Protein AF-0000000086188347 (afdb_homodimer)

Nearest PDB structures (foldseek):
  2x79-assembly1_A  TM=6.873E-01  e=7.153E-10  Microbacterium maritypicum
  3gi9-assembly1_C  TM=5.610E-01  e=4.979E-06  Methanocaldococcus jannaschii
  3gi8-assembly1_C  TM=6.033E-01  e=1.667E-05  Methanocaldococcus jannaschii
  3l1l-assembly1_A-2  TM=5.489E-01  e=6.635E-05  Escherichia coli O157:H7
  3ob6-assembly1_B  TM=5.189E-01  e=3.051E-05  Escherichia coli

Sequence (960 aa):
MTDVKSTAVPAGVETNGLNVIDESERKGRPSSLFWPWFASNISVLSISYGAFVLGFGLSFWQALAAAIVGTVASFALCGFVSLAGKRGSAPTMTLSRAPFGVHGNRVPSFLSWVLTVGWETVLVVLATLATSTVLTRLGWGGGTISKIIVLILVAGVTVLAGIFGFDLIMRVQTFITIATAVLTVGYMILAASHIQWSAVTAHKSGGAPQFFGALVMVMTALGLGWVNCAADYSRYLPRSASSGGVVGWTTLGGSLGPIVLIVFGLMLSASDQKLADGVGADPIGALTPILPTWFLLPFLLVVLLGLIGGAVMDIYSSGLALMSAGLPVPRPVAALIDGIIMSIGAALVVFVAKDFLGPFQGFLITVGVPIAAWCGIFLGDLLLRKRDYDEPSLFDARGRYGSVQPIPLALIAIGTVVGWGLVTNSLASWLQWQGYLLGPIGGKEGDWAYANLGVLAALLIGFLGTLLTKSVVRREEATAMTDVKSTAVPAGVETNGLNVIDESERKGRPSSLFWPWFASNISVLSISYGAFVLGFGLSFWQALAAAIVGTVASFALCGFVSLAGKRGSAPTMTLSRAPFGVHGNRVPSFLSWVLTVGWETVLVVLATLATSTVLTRLGWGGGTISKIIVLILVAGVTVLAGIFGFDLIMRVQTFITIATAVLTVGYMILAASHIQWSAVTAHKSGGAPQFFGALVMVMTALGLGWVNCAADYSRYLPRSASSGGVVGWTTLGGSLGPIVLIVFGLMLSASDQKLADGVGADPIGALTPILPTWFLLPFLLVVLLGLIGGAVMDIYSSGLALMSAGLPVPRPVAALIDGIIMSIGAALVVFVAKDFLGPFQGFLITVGVPIAAWCGIFLGDLLLRKRDYDEPSLFDARGRYGSVQPIPLALIAIGTVVGWGLVTNSLASWLQWQGYLLGPIGGKEGDWAYANLGVLAALLIGFLGTLLTKSVVRREEATA

Radius of gyration: 31.4 Å; Cα contacts (8 Å, |Δi|>4): 1860; chains: 2; bounding box: 72×86×71 Å

Organism: NCBI:txid1656884

Foldseek 3Di:
DPPPPPPPDPPFFDPDFQAADDLVLQDDALLLLLLLLQLQALFLLLLLLLLVLCVLQAALVLSLVLLQCLLLVLLLLLLLLLLLLQQALGWSLLSLCQQFNLQRSLVVLVLLLLLLLVLLLLLLLQLLLLVLLLCVVLVNHNDPVSSVVSSCVLLVLLLVLLRGDPVVLSVLSNVLSVLLVVLVVVLLVLLVVLFDVVLNRPGDHDDPLSSLLSNVLSSLVFRLSCNSGSSVSNSSHHSPHDSCSSSVSSSCSNRVSSSVSSSSSNRNCSRDVQLSVCCFARVNSSSPVSDDSVCSVSSSVSNSSSSSSNSSSSSNVSQSSVVSSPDPDDSSVSSVVSSVVSSVSSCCCNPPAPGSNQVVVVSSLLSLQLSLLSSLQSSLLVVLADDGDDNVSSNPLPALSHHGDVQSVVLSVVLNVQLQLQEARPRDPVSRVGNVNCVVVQGCPDSNRSSSCSSVSSNCSNNVSNNVCSVSNVVSVVVD/DPPPPPPPDPPFFDPDFQAADDLVLQDDALLLLLLLLQLQALFLLLLLLLLVLCVLQAALVLSLVLLQCLLLVLLLLLLLLLLLLQQALGWSLLSLCQQFNLARSLVVLVLLLLLLLVLLLLLLLQLLLLVLLLCVVLVNHNDPVSSLVSSCVLLVLLLVLLRGDPVVLSVLSNVLSVLLVVLVVVLLVLLVVLFDVVLNRPGDHDDPLSSLLSNLLSSLVFRLSCNSGSSVVNSSHHSPHDSCSSSVSSSCSNRVSSSVSSSSSNRNCSRDVQLSVCCFARVNSSSPVSDDSVCSVSSSVSNSSSSSSNSSSSSNVSQSSVVSSPDPDDSSVSSVVSSVVSSVSSCCCNPPAPGSNQVVVVSSLLSLQLSLLSSLQSSLLVVLADDGDDNVSSNPLPALSHHGDVQSVVLSVVLNVQLQLQEARPSDPVSRVGNVNCVVVQGCPDSNRSSSCSSVSSNCSNNVSNNVCSVSNVVSVVVD

pLDDT: mean 87.99, std 11.36, range [21.83, 98.56]

Secondary structure (DSSP, 8-state):
----------TT----SSSPPPGGG----GGGGHHHHHHHH--THHHHHHHHHHTTT--HHHHHHHHHHHHHHHHHHHHHHHHHHHHH-S-HHHHTHHHH-TTTTHHHHHHHHHHHHHHHHHHHHHHHHHHHHHHHHHTS--SHHHHHHHHHHHHHHHHHHHHS-HHHHHHHHHHHHHHHHHHHHHHHHHHGGG--HHHHHHSPP--HHHHHHHHHHHHHHTGGGTGGGGGGGTTTS-TTS-HHHHHHHHHHHHHHHHHHHHHHHHHHHHH-HHHHHHTTT-TTGGGSTTS-GGGHHHHHHHHHHHHHHHHHHHHHHHHHHHHHHT----HHHHHHHHHHHHHHHHHHHHHT-S-SHHHHHHHHHHHHHHHHHHHHHHHHHHHH--S---TGGGS-TTSTT-S--HHHHHHHHHHHHHHHHT----S-GGGTT--TT-GGGT-TTSGGGGS-HHHHHHHHHHHHHHHTTHHHHHHHHHT-/----------TT----SSSPPPGGG----GGGGHHHHHHHH--THHHHHHHHHHTTT--HHHHHHHHHHHHHHHHHHHHHHHHHHHHH-S-HHHHTHHHH-TTTTHHHHHHHHHHHHHHHHHHHHHHHHHHHHHHHHHTS--SHHHHHHHHHHHHHHHHHHHHS-HHHHHHHHHHHHHHHHHHHHHHHHHHGGG--HHHHTTSPP--HHHHHHHHHHHHHHTGGGTGGGGGGGTTTS-TTS-HHHHHHHHHHHHHHHHHHHHHHHHHHHHH-HHHHHHTTT-TTGGGSTTS-GGGHHHHHHHHHHHHHHHHHHHHHHHHHHHHHHT----HHHHHHHHHHHHHHHHHHHHHT-S-SHHHHHHHHHHHHHHHHHHHHHHHHHHHH--S---GGGGS-TTSTT-S--HHHHHHHHHHHHHHHHT----S-GGGTT--TT-GGGT-TTSGGGGS-HHHHHHHHHHHHHHHTTHHHHHHHHHT-

Solvent-accessible surface area (backbone atoms only — not comparable to full-atom values): 45120 Å² total; per-residue (Å²): 135,81,79,74,72,70,81,65,70,65,90,52,56,56,84,78,71,75,57,64,59,52,75,88,68,35,51,74,55,42,70,62,39,22,54,62,33,26,22,40,35,42,34,69,60,26,26,35,47,12,28,56,36,44,67,49,47,32,12,55,67,58,35,49,49,24,47,47,52,16,30,42,54,19,15,39,52,20,7,57,39,22,49,50,3,24,63,50,17,22,32,33,52,48,58,44,10,54,67,18,1,44,62,40,20,22,56,60,14,42,52,42,22,52,49,33,42,50,50,45,15,50,42,44,33,49,47,22,51,28,49,20,42,50,28,41,74,71,68,71,53,39,49,70,66,49,33,52,46,42,38,48,51,50,44,43,51,42,30,54,45,29,53,44,16,68,67,53,50,57,59,50,34,57,55,36,30,52,53,20,52,54,44,49,49,49,49,48,60,65,45,51,78,60,48,37,68,71,45,29,70,62,42,55,73,47,56,68,38,35,45,45,16,33,17,43,50,37,17,39,73,43,22,56,66,39,41,69,44,29,5,54,76,26,17,40,30,39,70,80,53,56,66,66,42,37,25,46,25,30,17,48,18,36,22,50,42,30,45,56,33,20,52,49,15,34,39,40,26,46,38,30,62,69,41,40,60,33,27,42,55,31,47,58,37,36,61,48,79,75,48,58,77,86,49,47,62,61,48,48,51,28,48,44,40,13,41,46,38,29,31,37,59,35,40,47,46,26,41,52,17,41,44,50,36,64,49,91,57,58,62,57,56,43,26,45,54,48,36,43,54,23,46,46,52,21,49,46,46,70,75,65,43,91,41,45,46,41,61,48,51,43,50,39,52,66,51,35,11,42,49,27,3,44,50,16,30,55,52,25,46,56,69,68,51,87,68,75,68,59,72,69,30,47,76,28,46,87,35,70,36,24,33,66,31,64,64,53,54,48,32,30,51,50,11,25,56,55,8,42,14,32,21,60,32,86,63,38,80,88,40,55,75,36,22,74,60,21,59,89,60,56,22,74,83,22,74,42,22,68,16,39,51,7,34,58,50,2,21,47,41,8,22,56,56,38,57,71,43,50,67,60,57,49,52,44,62,59,79,102,135,80,78,72,73,68,78,66,69,65,89,56,56,56,83,77,72,75,56,63,59,52,75,89,67,34,51,74,56,43,69,63,39,22,53,61,34,25,22,41,37,40,35,66,61,27,25,34,48,13,30,56,36,43,67,50,46,33,12,53,68,56,36,48,49,24,45,46,52,17,29,42,54,20,14,39,51,21,7,56,41,20,48,50,3,24,61,52,17,21,32,33,50,47,58,43,10,52,66,18,0,45,62,40,21,23,57,60,14,43,51,41,21,51,49,32,42,49,50,44,15,52,42,42,34,51,48,22,50,28,48,20,42,49,27,40,75,70,68,72,52,39,50,72,66,50,32,50,46,42,38,47,50,50,44,42,52,42,31,55,44,30,52,42,16,67,65,53,50,57,59,50,33,57,56,35,31,53,53,21,51,53,45,49,52,50,49,49,61,65,45,51,78,60,47,37,68,70,44,30,70,62,42,55,75,49,56,68,37,34,46,44,16,34,18,43,50,36,16,38,72,44,22,57,66,39,41,68,43,30,5,53,75,28,17,40,29,38,70,81,53,57,65,66,42,38,24,47,24,30,17,48,17,37,22,52,41,32,43,56,32,21,53,50,16,35,39,39,26,46,38,30,62,69,42,38,61,34,26,41,56,31,45,58,37,38,60,48,80,75,48,57,78,84,48,46,61,61,49,49,51,28,48,44,39,12,42,47,38,30,32,37,59,36,41,47,47,26,40,51,18,40,44,51,35,64,49,91,60,57,62,56,56,43,26,46,54,46,38,43,53,23,46,47,52,21,50,44,47,70,75,65,44,90,39,46,46,41,62,49,53,44,49,41,53,66,51,35,12,41,50,26,3,43,50,15,30,54,52,23,46,55,70,67,49,87,66,74,69,59,70,69,28,48,76,28,47,86,34,70,35,25,34,67,31,63,64,54,53,48,31,31,50,50,11,24,55,54,8,42,15,31,21,60,33,86,64,39,82,89,40,54,76,36,21,74,60,21,60,89,60,56,22,74,83,21,73,43,24,68,16,38,51,7,35,58,50,2,22,47,42,8,23,58,56,37,56,72,42,50,67,60,55,50,53,46,61,60,77,104

Structure (mmCIF, N/CA/C/O backbone):
data_AF-0000000086188347-model_v1
#
loop_
_entity.id
_entity.type
_entity.pdbx_description
1 polymer 'Allantoin permease'
#
loop_
_atom_site.group_PDB
_atom_site.id
_atom_site.type_symbol
_atom_site.label_atom_id
_atom_site.label_alt_id
_atom_site.label_comp_id
_atom_site.label_asym_id
_atom_site.label_entity_id
_atom_site.label_seq_id
_atom_site.pdbx_PDB_ins_code
_atom_site.Cartn_x
_atom_site.Cartn_y
_atom_site.Cartn_z
_atom_site.occupancy
_atom_site.B_iso_or_equiv
_atom_site.auth_seq_id
_atom_site.auth_comp_id
_atom_site.auth_asym_id
_atom_site.auth_atom_id
_atom_site.pdbx_PDB_model_num
ATOM 1 N N . MET A 1 1 ? 43.438 11.883 4.02 1 21.86 1 MET A N 1
ATOM 2 C CA . MET A 1 1 ? 42.844 10.719 3.365 1 21.86 1 MET A CA 1
ATOM 3 C C . MET A 1 1 ? 41.406 10.492 3.855 1 21.86 1 MET A C 1
ATOM 5 O O . MET A 1 1 ? 41.188 9.969 4.953 1 21.86 1 MET A O 1
ATOM 9 N N . THR A 1 2 ? 40.531 11.414 3.646 1 26.28 2 THR A N 1
ATOM 10 C CA . THR A 1 2 ? 39.188 11.695 4.168 1 26.28 2 THR A CA 1
ATOM 11 C C . THR A 1 2 ? 38.219 10.57 3.812 1 26.28 2 THR A C 1
ATOM 13 O O . THR A 1 2 ? 38.094 10.227 2.639 1 26.28 2 THR A O 1
ATOM 16 N N . ASP A 1 3 ? 38.156 9.539 4.738 1 27.06 3 ASP A N 1
ATOM 17 C CA . ASP A 1 3 ? 37.281 8.375 4.762 1 27.06 3 ASP A CA 1
ATOM 18 C C . ASP A 1 3 ? 35.875 8.75 4.324 1 27.06 3 ASP A C 1
ATOM 20 O O . ASP A 1 3 ? 35.156 9.445 5.047 1 27.06 3 ASP A O 1
ATOM 24 N N . VAL A 1 4 ? 35.719 9.055 3.053 1 26.95 4 VAL A N 1
ATOM 25 C CA . VAL A 1 4 ? 34.406 9.164 2.424 1 26.95 4 VAL A CA 1
ATOM 26 C C . VAL A 1 4 ? 33.531 7.973 2.82 1 26.95 4 VAL A C 1
ATOM 28 O O . VAL A 1 4 ? 33.844 6.832 2.465 1 26.95 4 VAL A O 1
ATOM 31 N N . LYS A 1 5 ? 32.969 8.062 3.992 1 33.47 5 LYS A N 1
ATOM 32 C CA . LYS A 1 5 ? 31.984 7.164 4.566 1 33.47 5 LYS A CA 1
ATOM 33 C C . LYS A 1 5 ? 31 6.684 3.5 1 33.47 5 LYS A C 1
ATOM 35 O O . LYS A 1 5 ? 30.359 7.492 2.826 1 33.47 5 LYS A O 1
ATOM 40 N N . SER A 1 6 ? 31.359 5.5 2.904 1 33.06 6 SER A N 1
ATOM 41 C CA . SER A 1 6 ? 30.5 4.652 2.078 1 33.06 6 SER A CA 1
ATOM 42 C C . SER A 1 6 ? 29.031 4.812 2.447 1 33.06 6 SER A C 1
ATOM 44 O O . SER A 1 6 ? 28.672 4.699 3.619 1 33.06 6 SER A O 1
ATOM 46 N N . THR A 1 7 ? 28.438 5.68 1.949 1 33.91 7 THR A N 1
ATOM 47 C CA . THR A 1 7 ? 26.969 5.727 2.037 1 33.91 7 THR A CA 1
ATOM 48 C C . THR A 1 7 ? 26.391 4.316 2.045 1 33.91 7 THR A C 1
ATOM 50 O O . THR A 1 7 ? 26.281 3.678 0.996 1 33.91 7 THR A O 1
ATOM 53 N N . ALA A 1 8 ? 26.734 3.494 2.984 1 36.03 8 ALA A N 1
ATOM 54 C CA . ALA A 1 8 ? 26.266 2.125 3.209 1 36.03 8 ALA A CA 1
ATOM 55 C C . ALA A 1 8 ? 24.766 2.002 2.979 1 36.03 8 ALA A C 1
ATOM 57 O O . ALA A 1 8 ? 23.984 2.771 3.535 1 36.03 8 ALA A O 1
ATOM 58 N N . VAL A 1 9 ? 24.531 1.387 1.911 1 45.34 9 VAL A N 1
ATOM 59 C CA . VAL A 1 9 ? 23.172 0.91 1.664 1 45.34 9 VAL A CA 1
ATOM 60 C C . VAL A 1 9 ? 22.594 0.303 2.941 1 45.34 9 VAL A C 1
ATOM 62 O O . VAL A 1 9 ? 23.266 -0.469 3.627 1 45.34 9 VAL A O 1
ATOM 65 N N . PRO A 1 10 ? 21.609 0.928 3.455 1 50.31 10 PRO A N 1
ATOM 66 C CA . PRO A 1 10 ? 21.062 0.354 4.688 1 50.31 10 PRO A CA 1
ATOM 67 C C . PRO A 1 10 ? 21.062 -1.173 4.68 1 50.31 10 PRO A C 1
ATOM 69 O O . PRO A 1 10 ? 20.922 -1.79 3.623 1 50.31 10 PRO A O 1
ATOM 72 N N . ALA A 1 11 ? 21.453 -1.923 5.691 1 47.88 11 ALA A N 1
ATOM 73 C CA . ALA A 1 11 ? 21.516 -3.361 5.941 1 47.88 11 ALA A CA 1
ATOM 74 C C . ALA A 1 11 ? 20.219 -4.047 5.527 1 47.88 11 ALA A C 1
ATOM 76 O O . ALA A 1 11 ? 19.125 -3.615 5.91 1 47.88 11 ALA A O 1
ATOM 77 N N . GLY A 1 12 ? 20.203 -5.008 4.395 1 55.69 12 GLY A N 1
ATOM 78 C CA . GLY A 1 12 ? 19.094 -5.867 4.051 1 55.69 12 GLY A CA 1
ATOM 79 C C . GLY A 1 12 ? 18.469 -5.531 2.709 1 55.69 12 GLY A C 1
ATOM 80 O O . GLY A 1 12 ? 17.609 -6.27 2.213 1 55.69 12 GLY A O 1
ATOM 81 N N . VAL A 1 13 ? 18.828 -4.422 2.264 1 56.28 13 VAL A N 1
ATOM 82 C CA . VAL A 1 13 ? 18.312 -4.082 0.946 1 56.28 13 VAL A CA 1
ATOM 83 C C . VAL A 1 13 ? 19.234 -4.621 -0.138 1 56.28 13 VAL A C 1
ATOM 85 O O . VAL A 1 13 ? 20.453 -4.383 -0.097 1 56.28 13 VAL A O 1
ATOM 88 N N . GLU A 1 14 ? 18.609 -5.516 -0.955 1 60.03 14 GLU A N 1
ATOM 89 C CA . GLU A 1 14 ? 19.375 -6.121 -2.039 1 60.03 14 GLU A CA 1
ATOM 90 C C . GLU A 1 14 ? 19.672 -5.105 -3.139 1 60.03 14 GLU A C 1
ATOM 92 O O . GLU A 1 14 ? 18.781 -4.379 -3.578 1 60.03 14 GLU A O 1
ATOM 97 N N . THR A 1 15 ? 20.859 -5.102 -3.502 1 59.62 15 THR A N 1
ATOM 98 C CA . THR A 1 15 ? 21.266 -4.211 -4.582 1 59.62 15 THR A CA 1
ATOM 99 C C . THR A 1 15 ? 21.219 -4.93 -5.926 1 59.62 15 THR A C 1
ATOM 101 O O . THR A 1 15 ? 21.125 -4.289 -6.973 1 59.62 15 THR A O 1
ATOM 104 N N . ASN A 1 16 ? 21.203 -6.359 -5.781 1 67 16 ASN A N 1
ATOM 105 C CA . ASN A 1 16 ? 21.156 -7.105 -7.035 1 67 16 ASN A CA 1
ATOM 106 C C . ASN A 1 16 ? 19.734 -7.16 -7.598 1 67 16 ASN A C 1
ATOM 108 O O . ASN A 1 16 ? 18.781 -7.305 -6.844 1 67 16 ASN A O 1
ATOM 112 N N . GLY A 1 17 ? 19.672 -6.91 -8.898 1 66.25 17 GLY A N 1
ATOM 113 C CA . GLY A 1 17 ? 18.422 -7.004 -9.617 1 66.25 17 GLY A CA 1
ATOM 114 C C . GLY A 1 17 ? 18.453 -8.031 -10.734 1 66.25 17 GLY A C 1
ATOM 115 O O . GLY A 1 17 ? 18.422 -9.234 -10.484 1 66.25 17 GLY A O 1
ATOM 116 N N . LEU A 1 18 ? 18.688 -7.598 -11.922 1 74.56 18 LEU A N 1
ATOM 117 C CA . LEU A 1 18 ? 18.688 -8.445 -13.109 1 74.56 18 LEU A CA 1
ATOM 118 C C . LEU A 1 18 ? 20.094 -8.938 -13.422 1 74.56 18 LEU A C 1
ATOM 120 O O . LEU A 1 18 ? 20.281 -9.859 -14.219 1 74.56 18 LEU A O 1
ATOM 124 N N . ASN A 1 19 ? 21.047 -8.547 -12.648 1 75.94 19 ASN A N 1
ATOM 125 C CA . ASN A 1 19 ? 22.438 -8.797 -12.984 1 75.94 19 ASN A CA 1
ATOM 126 C C . ASN A 1 19 ? 22.859 -10.219 -12.641 1 75.94 19 ASN A C 1
ATOM 128 O O . ASN A 1 19 ? 22.203 -10.883 -11.82 1 75.94 19 ASN A O 1
ATOM 132 N N . VAL A 1 20 ? 23.828 -10.656 -13.266 1 79.12 20 VAL A N 1
ATOM 133 C CA . VAL A 1 20 ? 24.453 -11.945 -12.961 1 79.12 20 VAL A CA 1
ATOM 134 C C . VAL A 1 20 ? 25.203 -11.859 -11.633 1 79.12 20 VAL A C 1
ATOM 136 O O . VAL A 1 20 ? 25.938 -10.906 -11.391 1 79.12 20 VAL A O 1
ATOM 139 N N . ILE A 1 21 ? 24.984 -12.844 -10.875 1 80.06 21 ILE A N 1
ATOM 140 C CA . ILE A 1 21 ? 25.594 -12.867 -9.555 1 80.06 21 ILE A CA 1
ATOM 141 C C . ILE A 1 21 ? 27.094 -13.102 -9.68 1 80.06 21 ILE A C 1
ATOM 143 O O . ILE A 1 21 ? 27.531 -14 -10.414 1 80.06 21 ILE A O 1
ATOM 147 N N . ASP A 1 22 ? 27.797 -12.336 -8.938 1 80.19 22 ASP A N 1
ATOM 148 C CA . ASP A 1 22 ? 29.25 -12.477 -8.953 1 80.19 22 ASP A CA 1
ATOM 149 C C . ASP A 1 22 ? 29.688 -13.797 -8.32 1 80.19 22 ASP A C 1
ATOM 151 O O . ASP A 1 22 ? 29.047 -14.281 -7.383 1 80.19 22 ASP A O 1
ATOM 155 N N . GLU A 1 23 ? 30.75 -14.352 -8.789 1 80.81 23 GLU A N 1
ATOM 156 C CA . GLU A 1 23 ? 31.25 -15.648 -8.32 1 80.81 23 GLU A CA 1
ATOM 157 C C . GLU A 1 23 ? 31.484 -15.641 -6.809 1 80.81 23 GLU A C 1
ATOM 159 O O . GLU A 1 23 ? 31.266 -16.656 -6.141 1 80.81 23 GLU A O 1
ATOM 164 N N . SER A 1 24 ? 31.828 -14.508 -6.266 1 80.56 24 SER A N 1
ATOM 165 C CA . SER A 1 24 ? 32.125 -14.398 -4.84 1 80.56 24 SER A CA 1
ATOM 166 C C . SER A 1 24 ? 30.859 -14.477 -4 1 80.56 24 SER A C 1
ATOM 168 O O . SER A 1 24 ? 30.906 -14.797 -2.811 1 80.56 24 SER A O 1
ATOM 170 N N . GLU A 1 25 ? 29.797 -14.234 -4.629 1 78.19 25 GLU A N 1
ATOM 171 C CA . GLU A 1 25 ? 28.531 -14.195 -3.91 1 78.19 25 GLU A CA 1
ATOM 172 C C . GLU A 1 25 ? 27.766 -15.5 -4.066 1 78.19 25 GLU A C 1
ATOM 174 O O . GLU A 1 25 ? 26.703 -15.68 -3.455 1 78.19 25 GLU A O 1
ATOM 179 N N . ARG A 1 26 ? 28.375 -16.391 -4.938 1 82.5 26 ARG A N 1
ATOM 180 C CA . ARG A 1 26 ? 27.719 -17.656 -5.176 1 82.5 26 ARG A CA 1
ATOM 181 C C . ARG A 1 26 ? 28.016 -18.656 -4.059 1 82.5 26 ARG A C 1
ATOM 183 O O . ARG A 1 26 ? 29.141 -19.156 -3.955 1 82.5 26 ARG A O 1
ATOM 190 N N . LYS A 1 27 ? 27.031 -18.828 -3.312 1 79.75 27 LYS A N 1
ATOM 191 C CA . LYS A 1 27 ? 27.188 -19.719 -2.158 1 79.75 27 LYS A CA 1
ATOM 192 C C . LYS A 1 27 ? 25.969 -20.609 -1.983 1 79.75 27 LYS A C 1
ATOM 194 O O . LYS A 1 27 ? 24.938 -20.391 -2.619 1 79.75 27 LYS A O 1
ATOM 199 N N . GLY A 1 28 ? 26.188 -21.734 -1.37 1 81.06 28 GLY A N 1
ATOM 200 C CA . GLY A 1 28 ? 25.078 -22.625 -1.019 1 81.06 28 GLY A CA 1
ATOM 201 C C . GLY A 1 28 ? 25.25 -24.031 -1.564 1 81.06 28 GLY A C 1
ATOM 202 O O . GLY A 1 28 ? 26.203 -24.312 -2.287 1 81.06 28 GLY A O 1
ATOM 203 N N . ARG A 1 29 ? 24.5 -24.812 -1.03 1 87.62 29 ARG A N 1
ATOM 204 C CA . ARG A 1 29 ? 24.406 -26.219 -1.439 1 87.62 29 ARG A CA 1
ATOM 205 C C . ARG A 1 29 ? 23.031 -26.531 -2.006 1 87.62 29 ARG A C 1
ATOM 207 O O . ARG A 1 29 ? 22.031 -25.938 -1.587 1 87.62 29 ARG A O 1
ATOM 214 N N . PRO A 1 30 ? 22.875 -27.469 -2.988 1 91.5 30 PRO A N 1
ATOM 215 C CA . PRO A 1 30 ? 21.578 -27.828 -3.553 1 91.5 30 PRO A CA 1
ATOM 216 C C . PRO A 1 30 ? 20.531 -28.125 -2.482 1 91.5 30 PRO A C 1
ATOM 218 O O . PRO A 1 30 ? 19.344 -27.812 -2.656 1 91.5 30 PRO A O 1
ATOM 221 N N . SER A 1 31 ? 20.859 -28.719 -1.42 1 92 31 SER A N 1
ATOM 222 C CA . SER A 1 31 ? 19.938 -29.078 -0.352 1 92 31 SER A CA 1
ATOM 223 C C . SER A 1 31 ? 19.297 -27.828 0.267 1 92 31 SER A C 1
ATOM 225 O O . SER A 1 31 ? 18.234 -27.906 0.878 1 92 31 SER A O 1
ATOM 227 N N . SER A 1 32 ? 19.953 -26.734 0.117 1 87.06 32 SER A N 1
ATOM 228 C CA . SER A 1 32 ? 19.422 -25.484 0.664 1 87.06 32 SER A CA 1
ATOM 229 C C . SER A 1 32 ? 18.172 -25.031 -0.08 1 87.06 32 SER A C 1
ATOM 231 O O . SER A 1 32 ? 17.406 -24.203 0.419 1 87.06 32 SER A O 1
ATOM 233 N N . LEU A 1 33 ? 17.953 -25.656 -1.222 1 89.06 33 LEU A N 1
ATOM 234 C CA . LEU A 1 33 ? 16.781 -25.297 -2.01 1 89.06 33 LEU A CA 1
ATOM 235 C C . LEU A 1 33 ? 15.516 -25.906 -1.4 1 89.06 33 LEU A C 1
ATOM 237 O O . LEU A 1 33 ? 14.398 -25.469 -1.718 1 89.06 33 LEU A O 1
ATOM 241 N N . PHE A 1 34 ? 15.664 -26.797 -0.526 1 89.06 34 PHE A N 1
ATOM 242 C CA . PHE A 1 34 ? 14.523 -27.453 0.082 1 89.06 34 PHE A CA 1
ATOM 243 C C . PHE A 1 34 ? 13.688 -26.469 0.889 1 89.06 34 PHE A C 1
ATOM 245 O O . PHE A 1 34 ? 12.461 -26.453 0.784 1 89.06 34 PHE A O 1
ATOM 252 N N . TRP A 1 35 ? 14.242 -25.625 1.622 1 83.81 35 TRP A N 1
ATOM 253 C CA . TRP A 1 35 ? 13.578 -24.828 2.65 1 83.81 35 TRP A CA 1
ATOM 254 C C . TRP A 1 35 ? 12.688 -23.766 2.025 1 83.81 35 TRP A C 1
ATOM 256 O O . TRP A 1 35 ? 11.508 -23.656 2.371 1 83.81 35 TRP A O 1
ATOM 266 N N . PRO A 1 36 ? 13.266 -23.047 1.068 1 83.44 36 PRO A N 1
ATOM 267 C CA . PRO A 1 36 ? 12.375 -22.047 0.478 1 83.44 36 PRO A CA 1
ATOM 268 C C . PRO A 1 36 ? 11.203 -22.672 -0.272 1 83.44 36 PRO A C 1
ATOM 270 O O . PRO A 1 36 ? 10.078 -22.172 -0.201 1 83.44 36 PRO A O 1
ATOM 273 N N . TRP A 1 37 ? 11.438 -23.75 -0.927 1 90.62 37 TRP A N 1
ATOM 274 C CA . TRP A 1 37 ? 10.383 -24.406 -1.688 1 90.62 37 TRP A CA 1
ATOM 275 C C . TRP A 1 37 ? 9.359 -25.062 -0.757 1 90.62 37 TRP A C 1
ATOM 277 O O . TRP A 1 37 ? 8.156 -25.031 -1.026 1 90.62 37 TRP A O 1
ATOM 287 N N . PHE A 1 38 ? 9.789 -25.594 0.325 1 88.88 38 PHE A N 1
ATOM 288 C CA . PHE A 1 38 ? 8.883 -26.188 1.298 1 88.88 38 PHE A CA 1
ATOM 289 C C . PHE A 1 38 ? 8.078 -25.109 2.014 1 88.88 38 PHE A C 1
ATOM 291 O O . PHE A 1 38 ? 6.855 -25.234 2.162 1 88.88 38 PHE A O 1
ATOM 298 N N . ALA A 1 39 ? 8.703 -24.078 2.434 1 83 39 ALA A N 1
ATOM 299 C CA . ALA A 1 39 ? 8.07 -22.984 3.176 1 83 39 ALA A CA 1
ATOM 300 C C . ALA A 1 39 ? 6.996 -22.297 2.334 1 83 39 ALA A C 1
ATOM 302 O O . ALA A 1 39 ? 5.941 -21.922 2.848 1 83 39 ALA A O 1
ATOM 303 N N . SER A 1 40 ? 7.273 -22.188 1.079 1 86.94 40 SER A N 1
ATOM 304 C CA . SER A 1 40 ? 6.371 -21.438 0.209 1 86.94 40 SER A CA 1
ATOM 305 C C . SER A 1 40 ? 5.164 -22.281 -0.186 1 86.94 40 SER A C 1
ATOM 307 O O . SER A 1 40 ? 4.156 -21.75 -0.653 1 86.94 40 SER A O 1
ATOM 309 N N . ASN A 1 41 ? 5.238 -23.594 0.124 1 90.69 41 ASN A N 1
ATOM 310 C CA . ASN A 1 41 ? 4.168 -24.422 -0.421 1 90.69 41 ASN A CA 1
ATOM 311 C C . ASN A 1 41 ? 3.479 -25.234 0.67 1 90.69 41 ASN A C 1
ATOM 313 O O . ASN A 1 41 ? 2.562 -26.016 0.388 1 90.69 41 ASN A O 1
ATOM 317 N N . ILE A 1 42 ? 3.955 -25.047 1.915 1 86.69 42 ILE A N 1
ATOM 318 C CA . ILE A 1 42 ? 3.268 -25.734 3.006 1 86.69 42 ILE A CA 1
ATOM 319 C C . ILE A 1 42 ? 2.096 -24.875 3.49 1 86.69 42 ILE A C 1
ATOM 321 O O . ILE A 1 42 ? 2.145 -24.312 4.582 1 86.69 42 ILE A O 1
ATOM 325 N N . SER A 1 43 ? 1.182 -24.656 2.732 1 87.25 43 SER A N 1
ATOM 326 C CA . SER A 1 43 ? 0.023 -23.828 3.051 1 87.25 43 SER A CA 1
ATOM 327 C C . SER A 1 43 ? -1.221 -24.688 3.279 1 87.25 43 SER A C 1
ATOM 329 O O . SER A 1 43 ? -1.411 -25.703 2.613 1 87.25 43 SER A O 1
ATOM 331 N N . VAL A 1 44 ? -2.061 -24.188 4.109 1 87.5 44 VAL A N 1
ATOM 332 C CA . VAL A 1 44 ? -3.314 -24.844 4.445 1 87.5 44 VAL A CA 1
ATOM 333 C C . VAL A 1 44 ? -4.227 -24.875 3.221 1 87.5 44 VAL A C 1
ATOM 335 O O . VAL A 1 44 ? -5.145 -25.703 3.139 1 87.5 44 VAL A O 1
ATOM 338 N N . LEU A 1 45 ? -3.902 -24.047 2.281 1 89.06 45 LEU A N 1
ATOM 339 C CA . LEU A 1 45 ? -4.664 -24.047 1.035 1 89.06 45 LEU A CA 1
ATOM 340 C C . LEU A 1 45 ? -4.598 -25.406 0.355 1 89.06 45 LEU A C 1
ATOM 342 O O . LEU A 1 45 ? -5.543 -25.812 -0.325 1 89.06 45 LEU A O 1
ATOM 346 N N . SER A 1 46 ? -3.564 -26.109 0.611 1 93.69 46 SER A N 1
ATOM 347 C CA . SER A 1 46 ? -3.391 -27.438 0.001 1 93.69 46 SER A CA 1
ATOM 348 C C . SER A 1 46 ? -4.438 -28.422 0.507 1 93.69 46 SER A C 1
ATOM 350 O O . SER A 1 46 ? -4.82 -29.344 -0.206 1 93.69 46 SER A O 1
ATOM 352 N N . ILE A 1 47 ? -4.93 -28.188 1.682 1 92.5 47 ILE A N 1
ATOM 353 C CA . ILE A 1 47 ? -6.012 -29.031 2.191 1 92.5 47 ILE A CA 1
ATOM 354 C C . ILE A 1 47 ? -7.27 -28.812 1.353 1 92.5 47 ILE A C 1
ATOM 356 O O . ILE A 1 47 ? -7.969 -29.781 1.016 1 92.5 47 ILE A O 1
ATOM 360 N N . SER A 1 48 ? -7.465 -27.594 1.005 1 93.25 48 SER A N 1
ATOM 361 C CA . SER A 1 48 ? -8.617 -27.266 0.175 1 93.25 48 SER A CA 1
ATOM 362 C C . SER A 1 48 ? -8.461 -27.828 -1.235 1 93.25 48 SER A C 1
ATOM 364 O O . SER A 1 48 ? -9.453 -28.172 -1.884 1 93.25 48 SER A O 1
ATOM 366 N N . TYR A 1 49 ? -7.23 -27.953 -1.708 1 95.12 49 TYR A N 1
ATOM 367 C CA . TYR A 1 49 ? -7.008 -28.594 -3 1 95.12 49 TYR A CA 1
ATOM 368 C C . TYR A 1 49 ? -7.523 -30.031 -2.994 1 95.12 49 TYR A C 1
ATOM 370 O O . TYR A 1 49 ? -7.988 -30.531 -4.02 1 95.12 49 TYR A O 1
ATOM 378 N N . GLY A 1 50 ? -7.426 -30.625 -1.834 1 94.5 50 GLY A N 1
ATOM 379 C CA . GLY A 1 50 ? -7.988 -31.953 -1.729 1 94.5 50 GLY A CA 1
ATOM 380 C C . GLY A 1 50 ? -9.477 -32 -2.035 1 94.5 50 GLY A C 1
ATOM 381 O O . GLY A 1 50 ? -9.938 -32.906 -2.75 1 94.5 50 GLY A O 1
ATOM 382 N N . ALA A 1 51 ? -10.141 -31.047 -1.507 1 92.31 51 ALA A N 1
ATOM 383 C CA . ALA A 1 51 ? -11.57 -30.953 -1.767 1 92.31 51 ALA A CA 1
ATOM 384 C C . ALA A 1 51 ? -11.844 -30.656 -3.238 1 92.31 51 ALA A C 1
ATOM 386 O O . ALA A 1 51 ? -12.781 -31.203 -3.824 1 92.31 51 ALA A O 1
ATOM 387 N N . PHE A 1 52 ? -11.055 -2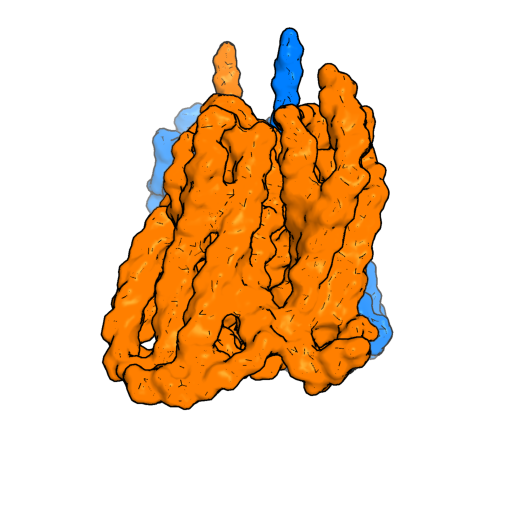9.844 -3.812 1 92.19 52 PHE A N 1
ATOM 388 C CA . PHE A 1 52 ? -11.227 -29.484 -5.219 1 92.19 52 PHE A CA 1
ATOM 389 C C . PHE A 1 52 ? -11 -30.703 -6.109 1 92.19 52 PHE A C 1
ATOM 391 O O . PHE A 1 52 ? -11.75 -30.922 -7.066 1 92.19 52 PHE A O 1
ATOM 398 N N . VAL A 1 53 ? -10 -31.469 -5.781 1 93.88 53 VAL A N 1
ATOM 399 C CA . VAL A 1 53 ? -9.664 -32.656 -6.559 1 93.88 53 VAL A CA 1
ATOM 400 C C . VAL A 1 53 ? -10.805 -33.688 -6.48 1 93.88 53 VAL A C 1
ATOM 402 O O . VAL A 1 53 ? -11.195 -34.25 -7.492 1 93.88 53 VAL A O 1
ATOM 405 N N . LEU A 1 54 ? -11.367 -33.812 -5.309 1 91.5 54 LEU A N 1
ATOM 406 C CA . LEU A 1 54 ? -12.484 -34.75 -5.133 1 91.5 54 LEU A CA 1
ATOM 407 C C . LEU A 1 54 ? -13.719 -34.25 -5.879 1 91.5 54 LEU A C 1
ATOM 409 O O . LEU A 1 54 ? -14.547 -35.062 -6.312 1 91.5 54 LEU A O 1
ATOM 413 N N . GLY A 1 55 ? -13.766 -33.031 -6.035 1 89.31 55 GLY A N 1
ATOM 414 C CA . GLY A 1 55 ? -14.906 -32.406 -6.695 1 89.31 55 GLY A CA 1
ATOM 415 C C . GLY A 1 55 ? -15.008 -32.75 -8.164 1 89.31 55 GLY A C 1
ATOM 416 O O . GLY A 1 55 ? -16.047 -32.562 -8.789 1 89.31 55 GLY A O 1
ATOM 417 N N . PHE A 1 56 ? -13.977 -33.344 -8.719 1 91.31 56 PHE A N 1
ATOM 418 C CA . PHE A 1 56 ? -14 -33.781 -10.109 1 91.31 56 PHE A CA 1
ATOM 419 C C . PHE A 1 56 ? -14.742 -35.094 -10.25 1 91.31 56 PHE A C 1
ATOM 421 O O . PHE A 1 56 ? -14.961 -35.594 -11.367 1 91.31 56 PHE A O 1
ATOM 428 N N . GLY A 1 57 ? -15.172 -35.625 -9.148 1 91.69 57 GLY A N 1
ATOM 429 C CA . GLY A 1 57 ? -15.914 -36.906 -9.188 1 91.69 57 GLY A CA 1
ATOM 430 C C . GLY A 1 57 ? -15.008 -38.094 -9.297 1 91.69 57 GLY A C 1
ATOM 431 O O . GLY A 1 57 ? -15.273 -39 -10.094 1 91.69 57 GLY A O 1
ATOM 432 N N . LEU A 1 58 ? -13.961 -38.125 -8.477 1 94.88 58 LEU A N 1
ATOM 433 C CA . LEU A 1 58 ? -12.992 -39.188 -8.484 1 94.88 58 LEU A CA 1
ATOM 434 C C . LEU A 1 58 ? -13.086 -40.031 -7.203 1 94.88 58 LEU A C 1
ATOM 436 O O . LEU A 1 58 ? -13.57 -39.531 -6.184 1 94.88 58 LEU A O 1
ATOM 440 N N . SER A 1 59 ? -12.664 -41.312 -7.359 1 95.5 59 SER A N 1
ATOM 441 C CA . SER A 1 59 ? -12.453 -42.094 -6.145 1 95.5 59 SER A CA 1
ATOM 442 C C . SER A 1 59 ? -11.242 -41.594 -5.367 1 95.5 59 SER A C 1
ATOM 444 O O . SER A 1 59 ? -10.453 -40.781 -5.883 1 95.5 59 SER A O 1
ATOM 446 N N . PHE A 1 60 ? -11.141 -42.031 -4.133 1 93.88 60 PHE A N 1
ATOM 447 C CA . PHE A 1 60 ? -10.039 -41.594 -3.285 1 93.88 60 PHE A CA 1
ATOM 448 C C . PHE A 1 60 ? -8.703 -41.938 -3.93 1 93.88 60 PHE A C 1
ATOM 450 O O . PHE A 1 60 ? -7.797 -41.094 -3.969 1 93.88 60 PHE A O 1
ATOM 457 N N . TRP A 1 61 ? -8.539 -43.094 -4.504 1 94.69 61 TRP A N 1
ATOM 458 C CA . TRP A 1 61 ? -7.27 -43.562 -5.051 1 94.69 61 TRP A CA 1
ATOM 459 C C . TRP A 1 61 ? -6.918 -42.812 -6.332 1 94.69 61 TRP A C 1
ATOM 461 O O . TRP A 1 61 ? -5.75 -42.5 -6.582 1 94.69 61 TRP A O 1
ATOM 471 N N . GLN A 1 62 ? -7.949 -42.594 -7.133 1 96.56 62 GLN A N 1
ATOM 472 C CA . GLN A 1 62 ? -7.719 -41.812 -8.336 1 96.56 62 GLN A CA 1
ATOM 473 C C . GLN A 1 62 ? -7.293 -40.375 -7.988 1 96.56 62 GLN A C 1
ATOM 475 O O . GLN A 1 62 ? -6.375 -39.844 -8.602 1 96.56 62 GLN A O 1
ATOM 480 N N . ALA A 1 63 ? -8.016 -39.875 -7.023 1 96.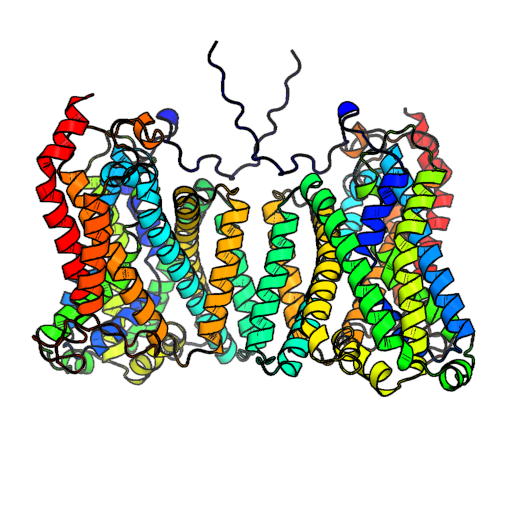56 63 ALA A N 1
ATOM 481 C CA . ALA A 1 63 ? -7.707 -38.531 -6.574 1 96.56 63 ALA A CA 1
ATOM 482 C C . ALA A 1 63 ? -6.301 -38.438 -5.992 1 96.56 63 ALA A C 1
ATOM 484 O O . ALA A 1 63 ? -5.57 -37.5 -6.246 1 96.56 63 ALA A O 1
ATOM 485 N N . LEU A 1 64 ? -5.953 -39.406 -5.234 1 96.19 64 LEU A N 1
ATOM 486 C CA . LEU A 1 64 ? -4.617 -39.5 -4.656 1 96.19 64 LEU A CA 1
ATOM 487 C C . LEU A 1 64 ? -3.555 -39.531 -5.746 1 96.19 64 LEU A C 1
ATOM 489 O O . LEU A 1 64 ? -2.551 -38.844 -5.676 1 96.19 64 LEU A O 1
ATOM 493 N N . ALA A 1 65 ? -3.754 -40.344 -6.695 1 97.25 65 ALA A N 1
ATOM 494 C CA . ALA A 1 65 ? -2.803 -40.5 -7.793 1 97.25 65 ALA A CA 1
ATOM 495 C C . ALA A 1 65 ? -2.664 -39.188 -8.57 1 97.25 65 ALA A C 1
ATOM 497 O O . ALA A 1 65 ? -1.552 -38.781 -8.906 1 97.25 65 ALA A O 1
ATOM 498 N N . ALA A 1 66 ? -3.787 -38.594 -8.891 1 96.88 66 ALA A N 1
ATOM 499 C CA . ALA A 1 66 ? -3.768 -37.344 -9.609 1 96.88 66 ALA A CA 1
ATOM 500 C C . ALA A 1 66 ? -3.02 -36.25 -8.82 1 96.88 66 ALA A C 1
ATOM 502 O O . ALA A 1 66 ? -2.248 -35.5 -9.391 1 96.88 66 ALA A O 1
ATOM 503 N N . ALA A 1 67 ? -3.254 -36.219 -7.535 1 97.06 67 ALA A N 1
ATOM 504 C CA . ALA A 1 67 ? -2.623 -35.25 -6.664 1 97.06 67 ALA A CA 1
ATOM 505 C C . ALA A 1 67 ? -1.112 -35.438 -6.602 1 97.06 67 ALA A C 1
ATOM 507 O O . ALA A 1 67 ? -0.34 -34.5 -6.715 1 97.06 67 ALA A O 1
ATOM 508 N N . ILE A 1 68 ? -0.687 -36.656 -6.438 1 97.5 68 ILE A N 1
ATOM 509 C CA . ILE A 1 68 ? 0.732 -36.969 -6.297 1 97.5 68 ILE A CA 1
ATOM 510 C C . ILE A 1 68 ? 1.445 -36.719 -7.625 1 97.5 68 ILE A C 1
ATOM 512 O O . ILE A 1 68 ? 2.465 -36.031 -7.68 1 97.5 68 ILE A O 1
ATOM 516 N N . VAL A 1 69 ? 0.936 -37.281 -8.688 1 97.62 69 VAL A N 1
ATOM 517 C CA . VAL A 1 69 ? 1.572 -37.156 -9.992 1 97.62 69 VAL A CA 1
ATOM 518 C C . VAL A 1 69 ? 1.585 -35.688 -10.438 1 97.62 69 VAL A C 1
ATOM 520 O O . VAL A 1 69 ? 2.602 -35.219 -10.93 1 97.62 69 VAL A O 1
ATOM 523 N N . GLY A 1 70 ? 0.415 -35.062 -10.281 1 97.56 70 GLY A N 1
ATOM 524 C CA . GLY A 1 70 ? 0.338 -33.656 -10.656 1 97.56 70 GLY A CA 1
ATOM 525 C C . GLY A 1 70 ? 1.308 -32.781 -9.898 1 97.56 70 GLY A C 1
ATOM 526 O O . GLY A 1 70 ? 1.974 -31.922 -10.484 1 97.56 70 GLY A O 1
ATOM 527 N N . THR A 1 71 ? 1.408 -32.969 -8.602 1 98 71 THR A N 1
ATOM 528 C CA . THR A 1 71 ? 2.291 -32.156 -7.754 1 98 71 THR A CA 1
ATOM 529 C C . THR A 1 71 ? 3.754 -32.438 -8.102 1 98 71 THR A C 1
ATOM 531 O O . THR A 1 71 ? 4.516 -31.484 -8.352 1 98 71 THR A O 1
ATOM 534 N N . VAL A 1 72 ? 4.141 -33.656 -8.211 1 98 72 VAL A N 1
ATOM 535 C CA . VAL A 1 72 ? 5.531 -34 -8.438 1 98 72 VAL A CA 1
ATOM 536 C C . VAL A 1 72 ? 5.949 -33.594 -9.852 1 98 72 VAL A C 1
ATOM 538 O O . VAL A 1 72 ? 7.039 -33.062 -10.047 1 98 72 VAL A O 1
ATOM 541 N N . ALA A 1 73 ? 5.129 -33.844 -10.773 1 97.38 73 ALA A N 1
ATOM 542 C CA . ALA A 1 73 ? 5.445 -33.5 -12.156 1 97.38 73 ALA A CA 1
ATOM 543 C C . ALA A 1 73 ? 5.629 -32 -12.312 1 97.38 73 ALA A C 1
ATOM 545 O O . ALA A 1 73 ? 6.543 -31.547 -13.008 1 97.38 73 ALA A O 1
ATOM 546 N N . SER A 1 74 ? 4.754 -31.25 -11.727 1 97.31 74 SER A N 1
ATOM 547 C CA . SER A 1 74 ? 4.824 -29.797 -11.875 1 97.31 74 SER A CA 1
ATOM 548 C C . SER A 1 74 ? 6.051 -29.234 -11.172 1 97.31 74 SER A C 1
ATOM 550 O O . SER A 1 74 ? 6.723 -28.344 -11.711 1 97.31 74 SER A O 1
ATOM 552 N N . PHE A 1 75 ? 6.406 -29.75 -10.016 1 98.19 75 PHE A N 1
ATOM 553 C CA . PHE A 1 75 ? 7.582 -29.234 -9.32 1 98.19 75 PHE A CA 1
ATOM 554 C C . PHE A 1 75 ? 8.859 -29.781 -9.945 1 98.19 75 PHE A C 1
ATOM 556 O O . PHE A 1 75 ? 9.93 -29.172 -9.805 1 98.19 75 PHE A O 1
ATOM 563 N N . ALA A 1 76 ? 8.766 -30.938 -10.594 1 97.88 76 ALA A N 1
ATOM 564 C CA . ALA A 1 76 ? 9.906 -31.391 -11.391 1 97.88 76 ALA A CA 1
ATOM 565 C C . ALA A 1 76 ? 10.25 -30.391 -12.484 1 97.88 76 ALA A C 1
ATOM 567 O O . ALA A 1 76 ? 11.422 -30.156 -12.789 1 97.88 76 ALA A O 1
ATOM 568 N N . LEU A 1 77 ? 9.227 -29.844 -13.086 1 97.69 77 LEU A N 1
ATOM 569 C CA . LEU A 1 77 ? 9.461 -28.797 -14.07 1 97.69 77 LEU A CA 1
ATOM 570 C C . LEU A 1 77 ? 10.203 -27.609 -13.445 1 97.69 77 LEU A C 1
ATOM 572 O O . LEU A 1 77 ? 11.117 -27.062 -14.055 1 97.69 77 LEU A O 1
ATOM 576 N N . CYS A 1 78 ? 9.836 -27.25 -12.219 1 97.44 78 CYS A N 1
ATOM 577 C CA . CYS A 1 78 ? 10.547 -26.203 -11.492 1 97.44 78 CYS A CA 1
ATOM 578 C C . CYS A 1 78 ? 12 -26.594 -11.258 1 97.44 78 CYS A C 1
ATOM 580 O O . CYS A 1 78 ? 12.891 -25.75 -11.328 1 97.44 78 CYS A O 1
ATOM 582 N N . GLY A 1 79 ? 12.148 -27.844 -10.922 1 97.5 79 GLY A N 1
ATOM 583 C CA . GLY A 1 79 ? 13.5 -28.344 -10.742 1 97.5 79 GLY A CA 1
ATOM 584 C C . GLY A 1 79 ? 14.367 -28.203 -11.977 1 97.5 79 GLY A C 1
ATOM 585 O O . GLY A 1 79 ? 15.516 -27.766 -11.891 1 97.5 79 GLY A O 1
ATOM 586 N N . PHE A 1 80 ? 13.844 -28.516 -13.102 1 97.12 80 PHE A N 1
ATOM 587 C CA . PHE A 1 80 ? 14.586 -28.375 -14.352 1 97.12 80 PHE A CA 1
ATOM 588 C C . PHE A 1 80 ? 14.875 -26.922 -14.656 1 97.12 80 PHE A C 1
ATOM 590 O O . PHE A 1 80 ? 15.969 -26.578 -15.125 1 97.12 80 PHE A O 1
ATOM 597 N N . VAL A 1 81 ? 13.953 -26.047 -14.414 1 96.94 81 VAL A N 1
ATOM 598 C CA . VAL A 1 81 ? 14.164 -24.625 -14.625 1 96.94 81 VAL A CA 1
ATOM 599 C C . VAL A 1 81 ? 15.266 -24.125 -13.695 1 96.94 81 VAL A C 1
ATOM 601 O O . VAL A 1 81 ? 16.062 -23.266 -14.07 1 96.94 81 VAL A O 1
ATOM 604 N N . SER A 1 82 ? 15.266 -24.656 -12.492 1 96.12 82 SER A N 1
ATOM 605 C CA . SER A 1 82 ? 16.266 -24.266 -11.5 1 96.12 82 SER A CA 1
ATOM 606 C C . SER A 1 82 ? 17.672 -24.594 -11.969 1 96.12 82 SER A C 1
ATOM 608 O O . SER A 1 82 ? 18.641 -23.984 -11.523 1 96.12 82 SER A O 1
ATOM 610 N N . LEU A 1 83 ? 17.812 -25.547 -12.852 1 94.69 83 LEU A N 1
ATOM 611 C CA . LEU A 1 83 ? 19.109 -25.859 -13.438 1 94.69 83 LEU A CA 1
ATOM 612 C C . LEU A 1 83 ? 19.672 -24.656 -14.203 1 94.69 83 LEU A C 1
ATOM 614 O O . LEU A 1 83 ? 20.875 -24.438 -14.219 1 94.69 83 LEU A O 1
ATOM 618 N N . ALA A 1 84 ? 18.781 -23.984 -14.805 1 93.88 84 ALA A N 1
ATOM 619 C CA . ALA A 1 84 ? 19.188 -22.797 -15.539 1 93.88 84 ALA A CA 1
ATOM 620 C C . ALA A 1 84 ? 19.75 -21.734 -14.602 1 93.88 84 ALA A C 1
ATOM 622 O O . ALA A 1 84 ? 20.688 -21 -14.961 1 93.88 84 ALA A O 1
ATOM 623 N N . GLY A 1 85 ? 19.172 -21.641 -13.422 1 92 85 GLY A N 1
ATOM 624 C CA . GLY A 1 85 ? 19.672 -20.688 -12.445 1 92 85 GLY A CA 1
ATOM 625 C C . GLY A 1 85 ? 21.094 -20.984 -12 1 92 85 GLY A C 1
ATOM 626 O O . GLY A 1 85 ? 21.906 -20.078 -11.891 1 92 85 GLY A O 1
ATOM 627 N N . LYS A 1 86 ? 21.344 -22.172 -11.805 1 90.88 86 LYS A N 1
ATOM 628 C CA . LYS A 1 86 ? 22.688 -22.609 -11.43 1 90.88 86 LYS A CA 1
ATOM 629 C C . LYS A 1 86 ? 23.672 -22.344 -12.562 1 90.88 86 LYS A C 1
ATOM 631 O O . LYS A 1 86 ? 24.781 -21.844 -12.32 1 90.88 86 LYS A O 1
ATOM 636 N N . ARG A 1 87 ? 23.234 -22.578 -13.734 1 90.88 87 ARG A N 1
ATOM 637 C CA . ARG A 1 87 ? 24.109 -22.453 -14.906 1 90.88 87 ARG A CA 1
ATOM 638 C C . ARG A 1 87 ? 24.328 -20.984 -15.266 1 90.88 87 ARG A C 1
ATOM 640 O O . ARG A 1 87 ? 25.453 -20.594 -15.617 1 90.88 87 ARG A O 1
ATOM 647 N N . GLY A 1 88 ? 23.328 -20.25 -15.133 1 91.38 88 GLY A N 1
ATOM 648 C CA . GLY A 1 88 ? 23.375 -18.891 -15.633 1 91.38 88 GLY A CA 1
ATOM 649 C C . GLY A 1 88 ? 23.594 -17.859 -14.531 1 91.38 88 GLY A C 1
ATOM 650 O O . GLY A 1 88 ? 23.969 -16.719 -14.805 1 91.38 88 GLY A O 1
ATOM 651 N N . SER A 1 89 ? 23.266 -18.172 -13.297 1 92.19 89 SER A N 1
ATOM 652 C CA . SER A 1 89 ? 23.422 -17.297 -12.141 1 92.19 89 SER A CA 1
ATOM 653 C C . SER A 1 89 ? 22.672 -15.992 -12.336 1 92.19 89 SER A C 1
ATOM 655 O O . SER A 1 89 ? 23.188 -14.922 -11.984 1 92.19 89 SER A O 1
ATOM 657 N N . ALA A 1 90 ? 21.641 -16.094 -13.008 1 91 90 ALA A N 1
ATOM 658 C CA . ALA A 1 90 ? 20.766 -14.945 -13.266 1 91 90 ALA A CA 1
ATOM 659 C C . ALA A 1 90 ? 19.312 -15.312 -13.039 1 91 90 ALA A C 1
ATOM 661 O O . ALA A 1 90 ? 18.969 -16.5 -12.922 1 91 90 ALA A O 1
ATOM 662 N N . PRO A 1 91 ? 18.516 -14.328 -12.945 1 92.19 91 PRO A N 1
ATOM 663 C CA . PRO A 1 91 ? 17.094 -14.625 -12.75 1 92.19 91 PRO A CA 1
ATOM 664 C C . PRO A 1 91 ? 16.469 -15.336 -13.945 1 92.19 91 PRO A C 1
ATOM 666 O O . PRO A 1 91 ? 16.969 -15.234 -15.062 1 92.19 91 PRO A O 1
ATOM 669 N N . THR A 1 92 ? 15.383 -16.016 -13.656 1 95.44 92 THR A N 1
ATOM 670 C CA . THR A 1 92 ? 14.688 -16.812 -14.656 1 95.44 92 THR A CA 1
ATOM 671 C C . THR A 1 92 ? 14.375 -16 -15.898 1 95.44 92 THR A C 1
ATOM 673 O O . THR A 1 92 ? 14.656 -16.422 -17.016 1 95.44 92 THR A O 1
ATOM 676 N N . MET A 1 93 ? 13.836 -14.797 -15.703 1 94.38 93 MET A N 1
ATOM 677 C CA . MET A 1 93 ? 13.367 -14.008 -16.844 1 94.38 93 MET A CA 1
ATOM 678 C C . MET A 1 93 ? 14.547 -13.375 -17.578 1 94.38 93 MET A C 1
ATOM 680 O O . MET A 1 93 ? 14.422 -13.008 -18.75 1 94.38 93 MET A O 1
ATOM 684 N N . THR A 1 94 ? 15.695 -13.258 -16.922 1 93.38 94 THR A N 1
ATOM 685 C CA . THR A 1 94 ? 16.906 -12.844 -17.625 1 93.38 94 THR A CA 1
ATOM 686 C C . THR A 1 94 ? 17.422 -13.977 -18.5 1 93.38 94 THR A C 1
ATOM 688 O O . THR A 1 94 ? 17.797 -13.742 -19.656 1 93.38 94 THR A O 1
ATOM 691 N N . LEU A 1 95 ? 17.406 -15.133 -17.984 1 94.75 95 LEU A N 1
ATOM 692 C CA . LEU A 1 95 ? 17.875 -16.297 -18.734 1 94.75 95 LEU A CA 1
ATOM 693 C C . LEU A 1 95 ? 16.938 -16.609 -19.891 1 94.75 95 LEU A C 1
ATOM 695 O O . LEU A 1 95 ? 17.344 -17.188 -20.906 1 94.75 95 LEU A O 1
ATOM 699 N N . SER A 1 96 ? 15.688 -16.172 -19.688 1 96.69 96 SER A N 1
ATOM 700 C CA . SER A 1 96 ? 14.672 -16.375 -20.703 1 96.69 96 SER A CA 1
ATOM 701 C C . SER A 1 96 ? 14.969 -15.523 -21.938 1 96.69 96 SER A C 1
ATOM 703 O O . SER A 1 96 ? 14.445 -15.789 -23.031 1 96.69 96 SER A O 1
ATOM 705 N N . ARG A 1 97 ? 15.898 -14.633 -21.844 1 95.75 97 ARG A N 1
ATOM 706 C CA . ARG A 1 97 ? 16.312 -13.82 -22.984 1 95.75 97 ARG A CA 1
ATOM 707 C C . ARG A 1 97 ? 17.078 -14.656 -24 1 95.75 97 ARG A C 1
ATOM 709 O O . ARG A 1 97 ? 17.172 -14.289 -25.172 1 95.75 97 ARG A O 1
ATOM 716 N N . ALA A 1 98 ? 17.641 -15.703 -23.641 1 95.25 98 ALA A N 1
ATOM 717 C CA . ALA A 1 98 ? 18.406 -16.547 -24.547 1 95.25 98 ALA A CA 1
ATOM 718 C C . ALA A 1 98 ? 17.531 -17.078 -25.672 1 95.25 98 ALA A C 1
ATOM 720 O O . ALA A 1 98 ? 17.844 -16.906 -26.844 1 95.25 98 ALA A O 1
ATOM 721 N N . PRO A 1 99 ? 16.422 -17.656 -25.344 1 95.94 99 PRO A N 1
ATOM 722 C CA . PRO A 1 99 ? 15.578 -18.141 -26.438 1 95.94 99 PRO A CA 1
ATOM 723 C C . PRO A 1 99 ? 14.719 -17.047 -27.078 1 95.94 99 PRO A C 1
ATOM 725 O O . PRO A 1 99 ? 14.398 -17.109 -28.266 1 95.94 99 PRO A O 1
ATOM 728 N N . PHE A 1 100 ? 14.398 -15.992 -26.406 1 97.25 100 PHE A N 1
ATOM 729 C CA . PHE A 1 100 ? 13.414 -15.031 -26.891 1 97.25 100 PHE A CA 1
ATOM 730 C C . PHE A 1 100 ? 14.094 -13.781 -27.453 1 97.25 100 PHE A C 1
ATOM 732 O O . PHE A 1 100 ? 13.484 -13.016 -28.188 1 97.25 100 PHE A O 1
ATOM 739 N N . GLY A 1 101 ? 15.32 -13.555 -27.094 1 95.88 101 GLY A N 1
ATOM 740 C CA . GLY A 1 101 ? 15.992 -12.297 -27.391 1 95.88 101 GLY A CA 1
ATOM 741 C C . GLY A 1 101 ? 15.812 -11.258 -26.297 1 95.88 101 GLY A C 1
ATOM 742 O O . GLY A 1 101 ? 14.891 -11.352 -25.484 1 95.88 101 GLY A O 1
ATOM 743 N N . VAL A 1 102 ? 16.625 -10.289 -26.344 1 94.69 102 VAL A N 1
ATOM 744 C CA . VAL A 1 102 ? 16.672 -9.297 -25.281 1 94.69 102 VAL A CA 1
ATOM 745 C C . VAL A 1 102 ? 15.352 -8.531 -25.234 1 94.69 102 VAL A C 1
ATOM 747 O O . VAL A 1 102 ? 14.75 -8.383 -24.172 1 94.69 102 VAL A O 1
ATOM 750 N N . HIS A 1 103 ? 14.828 -8.102 -26.344 1 95.19 103 HIS A N 1
ATOM 751 C CA . HIS A 1 103 ? 13.586 -7.332 -26.375 1 95.19 103 HIS A CA 1
ATOM 752 C C . HIS A 1 103 ? 12.375 -8.25 -26.5 1 95.19 103 HIS A C 1
ATOM 754 O O . HIS A 1 103 ? 11.289 -7.926 -26 1 95.19 103 HIS A O 1
ATOM 760 N N . GLY A 1 104 ? 12.562 -9.352 -27.156 1 96.5 104 GLY A N 1
ATOM 761 C CA . GLY A 1 104 ? 11.477 -10.305 -27.297 1 96.5 104 GLY A CA 1
ATOM 762 C C . GLY A 1 104 ? 11.031 -10.898 -25.984 1 96.5 104 GLY A C 1
ATOM 763 O O . GLY A 1 104 ? 9.859 -11.266 -25.812 1 96.5 104 GLY A O 1
ATOM 764 N N . ASN A 1 105 ? 11.938 -10.906 -25.062 1 97 105 ASN A N 1
ATOM 765 C CA . ASN A 1 105 ? 11.68 -11.508 -23.766 1 97 105 ASN A CA 1
ATOM 766 C C . ASN A 1 105 ? 10.734 -10.656 -22.922 1 97 105 ASN A C 1
ATOM 768 O O . ASN A 1 105 ? 10.297 -11.078 -21.844 1 97 105 ASN A O 1
ATOM 772 N N . ARG A 1 106 ? 10.367 -9.492 -23.391 1 95.94 106 ARG A N 1
ATOM 773 C CA . ARG A 1 106 ? 9.414 -8.648 -22.688 1 95.94 106 ARG A CA 1
ATOM 774 C C . ARG A 1 106 ? 8.047 -9.312 -22.594 1 95.94 106 ARG A C 1
ATOM 776 O O . ARG A 1 106 ? 7.324 -9.133 -21.625 1 95.94 106 ARG A O 1
ATOM 783 N N . VAL A 1 107 ? 7.773 -10.102 -23.578 1 96.31 107 VAL A N 1
ATOM 784 C CA . VAL A 1 107 ? 6.469 -10.758 -23.641 1 96.31 107 VAL A CA 1
ATOM 785 C C . VAL A 1 107 ? 6.363 -11.805 -22.531 1 96.31 107 VAL A C 1
ATOM 787 O O . VAL A 1 107 ? 5.484 -11.719 -21.672 1 96.31 107 VAL A O 1
ATOM 790 N N . PRO A 1 108 ? 7.289 -12.758 -22.484 1 97.12 108 PRO A N 1
ATOM 791 C CA . PRO A 1 108 ? 7.176 -13.727 -21.391 1 97.12 108 PRO A CA 1
ATOM 792 C C . PRO A 1 108 ? 7.41 -13.102 -20.031 1 97.12 108 PRO A C 1
ATOM 794 O O . PRO A 1 108 ? 6.832 -13.555 -19.031 1 97.12 108 PRO A O 1
ATOM 797 N N . SER A 1 109 ? 8.234 -12.094 -19.984 1 96.12 109 SER A N 1
ATOM 798 C CA . SER A 1 109 ? 8.438 -11.406 -18.703 1 96.12 109 SER A CA 1
ATOM 799 C C . SER A 1 109 ? 7.148 -10.766 -18.203 1 96.12 109 SER A C 1
ATOM 801 O O . SER A 1 109 ? 6.859 -10.789 -17.016 1 96.12 109 SER A O 1
ATOM 803 N N . PHE A 1 110 ? 6.453 -10.195 -19.141 1 95.75 110 PHE A N 1
ATOM 804 C CA . PHE A 1 110 ? 5.168 -9.609 -18.781 1 95.75 110 PHE A CA 1
ATOM 805 C C . PHE A 1 110 ? 4.191 -10.688 -18.312 1 95.75 110 PHE A C 1
ATOM 807 O O . PHE A 1 110 ? 3.459 -10.492 -17.344 1 95.75 110 PHE A O 1
ATOM 814 N N . LEU A 1 111 ? 4.176 -11.766 -18.984 1 96.38 111 LEU A N 1
ATOM 815 C CA . LEU A 1 111 ? 3.32 -12.883 -18.594 1 96.38 111 LEU A CA 1
ATOM 816 C C . LEU A 1 111 ? 3.688 -13.398 -17.203 1 96.38 111 LEU A C 1
ATOM 818 O O . LEU A 1 111 ? 2.807 -13.719 -16.406 1 96.38 111 LEU A O 1
ATOM 822 N N . SER A 1 112 ? 4.941 -13.5 -16.984 1 96.25 112 SER A N 1
ATOM 823 C CA . SER A 1 112 ? 5.426 -13.914 -15.664 1 96.25 112 SER A CA 1
ATOM 824 C C . SER A 1 112 ? 4.969 -12.953 -14.578 1 96.25 112 SER A C 1
ATOM 826 O O . SER A 1 112 ? 4.566 -13.383 -13.492 1 96.25 112 SER A O 1
ATOM 828 N N . TRP A 1 113 ? 5.055 -11.711 -14.883 1 94.62 113 TRP A N 1
ATOM 829 C CA . TRP A 1 113 ? 4.629 -10.695 -13.93 1 94.62 113 TRP A CA 1
ATOM 830 C C . TRP A 1 113 ? 3.139 -10.812 -13.641 1 94.62 113 TRP A C 1
ATOM 832 O O . TRP A 1 113 ? 2.719 -10.742 -12.477 1 94.62 113 TRP A O 1
ATOM 842 N N . VAL A 1 114 ? 2.354 -11.016 -14.633 1 95.62 114 VAL A N 1
ATOM 843 C CA . VAL A 1 114 ? 0.911 -11.172 -14.477 1 95.62 114 VAL A CA 1
ATOM 844 C C . VAL A 1 114 ? 0.617 -12.383 -13.594 1 95.62 114 VAL A C 1
ATOM 846 O O . VAL A 1 114 ? -0.254 -12.32 -12.719 1 95.62 114 VAL A O 1
ATOM 849 N N . LEU A 1 115 ? 1.328 -13.422 -13.812 1 96.38 115 LEU A N 1
ATOM 850 C CA . LEU A 1 115 ? 1.144 -14.625 -13.016 1 96.38 115 LEU A CA 1
ATOM 851 C C . LEU A 1 115 ? 1.478 -14.367 -11.555 1 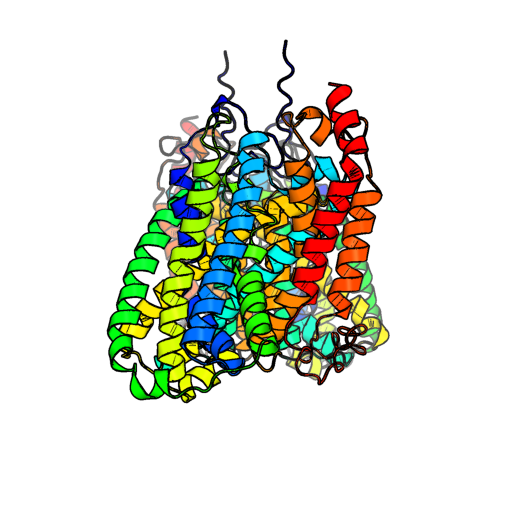96.38 115 LEU A C 1
ATOM 853 O O . LEU A 1 115 ? 0.725 -14.766 -10.664 1 96.38 115 LEU A O 1
ATOM 857 N N . THR A 1 116 ? 2.576 -13.719 -11.305 1 94.75 116 THR A N 1
ATOM 858 C CA . THR A 1 116 ? 3.014 -13.484 -9.93 1 94.75 116 THR A CA 1
ATOM 859 C C . THR A 1 116 ? 2.064 -12.523 -9.219 1 94.75 116 THR A C 1
ATOM 861 O O . THR A 1 116 ? 1.728 -12.734 -8.047 1 94.75 116 THR A O 1
ATOM 864 N N . VAL A 1 117 ? 1.619 -11.531 -9.891 1 94.12 117 VAL A N 1
ATOM 865 C CA . VAL A 1 117 ? 0.666 -10.602 -9.297 1 94.12 117 VAL A CA 1
ATOM 866 C C . VAL A 1 117 ? -0.65 -11.312 -9.008 1 94.12 117 VAL A C 1
ATOM 868 O O . VAL A 1 117 ? -1.298 -11.055 -7.992 1 94.12 117 VAL A O 1
ATOM 871 N N . GLY A 1 118 ? -1.036 -12.133 -9.938 1 95.38 118 GLY A N 1
ATOM 872 C CA . GLY A 1 118 ? -2.227 -12.938 -9.719 1 95.38 118 GLY A CA 1
ATOM 873 C C . GLY A 1 118 ? -2.148 -13.789 -8.469 1 95.38 118 GLY A C 1
ATOM 874 O O . GLY A 1 118 ? -3.09 -13.828 -7.676 1 95.38 118 GLY A O 1
ATOM 875 N N . TRP A 1 119 ? -1.076 -14.43 -8.281 1 95.19 119 TRP A N 1
ATOM 876 C CA . TRP A 1 119 ? -0.906 -15.273 -7.102 1 95.19 119 TRP A CA 1
ATOM 877 C C . TRP A 1 119 ? -0.853 -14.422 -5.836 1 95.19 119 TRP A C 1
ATOM 879 O O . TRP A 1 119 ? -1.364 -14.828 -4.789 1 95.19 119 TRP A O 1
ATOM 889 N N . GLU A 1 120 ? -0.236 -13.32 -5.898 1 93.31 120 GLU A N 1
ATOM 890 C CA . GLU A 1 120 ? -0.272 -12.414 -4.758 1 93.31 120 GLU A CA 1
ATOM 891 C C . GLU A 1 120 ? -1.707 -12.062 -4.375 1 93.31 120 GLU A C 1
ATOM 893 O O . GLU A 1 120 ? -2.047 -12.008 -3.193 1 93.31 120 GLU A O 1
ATOM 898 N N . THR A 1 121 ? -2.418 -11.773 -5.379 1 94.56 121 THR A N 1
ATOM 899 C CA . THR A 1 121 ? -3.822 -11.438 -5.172 1 94.56 121 THR A CA 1
ATOM 900 C C . THR A 1 121 ? -4.555 -12.578 -4.48 1 94.56 121 THR A C 1
ATOM 902 O O . THR A 1 121 ? -5.293 -12.359 -3.516 1 94.56 121 THR A O 1
ATOM 905 N N . VAL A 1 122 ? -4.324 -13.75 -4.961 1 94.5 122 VAL A N 1
ATOM 906 C CA . VAL A 1 122 ? -4.961 -14.938 -4.406 1 94.5 122 VAL A CA 1
ATOM 907 C C . VAL A 1 122 ? -4.59 -15.086 -2.934 1 94.5 122 VAL A C 1
ATOM 909 O O . VAL A 1 122 ? -5.453 -15.344 -2.09 1 94.5 122 VAL A O 1
ATOM 912 N N . LEU A 1 123 ? -3.373 -14.93 -2.613 1 93.44 123 LEU A N 1
ATOM 913 C CA . LEU A 1 123 ? -2.898 -15.102 -1.246 1 93.44 123 LEU A CA 1
ATOM 914 C C . LEU A 1 123 ? -3.508 -14.055 -0.321 1 93.44 123 LEU A C 1
ATOM 916 O O . LEU A 1 123 ? -3.883 -14.367 0.813 1 93.44 123 LEU A O 1
ATOM 920 N N . VAL A 1 124 ? -3.623 -12.883 -0.811 1 92.44 124 VAL A N 1
ATOM 921 C CA . VAL A 1 124 ? -4.211 -11.812 -0.014 1 92.44 124 VAL A CA 1
ATOM 922 C C . VAL A 1 124 ? -5.699 -12.07 0.188 1 92.44 124 VAL A C 1
ATOM 924 O O . VAL A 1 124 ? -6.238 -11.828 1.271 1 92.44 124 VAL A O 1
ATOM 927 N N . VAL A 1 125 ? -6.379 -12.523 -0.84 1 94.25 125 VAL A N 1
ATOM 928 C CA . VAL A 1 125 ? -7.793 -12.859 -0.741 1 94.25 125 VAL A CA 1
ATOM 929 C C . VAL A 1 125 ? -7.996 -13.93 0.331 1 94.25 125 VAL A C 1
ATOM 931 O O . VAL A 1 125 ? -8.859 -13.789 1.199 1 94.25 125 VAL A O 1
ATOM 934 N N . LEU A 1 126 ? -7.176 -14.938 0.25 1 94.56 126 LEU A N 1
ATOM 935 C CA . LEU A 1 126 ? -7.297 -16.047 1.183 1 94.56 126 LEU A CA 1
ATOM 936 C C . LEU A 1 126 ? -7.055 -15.586 2.615 1 94.56 126 LEU A C 1
ATOM 938 O O . LEU A 1 126 ? -7.789 -15.977 3.529 1 94.56 126 LEU A O 1
ATOM 942 N N . ALA A 1 127 ? -6.07 -14.805 2.812 1 91.81 127 ALA A N 1
ATOM 943 C CA . ALA A 1 127 ? -5.77 -14.273 4.141 1 91.81 127 ALA A CA 1
ATOM 944 C C . ALA A 1 127 ? -6.93 -13.438 4.668 1 91.81 127 ALA A C 1
ATOM 946 O O . ALA A 1 127 ? -7.285 -13.531 5.848 1 91.81 127 ALA A O 1
ATOM 947 N N . THR A 1 128 ? -7.469 -12.648 3.826 1 91 128 THR A N 1
ATOM 948 C CA . THR A 1 128 ? -8.562 -11.758 4.211 1 91 128 THR A CA 1
ATOM 949 C C . THR A 1 128 ? -9.805 -12.562 4.586 1 91 128 THR A C 1
ATOM 951 O O . THR A 1 128 ? -10.406 -12.328 5.633 1 91 128 THR A O 1
ATOM 954 N N . LEU A 1 129 ? -10.18 -13.531 3.75 1 91.94 129 LEU A N 1
ATOM 955 C CA . LEU A 1 129 ? -11.367 -14.336 4.004 1 91.94 129 LEU A CA 1
ATOM 956 C C . LEU A 1 129 ? -11.188 -15.188 5.254 1 91.94 129 LEU A C 1
ATOM 958 O O . LEU A 1 129 ? -12.094 -15.273 6.09 1 91.94 129 LEU A O 1
ATOM 962 N N . ALA A 1 130 ? -10.031 -15.781 5.367 1 91.5 130 ALA A N 1
ATOM 963 C CA . ALA A 1 130 ? -9.75 -16.625 6.527 1 91.5 130 ALA A CA 1
ATOM 964 C C . ALA A 1 130 ? -9.805 -15.812 7.82 1 91.5 130 ALA A C 1
ATOM 966 O O . ALA A 1 130 ? -10.375 -16.266 8.82 1 91.5 130 ALA A O 1
ATOM 967 N N . THR A 1 131 ? -9.211 -14.672 7.82 1 90.06 131 THR A N 1
ATOM 968 C CA . THR A 1 131 ? -9.195 -13.82 9.008 1 90.06 131 THR A CA 1
ATOM 969 C C . THR A 1 131 ? -10.602 -13.359 9.367 1 90.06 131 THR A C 1
ATOM 971 O O . THR A 1 131 ? -10.984 -13.359 10.539 1 90.06 131 THR A O 1
ATOM 974 N N . SER A 1 132 ? -11.328 -12.984 8.375 1 89.31 132 SER A N 1
ATOM 975 C CA . SER A 1 132 ? -12.703 -12.555 8.609 1 89.31 132 SER A CA 1
ATOM 976 C C . SER A 1 132 ? -13.531 -13.672 9.234 1 89.31 132 SER A C 1
ATOM 978 O O . SER A 1 132 ? -14.305 -13.43 10.164 1 89.31 132 SER A O 1
ATOM 980 N N . THR A 1 133 ? -13.383 -14.836 8.75 1 89.88 133 THR A N 1
ATOM 981 C CA . THR A 1 133 ? -14.141 -15.977 9.258 1 89.88 133 THR A CA 1
ATOM 982 C C . THR A 1 133 ? -13.742 -16.297 10.703 1 89.88 133 THR A C 1
ATOM 984 O O . THR A 1 133 ? -14.602 -16.547 11.547 1 89.88 133 THR A O 1
ATOM 987 N N . VAL A 1 134 ? -12.477 -16.297 10.938 1 90.62 134 VAL A N 1
ATOM 988 C CA . VAL A 1 134 ? -12 -16.594 12.289 1 90.62 134 VAL A CA 1
ATOM 989 C C . VAL A 1 134 ? -12.484 -15.508 13.25 1 90.62 134 VAL A C 1
ATOM 991 O O . VAL A 1 134 ? -12.922 -15.812 14.367 1 90.62 134 VAL A O 1
ATOM 994 N N . LEU A 1 135 ? -12.453 -14.25 12.852 1 89.81 135 LEU A N 1
ATOM 995 C CA . LEU A 1 135 ? -12.922 -13.164 13.703 1 89.81 135 LEU A CA 1
ATOM 996 C C . LEU A 1 135 ? -14.414 -13.281 13.977 1 89.81 135 LEU A C 1
ATOM 998 O O . LEU A 1 135 ? -14.875 -13 15.086 1 89.81 135 LEU A O 1
ATOM 1002 N N . THR A 1 136 ? -15.125 -13.664 12.977 1 88.62 136 THR A N 1
ATOM 1003 C CA . THR A 1 136 ? -16.562 -13.875 13.141 1 88.62 136 THR A CA 1
ATOM 1004 C C . THR A 1 136 ? -16.828 -14.992 14.141 1 88.62 136 THR A C 1
ATOM 1006 O O . THR A 1 136 ? -17.688 -14.852 15.023 1 88.62 136 THR A O 1
ATOM 1009 N N . ARG A 1 137 ? -16.125 -16.016 14.031 1 90.06 137 ARG A N 1
ATOM 1010 C CA . ARG A 1 137 ? -16.312 -17.172 14.914 1 90.06 137 ARG A CA 1
ATOM 1011 C C . ARG A 1 137 ? -15.914 -16.828 16.344 1 90.06 137 ARG A C 1
ATOM 1013 O O . ARG A 1 137 ? -16.469 -17.375 17.297 1 90.06 137 ARG A O 1
ATOM 1020 N N . LEU A 1 138 ? -14.977 -15.953 16.453 1 90.88 138 LEU A N 1
ATOM 1021 C CA . LEU A 1 138 ? -14.531 -15.539 17.781 1 90.88 138 LEU A CA 1
ATOM 1022 C C . LEU A 1 138 ? -15.469 -14.477 18.359 1 90.88 138 LEU A C 1
ATOM 1024 O O . LEU A 1 138 ? -15.344 -14.109 19.531 1 90.88 138 LEU A O 1
ATOM 1028 N N . GLY A 1 139 ? -16.375 -13.914 17.562 1 86.75 139 GLY A N 1
ATOM 1029 C CA . GLY A 1 139 ? -17.312 -12.891 18 1 86.75 139 GLY A CA 1
ATOM 1030 C C . GLY A 1 139 ? -16.734 -11.484 17.953 1 86.75 139 GLY A C 1
ATOM 1031 O O . GLY A 1 139 ? -17.234 -10.578 18.609 1 86.75 139 GLY A O 1
ATOM 1032 N N . TRP A 1 140 ? -15.57 -11.328 17.297 1 79.62 140 TRP A N 1
ATOM 1033 C CA . TRP A 1 140 ? -14.883 -10.039 17.281 1 79.62 140 TRP A CA 1
ATOM 1034 C C . TRP A 1 140 ? -15.281 -9.219 16.062 1 79.62 140 TRP A C 1
ATOM 1036 O O . TRP A 1 140 ? -14.617 -8.234 15.734 1 79.62 140 TRP A O 1
ATOM 1046 N N . GLY A 1 141 ? -16.281 -9.508 15.406 1 75.44 141 GLY A N 1
ATOM 1047 C CA . GLY A 1 141 ? -16.672 -8.773 14.211 1 75.44 141 GLY A CA 1
ATOM 1048 C C . GLY A 1 141 ? -15.984 -9.266 12.953 1 75.44 141 GLY A C 1
ATOM 1049 O O . GLY A 1 141 ? -14.945 -9.922 13.023 1 75.44 141 GLY A O 1
ATOM 1050 N N . GLY A 1 142 ? -16.578 -9.594 11.852 1 73.12 142 GLY A N 1
ATOM 1051 C CA . GLY A 1 142 ? -16.031 -10.094 10.609 1 73.12 142 GLY A CA 1
ATOM 1052 C C . GLY A 1 142 ? -16.719 -9.531 9.375 1 73.12 142 GLY A C 1
ATOM 1053 O O . GLY A 1 142 ? -16.656 -10.117 8.297 1 73.12 142 GLY A O 1
ATOM 1054 N N . GLY A 1 143 ? -17.188 -8.352 9.711 1 82.44 143 GLY A N 1
ATOM 1055 C CA . GLY A 1 143 ? -17.969 -7.742 8.633 1 82.44 143 GLY A CA 1
ATOM 1056 C C . GLY A 1 143 ? -17.109 -6.973 7.645 1 82.44 143 GLY A C 1
ATOM 1057 O O . GLY A 1 143 ? -15.945 -7.316 7.426 1 82.44 143 GLY A O 1
ATOM 1058 N N . THR A 1 144 ? -17.625 -6.141 6.973 1 84.12 144 THR A N 1
ATOM 1059 C CA . THR A 1 144 ? -17 -5.398 5.875 1 84.12 144 THR A CA 1
ATOM 1060 C C . THR A 1 144 ? -15.789 -4.617 6.363 1 84.12 144 THR A C 1
ATOM 1062 O O . THR A 1 144 ? -14.734 -4.648 5.73 1 84.12 144 THR A O 1
ATOM 1065 N N . ILE A 1 145 ? -15.875 -4.047 7.555 1 83.88 145 ILE A N 1
ATOM 1066 C CA . ILE A 1 145 ? -14.797 -3.211 8.07 1 83.88 145 ILE A CA 1
ATOM 1067 C C . ILE A 1 145 ? -13.586 -4.078 8.414 1 83.88 145 ILE A C 1
ATOM 1069 O O . ILE A 1 145 ? -12.445 -3.715 8.117 1 83.88 145 ILE A O 1
ATOM 1073 N N . SER A 1 146 ? -13.891 -5.133 9.086 1 87.06 146 SER A N 1
ATOM 1074 C CA . SER A 1 146 ? -12.805 -6.051 9.422 1 87.06 146 SER A CA 1
ATOM 1075 C C . SER A 1 146 ? -12.094 -6.555 8.172 1 87.06 146 SER A C 1
ATOM 1077 O O . SER A 1 146 ? -10.867 -6.656 8.148 1 87.06 146 SER A O 1
ATOM 1079 N N . LYS A 1 147 ? -12.836 -6.852 7.148 1 90.19 147 LYS A N 1
ATOM 1080 C CA . LYS A 1 147 ? -12.258 -7.332 5.898 1 90.19 147 LYS A CA 1
ATOM 1081 C C . LYS A 1 147 ? -11.367 -6.27 5.262 1 90.19 147 LYS A C 1
ATOM 1083 O O . LYS A 1 147 ? -10.289 -6.582 4.754 1 90.19 147 LYS A O 1
ATOM 1088 N N . ILE A 1 148 ? -11.82 -5.09 5.32 1 89.94 148 ILE A N 1
ATOM 1089 C CA . ILE A 1 148 ? -11.062 -4 4.719 1 89.94 148 ILE A CA 1
ATOM 1090 C C . ILE A 1 148 ? -9.75 -3.803 5.477 1 89.94 148 ILE A C 1
ATOM 1092 O O . ILE A 1 148 ? -8.688 -3.691 4.863 1 89.94 148 ILE A O 1
ATOM 1096 N N . ILE A 1 149 ? -9.781 -3.797 6.746 1 88.44 149 ILE A N 1
ATOM 1097 C CA . ILE A 1 149 ? -8.602 -3.578 7.574 1 88.44 149 ILE A CA 1
ATOM 1098 C C . ILE A 1 149 ? -7.605 -4.715 7.363 1 88.44 149 ILE A C 1
ATOM 1100 O O . ILE A 1 149 ? -6.406 -4.477 7.195 1 88.44 149 ILE A O 1
ATOM 1104 N N . VAL A 1 150 ? -8.148 -5.891 7.355 1 87.81 150 VAL A N 1
ATOM 1105 C CA . VAL A 1 150 ? -7.281 -7.051 7.172 1 87.81 150 VAL A CA 1
ATOM 1106 C C . VAL A 1 150 ? -6.652 -7.012 5.781 1 87.81 150 VAL A C 1
ATOM 1108 O O . VAL A 1 150 ? -5.469 -7.328 5.621 1 87.81 150 VAL A O 1
ATOM 1111 N N . LEU A 1 151 ? -7.465 -6.699 4.809 1 91.88 151 LEU A N 1
ATOM 1112 C CA . LEU A 1 151 ? -6.961 -6.582 3.445 1 91.88 151 LEU A CA 1
ATOM 1113 C C . LEU A 1 151 ? -5.809 -5.586 3.373 1 91.88 151 LEU A C 1
ATOM 1115 O O . LEU A 1 151 ? -4.758 -5.887 2.805 1 91.88 151 LEU A O 1
ATOM 1119 N N . ILE A 1 152 ? -5.934 -4.473 3.998 1 90.25 152 ILE A N 1
ATOM 1120 C CA . ILE A 1 152 ? -4.914 -3.432 3.998 1 90.25 152 ILE A CA 1
ATOM 1121 C C . ILE A 1 152 ? -3.66 -3.936 4.711 1 90.25 152 ILE A C 1
ATOM 1123 O O . ILE A 1 152 ? -2.543 -3.748 4.227 1 90.25 152 ILE A O 1
ATOM 1127 N N . LEU A 1 153 ? -3.834 -4.574 5.797 1 87.62 153 LEU A N 1
ATOM 1128 C CA . LEU A 1 153 ? -2.713 -5.047 6.602 1 87.62 153 LEU A CA 1
ATOM 1129 C C . LEU A 1 153 ? -1.928 -6.125 5.859 1 87.62 153 LEU A C 1
ATOM 1131 O O . LEU A 1 153 ? -0.698 -6.07 5.793 1 87.62 153 LEU A O 1
ATOM 1135 N N . VAL A 1 154 ? -2.66 -7.047 5.316 1 87.12 154 VAL A N 1
ATOM 1136 C CA . VAL A 1 154 ? -1.996 -8.156 4.637 1 87.12 154 VAL A CA 1
ATOM 1137 C C . VAL A 1 154 ? -1.307 -7.645 3.371 1 87.12 154 VAL A C 1
ATOM 1139 O O . VAL A 1 154 ? -0.172 -8.031 3.078 1 87.12 154 VAL A O 1
ATOM 1142 N N . ALA A 1 155 ? -2.047 -6.828 2.607 1 89.56 155 ALA A N 1
ATOM 1143 C CA . ALA A 1 155 ? -1.432 -6.234 1.425 1 89.56 155 ALA A CA 1
ATOM 1144 C C . ALA A 1 155 ? -0.199 -5.414 1.802 1 89.56 155 ALA A C 1
ATOM 1146 O O . ALA A 1 155 ? 0.832 -5.488 1.13 1 89.56 155 ALA A O 1
ATOM 1147 N N . GLY A 1 156 ? -0.302 -4.676 2.855 1 87.5 156 GLY A N 1
ATOM 1148 C CA . GLY A 1 156 ? 0.812 -3.865 3.322 1 87.5 156 GLY A CA 1
ATOM 1149 C C . GLY A 1 156 ? 2.027 -4.688 3.707 1 87.5 156 GLY A C 1
ATOM 1150 O O . GLY A 1 156 ? 3.15 -4.359 3.32 1 87.5 156 GLY A O 1
ATOM 1151 N N . VAL A 1 157 ? 1.802 -5.75 4.406 1 83.75 157 VAL A N 1
ATOM 1152 C CA . VAL A 1 157 ? 2.887 -6.625 4.836 1 83.75 157 VAL A CA 1
ATOM 1153 C C . VAL A 1 157 ? 3.543 -7.273 3.619 1 83.75 157 VAL A C 1
ATOM 1155 O O . VAL A 1 157 ? 4.766 -7.438 3.578 1 83.75 157 VAL A O 1
ATOM 1158 N N . THR A 1 158 ? 2.732 -7.617 2.701 1 84.62 158 THR A N 1
ATOM 1159 C CA . THR A 1 158 ? 3.244 -8.234 1.485 1 84.62 158 THR A CA 1
ATOM 1160 C C . THR A 1 158 ? 4.129 -7.262 0.713 1 84.62 158 THR A C 1
ATOM 1162 O O . THR A 1 158 ? 5.219 -7.629 0.267 1 84.62 158 THR A O 1
ATOM 1165 N N . VAL A 1 159 ? 3.703 -6.043 0.61 1 85.94 159 VAL A N 1
ATOM 1166 C CA . VAL A 1 159 ? 4.48 -5.031 -0.102 1 85.94 159 VAL A CA 1
ATOM 1167 C C . VAL A 1 159 ? 5.766 -4.73 0.667 1 85.94 159 VAL A C 1
ATOM 1169 O O . VAL A 1 159 ? 6.828 -4.562 0.068 1 85.94 159 VAL A O 1
ATOM 1172 N N . LEU A 1 160 ? 5.656 -4.66 1.974 1 82.44 160 LEU A N 1
ATOM 1173 C CA . LEU A 1 160 ? 6.816 -4.398 2.816 1 82.44 160 LEU A CA 1
ATOM 1174 C C . LEU A 1 160 ? 7.879 -5.477 2.627 1 82.44 160 LEU A C 1
ATOM 1176 O O . LEU A 1 160 ? 9.078 -5.172 2.574 1 82.44 160 LEU A O 1
ATOM 1180 N N . ALA A 1 161 ? 7.441 -6.672 2.518 1 76.44 161 ALA A N 1
ATOM 1181 C CA . ALA A 1 161 ? 8.367 -7.785 2.324 1 76.44 161 ALA A CA 1
ATOM 1182 C C . ALA A 1 161 ? 9.078 -7.68 0.979 1 76.44 161 ALA A C 1
ATOM 1184 O O . ALA A 1 161 ? 10.234 -8.094 0.848 1 76.44 161 ALA A O 1
ATOM 1185 N N . GLY A 1 162 ? 8.367 -7.156 0.042 1 75 162 GLY A N 1
ATOM 1186 C CA . GLY A 1 162 ? 8.945 -7.012 -1.287 1 75 162 GLY A CA 1
ATOM 1187 C C . GLY A 1 162 ? 10.016 -5.941 -1.362 1 75 162 GLY A C 1
ATOM 1188 O O . GLY A 1 162 ? 10.836 -5.938 -2.281 1 75 162 GLY A O 1
ATOM 1189 N N . ILE A 1 163 ? 9.938 -5.039 -0.435 1 75.81 163 ILE A N 1
ATOM 1190 C CA . ILE A 1 163 ? 10.914 -3.959 -0.427 1 75.81 163 ILE A CA 1
ATOM 1191 C C . ILE A 1 163 ? 12.25 -4.473 0.117 1 75.81 163 ILE A C 1
ATOM 1193 O O . ILE A 1 163 ? 13.312 -4.008 -0.29 1 75.81 163 ILE A O 1
ATOM 1197 N N . PHE A 1 164 ? 12.094 -5.52 0.965 1 73.62 164 PHE A N 1
ATOM 1198 C CA . PHE A 1 164 ? 13.312 -6.047 1.56 1 73.62 164 PHE A CA 1
ATOM 1199 C C . PHE A 1 164 ? 13.969 -7.07 0.638 1 73.62 164 PHE A C 1
ATOM 1201 O O . PHE A 1 164 ? 13.312 -7.617 -0.255 1 73.62 164 PHE A O 1
ATOM 1208 N N . GLY A 1 165 ? 15.258 -7.238 0.714 1 63.28 165 GLY A N 1
ATOM 1209 C CA . GLY A 1 165 ? 16.047 -8.055 -0.188 1 63.28 165 GLY A CA 1
ATOM 1210 C C . GLY A 1 165 ? 16.031 -9.531 0.161 1 63.28 165 GLY A C 1
ATOM 1211 O O . GLY A 1 165 ? 15.359 -9.938 1.108 1 63.28 165 GLY A O 1
ATOM 1212 N N . PHE A 1 166 ? 16.625 -10.336 -0.634 1 64.12 166 PHE A N 1
ATOM 1213 C CA . PHE A 1 166 ? 16.703 -11.789 -0.652 1 64.12 166 PHE A CA 1
ATOM 1214 C C . PHE A 1 166 ? 17.156 -12.328 0.698 1 64.12 166 PHE A C 1
ATOM 1216 O O . PHE A 1 166 ? 16.578 -13.273 1.231 1 64.12 166 PHE A O 1
ATOM 1223 N N . ASP A 1 167 ? 18.031 -11.625 1.301 1 68 167 ASP A N 1
ATOM 1224 C CA . ASP A 1 167 ? 18.641 -12.148 2.52 1 68 167 ASP A CA 1
ATOM 1225 C C . ASP A 1 167 ? 17.641 -12.141 3.676 1 68 167 ASP A C 1
ATOM 1227 O O . ASP A 1 167 ? 17.547 -13.117 4.422 1 68 167 ASP A O 1
ATOM 1231 N N . LEU A 1 168 ? 16.969 -11.078 3.793 1 69 168 LEU A N 1
ATOM 1232 C CA . LEU A 1 168 ? 15.969 -11 4.859 1 69 168 LEU A CA 1
ATOM 1233 C C . LEU A 1 168 ? 14.828 -11.977 4.609 1 69 168 LEU A C 1
ATOM 1235 O O . LEU A 1 168 ? 14.328 -12.609 5.543 1 69 168 LEU A O 1
ATOM 1239 N N . ILE A 1 169 ? 14.516 -12.211 3.389 1 66.88 169 ILE A N 1
ATOM 1240 C CA . ILE A 1 169 ? 13.43 -13.102 3.014 1 66.88 169 ILE A CA 1
ATOM 1241 C C . ILE A 1 169 ? 13.781 -14.539 3.385 1 66.88 169 ILE A C 1
ATOM 1243 O O . ILE A 1 169 ? 12.977 -15.25 3.979 1 66.88 169 ILE A O 1
ATOM 1247 N N . MET A 1 170 ? 14.977 -14.938 3.084 1 69 170 MET A N 1
ATOM 1248 C CA . MET A 1 170 ? 15.406 -16.312 3.348 1 69 170 MET A CA 1
ATOM 1249 C C . MET A 1 170 ? 15.477 -16.578 4.848 1 69 170 MET A C 1
ATOM 1251 O O . MET A 1 170 ? 15.133 -17.672 5.301 1 69 170 MET A O 1
ATOM 1255 N N . ARG A 1 171 ? 15.852 -15.547 5.59 1 71.69 171 ARG A N 1
ATOM 1256 C CA . ARG A 1 171 ? 15.961 -15.703 7.035 1 71.69 171 ARG A CA 1
ATOM 1257 C C . ARG A 1 171 ? 14.586 -15.852 7.676 1 71.69 171 ARG A C 1
ATOM 1259 O O . ARG A 1 171 ? 14.406 -16.656 8.594 1 71.69 171 ARG A O 1
ATOM 1266 N N . VAL A 1 172 ? 13.711 -15.156 7.164 1 73.31 172 VAL A N 1
ATOM 1267 C CA . VAL A 1 172 ? 12.367 -15.18 7.723 1 73.31 172 VAL A CA 1
ATOM 1268 C C . VAL A 1 172 ? 11.656 -16.469 7.301 1 73.31 172 VAL A C 1
ATOM 1270 O O . VAL A 1 172 ? 10.836 -17 8.047 1 73.31 172 VAL A O 1
ATOM 1273 N N . GLN A 1 173 ? 12.031 -17.047 6.184 1 75.5 173 GLN A N 1
ATOM 1274 C CA . GLN A 1 173 ? 11.383 -18.234 5.637 1 75.5 173 GLN A CA 1
ATOM 1275 C C . GLN A 1 173 ? 11.625 -19.453 6.52 1 75.5 173 GLN A C 1
ATOM 1277 O O . GLN A 1 173 ? 10.75 -20.312 6.656 1 75.5 173 GLN A O 1
ATOM 1282 N N . THR A 1 174 ? 12.836 -19.531 7.141 1 77.12 174 THR A N 1
ATOM 1283 C CA . THR A 1 174 ? 13.109 -20.672 8.008 1 77.12 174 THR A CA 1
ATOM 1284 C C . THR A 1 174 ? 12.172 -20.688 9.211 1 77.12 174 THR A C 1
ATOM 1286 O O . THR A 1 174 ? 11.602 -21.734 9.547 1 77.12 174 THR A O 1
ATOM 1289 N N . PHE A 1 175 ? 12 -19.547 9.727 1 77.12 175 PHE A N 1
ATOM 1290 C CA . PHE A 1 175 ? 11.117 -19.422 10.883 1 77.12 175 PHE A CA 1
ATOM 1291 C C . PHE A 1 175 ? 9.672 -19.703 10.484 1 77.12 175 PHE A C 1
ATOM 1293 O O . PHE A 1 175 ? 8.938 -20.375 11.203 1 77.12 175 PHE A O 1
ATOM 1300 N N . ILE A 1 176 ? 9.258 -19.203 9.391 1 77.19 176 ILE A N 1
ATOM 1301 C CA . ILE A 1 176 ? 7.887 -19.375 8.914 1 77.19 176 ILE A CA 1
ATOM 1302 C C . ILE A 1 176 ? 7.637 -20.859 8.609 1 77.19 176 ILE A C 1
ATOM 1304 O O . ILE A 1 176 ? 6.574 -21.391 8.938 1 77.19 176 ILE A O 1
ATOM 1308 N N . THR A 1 177 ? 8.641 -21.516 8.094 1 79 177 THR A N 1
ATOM 1309 C CA . THR A 1 177 ? 8.531 -22.938 7.734 1 79 177 THR A CA 1
ATOM 1310 C C . THR A 1 177 ? 8.273 -23.781 8.977 1 79 177 THR A C 1
ATOM 1312 O O . THR A 1 177 ? 7.352 -24.594 8.992 1 79 177 THR A O 1
ATOM 1315 N N . ILE A 1 178 ? 9.008 -23.516 9.953 1 81.62 178 ILE A N 1
ATOM 1316 C CA . ILE A 1 178 ? 8.906 -24.344 11.156 1 81.62 178 ILE A CA 1
ATOM 1317 C C . ILE A 1 178 ? 7.582 -24.062 11.859 1 81.62 178 ILE A C 1
ATOM 1319 O O . ILE A 1 178 ? 6.879 -24.984 12.266 1 81.62 178 ILE A O 1
ATOM 1323 N N . ALA A 1 179 ? 7.266 -22.844 11.992 1 81.19 179 ALA A N 1
ATOM 1324 C CA . ALA A 1 179 ? 6.023 -22.453 12.656 1 81.19 179 ALA A CA 1
ATOM 1325 C C . ALA A 1 179 ? 4.812 -23.016 11.922 1 81.19 179 ALA A C 1
ATOM 1327 O O . ALA A 1 179 ? 3.9 -23.562 12.539 1 81.19 179 ALA A O 1
ATOM 1328 N N . THR A 1 180 ? 4.809 -22.922 10.641 1 83.56 180 THR A N 1
ATOM 1329 C CA . THR A 1 180 ? 3.686 -23.406 9.836 1 83.56 180 THR A CA 1
ATOM 1330 C C . THR A 1 180 ? 3.602 -24.922 9.875 1 83.56 180 THR A C 1
ATOM 1332 O O . THR A 1 180 ? 2.508 -25.5 9.945 1 83.56 180 THR A O 1
ATOM 1335 N N . ALA A 1 181 ? 4.754 -25.547 9.82 1 83.62 181 ALA A N 1
ATOM 1336 C CA . ALA A 1 181 ? 4.773 -27 9.859 1 83.62 181 ALA A CA 1
ATOM 1337 C C . ALA A 1 181 ? 4.188 -27.516 11.172 1 83.62 181 ALA A C 1
ATOM 1339 O O . ALA A 1 181 ? 3.35 -28.422 11.164 1 83.62 181 ALA A O 1
ATOM 1340 N N . VAL A 1 182 ? 4.547 -26.906 12.211 1 85.31 182 VAL A N 1
ATOM 1341 C CA . VAL A 1 182 ? 4.113 -27.359 13.523 1 85.31 182 VAL A CA 1
ATOM 1342 C C . VAL A 1 182 ? 2.609 -27.141 13.68 1 85.31 182 VAL A C 1
ATOM 1344 O O . VAL A 1 182 ? 1.885 -28.031 14.117 1 85.31 182 VAL A O 1
ATOM 1347 N N . LEU A 1 183 ? 2.199 -26.094 13.312 1 83 183 LEU A N 1
ATOM 1348 C CA . LEU A 1 183 ? 0.793 -25.766 13.5 1 83 183 LEU A CA 1
ATOM 1349 C C . LEU A 1 183 ? -0.089 -26.547 12.531 1 83 183 LEU A C 1
ATOM 1351 O O . LEU A 1 183 ? -1.221 -26.906 12.867 1 83 183 LEU A O 1
ATOM 1355 N N . THR A 1 184 ? 0.438 -26.781 11.375 1 85.94 184 THR A N 1
ATOM 1356 C CA . THR A 1 184 ? -0.289 -27.609 10.414 1 85.94 184 THR A CA 1
ATOM 1357 C C . THR A 1 184 ? -0.444 -29.031 10.938 1 85.94 184 THR A C 1
ATOM 1359 O O . THR A 1 184 ? -1.511 -29.641 10.797 1 85.94 184 THR A O 1
ATOM 1362 N N . VAL A 1 185 ? 0.596 -29.5 11.477 1 88.75 185 VAL A N 1
ATOM 1363 C CA . VAL A 1 185 ? 0.52 -30.812 12.086 1 88.75 185 VAL A CA 1
ATOM 1364 C C . VAL A 1 185 ? -0.494 -30.797 13.227 1 88.75 185 VAL A C 1
ATOM 1366 O O . VAL A 1 185 ? -1.251 -31.766 13.406 1 88.75 185 VAL A O 1
ATOM 1369 N N .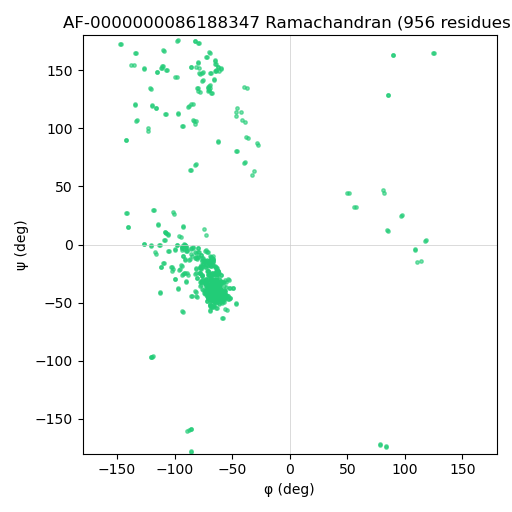 GLY A 1 186 ? -0.459 -29.734 14.016 1 89.38 186 GLY A N 1
ATOM 1370 C CA . GLY A 1 186 ? -1.473 -29.578 15.047 1 89.38 186 GLY A CA 1
ATOM 1371 C C . GLY A 1 186 ? -2.889 -29.625 14.508 1 89.38 186 GLY A C 1
ATOM 1372 O O . GLY A 1 186 ? -3.758 -30.281 15.086 1 89.38 186 GLY A O 1
ATOM 1373 N N . TYR A 1 187 ? -3.156 -28.969 13.461 1 88.94 187 TYR A N 1
ATOM 1374 C CA . TYR A 1 187 ? -4.461 -29 12.812 1 88.94 187 TYR A CA 1
ATOM 1375 C C . TYR A 1 187 ? -4.828 -30.422 12.391 1 88.94 187 TYR A C 1
ATOM 1377 O O . TYR A 1 187 ? -5.957 -30.875 12.609 1 88.94 187 TYR A O 1
ATOM 1385 N N . MET A 1 188 ? -3.869 -31.078 11.773 1 91.19 188 MET A N 1
ATOM 1386 C CA . MET A 1 188 ? -4.117 -32.438 11.281 1 91.19 188 MET A CA 1
ATOM 1387 C C . MET A 1 188 ? -4.473 -33.375 12.43 1 91.19 188 MET A C 1
ATOM 1389 O O . MET A 1 188 ? -5.359 -34.219 12.297 1 91.19 188 MET A O 1
ATOM 1393 N N . ILE A 1 189 ? -3.803 -33.156 13.523 1 92.44 189 ILE A N 1
ATOM 1394 C CA . ILE A 1 189 ? -4.062 -34.031 14.688 1 92.44 189 ILE A CA 1
ATOM 1395 C C . ILE A 1 189 ? -5.469 -33.75 15.211 1 92.44 189 ILE A C 1
ATOM 1397 O O . ILE A 1 189 ? -6.215 -34.688 15.508 1 92.44 189 ILE A O 1
ATOM 1401 N N . LEU A 1 190 ? -5.844 -32.562 15.281 1 91.12 190 LEU A N 1
ATOM 1402 C CA . LEU A 1 190 ? -7.145 -32.188 15.828 1 91.12 190 LEU A CA 1
ATOM 1403 C C . LEU A 1 190 ? -8.266 -32.562 14.875 1 91.12 190 LEU A C 1
ATOM 1405 O O . LEU A 1 190 ? -9.375 -32.875 15.312 1 91.12 190 LEU A O 1
ATOM 1409 N N . ALA A 1 191 ? -7.961 -32.562 13.609 1 90.5 191 ALA A N 1
ATOM 1410 C CA . ALA A 1 191 ? -8.984 -32.844 12.602 1 90.5 191 ALA A CA 1
ATOM 1411 C C . ALA A 1 191 ? -9.031 -34.312 12.25 1 90.5 191 ALA A C 1
ATOM 1413 O O . ALA A 1 191 ? -9.992 -34.781 11.625 1 90.5 191 ALA A O 1
ATOM 1414 N N . ALA A 1 192 ? -8.094 -35.125 12.68 1 90.81 192 ALA A N 1
ATOM 1415 C CA . ALA A 1 192 ? -7.953 -36.531 12.305 1 90.81 192 ALA A CA 1
ATOM 1416 C C . ALA A 1 192 ? -9.18 -37.312 12.727 1 90.81 192 ALA A C 1
ATOM 1418 O O . ALA A 1 192 ? -9.555 -38.281 12.055 1 90.81 192 ALA A O 1
ATOM 1419 N N . SER A 1 193 ? -9.797 -36.875 13.781 1 90.06 193 SER A N 1
ATOM 1420 C CA . SER A 1 193 ? -10.93 -37.625 14.305 1 90.06 193 SER A CA 1
ATOM 1421 C C . SER A 1 193 ? -12.164 -37.469 13.422 1 90.06 193 SER A C 1
ATOM 1423 O O . SER A 1 193 ? -13.109 -38.281 13.508 1 90.06 193 SER A O 1
ATOM 1425 N N . HIS A 1 194 ? -12.109 -36.562 12.602 1 90.5 194 HIS A N 1
ATOM 1426 C CA . HIS A 1 194 ? -13.258 -36.281 11.75 1 90.5 194 HIS A CA 1
ATOM 1427 C C . HIS A 1 194 ? -13.18 -37.094 10.453 1 90.5 194 HIS A C 1
ATOM 1429 O O . HIS A 1 194 ? -14.117 -37.062 9.648 1 90.5 194 HIS A O 1
ATOM 1435 N N . ILE A 1 195 ? -12.141 -37.844 10.281 1 92.31 195 ILE A N 1
ATOM 1436 C CA . ILE A 1 195 ? -11.969 -38.625 9.078 1 92.31 195 ILE A CA 1
ATOM 1437 C C . ILE A 1 195 ? -12.688 -39.969 9.242 1 92.31 195 ILE A C 1
ATOM 1439 O O . ILE A 1 195 ? -12.461 -40.688 10.219 1 92.31 195 ILE A O 1
ATOM 1443 N N . GLN A 1 196 ? -13.594 -40.156 8.336 1 91.88 196 GLN A N 1
ATOM 1444 C CA . GLN A 1 196 ? -14.312 -41.438 8.289 1 91.88 196 GLN A CA 1
ATOM 1445 C C . GLN A 1 196 ? -13.867 -42.281 7.102 1 91.88 196 GLN A C 1
ATOM 1447 O O . GLN A 1 196 ? -14.32 -42.031 5.973 1 91.88 196 GLN A O 1
ATOM 1452 N N . TRP A 1 197 ? -13.219 -43.375 7.344 1 90 197 TRP A N 1
ATOM 1453 C CA . TRP A 1 197 ? -12.602 -44.188 6.305 1 90 197 TRP A CA 1
ATOM 1454 C C . TRP A 1 197 ? -13.664 -44.812 5.41 1 90 197 TRP A C 1
ATOM 1456 O O . TRP A 1 197 ? -13.445 -45 4.211 1 90 197 TRP A O 1
ATOM 1466 N N . SER A 1 198 ? -14.805 -45.125 5.973 1 89.88 198 SER A N 1
ATOM 1467 C CA . SER A 1 198 ? -15.891 -45.719 5.188 1 89.88 198 SER A CA 1
ATOM 1468 C C . SER A 1 198 ? -16.406 -44.719 4.137 1 89.88 198 SER A C 1
ATOM 1470 O O . SER A 1 198 ? -16.688 -45.125 3.004 1 89.88 198 SER A O 1
ATOM 1472 N N . ALA A 1 199 ? -16.438 -43.562 4.504 1 88.44 199 ALA A N 1
ATOM 1473 C CA . ALA A 1 199 ? -16.875 -42.531 3.578 1 88.44 199 ALA A CA 1
ATOM 1474 C C . ALA A 1 199 ? -15.812 -42.25 2.514 1 88.44 199 ALA A C 1
ATOM 1476 O O . ALA A 1 199 ? -16.141 -42 1.352 1 88.44 199 ALA A O 1
ATOM 1477 N N . VAL A 1 200 ? -14.602 -42.375 2.877 1 89.31 200 VAL A N 1
ATOM 1478 C CA . VAL A 1 200 ? -13.477 -42.125 1.992 1 89.31 200 VAL A CA 1
ATOM 1479 C C . VAL A 1 200 ? -13.445 -43.156 0.869 1 89.31 200 VAL A C 1
ATOM 1481 O O . VAL A 1 200 ? -13.227 -42.812 -0.295 1 89.31 200 VAL A O 1
ATOM 1484 N N . THR A 1 201 ? -13.727 -44.344 1.17 1 87.62 201 THR A N 1
ATOM 1485 C CA . THR A 1 201 ? -13.602 -45.438 0.192 1 87.62 201 THR A CA 1
ATOM 1486 C C . THR A 1 201 ? -14.906 -45.594 -0.578 1 87.62 201 THR A C 1
ATOM 1488 O O . THR A 1 201 ? -14.977 -46.406 -1.521 1 87.62 201 THR A O 1
ATOM 1491 N N . ALA A 1 202 ? -15.938 -44.875 -0.25 1 87.5 202 ALA A N 1
ATOM 1492 C CA . ALA A 1 202 ? -17.25 -45.031 -0.862 1 87.5 202 ALA A CA 1
ATOM 1493 C C . ALA A 1 202 ? -17.375 -44.188 -2.143 1 87.5 202 ALA A C 1
ATOM 1495 O O . ALA A 1 202 ? -18.266 -44.438 -2.963 1 87.5 202 ALA A O 1
ATOM 1496 N N . HIS A 1 203 ? -16.453 -43.312 -2.34 1 90.12 203 HIS A N 1
ATOM 1497 C CA . HIS A 1 203 ? -16.531 -42.469 -3.516 1 90.12 203 HIS A CA 1
ATOM 1498 C C . HIS A 1 203 ? -16.297 -43.25 -4.797 1 90.12 203 HIS A C 1
ATOM 1500 O O . HIS A 1 203 ? -15.391 -44.094 -4.852 1 90.12 203 HIS A O 1
ATOM 1506 N N . LYS A 1 204 ? -17.078 -43.031 -5.762 1 90.81 204 LYS A N 1
ATOM 1507 C CA . LYS A 1 204 ? -17 -43.75 -7.023 1 90.81 204 LYS A CA 1
ATOM 1508 C C . LYS A 1 204 ? -15.875 -43.219 -7.906 1 90.81 204 LYS A C 1
ATOM 1510 O O . LYS A 1 204 ? -15.492 -42.062 -7.801 1 90.81 204 LYS A O 1
ATOM 1515 N N . SER A 1 205 ? -15.367 -44.125 -8.742 1 92.94 205 SER A N 1
ATOM 1516 C CA . SER A 1 205 ? -14.297 -43.75 -9.664 1 92.94 205 SER A CA 1
ATOM 1517 C C . SER A 1 205 ? -14.836 -42.938 -10.836 1 92.94 205 SER A C 1
ATOM 1519 O O . SER A 1 205 ? -15.961 -43.156 -11.297 1 92.94 205 SER A O 1
ATOM 1521 N N . GLY A 1 206 ? -14.055 -41.969 -11.18 1 92.94 206 GLY A N 1
ATOM 1522 C CA . GLY A 1 206 ? -14.367 -41.219 -12.375 1 92.94 206 GLY A CA 1
ATOM 1523 C C . GLY A 1 206 ? -13.609 -41.688 -13.602 1 92.94 206 GLY A C 1
ATOM 1524 O O . GLY A 1 206 ? -12.82 -42.625 -13.523 1 92.94 206 GLY A O 1
ATOM 1525 N N . GLY A 1 207 ? -13.945 -41.062 -14.758 1 93.44 207 GLY A N 1
ATOM 1526 C CA . GLY A 1 207 ? -13.297 -41.406 -16.016 1 93.44 207 GLY A CA 1
ATOM 1527 C C . GLY A 1 207 ? -12 -40.656 -16.234 1 93.44 207 GLY A C 1
ATOM 1528 O O . GLY A 1 207 ? -11.523 -39.938 -15.344 1 93.44 207 GLY A O 1
ATOM 1529 N N . ALA A 1 208 ? -11.422 -40.906 -17.375 1 93.25 208 ALA A N 1
ATOM 1530 C CA . ALA A 1 208 ? -10.141 -40.312 -17.75 1 93.25 208 ALA A CA 1
ATOM 1531 C C . ALA A 1 208 ? -10.227 -38.812 -17.75 1 93.25 208 ALA A C 1
ATOM 1533 O O . ALA A 1 208 ? -9.328 -38.125 -17.266 1 93.25 208 ALA A O 1
ATOM 1534 N N . PRO A 1 209 ? -11.328 -38.25 -18.312 1 92.56 209 PRO A N 1
ATOM 1535 C CA . PRO A 1 209 ? -11.406 -36.812 -18.328 1 92.56 209 PRO A CA 1
ATOM 1536 C C . PRO A 1 209 ? -11.352 -36.188 -16.922 1 92.56 209 PRO A C 1
ATOM 1538 O O . PRO A 1 209 ? -10.703 -35.156 -16.719 1 92.56 209 PRO A O 1
ATOM 1541 N N . GLN A 1 210 ? -12.055 -36.781 -15.992 1 94.38 210 GLN A N 1
ATOM 1542 C CA . GLN A 1 210 ? -12.055 -36.312 -14.617 1 94.38 210 GLN A CA 1
ATOM 1543 C C . GLN A 1 210 ? -10.664 -36.406 -13.992 1 94.38 210 GLN A C 1
ATOM 1545 O O . GLN A 1 210 ? -10.227 -35.5 -13.281 1 94.38 210 GLN A O 1
ATOM 1550 N N . PHE A 1 211 ? -9.992 -37.531 -14.297 1 95.56 211 PHE A N 1
ATOM 1551 C CA . PHE A 1 211 ? -8.648 -37.75 -13.773 1 95.56 211 PHE A CA 1
ATOM 1552 C C . PHE A 1 211 ? -7.688 -36.688 -14.305 1 95.56 211 PHE A C 1
ATOM 1554 O O . PHE A 1 211 ? -6.941 -36.062 -13.539 1 95.56 211 PHE A O 1
ATOM 1561 N N . PHE A 1 212 ? -7.711 -36.469 -15.586 1 94.62 212 PHE A N 1
ATOM 1562 C CA . PHE A 1 212 ? -6.812 -35.469 -16.188 1 94.62 212 PHE A CA 1
ATOM 1563 C C . PHE A 1 212 ? -7.164 -34.062 -15.75 1 94.62 212 PHE A C 1
ATOM 1565 O O . PHE A 1 212 ? -6.281 -33.219 -15.586 1 94.62 212 PHE A O 1
ATOM 1572 N N . GLY A 1 213 ? -8.453 -33.844 -15.633 1 92.88 213 GLY A N 1
ATOM 1573 C CA . GLY A 1 213 ? -8.867 -32.531 -15.109 1 92.88 213 GLY A CA 1
ATOM 1574 C C . GLY A 1 213 ? -8.289 -32.25 -13.742 1 92.88 213 GLY A C 1
ATOM 1575 O O . GLY A 1 213 ? -7.762 -31.156 -13.508 1 92.88 213 GLY A O 1
ATOM 1576 N N . ALA A 1 214 ? -8.406 -33.188 -12.859 1 94.81 214 ALA A N 1
ATOM 1577 C CA . ALA A 1 214 ? -7.859 -33.031 -11.516 1 94.81 214 ALA A CA 1
ATOM 1578 C C . ALA A 1 214 ? -6.34 -32.875 -11.547 1 94.81 214 ALA A C 1
ATOM 1580 O O . ALA A 1 214 ? -5.773 -32.062 -10.82 1 94.81 214 ALA A O 1
ATOM 1581 N N . LEU A 1 215 ? -5.699 -33.656 -12.383 1 95.88 215 LEU A N 1
ATOM 1582 C CA . LEU A 1 215 ? -4.246 -33.656 -12.516 1 95.88 215 LEU A CA 1
ATOM 1583 C C . LEU A 1 215 ? -3.758 -32.281 -12.961 1 95.88 215 LEU A C 1
ATOM 1585 O O . LEU A 1 215 ? -2.832 -31.719 -12.359 1 95.88 215 LEU A O 1
ATOM 1589 N N . VAL A 1 216 ? -4.395 -31.734 -13.961 1 94.31 216 VAL A N 1
ATOM 1590 C CA . VAL A 1 216 ? -3.973 -30.453 -14.523 1 94.31 216 VAL A CA 1
ATOM 1591 C C . VAL A 1 216 ? -4.266 -29.328 -13.539 1 94.31 216 VAL A C 1
ATOM 1593 O O . VAL A 1 216 ? -3.502 -28.359 -13.445 1 94.31 216 VAL A O 1
ATOM 1596 N N . MET A 1 217 ? -5.336 -29.453 -12.867 1 93.44 217 MET A N 1
ATOM 1597 C CA . MET A 1 217 ? -5.641 -28.453 -11.844 1 93.44 217 MET A CA 1
ATOM 1598 C C . MET A 1 217 ? -4.543 -28.406 -10.789 1 93.44 217 MET A C 1
ATOM 1600 O O . MET A 1 217 ? -4.082 -27.312 -10.422 1 93.44 217 MET A O 1
ATOM 1604 N N . VAL A 1 218 ? -4.102 -29.531 -10.352 1 95.75 218 VAL A N 1
ATOM 1605 C CA . VAL A 1 218 ? -3.061 -29.594 -9.328 1 95.75 218 VAL A CA 1
ATOM 1606 C C . VAL A 1 218 ? -1.746 -29.062 -9.891 1 95.75 218 VAL A C 1
ATOM 1608 O O . VAL A 1 218 ? -1.034 -28.312 -9.219 1 95.75 218 VAL A O 1
ATOM 1611 N N . MET A 1 219 ? -1.447 -29.391 -11.109 1 96.25 219 MET A N 1
ATOM 1612 C CA . MET A 1 219 ? -0.222 -28.906 -11.742 1 96.25 219 MET A CA 1
ATOM 1613 C C . MET A 1 219 ? -0.207 -27.391 -11.812 1 96.25 219 MET A C 1
ATOM 1615 O O . MET A 1 219 ? 0.808 -26.766 -11.516 1 96.25 219 MET A O 1
ATOM 1619 N N . THR A 1 220 ? -1.333 -26.844 -12.203 1 94.38 220 THR A N 1
ATOM 1620 C CA . THR A 1 220 ? -1.42 -25.406 -12.406 1 94.38 220 THR A CA 1
ATOM 1621 C C . THR A 1 220 ? -1.485 -24.672 -11.07 1 94.38 220 THR A C 1
ATOM 1623 O O . THR A 1 220 ? -0.991 -23.547 -10.953 1 94.38 220 THR A O 1
ATOM 1626 N N . ALA A 1 221 ? -2.035 -25.266 -10.094 1 94.25 221 ALA A N 1
ATOM 1627 C CA . ALA A 1 221 ? -2.201 -24.656 -8.781 1 94.25 221 ALA A CA 1
ATOM 1628 C C . ALA A 1 221 ? -0.891 -24.672 -7.996 1 94.25 221 ALA A C 1
ATOM 1630 O O . ALA A 1 221 ? -0.698 -23.875 -7.074 1 94.25 221 ALA A O 1
ATOM 1631 N N . LEU A 1 222 ? -0.002 -25.531 -8.352 1 96.19 222 LEU A N 1
ATOM 1632 C CA . LEU A 1 222 ? 1.206 -25.703 -7.555 1 96.19 222 LEU A CA 1
ATOM 1633 C C . LEU A 1 222 ? 2.453 -25.406 -8.383 1 96.19 222 LEU A C 1
ATOM 1635 O O . LEU A 1 222 ? 2.688 -24.25 -8.766 1 96.19 222 LEU A O 1
ATOM 1639 N N . GLY A 1 223 ? 3.076 -26.375 -8.906 1 96.19 223 GLY A N 1
ATOM 1640 C CA . GLY A 1 223 ? 4.398 -26.203 -9.492 1 96.19 223 GLY A CA 1
ATOM 1641 C C . GLY A 1 223 ? 4.398 -25.328 -10.719 1 96.19 223 GLY A C 1
ATOM 1642 O O . GLY A 1 223 ? 5.34 -24.547 -10.938 1 96.19 223 GLY A O 1
ATOM 1643 N N . LEU A 1 224 ? 3.434 -25.422 -11.562 1 94.69 224 LEU A N 1
ATOM 1644 C CA . LEU A 1 224 ? 3.404 -24.641 -12.797 1 94.69 224 LEU A CA 1
ATOM 1645 C C . LEU A 1 224 ? 3.293 -23.156 -12.5 1 94.69 224 LEU A C 1
ATOM 1647 O O . LEU A 1 224 ? 3.625 -22.312 -13.352 1 94.69 224 LEU A O 1
ATOM 1651 N N . GLY A 1 225 ? 2.865 -22.844 -11.32 1 93.94 225 GLY A N 1
ATOM 1652 C CA . GLY A 1 225 ? 2.791 -21.469 -10.898 1 93.94 225 GLY A CA 1
ATOM 1653 C C . GLY A 1 225 ? 4.133 -20.891 -10.477 1 93.94 225 GLY A C 1
ATOM 1654 O O . GLY A 1 225 ? 4.266 -19.688 -10.273 1 93.94 225 GLY A O 1
ATOM 1655 N N . TRP A 1 226 ? 5.133 -21.703 -10.414 1 96.38 226 TRP A N 1
ATOM 1656 C CA . TRP A 1 226 ? 6.434 -21.281 -9.914 1 96.38 226 TRP A CA 1
ATOM 1657 C C . TRP A 1 226 ? 7.496 -21.391 -11 1 96.38 226 TRP A C 1
ATOM 1659 O O . TRP A 1 226 ? 8.625 -20.922 -10.82 1 96.38 226 TRP A O 1
ATOM 1669 N N . VAL A 1 227 ? 7.168 -21.938 -12.109 1 96.88 227 VAL A N 1
ATOM 1670 C CA . VAL A 1 227 ? 8.188 -22.234 -13.109 1 96.88 227 VAL A CA 1
ATOM 1671 C C . VAL A 1 227 ? 8.812 -20.938 -13.617 1 96.88 227 VAL A C 1
ATOM 1673 O O . VAL A 1 227 ? 10 -20.906 -13.953 1 96.88 227 VAL A O 1
ATOM 1676 N N . ASN A 1 228 ? 8.039 -19.875 -13.664 1 96.19 228 ASN A N 1
ATOM 1677 C CA . ASN A 1 228 ? 8.5 -18.609 -14.227 1 96.19 228 ASN A CA 1
ATOM 1678 C C . ASN A 1 228 ? 9.523 -17.938 -13.312 1 96.19 228 ASN A C 1
ATOM 1680 O O . ASN A 1 228 ? 10.148 -16.938 -13.695 1 96.19 228 ASN A O 1
ATOM 1684 N N . CYS A 1 229 ? 9.727 -18.531 -12.109 1 94.19 229 CYS A N 1
ATOM 1685 C CA . CYS A 1 229 ? 10.672 -17.859 -11.203 1 94.19 229 CYS A CA 1
ATOM 1686 C C . CYS A 1 229 ? 11.531 -18.875 -10.469 1 94.19 229 CYS A C 1
ATOM 1688 O O . CYS A 1 229 ? 12.203 -18.547 -9.492 1 94.19 229 CYS A O 1
ATOM 1690 N N . ALA A 1 230 ? 11.555 -20.062 -10.914 1 94.75 230 ALA A N 1
ATOM 1691 C CA . ALA A 1 230 ? 12.258 -21.141 -10.211 1 94.75 230 ALA A CA 1
ATOM 1692 C C . ALA A 1 230 ? 13.758 -20.891 -10.188 1 94.75 230 ALA A C 1
ATOM 1694 O O . ALA A 1 230 ? 14.43 -21.188 -9.195 1 94.75 230 ALA A O 1
ATOM 1695 N N . ALA A 1 231 ? 14.305 -20.328 -11.18 1 94.06 231 ALA A N 1
ATOM 1696 C CA . ALA A 1 231 ? 15.742 -20.094 -11.273 1 94.06 231 ALA A CA 1
ATOM 1697 C C . ALA A 1 231 ? 16.172 -18.938 -10.375 1 94.06 231 ALA A C 1
ATOM 1699 O O . ALA A 1 231 ? 17.359 -18.781 -10.086 1 94.06 231 ALA A O 1
ATOM 1700 N N . ASP A 1 232 ? 15.203 -18.188 -9.992 1 90 232 ASP A N 1
ATOM 1701 C CA . ASP A 1 232 ? 15.508 -17.031 -9.148 1 90 232 ASP A CA 1
ATOM 1702 C C . ASP A 1 232 ? 16.109 -17.484 -7.816 1 90 232 ASP A C 1
ATOM 1704 O O . ASP A 1 232 ? 16.844 -16.719 -7.176 1 90 232 ASP A O 1
ATOM 1708 N N . TYR A 1 233 ? 15.867 -18.656 -7.445 1 87.5 233 TYR A N 1
ATOM 1709 C CA . TYR A 1 233 ? 16.234 -19.109 -6.109 1 87.5 233 TYR A CA 1
ATOM 1710 C C . TYR A 1 233 ? 17.453 -20.031 -6.168 1 87.5 233 TYR A C 1
ATOM 1712 O O . TYR A 1 233 ? 17.984 -20.438 -5.129 1 87.5 233 TYR A O 1
ATOM 1720 N N . SER A 1 234 ? 17.859 -20.328 -7.316 1 90.44 234 SER A N 1
ATOM 1721 C CA . SER A 1 234 ? 19.047 -21.172 -7.48 1 90.44 234 SER A CA 1
ATOM 1722 C C . SER A 1 234 ? 20.203 -20.406 -8.102 1 90.44 234 SER A C 1
ATOM 1724 O O . SER A 1 234 ? 21.281 -20.953 -8.297 1 90.44 234 SER A O 1
ATOM 1726 N N . ARG A 1 235 ? 19.938 -19.188 -8.375 1 88.31 235 ARG A N 1
ATOM 1727 C CA . ARG A 1 235 ? 20.938 -18.406 -9.094 1 88.31 235 ARG A CA 1
ATOM 1728 C C . ARG A 1 235 ? 22.156 -18.141 -8.227 1 88.31 235 ARG A C 1
ATOM 1730 O O . ARG A 1 235 ? 23.219 -17.797 -8.734 1 88.31 235 ARG A O 1
ATOM 1737 N N . TYR A 1 236 ? 22.062 -18.297 -6.965 1 85.75 236 TYR A N 1
ATOM 1738 C CA . TYR A 1 236 ? 23.172 -18.031 -6.059 1 85.75 236 TYR A CA 1
ATOM 1739 C C . TYR A 1 236 ? 24 -19.281 -5.82 1 85.75 236 TYR A C 1
ATOM 1741 O O . TYR A 1 236 ? 25.047 -19.234 -5.16 1 85.75 236 TYR A O 1
ATOM 1749 N N . LEU A 1 237 ? 23.641 -20.406 -6.418 1 89.62 237 LEU A N 1
ATOM 1750 C CA . LEU A 1 237 ? 24.391 -21.641 -6.27 1 89.62 237 LEU A CA 1
ATOM 1751 C C . LEU A 1 237 ? 25.641 -21.641 -7.145 1 89.62 237 LEU A C 1
ATOM 1753 O O . LEU A 1 237 ? 25.656 -21.031 -8.219 1 89.62 237 LEU A O 1
ATOM 1757 N N . PRO A 1 238 ? 26.656 -22.297 -6.594 1 90.69 238 PRO A N 1
ATOM 1758 C CA . PRO A 1 238 ? 27.828 -22.469 -7.465 1 90.69 238 PRO A CA 1
ATOM 1759 C C . PRO A 1 238 ? 27.516 -23.281 -8.719 1 90.69 238 PRO A C 1
ATOM 1761 O O . PRO A 1 238 ? 26.75 -24.25 -8.656 1 90.69 238 PRO A O 1
ATOM 1764 N N . ARG A 1 239 ? 28.188 -23.016 -9.781 1 89.19 239 ARG A N 1
ATOM 1765 C CA . ARG A 1 239 ? 27.984 -23.719 -11.039 1 89.19 239 ARG A CA 1
ATOM 1766 C C . ARG A 1 239 ? 28.406 -25.188 -10.938 1 89.19 239 ARG A C 1
ATOM 1768 O O . ARG A 1 239 ? 27.969 -26.016 -11.742 1 89.19 239 ARG A O 1
ATOM 1775 N N . SER A 1 240 ? 29.109 -25.469 -9.914 1 89.81 240 SER A N 1
ATOM 1776 C CA . SER A 1 240 ? 29.625 -26.828 -9.719 1 89.81 240 SER A CA 1
ATOM 1777 C C . SER A 1 240 ? 28.625 -27.672 -8.93 1 89.81 240 SER A C 1
ATOM 1779 O O . SER A 1 240 ? 28.812 -28.891 -8.789 1 89.81 240 SER A O 1
ATOM 1781 N N . ALA A 1 241 ? 27.609 -27.062 -8.492 1 91.75 241 ALA A N 1
ATOM 1782 C CA . ALA A 1 241 ? 26.609 -27.797 -7.73 1 91.75 241 ALA A CA 1
ATOM 1783 C C . ALA A 1 241 ? 26.016 -28.938 -8.555 1 91.75 241 ALA A C 1
ATOM 1785 O O . ALA A 1 241 ? 25.875 -28.812 -9.773 1 91.75 241 ALA A O 1
ATOM 1786 N N . SER A 1 242 ? 25.594 -30 -7.883 1 94.69 242 SER A N 1
ATOM 1787 C CA . SER A 1 242 ? 25.062 -31.172 -8.547 1 94.69 242 SER A CA 1
ATOM 1788 C C . SER A 1 242 ? 23.734 -30.875 -9.234 1 94.69 242 SER A C 1
ATOM 1790 O O . SER A 1 242 ? 22.797 -30.359 -8.594 1 94.69 242 SER A O 1
ATOM 1792 N N . SER A 1 243 ? 23.594 -31.25 -10.492 1 94.62 243 SER A N 1
ATOM 1793 C CA . SER A 1 243 ? 22.359 -31.016 -11.25 1 94.62 243 SER A CA 1
ATOM 1794 C C . SER A 1 243 ? 21.219 -31.859 -10.703 1 94.62 243 SER A C 1
ATOM 1796 O O . SER A 1 243 ? 20.094 -31.375 -10.578 1 94.62 243 SER A O 1
ATOM 1798 N N . GLY A 1 244 ? 21.531 -33.094 -10.438 1 96.06 244 GLY A N 1
ATOM 1799 C CA . GLY A 1 244 ? 20.516 -33.938 -9.836 1 96.06 244 GLY A CA 1
ATOM 1800 C C . GLY A 1 244 ? 20.031 -33.438 -8.484 1 96.06 244 GLY A C 1
ATOM 1801 O O . GLY A 1 244 ? 18.859 -33.562 -8.156 1 96.06 244 GLY A O 1
ATOM 1802 N N . GLY A 1 245 ? 20.938 -32.938 -7.746 1 96.44 245 GLY A N 1
ATOM 1803 C CA . GLY A 1 245 ? 20.594 -32.375 -6.461 1 96.44 245 GLY A CA 1
ATOM 1804 C C . GLY A 1 245 ? 19.672 -31.172 -6.578 1 96.44 245 GLY A C 1
ATOM 1805 O O . GLY A 1 245 ? 18.703 -31.047 -5.812 1 96.44 245 GLY A O 1
ATOM 1806 N N . VAL A 1 246 ? 20 -30.312 -7.539 1 95.62 246 VAL A N 1
ATOM 1807 C CA . VAL A 1 246 ? 19.188 -29.109 -7.746 1 95.62 246 VAL A CA 1
ATOM 1808 C C . VAL A 1 246 ? 17.766 -29.516 -8.117 1 95.62 246 VAL A C 1
ATOM 1810 O O . VAL A 1 246 ? 16.797 -29.016 -7.531 1 95.62 246 VAL A O 1
ATOM 1813 N N . VAL A 1 247 ? 17.609 -30.438 -9.047 1 97.06 247 VAL A N 1
ATOM 1814 C CA . VAL A 1 247 ? 16.297 -30.875 -9.492 1 97.06 247 VAL A CA 1
ATOM 1815 C C . VAL A 1 247 ? 15.594 -31.625 -8.359 1 97.06 247 VAL A C 1
ATOM 1817 O O . VAL A 1 247 ? 14.414 -31.375 -8.086 1 97.06 247 VAL A O 1
ATOM 1820 N N . GLY A 1 248 ? 16.281 -32.5 -7.723 1 97.38 248 GLY A N 1
ATOM 1821 C CA . GLY A 1 248 ? 15.711 -33.312 -6.68 1 97.38 248 GLY A CA 1
ATOM 1822 C C . GLY A 1 248 ? 15.234 -32.531 -5.473 1 97.38 248 GLY A C 1
ATOM 1823 O O . GLY A 1 248 ? 14.109 -32.719 -5.008 1 97.38 248 GLY A O 1
ATOM 1824 N N . TRP A 1 249 ? 16.062 -31.688 -4.973 1 96 249 TRP A N 1
ATOM 1825 C CA . TRP A 1 249 ? 15.727 -30.938 -3.762 1 96 249 TRP A CA 1
ATOM 1826 C C . TRP A 1 249 ? 14.633 -29.906 -4.039 1 96 249 TRP A C 1
ATOM 1828 O O . TRP A 1 249 ? 13.797 -29.625 -3.174 1 96 249 TRP A O 1
ATOM 1838 N N . THR A 1 250 ? 14.656 -29.344 -5.227 1 96.06 250 THR A N 1
ATOM 1839 C CA . THR A 1 250 ? 13.578 -28.438 -5.621 1 96.06 250 THR A CA 1
ATOM 1840 C C . THR A 1 250 ? 12.25 -29.172 -5.695 1 96.06 250 THR A C 1
ATOM 1842 O O . THR A 1 250 ? 11.242 -28.719 -5.141 1 96.06 250 THR A O 1
ATOM 1845 N N . THR A 1 251 ? 12.289 -30.312 -6.328 1 97.69 251 THR A N 1
ATOM 1846 C CA . THR A 1 251 ? 11.078 -31.109 -6.5 1 97.69 251 THR A CA 1
ATOM 1847 C C . THR A 1 251 ? 10.57 -31.625 -5.156 1 97.69 251 THR A C 1
ATOM 1849 O O . THR A 1 251 ? 9.375 -31.531 -4.867 1 97.69 251 THR A O 1
ATOM 1852 N N . LEU A 1 252 ? 11.406 -32.125 -4.371 1 96.81 252 LEU A N 1
ATOM 1853 C CA . LEU A 1 252 ? 11.023 -32.656 -3.066 1 96.81 252 LEU A CA 1
ATOM 1854 C C . LEU A 1 252 ? 10.523 -31.531 -2.152 1 96.81 252 LEU A C 1
ATOM 1856 O O . LEU A 1 252 ? 9.5 -31.688 -1.484 1 96.81 252 LEU A O 1
ATOM 1860 N N . GLY A 1 253 ? 11.258 -30.5 -2.094 1 93.31 253 GLY A N 1
ATOM 1861 C CA . GLY A 1 253 ? 10.867 -29.375 -1.258 1 93.31 253 GLY A CA 1
ATOM 1862 C C . GLY A 1 253 ? 9.516 -28.797 -1.626 1 93.31 253 GLY A C 1
ATOM 1863 O O . GLY A 1 253 ? 8.703 -28.5 -0.748 1 93.31 253 GLY A O 1
ATOM 1864 N N . GLY A 1 254 ? 9.266 -28.703 -2.877 1 95.06 254 GLY A N 1
ATOM 1865 C CA . GLY A 1 254 ? 8.008 -28.141 -3.334 1 95.06 254 GLY A CA 1
ATOM 1866 C C . GLY A 1 254 ? 6.844 -29.094 -3.234 1 95.06 254 GLY A C 1
ATOM 1867 O O . GLY A 1 254 ? 5.691 -28.672 -3.104 1 95.06 254 GLY A O 1
ATOM 1868 N N . SER A 1 255 ? 7.117 -30.406 -3.248 1 97.31 255 SER A N 1
ATOM 1869 C CA . SER A 1 255 ? 6.043 -31.375 -3.393 1 97.31 255 SER A CA 1
ATOM 1870 C C . SER A 1 255 ? 5.648 -31.969 -2.045 1 97.31 255 SER A C 1
ATOM 1872 O O . SER A 1 255 ? 4.496 -32.375 -1.846 1 97.31 255 SER A O 1
ATOM 1874 N N . LEU A 1 256 ? 6.516 -32.062 -1.139 1 94.88 256 LEU A N 1
ATOM 1875 C CA . LEU A 1 256 ? 6.273 -32.844 0.087 1 94.88 256 LEU A CA 1
ATOM 1876 C C . LEU A 1 256 ? 5.121 -32.219 0.88 1 94.88 256 LEU A C 1
ATOM 1878 O O . LEU A 1 256 ? 4.168 -32.906 1.232 1 94.88 256 LEU A O 1
ATOM 1882 N N . GLY A 1 257 ? 5.23 -30.984 1.175 1 92.94 257 GLY A N 1
ATOM 1883 C CA . GLY A 1 257 ? 4.195 -30.297 1.936 1 92.94 257 GLY A CA 1
ATOM 1884 C C . GLY A 1 257 ? 2.82 -30.422 1.308 1 92.94 257 GLY A C 1
ATOM 1885 O O . GLY A 1 257 ? 1.898 -30.969 1.917 1 92.94 257 GLY A O 1
ATOM 1886 N N . PRO A 1 258 ? 2.707 -30 0.052 1 95.75 258 PRO A N 1
ATOM 1887 C CA . PRO A 1 258 ? 1.407 -30.047 -0.622 1 95.75 258 PRO A CA 1
ATOM 1888 C C . PRO A 1 258 ? 0.835 -31.453 -0.713 1 95.75 258 PRO A C 1
ATOM 1890 O O . PRO A 1 258 ? -0.367 -31.656 -0.521 1 95.75 258 PRO A O 1
ATOM 1893 N N . ILE A 1 259 ? 1.656 -32.438 -0.988 1 96.56 259 ILE A N 1
ATOM 1894 C CA . ILE A 1 259 ? 1.158 -33.812 -1.123 1 96.56 259 ILE A CA 1
ATOM 1895 C C . ILE A 1 259 ? 0.533 -34.25 0.194 1 96.56 259 ILE A C 1
ATOM 1897 O O . ILE A 1 259 ? -0.588 -34.781 0.211 1 96.56 259 ILE A O 1
ATOM 1901 N N . VAL A 1 260 ? 1.185 -34.062 1.267 1 94.88 260 VAL A N 1
ATOM 1902 C CA . VAL A 1 260 ? 0.694 -34.469 2.578 1 94.88 260 VAL A CA 1
ATOM 1903 C C . VAL A 1 260 ? -0.623 -33.75 2.885 1 94.88 260 VAL A C 1
ATOM 1905 O O . VAL A 1 260 ? -1.584 -34.375 3.336 1 94.88 260 VAL A O 1
ATOM 1908 N N . LEU A 1 261 ? -0.678 -32.562 2.598 1 94.62 261 LEU A N 1
ATOM 1909 C CA . LEU A 1 261 ? -1.841 -31.766 2.959 1 94.62 261 LEU A CA 1
ATOM 1910 C C . LEU A 1 261 ? -3.008 -32.031 2.018 1 94.62 261 LEU A C 1
ATOM 1912 O O . LEU A 1 261 ? -4.168 -32.031 2.439 1 94.62 261 LEU A O 1
ATOM 1916 N N . ILE A 1 262 ? -2.74 -32.281 0.733 1 96.81 262 ILE A N 1
ATOM 1917 C CA . ILE A 1 262 ? -3.797 -32.625 -0.211 1 96.81 262 ILE A CA 1
ATOM 1918 C C . ILE A 1 262 ? -4.414 -33.969 0.167 1 96.81 262 ILE A C 1
ATOM 1920 O O . ILE A 1 262 ? -5.637 -34.125 0.128 1 96.81 262 ILE A O 1
ATOM 1924 N N . VAL A 1 263 ? -3.555 -34.875 0.53 1 94.56 263 VAL A N 1
ATOM 1925 C CA . VAL A 1 263 ? -4.043 -36.188 0.936 1 94.56 263 VAL A CA 1
ATOM 1926 C C . VAL A 1 263 ? -4.938 -36.031 2.166 1 94.56 263 VAL A C 1
ATOM 1928 O O . VAL A 1 263 ? -6.016 -36.625 2.229 1 94.56 263 VAL A O 1
ATOM 1931 N N . PHE A 1 264 ? -4.516 -35.281 3.059 1 94.38 264 PHE A N 1
ATOM 1932 C CA . PHE A 1 264 ? -5.316 -35.031 4.25 1 94.38 264 PHE A CA 1
ATOM 1933 C C . PHE A 1 264 ? -6.637 -34.344 3.881 1 94.38 264 PHE A C 1
ATOM 1935 O O . PHE A 1 264 ? -7.688 -34.719 4.418 1 94.38 264 PHE A O 1
ATOM 1942 N N . GLY A 1 265 ? -6.555 -33.406 3.014 1 94.94 265 GLY A N 1
ATOM 1943 C CA . GLY A 1 265 ? -7.754 -32.719 2.549 1 94.94 265 GLY A CA 1
ATOM 1944 C C . GLY A 1 265 ? -8.727 -33.625 1.843 1 94.94 265 GLY A C 1
ATOM 1945 O O . GLY A 1 265 ? -9.945 -33.5 1.992 1 94.94 265 GLY A O 1
ATOM 1946 N N . LEU A 1 266 ? -8.195 -34.562 1.09 1 94.81 266 LEU A N 1
ATOM 1947 C CA . LEU A 1 266 ? -9.016 -35.562 0.42 1 94.81 266 LEU A CA 1
ATOM 1948 C C . LEU A 1 266 ? -9.789 -36.406 1.435 1 94.81 266 LEU A C 1
ATOM 1950 O O . LEU A 1 266 ? -10.992 -36.625 1.273 1 94.81 266 LEU A O 1
ATOM 1954 N N . MET A 1 267 ? -9.109 -36.781 2.43 1 94.5 267 MET A N 1
ATOM 1955 C CA . MET A 1 267 ? -9.734 -37.625 3.457 1 94.5 267 MET A CA 1
ATOM 1956 C C . MET A 1 267 ? -10.781 -36.812 4.227 1 94.5 267 MET A C 1
ATOM 1958 O O . MET A 1 267 ? -11.875 -37.344 4.492 1 94.5 267 MET A O 1
ATOM 1962 N N . LEU A 1 268 ? -10.484 -35.656 4.508 1 92.94 268 LEU A N 1
ATOM 1963 C CA . LEU A 1 268 ? -11.406 -34.812 5.262 1 92.94 268 LEU A CA 1
ATOM 1964 C C . LEU A 1 268 ? -12.648 -34.469 4.434 1 92.94 268 LEU A C 1
ATOM 1966 O O . LEU A 1 268 ? -13.766 -34.531 4.938 1 92.94 268 LEU A O 1
ATOM 1970 N N . SER A 1 269 ? -12.422 -34.094 3.227 1 92.5 269 SER A N 1
ATOM 1971 C CA . SER A 1 269 ? -13.523 -33.719 2.352 1 92.5 269 SER A CA 1
ATOM 1972 C C . SER A 1 269 ? -14.406 -34.906 2.01 1 92.5 269 SER A C 1
ATOM 1974 O O . SER A 1 269 ? -15.617 -34.781 1.829 1 92.5 269 SER A O 1
ATOM 1976 N N . ALA A 1 270 ? -13.797 -36.031 1.88 1 91.31 270 ALA A N 1
ATOM 1977 C CA . ALA A 1 270 ? -14.562 -37.25 1.62 1 91.31 270 ALA A CA 1
ATOM 1978 C C . ALA A 1 270 ? -15.422 -37.625 2.824 1 91.31 270 ALA A C 1
ATOM 1980 O O . ALA A 1 270 ? -16.469 -38.25 2.674 1 91.31 270 ALA A O 1
ATOM 1981 N N . SER A 1 271 ? -15.016 -37.188 3.967 1 91.75 271 SER A N 1
ATOM 1982 C CA . SER A 1 271 ? -15.68 -37.562 5.211 1 91.75 271 SER A CA 1
ATOM 1983 C C . SER A 1 271 ? -16.734 -36.531 5.602 1 91.75 271 SER A C 1
ATOM 1985 O O . SER A 1 271 ? -17.656 -36.844 6.363 1 91.75 271 SER A O 1
ATOM 1987 N N . ASP A 1 272 ? -16.578 -35.344 5.184 1 91.12 272 ASP A N 1
ATOM 1988 C CA . ASP A 1 272 ? -17.453 -34.25 5.574 1 91.12 272 ASP A CA 1
ATOM 1989 C C . ASP A 1 272 ? -17.875 -33.438 4.359 1 91.12 272 ASP A C 1
ATOM 1991 O O . ASP A 1 272 ? -17.188 -32.5 3.959 1 91.12 272 ASP A O 1
ATOM 1995 N N . GLN A 1 273 ? -19.094 -33.594 3.977 1 86.81 273 GLN A N 1
ATOM 1996 C CA . GLN A 1 273 ? -19.594 -32.938 2.766 1 86.81 273 GLN A CA 1
ATOM 1997 C C . GLN A 1 273 ? -19.781 -31.453 2.975 1 86.81 273 GLN A C 1
ATOM 1999 O O . GLN A 1 273 ? -19.594 -30.656 2.049 1 86.81 273 GLN A O 1
ATOM 2004 N N . LYS A 1 274 ? -20.156 -31.094 4.141 1 87.88 274 LYS A N 1
ATOM 2005 C CA . LYS A 1 274 ? -20.344 -29.672 4.441 1 87.88 274 LYS A CA 1
ATOM 2006 C C . LYS A 1 274 ? -19.031 -28.906 4.293 1 87.88 274 LYS A C 1
ATOM 2008 O O . LYS A 1 274 ? -19.016 -27.781 3.789 1 87.88 274 LYS A O 1
ATOM 2013 N N . LEU A 1 275 ? -18.047 -29.547 4.762 1 89.12 275 LEU A N 1
ATOM 2014 C CA . LEU A 1 275 ? -16.719 -28.953 4.605 1 89.12 275 LEU A CA 1
ATOM 2015 C C . LEU A 1 275 ? -16.344 -28.844 3.131 1 89.12 275 LEU A C 1
ATOM 2017 O O . LEU A 1 275 ? -15.867 -27.797 2.682 1 89.12 275 LEU A O 1
ATOM 2021 N N . ALA A 1 276 ? -16.547 -29.828 2.391 1 88.25 276 ALA A N 1
ATOM 2022 C CA . ALA A 1 276 ? -16.203 -29.859 0.97 1 88.25 276 ALA A CA 1
ATOM 2023 C C . ALA A 1 276 ? -16.953 -28.781 0.199 1 88.25 276 ALA A C 1
ATOM 2025 O O . ALA A 1 276 ? -16.391 -28.156 -0.699 1 88.25 276 ALA A O 1
ATOM 2026 N N . ASP A 1 277 ? -18.172 -28.5 0.619 1 87 277 ASP A N 1
ATOM 2027 C CA . ASP A 1 277 ? -18.984 -27.5 -0.065 1 87 277 ASP A CA 1
ATOM 2028 C C . ASP A 1 277 ? -18.547 -26.094 0.301 1 87 277 ASP A C 1
ATOM 2030 O O . ASP A 1 277 ? -18.672 -25.172 -0.51 1 87 277 ASP A O 1
ATOM 2034 N N . GLY A 1 278 ? -18.094 -25.938 1.442 1 89.31 278 GLY A N 1
ATOM 2035 C CA . GLY A 1 278 ? -17.734 -24.625 1.952 1 89.31 278 GLY A CA 1
ATOM 2036 C C . GLY A 1 278 ? -16.406 -24.125 1.426 1 89.31 278 GLY A C 1
ATOM 2037 O O . GLY A 1 278 ? -16.172 -22.922 1.396 1 89.31 278 GLY A O 1
ATOM 2038 N N . VAL A 1 279 ? -15.594 -25.031 0.94 1 88.94 279 VAL A N 1
ATOM 2039 C CA . VAL A 1 279 ? -14.227 -24.688 0.548 1 88.94 279 VAL A CA 1
ATOM 2040 C C . VAL A 1 279 ? -14.25 -23.828 -0.714 1 88.94 279 VAL A C 1
ATOM 2042 O O . VAL A 1 279 ? -13.344 -23.016 -0.939 1 88.94 279 VAL A O 1
ATOM 2045 N N . GLY A 1 280 ? -15.273 -23.953 -1.512 1 86.12 280 GLY A N 1
ATOM 2046 C CA . GLY A 1 280 ? -15.367 -23.156 -2.721 1 86.12 280 GLY A CA 1
ATOM 2047 C C . GLY A 1 280 ? -15.508 -21.672 -2.443 1 86.12 280 GLY A C 1
ATOM 2048 O O . GLY A 1 280 ? -14.977 -20.844 -3.186 1 86.12 280 GLY A O 1
ATOM 2049 N N . ALA A 1 281 ? -16.219 -21.359 -1.394 1 86.56 281 ALA A N 1
ATOM 2050 C CA . ALA A 1 281 ? -16.469 -19.969 -1.017 1 86.56 281 ALA A CA 1
ATOM 2051 C C . ALA A 1 281 ? -15.328 -19.422 -0.167 1 86.56 281 ALA A C 1
ATOM 2053 O O . ALA A 1 281 ? -14.867 -18.297 -0.387 1 86.56 281 ALA A O 1
ATOM 2054 N N . ASP A 1 282 ? -14.914 -20.188 0.737 1 90.44 282 ASP A N 1
ATOM 2055 C CA . ASP A 1 282 ? -13.859 -19.812 1.674 1 90.44 282 ASP A CA 1
ATOM 2056 C C . ASP A 1 282 ? -12.945 -21 1.972 1 90.44 282 ASP A C 1
ATOM 2058 O O . ASP A 1 282 ? -13.125 -21.688 2.979 1 90.44 282 ASP A O 1
ATOM 2062 N N . PRO A 1 283 ? -11.93 -21.094 1.166 1 91.56 283 PRO A N 1
ATOM 2063 C CA . PRO A 1 283 ? -11.102 -22.312 1.217 1 91.56 283 PRO A CA 1
ATOM 2064 C C . PRO A 1 283 ? -10.469 -22.531 2.588 1 91.56 283 PRO A C 1
ATOM 2066 O O . PRO A 1 283 ? -10.258 -23.672 2.994 1 91.56 283 PRO A O 1
ATOM 2069 N N . ILE A 1 284 ? -10.133 -21.531 3.312 1 89.19 284 ILE A N 1
ATOM 2070 C CA . ILE A 1 284 ? -9.445 -21.672 4.594 1 89.19 284 ILE A CA 1
ATOM 2071 C C . ILE A 1 284 ? -10.453 -21.609 5.734 1 89.19 284 ILE A C 1
ATOM 2073 O O . ILE A 1 284 ? -10.438 -22.438 6.645 1 89.19 284 ILE A O 1
ATOM 2077 N N . GLY A 1 285 ? -11.414 -20.781 5.617 1 88.56 285 GLY A N 1
ATOM 2078 C CA . GLY A 1 285 ? -12.438 -20.641 6.641 1 88.56 285 GLY A CA 1
ATOM 2079 C C . GLY A 1 285 ? -13.297 -21.875 6.801 1 88.56 285 GLY A C 1
ATOM 2080 O O . GLY A 1 285 ? -13.758 -22.172 7.902 1 88.56 285 GLY A O 1
ATOM 2081 N N . ALA A 1 286 ? -13.5 -22.547 5.754 1 90.25 286 ALA A N 1
ATOM 2082 C CA . ALA A 1 286 ? -14.344 -23.75 5.766 1 90.25 286 ALA A CA 1
ATOM 2083 C C . ALA A 1 286 ? -13.703 -24.859 6.59 1 90.25 286 ALA A C 1
ATOM 2085 O O . ALA A 1 286 ? -14.367 -25.828 6.965 1 90.25 286 ALA A O 1
ATOM 2086 N N . LEU A 1 287 ? -12.469 -24.703 6.922 1 90.62 287 LEU A N 1
ATOM 2087 C CA . LEU A 1 287 ? -11.75 -25.719 7.68 1 90.62 287 LEU A CA 1
ATOM 2088 C C . LEU A 1 287 ? -11.844 -25.453 9.18 1 90.62 287 LEU A C 1
ATOM 2090 O O . LEU A 1 287 ? -11.422 -26.281 9.992 1 90.62 287 LEU A O 1
ATOM 2094 N N . THR A 1 288 ? -12.445 -24.391 9.555 1 89.94 288 THR A N 1
ATOM 2095 C CA . THR A 1 288 ? -12.359 -23.922 10.938 1 89.94 288 THR A CA 1
ATOM 2096 C C . THR A 1 288 ? -13.461 -24.547 11.781 1 89.94 288 THR A C 1
ATOM 2098 O O . THR A 1 288 ? -13.312 -24.688 13 1 89.94 288 THR A O 1
ATOM 2101 N N . PRO A 1 289 ? -14.609 -24.953 11.18 1 88.5 289 PRO A N 1
ATOM 2102 C CA . PRO A 1 289 ? -15.703 -25.453 12.023 1 88.5 289 PRO A CA 1
ATOM 2103 C C . PRO A 1 289 ? -15.312 -26.703 12.797 1 88.5 289 PRO A C 1
ATOM 2105 O O . PRO A 1 289 ? -15.867 -26.969 13.867 1 88.5 289 PRO A O 1
ATOM 2108 N N . ILE A 1 290 ? -14.406 -27.453 12.359 1 88.25 290 ILE A N 1
ATOM 2109 C CA . ILE A 1 290 ? -14.055 -28.719 13.008 1 88.25 290 ILE A CA 1
ATOM 2110 C C . ILE A 1 290 ? -13.039 -28.453 14.117 1 88.25 290 ILE A C 1
ATOM 2112 O O . ILE A 1 290 ? -12.719 -29.359 14.891 1 88.25 290 ILE A O 1
ATOM 2116 N N . LEU A 1 291 ? -12.609 -27.266 14.266 1 90.06 291 LEU A N 1
ATOM 2117 C CA . LEU A 1 291 ? -11.586 -26.938 15.258 1 90.06 291 LEU A CA 1
ATOM 2118 C C . LEU A 1 291 ? -12.227 -26.375 16.531 1 90.06 291 LEU A C 1
ATOM 2120 O O . LEU A 1 291 ? -13.258 -25.703 16.469 1 90.06 291 LEU A O 1
ATOM 2124 N N . PRO A 1 292 ? -11.586 -26.75 17.609 1 90.88 292 PRO A N 1
ATOM 2125 C CA . PRO A 1 292 ? -12.023 -26.062 18.828 1 90.88 292 PRO A CA 1
ATOM 2126 C C . PRO A 1 292 ? -11.734 -24.562 18.797 1 90.88 292 PRO A C 1
ATOM 2128 O O . PRO A 1 292 ? -10.773 -24.125 18.156 1 90.88 292 PRO A O 1
ATOM 2131 N N . THR A 1 293 ? -12.516 -23.828 19.578 1 89.25 293 THR A N 1
ATOM 2132 C CA . THR A 1 293 ? -12.453 -22.375 19.562 1 89.25 293 THR A CA 1
ATOM 2133 C C . THR A 1 293 ? -11.086 -21.891 20.016 1 89.25 293 THR A C 1
ATOM 2135 O O . THR A 1 293 ? -10.578 -20.875 19.516 1 89.25 293 THR A O 1
ATOM 2138 N N . TRP A 1 294 ? -10.477 -22.641 20.922 1 89.75 294 TRP A N 1
ATOM 2139 C CA . TRP A 1 294 ? -9.203 -22.188 21.469 1 89.75 294 TRP A CA 1
ATOM 2140 C C . TRP A 1 294 ? -8.094 -22.297 20.422 1 89.75 294 TRP A C 1
ATOM 2142 O O . TRP A 1 294 ? -7.043 -21.656 20.562 1 89.75 294 TRP A O 1
ATOM 2152 N N . PHE A 1 295 ? -8.266 -23.047 19.391 1 91.88 295 PHE A N 1
ATOM 2153 C CA . PHE A 1 295 ? -7.227 -23.266 18.406 1 91.88 295 PHE A CA 1
ATOM 2154 C C . PHE A 1 295 ? -7.422 -22.344 17.203 1 91.88 295 PHE A C 1
ATOM 2156 O O . PHE A 1 295 ? -6.605 -22.328 16.281 1 91.88 295 PHE A O 1
ATOM 2163 N N . LEU A 1 296 ? -8.445 -21.531 17.219 1 91.19 296 LEU A N 1
ATOM 2164 C CA . LEU A 1 296 ? -8.758 -20.703 16.062 1 91.19 296 LEU A CA 1
ATOM 2165 C C . LEU A 1 296 ? -7.691 -19.625 15.859 1 91.19 296 LEU A C 1
ATOM 2167 O O . LEU A 1 296 ? -7.27 -19.375 14.727 1 91.19 296 LEU A O 1
ATOM 2171 N N . LEU A 1 297 ? -7.234 -19.016 16.906 1 89.44 297 LEU A N 1
ATOM 2172 C CA . LEU A 1 297 ? -6.215 -17.984 16.781 1 89.44 297 LEU A CA 1
ATOM 2173 C C . LEU A 1 297 ? -4.883 -18.594 16.344 1 89.44 297 LEU A C 1
ATOM 2175 O O . LEU A 1 297 ? -4.238 -18.078 15.422 1 89.44 297 LEU A O 1
ATOM 2179 N N . PRO A 1 298 ? -4.398 -19.672 16.969 1 88.12 298 PRO A N 1
ATOM 2180 C CA . PRO A 1 298 ? -3.195 -20.344 16.469 1 88.12 298 PRO A CA 1
ATOM 2181 C C . PRO A 1 298 ? -3.338 -20.781 15.008 1 88.12 298 PRO A C 1
ATOM 2183 O O . PRO A 1 298 ? -2.381 -20.688 14.234 1 88.12 298 PRO A O 1
ATOM 2186 N N . PHE A 1 299 ? -4.48 -21.25 14.711 1 89.75 299 PHE A N 1
ATOM 2187 C CA . PHE A 1 299 ? -4.746 -21.656 13.336 1 89.75 299 PHE A CA 1
ATOM 2188 C C . PHE A 1 299 ? -4.59 -20.484 12.383 1 89.75 299 PHE A C 1
ATOM 2190 O O . PHE A 1 299 ? -3.961 -20.609 11.328 1 89.75 299 PHE A O 1
ATOM 2197 N N . LEU A 1 300 ? -5.199 -19.391 12.773 1 89.81 300 LEU A N 1
ATOM 2198 C CA . LEU A 1 300 ? -5.109 -18.203 11.938 1 89.81 300 LEU A CA 1
ATOM 2199 C C . LEU A 1 300 ? -3.658 -17.766 11.773 1 89.81 300 LEU A C 1
ATOM 2201 O O . LEU A 1 300 ? -3.252 -17.344 10.688 1 89.81 300 LEU A O 1
ATOM 2205 N N . LEU A 1 301 ? -2.934 -17.828 12.773 1 85.62 301 LEU A N 1
ATOM 2206 C CA . LEU A 1 301 ? -1.522 -17.453 12.719 1 85.62 301 LEU A CA 1
ATOM 2207 C C . LEU A 1 301 ? -0.771 -18.344 11.719 1 85.62 301 LEU A C 1
ATOM 2209 O O . LEU A 1 301 ? 0.051 -17.844 10.945 1 85.62 301 LEU A O 1
ATOM 2213 N N . VAL A 1 302 ? -1.055 -19.562 11.734 1 82.25 302 VAL A N 1
ATOM 2214 C CA . VAL A 1 302 ? -0.402 -20.5 10.82 1 82.25 302 VAL A CA 1
ATOM 2215 C C . VAL A 1 302 ? -0.79 -20.172 9.383 1 82.25 302 VAL A C 1
ATOM 2217 O O . VAL A 1 302 ? 0.051 -20.234 8.477 1 82.25 302 VAL A O 1
ATOM 2220 N N . VAL A 1 303 ? -2.043 -19.938 9.25 1 87.62 303 VAL A N 1
ATOM 2221 C CA . VAL A 1 303 ? -2.559 -19.609 7.922 1 87.62 303 VAL A CA 1
ATOM 2222 C C . VAL A 1 303 ? -1.858 -18.375 7.379 1 87.62 303 VAL A C 1
ATOM 2224 O O . VAL A 1 303 ? -1.35 -18.375 6.254 1 87.62 303 VAL A O 1
ATOM 2227 N N . LEU A 1 304 ? -1.772 -17.422 8.195 1 86.88 304 LEU A N 1
ATOM 2228 C CA . LEU A 1 304 ? -1.192 -16.156 7.75 1 86.88 304 LEU A CA 1
ATOM 2229 C C . LEU A 1 304 ? 0.302 -16.297 7.484 1 86.88 304 LEU A C 1
ATOM 2231 O O . LEU A 1 304 ? 0.815 -15.789 6.488 1 86.88 304 LEU A O 1
ATOM 2235 N N . LEU A 1 305 ? 0.98 -17 8.32 1 80.88 305 LEU A N 1
ATOM 2236 C CA . LEU A 1 305 ? 2.41 -17.219 8.141 1 80.88 305 LEU A CA 1
ATOM 2237 C C . LEU A 1 305 ? 2.684 -18.016 6.863 1 80.88 305 LEU A C 1
ATOM 2239 O O . LEU A 1 305 ? 3.605 -17.688 6.113 1 80.88 305 LEU A O 1
ATOM 2243 N N . GLY A 1 306 ? 1.92 -19.031 6.629 1 83.69 306 GLY A N 1
ATOM 2244 C CA . GLY A 1 306 ? 2.068 -19.812 5.406 1 83.69 306 GLY A CA 1
ATOM 2245 C C . GLY A 1 306 ? 1.832 -19 4.148 1 83.69 306 GLY A C 1
ATOM 2246 O O . GLY A 1 306 ? 2.582 -19.109 3.178 1 83.69 306 GLY A O 1
ATOM 2247 N N . LEU A 1 307 ? 0.833 -18.156 4.195 1 87.25 307 LEU A N 1
ATOM 2248 C CA . LEU A 1 307 ? 0.496 -17.328 3.043 1 87.25 307 LEU A CA 1
ATOM 2249 C C . LEU A 1 307 ? 1.538 -16.234 2.834 1 87.25 307 LEU A C 1
ATOM 2251 O O . LEU A 1 307 ? 1.907 -15.93 1.696 1 87.25 307 LEU A O 1
ATOM 2255 N N . ILE A 1 308 ? 2.008 -15.688 3.906 1 78.81 308 ILE A N 1
ATOM 2256 C CA . ILE A 1 308 ? 3.016 -14.633 3.836 1 78.81 308 ILE A CA 1
ATOM 2257 C C . ILE A 1 308 ? 4.324 -15.211 3.299 1 78.81 308 ILE A C 1
ATOM 2259 O O . ILE A 1 308 ? 5.02 -14.562 2.514 1 78.81 308 ILE A O 1
ATOM 2263 N N . GLY A 1 309 ? 4.684 -16.453 3.77 1 79.81 309 GLY A N 1
ATOM 2264 C CA . GLY A 1 309 ? 5.863 -17.109 3.227 1 79.81 309 GLY A CA 1
ATOM 2265 C C . GLY A 1 309 ? 5.84 -17.219 1.714 1 79.81 309 GLY A C 1
ATOM 2266 O O . GLY A 1 309 ? 6.84 -16.953 1.049 1 79.81 309 GLY A O 1
ATOM 2267 N N . GLY A 1 310 ? 4.719 -17.594 1.163 1 86 310 GLY A N 1
ATOM 2268 C CA . GLY A 1 310 ? 4.551 -17.656 -0.28 1 86 310 GLY A CA 1
ATOM 2269 C C . GLY A 1 310 ? 4.559 -16.297 -0.944 1 86 310 GLY A C 1
ATOM 2270 O O . GLY A 1 310 ? 5.16 -16.109 -2.004 1 86 310 GLY A O 1
ATOM 2271 N N . ALA A 1 311 ? 4.02 -15.367 -0.289 1 84.31 311 ALA A N 1
ATOM 2272 C CA . ALA A 1 311 ? 3.889 -14.023 -0.85 1 84.31 311 ALA A CA 1
ATOM 2273 C C . ALA A 1 311 ? 5.246 -13.328 -0.931 1 84.31 311 ALA A C 1
ATOM 2275 O O . ALA A 1 311 ? 5.508 -12.578 -1.873 1 84.31 311 ALA A O 1
ATOM 2276 N N . VAL A 1 312 ? 6.02 -13.602 0.032 1 78.38 312 VAL A N 1
ATOM 2277 C CA . VAL A 1 312 ? 7.332 -12.961 0.088 1 78.38 312 VAL A CA 1
ATOM 2278 C C . VAL A 1 312 ? 8.188 -13.43 -1.084 1 78.38 312 VAL A C 1
ATOM 2280 O O . VAL A 1 312 ? 8.836 -12.625 -1.756 1 78.38 312 VAL A O 1
ATOM 2283 N N . MET A 1 313 ? 8.188 -14.719 -1.339 1 83.5 313 MET A N 1
ATOM 2284 C CA . MET A 1 313 ? 8.938 -15.25 -2.473 1 83.5 313 MET A CA 1
ATOM 2285 C C . MET A 1 313 ? 8.359 -14.758 -3.793 1 83.5 313 MET A C 1
ATOM 2287 O O . MET A 1 313 ? 9.094 -14.461 -4.73 1 83.5 313 MET A O 1
ATOM 2291 N N . ASP A 1 314 ? 7.129 -14.664 -3.797 1 89.62 314 ASP A N 1
ATOM 2292 C CA . ASP A 1 314 ? 6.406 -14.281 -5.008 1 89.62 314 ASP A CA 1
ATOM 2293 C C . ASP A 1 314 ? 6.66 -12.82 -5.363 1 89.62 314 ASP A C 1
ATOM 2295 O O . ASP A 1 314 ? 6.914 -12.492 -6.523 1 89.62 314 ASP A O 1
ATOM 2299 N N . ILE A 1 315 ? 6.582 -12 -4.422 1 83.81 315 ILE A N 1
ATOM 2300 C CA . ILE A 1 315 ? 6.711 -10.578 -4.699 1 83.81 315 ILE A CA 1
ATOM 2301 C C . ILE A 1 315 ? 8.141 -10.258 -5.133 1 83.81 315 ILE A C 1
ATOM 2303 O O . ILE A 1 315 ? 8.367 -9.375 -5.961 1 83.81 315 ILE A O 1
ATOM 2307 N N . TYR A 1 316 ? 9.102 -11.031 -4.617 1 79.38 316 TYR A N 1
ATOM 2308 C CA . TYR A 1 316 ? 10.484 -10.898 -5.043 1 79.38 316 TYR A CA 1
ATOM 2309 C C . TYR A 1 316 ? 10.625 -11.148 -6.543 1 79.38 316 TYR A C 1
ATOM 2311 O O . TYR A 1 316 ? 11.203 -10.336 -7.266 1 79.38 316 TYR A O 1
ATOM 2319 N N . SER A 1 317 ? 10.07 -12.18 -6.922 1 86.62 317 SER A N 1
ATOM 2320 C CA . SER A 1 317 ? 10.172 -12.555 -8.328 1 86.62 317 SER A CA 1
ATOM 2321 C C . SER A 1 317 ? 9.305 -11.656 -9.203 1 86.62 317 SER A C 1
ATOM 2323 O O . SER A 1 317 ? 9.641 -11.398 -10.359 1 86.62 317 SER A O 1
ATOM 2325 N N . SER A 1 318 ? 8.227 -11.188 -8.633 1 88.88 318 SER A N 1
ATOM 2326 C CA . SER A 1 318 ? 7.352 -10.266 -9.352 1 88.88 318 SER A CA 1
ATOM 2327 C C . SER A 1 318 ? 8.086 -8.992 -9.734 1 88.88 318 SER A C 1
ATOM 2329 O O . SER A 1 318 ? 7.941 -8.492 -10.859 1 88.88 318 SER A O 1
ATOM 2331 N N . GLY A 1 319 ? 8.867 -8.531 -8.852 1 82.5 319 GLY A N 1
ATOM 2332 C CA . GLY A 1 319 ? 9.68 -7.352 -9.133 1 82.5 319 GLY A CA 1
ATOM 2333 C C . GLY A 1 319 ? 10.695 -7.578 -10.234 1 82.5 319 GLY A C 1
ATOM 2334 O O . GLY A 1 319 ? 10.859 -6.734 -11.117 1 82.5 319 GLY A O 1
ATOM 2335 N N . LEU A 1 320 ? 11.297 -8.703 -10.211 1 81.06 320 LEU A N 1
ATOM 2336 C CA . LEU A 1 320 ? 12.289 -9.039 -11.227 1 81.06 320 LEU A CA 1
ATOM 2337 C C . LEU A 1 320 ? 11.633 -9.172 -12.602 1 81.06 320 LEU A C 1
ATOM 2339 O O . LEU A 1 320 ? 12.188 -8.734 -13.609 1 81.06 320 LEU A O 1
ATOM 2343 N N . ALA A 1 321 ? 10.523 -9.727 -12.539 1 88.94 321 ALA A N 1
ATOM 2344 C CA . ALA A 1 321 ? 9.789 -9.914 -13.789 1 88.94 321 ALA A CA 1
ATOM 2345 C C . ALA A 1 321 ? 9.359 -8.57 -14.375 1 88.94 321 ALA A C 1
ATOM 2347 O O . ALA A 1 321 ? 9.43 -8.359 -15.586 1 88.94 321 ALA A O 1
ATOM 2348 N N . LEU A 1 322 ? 8.906 -7.738 -13.547 1 86.75 322 LEU A N 1
ATOM 2349 C CA . LEU A 1 322 ? 8.477 -6.418 -14 1 86.75 322 LEU A CA 1
ATOM 2350 C C . LEU A 1 322 ? 9.648 -5.645 -14.594 1 86.75 322 LEU A C 1
ATOM 2352 O O . LEU A 1 322 ? 9.5 -4.984 -15.625 1 86.75 322 LEU A O 1
ATOM 2356 N N . MET A 1 323 ? 10.781 -5.762 -13.992 1 81.94 323 MET A N 1
ATOM 2357 C CA . MET A 1 323 ? 11.984 -5.113 -14.516 1 81.94 323 MET A CA 1
ATOM 2358 C C . MET A 1 323 ? 12.391 -5.719 -15.852 1 81.94 323 MET A C 1
ATOM 2360 O O . MET A 1 323 ? 12.773 -4.996 -16.781 1 81.94 323 MET A O 1
ATOM 2364 N N . SER A 1 324 ? 12.242 -6.965 -15.906 1 85.5 324 SER A N 1
ATOM 2365 C CA . SER A 1 324 ? 12.602 -7.664 -17.141 1 85.5 324 SER A CA 1
ATOM 2366 C C . SER A 1 324 ? 11.625 -7.344 -18.266 1 85.5 324 SER A C 1
ATOM 2368 O O . SER A 1 324 ? 11.984 -7.41 -19.438 1 85.5 324 SER A O 1
ATOM 2370 N N . ALA A 1 325 ? 10.43 -7 -17.844 1 89.44 325 ALA A N 1
ATOM 2371 C CA . ALA A 1 325 ? 9.414 -6.656 -18.828 1 89.44 325 ALA A CA 1
ATOM 2372 C C . ALA A 1 325 ? 9.68 -5.277 -19.438 1 89.44 325 ALA A C 1
ATOM 2374 O O . ALA A 1 325 ? 9.094 -4.918 -20.469 1 89.44 325 ALA A O 1
ATOM 2375 N N . GLY A 1 326 ? 10.555 -4.5 -18.828 1 84.19 326 GLY A N 1
ATOM 2376 C CA . GLY A 1 326 ? 10.977 -3.258 -19.453 1 84.19 326 GLY A CA 1
ATOM 2377 C C . GLY A 1 326 ? 10.617 -2.027 -18.641 1 84.19 326 GLY A C 1
ATOM 2378 O O . GLY A 1 326 ? 10.711 -0.902 -19.141 1 84.19 326 GLY A O 1
ATOM 2379 N N . LEU A 1 327 ? 10.086 -2.172 -17.562 1 81.06 327 LEU A N 1
ATOM 2380 C CA . LEU A 1 327 ? 9.781 -1.019 -16.719 1 81.06 327 LEU A CA 1
ATOM 2381 C C . LEU A 1 327 ? 10.93 -0.741 -15.75 1 81.06 327 LEU A C 1
ATOM 2383 O O . LEU A 1 327 ? 11.031 -1.392 -14.711 1 81.06 327 LEU A O 1
ATOM 2387 N N . PRO A 1 328 ? 11.68 0.205 -16.062 1 78.62 328 PRO A N 1
ATOM 2388 C CA . PRO A 1 328 ? 12.875 0.486 -15.266 1 78.62 328 PRO A CA 1
ATOM 2389 C C . PRO A 1 328 ? 12.578 1.309 -14.016 1 78.62 328 PRO A C 1
ATOM 2391 O O . PRO A 1 328 ? 12.945 2.484 -13.945 1 78.62 328 PRO A O 1
ATOM 2394 N N . VAL A 1 329 ? 11.922 0.77 -13.109 1 76.81 329 VAL A N 1
ATOM 2395 C CA . VAL A 1 329 ? 11.602 1.47 -11.867 1 76.81 329 VAL A CA 1
ATOM 2396 C C . VAL A 1 329 ? 12.367 0.846 -10.703 1 76.81 329 VAL A C 1
ATOM 2398 O O . VAL A 1 329 ? 12.742 -0.328 -10.758 1 76.81 329 VAL A O 1
ATOM 2401 N N . PRO A 1 330 ? 12.617 1.7 -9.727 1 75.81 330 PRO A N 1
ATOM 2402 C CA . PRO A 1 330 ? 13.25 1.126 -8.539 1 75.81 330 PRO A CA 1
ATOM 2403 C C . PRO A 1 330 ? 12.383 0.072 -7.855 1 75.81 330 PRO A C 1
ATOM 2405 O O . PRO A 1 330 ? 11.156 0.098 -7.992 1 75.81 330 PRO A O 1
ATOM 2408 N N . ARG A 1 331 ? 12.992 -0.768 -7.23 1 76.19 331 ARG A N 1
ATOM 2409 C CA . ARG A 1 331 ? 12.367 -1.934 -6.617 1 76.19 331 ARG A CA 1
ATOM 2410 C C . ARG A 1 331 ? 11.188 -1.521 -5.742 1 76.19 331 ARG A C 1
ATOM 2412 O O . ARG A 1 331 ? 10.109 -2.121 -5.816 1 76.19 331 ARG A O 1
ATOM 2419 N N . PRO A 1 332 ? 11.328 -0.481 -4.887 1 78.25 332 PRO A N 1
ATOM 2420 C CA . PRO A 1 332 ? 10.18 -0.12 -4.047 1 78.25 332 PRO A CA 1
ATOM 2421 C C . PRO A 1 332 ? 8.977 0.354 -4.859 1 78.25 332 PRO A C 1
ATOM 2423 O O . PRO A 1 332 ? 7.832 0.096 -4.48 1 78.25 332 PRO A O 1
ATOM 2426 N N . VAL A 1 333 ? 9.227 0.998 -5.965 1 82.69 333 VAL A N 1
ATOM 2427 C CA . VAL A 1 333 ? 8.148 1.462 -6.824 1 82.69 333 VAL A CA 1
ATOM 2428 C C . VAL A 1 333 ? 7.465 0.267 -7.488 1 82.69 333 VAL A C 1
ATOM 2430 O O . VAL A 1 333 ? 6.234 0.22 -7.586 1 82.69 333 VAL A O 1
ATOM 2433 N N . ALA A 1 334 ? 8.258 -0.65 -7.926 1 82.88 334 ALA A N 1
ATOM 2434 C CA . ALA A 1 334 ? 7.707 -1.867 -8.516 1 82.88 334 ALA A CA 1
ATOM 2435 C C . ALA A 1 334 ? 6.832 -2.615 -7.516 1 82.88 334 ALA A C 1
ATOM 2437 O O . ALA A 1 334 ? 5.746 -3.084 -7.863 1 82.88 334 ALA A O 1
ATOM 2438 N N . ALA A 1 335 ? 7.34 -2.688 -6.332 1 82.56 335 ALA A N 1
ATOM 2439 C CA . ALA A 1 335 ? 6.59 -3.371 -5.281 1 82.56 335 ALA A CA 1
ATOM 2440 C C . ALA A 1 335 ? 5.266 -2.668 -5.008 1 82.56 335 ALA A C 1
ATOM 2442 O O . ALA A 1 335 ? 4.246 -3.322 -4.766 1 82.56 335 ALA A O 1
ATOM 2443 N N . LEU A 1 336 ? 5.289 -1.426 -5.023 1 84.25 336 LEU A N 1
ATOM 2444 C CA . LEU A 1 336 ? 4.078 -0.662 -4.746 1 84.25 336 LEU A CA 1
ATOM 2445 C C . LEU A 1 336 ? 3.072 -0.805 -5.883 1 84.25 336 LEU A C 1
ATOM 2447 O O . LEU A 1 336 ? 1.867 -0.9 -5.641 1 84.25 336 LEU A O 1
ATOM 2451 N N . ILE A 1 337 ? 3.551 -0.748 -7.082 1 86.75 337 ILE A N 1
ATOM 2452 C CA . ILE A 1 337 ? 2.664 -0.959 -8.219 1 86.75 337 ILE A CA 1
ATOM 2453 C C . ILE A 1 337 ? 1.987 -2.322 -8.102 1 86.75 337 ILE A C 1
ATOM 2455 O O . ILE A 1 337 ? 0.769 -2.434 -8.258 1 86.75 337 ILE A O 1
ATOM 2459 N N . ASP A 1 338 ? 2.779 -3.246 -7.758 1 89 338 ASP A N 1
ATOM 2460 C CA . ASP A 1 338 ? 2.258 -4.586 -7.508 1 89 338 ASP A CA 1
ATOM 2461 C C . ASP A 1 338 ? 1.21 -4.57 -6.398 1 89 338 ASP A C 1
ATOM 2463 O O . ASP A 1 338 ? 0.158 -5.203 -6.523 1 89 338 ASP A O 1
ATOM 2467 N N . GLY A 1 339 ? 1.592 -3.857 -5.379 1 88.12 339 GLY A N 1
ATOM 2468 C CA . GLY A 1 339 ? 0.704 -3.77 -4.23 1 88.12 339 GLY A CA 1
ATOM 2469 C C . GLY A 1 339 ? -0.646 -3.16 -4.566 1 88.12 339 GLY A C 1
ATOM 2470 O O . GLY A 1 339 ? -1.681 -3.639 -4.098 1 88.12 339 GLY A O 1
ATOM 2471 N N . ILE A 1 340 ? -0.638 -2.191 -5.367 1 89.69 340 ILE A N 1
ATOM 2472 C CA . ILE A 1 340 ? -1.87 -1.509 -5.75 1 89.69 340 ILE A CA 1
ATOM 2473 C C . ILE A 1 340 ? -2.74 -2.443 -6.586 1 89.69 340 ILE A C 1
ATOM 2475 O O . ILE A 1 340 ? -3.93 -2.609 -6.309 1 89.69 340 ILE A O 1
ATOM 2479 N N . ILE A 1 341 ? -2.168 -3.082 -7.559 1 91.81 341 ILE A N 1
ATOM 2480 C CA . ILE A 1 341 ? -2.916 -3.947 -8.461 1 91.81 341 ILE A CA 1
ATOM 2481 C C . ILE A 1 341 ? -3.441 -5.16 -7.695 1 91.81 341 ILE A C 1
ATOM 2483 O O . ILE A 1 341 ? -4.605 -5.543 -7.848 1 91.81 341 ILE A O 1
ATOM 2487 N N . MET A 1 342 ? -2.574 -5.676 -6.902 1 93.31 342 MET A N 1
ATOM 2488 C CA . MET A 1 342 ? -2.998 -6.844 -6.137 1 93.31 342 MET A CA 1
ATOM 2489 C C . MET A 1 342 ? -4.113 -6.48 -5.16 1 93.31 342 MET A C 1
ATOM 2491 O O . MET A 1 342 ? -5.027 -7.277 -4.934 1 93.31 342 MET A O 1
ATOM 2495 N N . SER A 1 343 ? -4.059 -5.285 -4.555 1 93.06 343 SER A N 1
ATOM 2496 C CA . SER A 1 343 ? -5.082 -4.852 -3.609 1 93.06 343 SER A CA 1
ATOM 2497 C C . SER A 1 343 ? -6.422 -4.641 -4.305 1 93.06 343 SER A C 1
ATOM 2499 O O . SER A 1 343 ? -7.473 -5.004 -3.771 1 93.06 343 SER A O 1
ATOM 2501 N N . ILE A 1 344 ? -6.391 -4.09 -5.438 1 92.56 344 ILE A N 1
ATOM 2502 C CA . ILE A 1 344 ? -7.613 -3.881 -6.203 1 92.56 344 ILE A CA 1
ATOM 2503 C C . ILE A 1 344 ? -8.211 -5.23 -6.598 1 92.56 344 ILE A C 1
ATOM 2505 O O . ILE A 1 344 ? -9.414 -5.453 -6.441 1 92.56 344 ILE A O 1
ATOM 2509 N N . GLY A 1 345 ? -7.359 -6.098 -7.113 1 93.12 345 GLY A N 1
ATOM 2510 C CA . GLY A 1 345 ? -7.824 -7.434 -7.441 1 93.12 345 GLY A CA 1
ATOM 2511 C C . GLY A 1 345 ? -8.406 -8.172 -6.25 1 93.12 345 GLY A C 1
ATOM 2512 O O . GLY A 1 345 ? -9.453 -8.812 -6.363 1 93.12 345 GLY A O 1
ATOM 2513 N N . ALA A 1 346 ? -7.719 -8.078 -5.145 1 93.31 346 ALA A N 1
ATOM 2514 C CA . ALA A 1 346 ? -8.188 -8.742 -3.932 1 93.31 346 ALA A CA 1
ATOM 2515 C C . ALA A 1 346 ? -9.531 -8.164 -3.477 1 93.31 346 ALA A C 1
ATOM 2517 O O . ALA A 1 346 ? -10.43 -8.906 -3.08 1 93.31 346 ALA A O 1
ATOM 2518 N N . ALA A 1 347 ? -9.672 -6.859 -3.543 1 92.31 347 ALA A N 1
ATOM 2519 C CA . ALA A 1 347 ? -10.922 -6.211 -3.156 1 92.31 347 ALA A CA 1
ATOM 2520 C C . ALA A 1 347 ? -12.078 -6.68 -4.039 1 92.31 347 ALA A C 1
ATOM 2522 O O . ALA A 1 347 ? -13.18 -6.926 -3.549 1 92.31 347 ALA A O 1
ATOM 2523 N N . LEU A 1 348 ? -11.844 -6.852 -5.293 1 91.06 348 LEU A N 1
ATOM 2524 C CA . LEU A 1 348 ? -12.891 -7.281 -6.223 1 91.06 348 LEU A CA 1
ATOM 2525 C C . LEU A 1 348 ? -13.328 -8.711 -5.93 1 91.06 348 LEU A C 1
ATOM 2527 O O . LEU A 1 348 ? -14.516 -9.016 -5.969 1 91.06 348 LEU A O 1
ATOM 2531 N N . VAL A 1 349 ? -12.367 -9.523 -5.609 1 90.25 349 VAL A N 1
ATOM 2532 C CA . VAL A 1 349 ? -12.703 -10.922 -5.344 1 90.25 349 VAL A CA 1
ATOM 2533 C C . VAL A 1 349 ? -13.414 -11.031 -3.994 1 90.25 349 VAL A C 1
ATOM 2535 O O . VAL A 1 349 ? -14.422 -11.727 -3.869 1 90.25 349 VAL A O 1
ATOM 2538 N N . VAL A 1 350 ? -12.969 -10.32 -2.996 1 90.38 350 VAL A N 1
ATOM 2539 C CA . VAL A 1 350 ? -13.469 -10.422 -1.631 1 90.38 350 VAL A CA 1
ATOM 2540 C C . VAL A 1 350 ? -14.867 -9.82 -1.543 1 90.38 350 VAL A C 1
ATOM 2542 O O . VAL A 1 350 ? -15.742 -10.359 -0.867 1 90.38 350 VAL A O 1
ATOM 2545 N N . PHE A 1 351 ? -15.148 -8.727 -2.289 1 89.19 351 PHE A N 1
ATOM 2546 C CA . PHE A 1 351 ? -16.375 -7.984 -2.021 1 89.19 351 PHE A CA 1
ATOM 2547 C C . PHE A 1 351 ? -17.359 -8.133 -3.178 1 89.19 351 PHE A C 1
ATOM 2549 O O . PHE A 1 351 ? -18.547 -7.867 -3.02 1 89.19 351 PHE A O 1
ATOM 2556 N N . VAL A 1 352 ? -16.906 -8.516 -4.34 1 85.31 352 VAL A N 1
ATOM 2557 C CA . VAL A 1 352 ? -17.781 -8.508 -5.5 1 85.31 352 VAL A CA 1
ATOM 2558 C C . VAL A 1 352 ? -18.047 -9.945 -5.961 1 85.31 352 VAL A C 1
ATOM 2560 O O . VAL A 1 352 ? -19.172 -10.305 -6.297 1 85.31 352 VAL A O 1
ATOM 2563 N N . ALA A 1 353 ? -17.031 -10.758 -5.965 1 85.25 353 ALA A N 1
ATOM 2564 C CA . ALA A 1 353 ? -17.172 -12.117 -6.477 1 85.25 353 ALA A CA 1
ATOM 2565 C C . ALA A 1 353 ? -18.141 -12.93 -5.617 1 85.25 353 ALA A C 1
ATOM 2567 O O . ALA A 1 353 ? -18.234 -12.719 -4.406 1 85.25 353 ALA A O 1
ATOM 2568 N N . LYS A 1 354 ? -18.812 -13.844 -6.215 1 83.31 354 LYS A N 1
ATOM 2569 C CA . LYS A 1 354 ? -19.766 -14.711 -5.531 1 83.31 354 LYS A CA 1
ATOM 2570 C C . LYS A 1 354 ? -19.047 -15.742 -4.668 1 83.31 354 LYS A C 1
ATOM 2572 O O . LYS A 1 354 ? -19.531 -16.109 -3.594 1 83.31 354 LYS A O 1
ATOM 2577 N N . ASP A 1 355 ? -17.938 -16.266 -5.215 1 87.38 355 ASP A N 1
ATOM 2578 C CA . ASP A 1 355 ? -17.109 -17.234 -4.5 1 87.38 355 ASP A CA 1
ATOM 2579 C C . ASP A 1 355 ? -15.633 -17.078 -4.863 1 87.38 355 ASP A C 1
ATOM 2581 O O . ASP A 1 355 ? -15.289 -16.266 -5.73 1 87.38 355 ASP A O 1
ATOM 2585 N N . PHE A 1 356 ? -14.805 -17.812 -4.141 1 88.88 356 PHE A N 1
ATOM 2586 C CA . PHE A 1 356 ? -13.367 -17.766 -4.383 1 88.88 356 PHE A CA 1
ATOM 2587 C C . PHE A 1 356 ? -12.977 -18.656 -5.551 1 88.88 356 PHE A C 1
ATOM 2589 O O . PHE A 1 356 ? -12.148 -18.281 -6.379 1 88.88 356 PHE A O 1
ATOM 2596 N N . LEU A 1 357 ? -13.555 -19.828 -5.668 1 85.69 357 LEU A N 1
ATOM 2597 C CA . LEU A 1 357 ? -13.109 -20.875 -6.578 1 85.69 357 LEU A CA 1
ATOM 2598 C C . LEU A 1 357 ? -13.25 -20.422 -8.031 1 85.69 357 LEU A C 1
ATOM 2600 O O . LEU A 1 357 ? -12.383 -20.734 -8.859 1 85.69 357 LEU A O 1
ATOM 2604 N N . GLY A 1 358 ? -14.312 -19.734 -8.32 1 83.88 358 GLY A N 1
ATOM 2605 C CA . GLY A 1 358 ? -14.523 -19.281 -9.688 1 83.88 358 GLY A CA 1
ATOM 2606 C C . GLY A 1 358 ? -13.398 -18.422 -10.227 1 83.88 358 GLY A C 1
ATOM 2607 O O . GLY A 1 358 ? -12.703 -18.828 -11.164 1 83.88 358 GLY A O 1
ATOM 2608 N N . PRO A 1 359 ? -13.195 -17.297 -9.617 1 87.44 359 PRO A N 1
ATOM 2609 C CA . PRO A 1 359 ? -12.102 -16.438 -10.07 1 87.44 359 PRO A CA 1
ATOM 2610 C C . PRO A 1 359 ? -10.742 -17.125 -9.984 1 87.44 359 PRO A C 1
ATOM 2612 O O . PRO A 1 359 ? -9.875 -16.891 -10.828 1 87.44 359 PRO A O 1
ATOM 2615 N N . PHE A 1 360 ? -10.586 -17.953 -9.055 1 89.81 360 PHE A N 1
ATOM 2616 C CA . PHE A 1 360 ? -9.312 -18.656 -8.867 1 89.81 360 PHE A CA 1
ATOM 2617 C C . PHE A 1 360 ? -9.031 -19.594 -10.031 1 89.81 360 PHE A C 1
ATOM 2619 O O . PHE A 1 360 ? -7.945 -19.547 -10.617 1 89.81 360 PHE A O 1
ATOM 2626 N N . GLN A 1 361 ? -9.938 -20.406 -10.312 1 85.12 361 GLN A N 1
ATOM 2627 C CA . GLN A 1 361 ? -9.773 -21.328 -11.422 1 85.12 361 GLN A CA 1
ATOM 2628 C C . GLN A 1 361 ? -9.602 -20.594 -12.742 1 85.12 361 GLN A C 1
ATOM 2630 O O . GLN A 1 361 ? -8.828 -21.016 -13.602 1 85.12 361 GLN A O 1
ATOM 2635 N N . GLY A 1 362 ? -10.422 -19.562 -12.891 1 85 362 GLY A N 1
ATOM 2636 C CA . GLY A 1 362 ? -10.25 -18.75 -14.078 1 85 362 GLY A CA 1
ATOM 2637 C C . GLY A 1 362 ? -8.844 -18.203 -14.227 1 85 362 GLY A C 1
ATOM 2638 O O . GLY A 1 362 ? -8.281 -18.203 -15.328 1 85 362 GLY A O 1
ATOM 2639 N N . PHE A 1 363 ? -8.305 -17.75 -13.195 1 90.38 363 PHE A N 1
ATOM 2640 C CA . PHE A 1 363 ? -6.941 -17.219 -13.18 1 90.38 363 PHE A CA 1
ATOM 2641 C C . PHE A 1 363 ? -5.934 -18.312 -13.523 1 90.38 363 PHE A C 1
ATOM 2643 O O . PHE A 1 363 ? -5.062 -18.109 -14.367 1 90.38 363 PHE A O 1
ATOM 2650 N N . LEU A 1 364 ? -6.078 -19.516 -12.883 1 88.94 364 LEU A N 1
ATOM 2651 C CA . LEU A 1 364 ? -5.137 -20.609 -13.07 1 88.94 364 LEU A CA 1
ATOM 2652 C C . LEU A 1 364 ? -5.09 -21.031 -14.539 1 88.94 364 LEU A C 1
ATOM 2654 O O . LEU A 1 364 ? -4.008 -21.234 -15.102 1 88.94 364 LEU A O 1
ATOM 2658 N N . ILE A 1 365 ? -6.23 -21.062 -15.086 1 86.94 365 ILE A N 1
ATOM 2659 C CA . ILE A 1 365 ? -6.32 -21.609 -16.422 1 86.94 365 ILE A CA 1
ATOM 2660 C C . ILE A 1 365 ? -5.902 -20.562 -17.453 1 86.94 365 ILE A C 1
ATOM 2662 O O . ILE A 1 365 ? -5.129 -20.844 -18.375 1 86.94 365 ILE A O 1
ATOM 2666 N N . THR A 1 366 ? -6.398 -19.359 -17.281 1 90 366 THR A N 1
ATOM 2667 C CA . THR A 1 366 ? -6.164 -18.312 -18.281 1 90 366 THR A CA 1
ATOM 2668 C C . THR A 1 366 ? -4.688 -17.922 -18.312 1 90 366 THR A C 1
ATOM 2670 O O . THR A 1 366 ? -4.109 -17.766 -19.375 1 90 366 THR A O 1
ATOM 2673 N N . VAL A 1 367 ? -4.129 -17.859 -17.172 1 93.19 367 VAL A N 1
ATOM 2674 C CA . VAL A 1 367 ? -2.729 -17.438 -17.125 1 93.19 367 VAL A CA 1
ATOM 2675 C C . VAL A 1 367 ? -1.824 -18.672 -17.203 1 93.19 367 VAL A C 1
ATOM 2677 O O . VAL A 1 367 ? -0.708 -18.594 -17.719 1 93.19 367 VAL A O 1
ATOM 2680 N N . GLY A 1 368 ? -2.334 -19.812 -16.812 1 94 368 GLY A N 1
ATOM 2681 C CA . GLY A 1 368 ? -1.558 -21.047 -16.812 1 94 368 GLY A CA 1
ATOM 2682 C C . GLY A 1 368 ? -1.186 -21.5 -18.203 1 94 368 GLY A C 1
ATOM 2683 O O . GLY A 1 368 ? -0.101 -22.047 -18.422 1 94 368 GLY A O 1
ATOM 2684 N N . VAL A 1 369 ? -2.023 -21.203 -19.141 1 95.44 369 VAL A N 1
ATOM 2685 C CA . VAL A 1 369 ? -1.827 -21.688 -20.5 1 95.44 369 VAL A CA 1
ATOM 2686 C C . VAL A 1 369 ? -0.601 -21.031 -21.125 1 95.44 369 VAL A C 1
ATOM 2688 O O . VAL A 1 369 ? 0.33 -21.703 -21.547 1 95.44 369 VAL A O 1
ATOM 2691 N N . PRO A 1 370 ? -0.559 -19.703 -21.109 1 97.5 370 PRO A N 1
ATOM 2692 C CA . PRO A 1 370 ? 0.634 -19.094 -21.703 1 97.5 370 PRO A CA 1
ATOM 2693 C C . PRO A 1 370 ? 1.906 -19.406 -20.922 1 97.5 370 PRO A C 1
ATOM 2695 O O . PRO A 1 370 ? 2.986 -19.516 -21.516 1 97.5 370 PRO A O 1
ATOM 2698 N N . ILE A 1 371 ? 1.857 -19.578 -19.688 1 97.56 371 ILE A N 1
ATOM 2699 C CA . ILE A 1 371 ? 3.027 -19.891 -18.875 1 97.56 371 ILE A CA 1
ATOM 2700 C C . ILE A 1 371 ? 3.52 -21.297 -19.188 1 97.56 371 ILE A C 1
ATOM 2702 O O . ILE A 1 371 ? 4.727 -21.547 -19.203 1 97.56 371 ILE A O 1
ATOM 2706 N N . ALA A 1 372 ? 2.537 -22.172 -19.359 1 97.81 372 ALA A N 1
ATOM 2707 C CA . ALA A 1 372 ? 2.914 -23.531 -19.75 1 97.81 372 ALA A CA 1
ATOM 2708 C C . ALA A 1 372 ? 3.643 -23.531 -21.078 1 97.81 372 ALA A C 1
ATOM 2710 O O . ALA A 1 372 ? 4.633 -24.25 -21.25 1 97.81 372 ALA A O 1
ATOM 2711 N N . ALA A 1 373 ? 3.115 -22.75 -22 1 98.38 373 ALA A N 1
ATOM 2712 C CA . ALA A 1 373 ? 3.791 -22.641 -23.281 1 98.38 373 ALA A CA 1
ATOM 2713 C C . ALA A 1 373 ? 5.215 -22.125 -23.109 1 98.38 373 ALA A C 1
ATOM 2715 O O . ALA A 1 373 ? 6.156 -22.672 -23.688 1 98.38 373 ALA A O 1
ATOM 2716 N N . TRP A 1 374 ? 5.355 -21.109 -22.328 1 98.56 374 TRP A N 1
ATOM 2717 C CA . TRP A 1 374 ? 6.68 -20.562 -22.062 1 98.56 374 TRP A CA 1
ATOM 2718 C C . TRP A 1 374 ? 7.59 -21.609 -21.438 1 98.56 374 TRP A C 1
ATOM 2720 O O . TRP A 1 374 ? 8.75 -21.734 -21.812 1 98.56 374 TRP A O 1
ATOM 2730 N N . CYS A 1 375 ? 7.066 -22.312 -20.469 1 98.44 375 CYS A N 1
ATOM 2731 C CA . CYS A 1 375 ? 7.848 -23.328 -19.766 1 98.44 375 CYS A CA 1
ATOM 2732 C C . CYS A 1 375 ? 8.391 -24.359 -20.75 1 98.44 375 CYS A C 1
ATOM 2734 O O . CYS A 1 375 ? 9.562 -24.75 -20.672 1 98.44 375 CYS A O 1
ATOM 2736 N N . GLY A 1 376 ? 7.5 -24.781 -21.641 1 98.56 376 GLY A N 1
ATOM 2737 C CA . GLY A 1 376 ? 7.945 -25.719 -22.672 1 98.56 376 GLY A CA 1
ATOM 2738 C C . GLY A 1 376 ? 9.086 -25.172 -23.516 1 98.56 376 GLY A C 1
ATOM 2739 O O . GLY A 1 376 ? 10.062 -25.891 -23.766 1 98.56 376 GLY A O 1
ATOM 2740 N N . ILE A 1 377 ? 8.992 -23.953 -23.922 1 98.31 377 ILE A N 1
ATOM 2741 C CA . ILE A 1 377 ? 10.008 -23.328 -24.766 1 98.31 377 ILE A CA 1
ATOM 2742 C C . ILE A 1 377 ? 11.32 -23.219 -24 1 98.31 377 ILE A C 1
ATOM 2744 O O . ILE A 1 377 ? 12.383 -23.578 -24.516 1 98.31 377 ILE A O 1
ATOM 2748 N N . PHE A 1 378 ? 11.258 -22.734 -22.797 1 98.12 378 PHE A N 1
ATOM 2749 C CA . PHE A 1 378 ? 12.438 -22.516 -21.969 1 98.12 378 PHE A CA 1
ATOM 2750 C C . PHE A 1 378 ? 13.172 -23.828 -21.703 1 98.12 378 PHE A C 1
ATOM 2752 O O . PHE A 1 378 ? 14.398 -23.891 -21.812 1 98.12 378 PHE A O 1
ATOM 2759 N N . LEU A 1 379 ? 12.445 -24.875 -21.391 1 97.62 379 LEU A N 1
ATOM 2760 C CA . LEU A 1 379 ? 13.055 -26.172 -21.109 1 97.62 379 LEU A CA 1
ATOM 2761 C C . LEU A 1 379 ? 13.609 -26.797 -22.391 1 97.62 379 LEU A C 1
ATOM 2763 O O . LEU A 1 379 ? 14.633 -27.484 -22.359 1 97.62 379 LEU A O 1
ATOM 2767 N N . GLY A 1 380 ? 12.852 -26.625 -23.484 1 97.56 380 GLY A N 1
ATOM 2768 C CA . GLY A 1 380 ? 13.398 -27.062 -24.75 1 97.56 380 GLY A CA 1
ATOM 2769 C C . GLY A 1 380 ? 14.727 -26.422 -25.094 1 97.56 380 GLY A C 1
ATOM 2770 O O . GLY A 1 380 ? 15.656 -27.109 -25.531 1 97.56 380 GLY A O 1
ATOM 2771 N N . ASP A 1 381 ? 14.789 -25.141 -24.875 1 96.94 381 ASP A N 1
ATOM 2772 C CA . ASP A 1 381 ? 16.031 -24.422 -25.125 1 96.94 381 ASP A CA 1
ATOM 2773 C C . ASP A 1 381 ? 17.141 -24.906 -24.203 1 96.94 381 ASP A C 1
ATOM 2775 O O . ASP A 1 381 ? 18.297 -25.062 -24.625 1 96.94 381 ASP A O 1
ATOM 2779 N N . LEU A 1 382 ? 16.797 -25.078 -23 1 95.19 382 LEU A N 1
ATOM 2780 C CA . LEU A 1 382 ? 17.766 -25.547 -22.016 1 95.19 382 LEU A CA 1
ATOM 2781 C C . LEU A 1 382 ? 18.328 -26.906 -22.422 1 95.19 382 LEU A C 1
ATOM 2783 O O . LEU A 1 382 ? 19.516 -27.172 -22.234 1 95.19 382 LEU A O 1
ATOM 2787 N N . LEU A 1 383 ? 17.484 -27.766 -22.906 1 94.94 383 LEU A N 1
ATOM 2788 C CA . LEU A 1 383 ? 17.906 -29.094 -23.312 1 94.94 383 LEU A CA 1
ATOM 2789 C C . LEU A 1 383 ? 18.812 -29.031 -24.531 1 94.94 383 LEU A C 1
ATOM 2791 O O . LEU A 1 383 ? 19.75 -29.844 -24.656 1 94.94 383 LEU A O 1
ATOM 2795 N N . LEU A 1 384 ? 18.594 -28.078 -25.359 1 94.81 384 LEU A N 1
ATOM 2796 C CA . LEU A 1 384 ? 19.344 -27.969 -26.609 1 94.81 384 LEU A CA 1
ATOM 2797 C C . LEU A 1 384 ? 20.703 -27.328 -26.359 1 94.81 384 LEU A C 1
ATOM 2799 O O . LEU A 1 384 ? 21.656 -27.578 -27.109 1 94.81 384 LEU A O 1
ATOM 2803 N N . ARG A 1 385 ? 20.766 -26.5 -25.359 1 92.38 385 ARG A N 1
ATOM 2804 C CA . ARG A 1 385 ? 22 -25.781 -25.109 1 92.38 385 ARG A CA 1
ATOM 2805 C C . ARG A 1 385 ? 23.031 -26.672 -24.422 1 92.38 385 ARG A C 1
ATOM 2807 O O . ARG A 1 385 ? 22.734 -27.297 -23.391 1 92.38 385 ARG A O 1
ATOM 2814 N N . LYS A 1 386 ? 24.188 -26.641 -24.969 1 88.25 386 LYS A N 1
ATOM 2815 C CA . LYS A 1 386 ? 25.266 -27.469 -24.422 1 88.25 386 LYS A CA 1
ATOM 2816 C C . LYS A 1 386 ? 26.312 -26.625 -23.734 1 88.25 386 LYS A C 1
ATOM 2818 O O . LYS A 1 386 ? 27.078 -27.125 -22.906 1 88.25 386 LYS A O 1
ATOM 2823 N N . ARG A 1 387 ? 26.312 -25.344 -23.984 1 87.5 387 ARG A N 1
ATOM 2824 C CA . ARG A 1 387 ? 27.281 -24.422 -23.391 1 87.5 387 ARG A CA 1
ATOM 2825 C C . ARG A 1 387 ? 26.609 -23.516 -22.359 1 87.5 387 ARG A C 1
ATOM 2827 O O . ARG A 1 387 ? 25.391 -23.391 -22.344 1 87.5 387 ARG A O 1
ATOM 2834 N N . ASP A 1 388 ? 27.438 -22.922 -21.672 1 88 388 ASP A N 1
ATOM 2835 C CA . ASP A 1 388 ? 26.938 -21.969 -20.672 1 88 388 ASP A CA 1
ATOM 2836 C C . ASP A 1 388 ? 26.406 -20.719 -21.344 1 88 388 ASP A C 1
ATOM 2838 O O . ASP A 1 388 ? 26.75 -20.406 -22.484 1 88 388 ASP A O 1
ATOM 2842 N N . TYR A 1 389 ? 25.625 -20.016 -20.625 1 91.75 389 TYR A N 1
ATOM 2843 C CA . TYR A 1 389 ? 25.062 -18.766 -21.141 1 91.75 389 TYR A CA 1
ATOM 2844 C C . TYR A 1 389 ? 26.156 -17.734 -21.359 1 91.75 389 TYR A C 1
ATOM 2846 O O . TYR A 1 389 ? 27.125 -17.656 -20.578 1 91.75 389 TYR A O 1
ATOM 2854 N N . ASP A 1 390 ? 26.031 -17.016 -22.359 1 92.19 390 ASP A N 1
ATOM 2855 C CA . ASP A 1 390 ? 26.875 -15.844 -22.547 1 92.19 390 ASP A CA 1
ATOM 2856 C C . ASP A 1 390 ? 26.328 -14.633 -21.797 1 92.19 390 ASP A C 1
ATOM 2858 O O . ASP A 1 390 ? 25.422 -13.961 -22.281 1 92.19 390 ASP A O 1
ATOM 2862 N N . GLU A 1 391 ? 26.953 -14.305 -20.766 1 89.44 391 GLU A N 1
ATOM 2863 C CA . GLU A 1 391 ? 26.406 -13.344 -19.797 1 89.44 391 GLU A CA 1
ATOM 2864 C C . GLU A 1 391 ? 26.219 -11.977 -20.453 1 89.44 391 GLU A C 1
ATOM 2866 O O . GLU A 1 391 ? 25.141 -11.391 -20.344 1 89.44 391 GLU A O 1
ATOM 2871 N N . PRO A 1 392 ? 27.172 -11.438 -21.172 1 90 392 PRO A N 1
ATOM 2872 C CA . PRO A 1 392 ? 26.984 -10.109 -21.766 1 90 392 PRO A CA 1
ATOM 2873 C C . PRO A 1 392 ? 25.875 -10.078 -22.797 1 90 392 PRO A C 1
ATOM 2875 O O . PRO A 1 392 ? 25.172 -9.07 -22.922 1 90 392 PRO A O 1
ATOM 2878 N N . SER A 1 393 ? 25.734 -11.172 -23.484 1 92.31 393 SER A N 1
ATOM 2879 C CA . SER A 1 393 ? 24.75 -11.211 -24.578 1 92.31 393 SER A CA 1
ATOM 2880 C C . SER A 1 393 ? 23.328 -11.25 -24.031 1 92.31 393 SER A C 1
ATOM 2882 O O . SER A 1 393 ? 22.375 -11.008 -24.781 1 92.31 393 SER A O 1
ATOM 2884 N N . LEU A 1 394 ? 23.219 -11.555 -22.828 1 92.12 394 LEU A N 1
ATOM 2885 C CA . LEU A 1 394 ? 21.891 -11.531 -22.203 1 92.12 394 LEU A CA 1
ATOM 2886 C C . LEU A 1 394 ? 21.391 -10.102 -22.062 1 92.12 394 LEU A C 1
ATOM 2888 O O . LEU A 1 394 ? 20.188 -9.883 -21.875 1 92.12 394 LEU A O 1
ATOM 2892 N N . PHE A 1 395 ? 22.312 -9.164 -22.188 1 90.94 395 PHE A N 1
ATOM 2893 C CA . PHE A 1 395 ? 21.938 -7.777 -21.953 1 90.94 395 PHE A CA 1
ATOM 2894 C C . PHE A 1 395 ? 22.188 -6.93 -23.203 1 90.94 395 PHE A C 1
ATOM 2896 O O . PHE A 1 395 ? 21.938 -5.723 -23.188 1 90.94 395 PHE A O 1
ATOM 2903 N N . ASP A 1 396 ? 22.703 -7.578 -24.234 1 92.31 396 ASP A N 1
ATOM 2904 C CA . ASP A 1 396 ? 23.016 -6.887 -25.484 1 92.31 396 ASP A CA 1
ATOM 2905 C C . ASP A 1 396 ? 22.156 -7.41 -26.625 1 92.31 396 ASP A C 1
ATOM 2907 O O . ASP A 1 396 ? 22.312 -8.555 -27.062 1 92.31 396 ASP A O 1
ATOM 2911 N N . ALA A 1 397 ? 21.344 -6.543 -27.188 1 93.69 397 ALA A N 1
ATOM 2912 C CA . ALA A 1 397 ? 20.438 -6.938 -28.25 1 93.69 397 ALA A CA 1
ATOM 2913 C C . ALA A 1 397 ? 21.203 -7.285 -29.531 1 93.69 397 ALA A C 1
ATOM 2915 O O . ALA A 1 397 ? 20.656 -7.922 -30.438 1 93.69 397 ALA A O 1
ATOM 2916 N N . ARG A 1 398 ? 22.438 -6.852 -29.656 1 91.38 398 ARG A N 1
ATOM 2917 C CA . ARG A 1 398 ? 23.281 -7.133 -30.812 1 91.38 398 ARG A CA 1
ATOM 2918 C C . ARG A 1 398 ? 24.156 -8.352 -30.578 1 91.38 398 ARG A C 1
ATOM 2920 O O . ARG A 1 398 ? 24.906 -8.766 -31.469 1 91.38 398 ARG A O 1
ATOM 2927 N N . GLY A 1 399 ? 23.906 -9.008 -29.469 1 91.88 399 GLY A N 1
ATOM 2928 C CA . GLY A 1 399 ? 24.734 -10.141 -29.094 1 91.88 399 GLY A CA 1
ATOM 2929 C C . GLY A 1 399 ? 24.25 -11.461 -29.688 1 91.88 399 GLY A C 1
ATOM 2930 O O . GLY A 1 399 ? 23.531 -11.469 -30.688 1 91.88 399 GLY A O 1
ATOM 2931 N N . ARG A 1 400 ? 24.656 -12.477 -29.109 1 91 400 ARG A N 1
ATOM 2932 C CA . ARG A 1 400 ? 24.453 -13.844 -29.578 1 91 400 ARG A CA 1
ATOM 2933 C C . ARG A 1 400 ? 22.969 -14.195 -29.609 1 91 400 ARG A C 1
ATOM 2935 O O . ARG A 1 400 ? 22.531 -14.953 -30.469 1 91 400 ARG A O 1
ATOM 2942 N N . TYR A 1 401 ? 22.219 -13.719 -28.656 1 93.88 401 TYR A N 1
ATOM 2943 C CA . TYR A 1 401 ? 20.828 -14.133 -28.5 1 93.88 401 TYR A CA 1
ATOM 2944 C C . TYR A 1 401 ? 19.891 -13.219 -29.281 1 93.88 401 TYR A C 1
ATOM 2946 O O . TYR A 1 401 ? 18.688 -13.508 -29.406 1 93.88 401 TYR A O 1
ATOM 2954 N N . GLY A 1 402 ? 20.422 -12.055 -29.75 1 92.94 402 GLY A N 1
ATOM 2955 C CA . GLY A 1 402 ? 19.688 -11.164 -30.625 1 92.94 402 GLY A CA 1
ATOM 2956 C C . GLY A 1 402 ? 18.672 -10.312 -29.875 1 92.94 402 GLY A C 1
ATOM 2957 O O . GLY A 1 402 ? 18.609 -10.336 -28.656 1 92.94 402 GLY A O 1
ATOM 2958 N N . SER A 1 403 ? 17.875 -9.617 -30.703 1 95.81 403 SER A N 1
ATOM 2959 C CA . SER A 1 403 ? 16.891 -8.688 -30.156 1 95.81 403 SER A CA 1
ATOM 2960 C C . SER A 1 403 ? 15.539 -9.359 -29.984 1 95.81 403 SER A C 1
ATOM 2962 O O . SER A 1 403 ? 14.961 -9.328 -28.891 1 95.81 403 SER A O 1
ATOM 2964 N N . VAL A 1 404 ? 15.031 -9.883 -31.109 1 96.69 404 VAL A N 1
ATOM 2965 C CA . VAL A 1 404 ? 13.742 -10.555 -31.109 1 96.69 404 VAL A CA 1
ATOM 2966 C C . VAL A 1 404 ? 13.836 -11.859 -31.891 1 96.69 404 VAL A C 1
ATOM 2968 O O . VAL A 1 404 ? 14.195 -11.859 -33.062 1 96.69 404 VAL A O 1
ATOM 2971 N N . GLN A 1 405 ? 13.547 -12.977 -31.188 1 95.88 405 GLN A N 1
ATOM 2972 C CA . GLN A 1 405 ? 13.484 -14.273 -31.859 1 95.88 405 GLN A CA 1
ATOM 2973 C C . GLN A 1 405 ? 12.039 -14.633 -32.219 1 95.88 405 GLN A C 1
ATOM 2975 O O . GLN A 1 405 ? 11.227 -14.906 -31.328 1 95.88 405 GLN A O 1
ATOM 2980 N N . PRO A 1 406 ? 11.688 -14.688 -33.406 1 95.5 406 PRO A N 1
ATOM 2981 C CA . PRO A 1 406 ? 10.289 -14.828 -33.812 1 95.5 406 PRO A CA 1
ATOM 2982 C C . PRO A 1 406 ? 9.719 -16.219 -33.5 1 95.5 406 PRO A C 1
ATOM 2984 O O . PRO A 1 406 ? 8.523 -16.344 -33.25 1 95.5 406 PRO A O 1
ATOM 2987 N N . ILE A 1 407 ? 10.547 -17.25 -33.562 1 95.94 407 ILE A N 1
ATOM 2988 C CA . ILE A 1 407 ? 10.031 -18.609 -33.438 1 95.94 407 ILE A CA 1
ATOM 2989 C C . ILE A 1 407 ? 9.477 -18.828 -32.031 1 95.94 407 ILE A C 1
ATOM 2991 O O . ILE A 1 407 ? 8.336 -19.25 -31.875 1 95.94 407 ILE A O 1
ATOM 2995 N N . PRO A 1 408 ? 10.281 -18.531 -31.016 1 97.31 408 PRO A N 1
ATOM 2996 C CA . PRO A 1 408 ? 9.727 -18.703 -29.672 1 97.31 408 PRO A CA 1
ATOM 2997 C C . PRO A 1 408 ? 8.5 -17.828 -29.422 1 97.31 408 PRO A C 1
ATOM 2999 O O . PRO A 1 408 ? 7.562 -18.25 -28.734 1 97.31 408 PRO A O 1
ATOM 3002 N N . LEU A 1 409 ? 8.484 -16.656 -29.953 1 97.69 409 LEU A N 1
ATOM 3003 C CA . LEU A 1 409 ? 7.32 -15.789 -29.812 1 97.69 409 LEU A CA 1
ATOM 3004 C C . LEU A 1 409 ? 6.105 -16.391 -30.516 1 97.69 409 LEU A C 1
ATOM 3006 O O . LEU A 1 409 ? 4.988 -16.312 -30 1 97.69 409 LEU A O 1
ATOM 3010 N N . ALA A 1 410 ? 6.344 -16.922 -31.641 1 97.88 410 ALA A N 1
ATOM 3011 C CA . ALA A 1 410 ? 5.266 -17.594 -32.344 1 97.88 410 ALA A CA 1
ATOM 3012 C C . ALA A 1 410 ? 4.773 -18.812 -31.578 1 97.88 410 ALA A C 1
ATOM 3014 O O . ALA A 1 410 ? 3.572 -19.094 -31.562 1 97.88 410 ALA A O 1
ATOM 3015 N N . LEU A 1 411 ? 5.688 -19.531 -31.031 1 97.75 411 LEU A N 1
ATOM 3016 C CA . LEU A 1 411 ? 5.328 -20.734 -30.281 1 97.75 411 LEU A CA 1
ATOM 3017 C C . LEU A 1 411 ? 4.484 -20.391 -29.062 1 97.75 411 LEU A C 1
ATOM 3019 O O . LEU A 1 411 ? 3.545 -21.125 -28.734 1 97.75 411 LEU A O 1
ATOM 3023 N N . ILE A 1 412 ? 4.852 -19.344 -28.328 1 97.88 412 ILE A N 1
ATOM 3024 C CA . ILE A 1 412 ? 4.035 -18.938 -27.188 1 97.88 412 ILE A CA 1
ATOM 3025 C C . ILE A 1 412 ? 2.641 -18.547 -27.672 1 97.88 412 ILE A C 1
ATOM 3027 O O . ILE A 1 412 ? 1.639 -18.875 -27.031 1 97.88 412 ILE A O 1
ATOM 3031 N N . ALA A 1 413 ? 2.578 -17.781 -28.766 1 98.12 413 ALA A N 1
ATOM 3032 C CA . ALA A 1 413 ? 1.296 -17.359 -29.312 1 98.12 413 ALA A CA 1
ATOM 3033 C C . ALA A 1 413 ? 0.454 -18.562 -29.75 1 98.12 413 ALA A C 1
ATOM 3035 O O . ALA A 1 413 ? -0.728 -18.641 -29.406 1 98.12 413 ALA A O 1
ATOM 3036 N N . ILE A 1 414 ? 1.061 -19.469 -30.469 1 98 414 ILE A N 1
ATOM 3037 C CA . ILE A 1 414 ? 0.354 -20.641 -30.969 1 98 414 ILE A CA 1
ATOM 3038 C C . ILE A 1 414 ? -0.078 -21.516 -29.781 1 98 414 ILE A C 1
ATOM 3040 O O . ILE A 1 414 ? -1.218 -21.984 -29.734 1 98 414 ILE A O 1
ATOM 3044 N N . GLY A 1 415 ? 0.883 -21.766 -28.875 1 97.81 415 GLY A N 1
ATOM 3045 C CA . GLY A 1 415 ? 0.544 -22.531 -27.688 1 97.81 415 GLY A CA 1
ATOM 3046 C C . GLY A 1 415 ? -0.598 -21.922 -26.891 1 97.81 415 GLY A C 1
ATOM 3047 O O . GLY A 1 415 ? -1.462 -22.641 -26.391 1 97.81 415 GLY A O 1
ATOM 3048 N N . THR A 1 416 ? -0.59 -20.609 -26.781 1 97.25 416 THR A N 1
ATOM 3049 C CA . THR A 1 416 ? -1.627 -19.906 -26.031 1 97.25 416 THR A CA 1
ATOM 3050 C C . THR A 1 416 ? -2.973 -20.016 -26.75 1 97.25 416 THR A C 1
ATOM 3052 O O . THR A 1 416 ? -3.992 -20.297 -26.109 1 97.25 416 THR A O 1
ATOM 3055 N N . VAL A 1 417 ? -2.992 -19.781 -28.031 1 96.81 417 VAL A N 1
ATOM 3056 C CA . VAL A 1 417 ? -4.223 -19.828 -28.812 1 96.81 417 VAL A CA 1
ATOM 3057 C C . VAL A 1 417 ? -4.801 -21.234 -28.797 1 96.81 417 VAL A C 1
ATOM 3059 O O . VAL A 1 417 ? -6 -21.422 -28.562 1 96.81 417 VAL A O 1
ATOM 3062 N N . VAL A 1 418 ? -3.967 -22.219 -28.984 1 96.5 418 VAL A N 1
ATOM 3063 C CA . VAL A 1 418 ? -4.418 -23.609 -28.953 1 96.5 418 VAL A CA 1
ATOM 3064 C C . VAL A 1 418 ? -4.852 -23.984 -27.531 1 96.5 418 VAL A C 1
ATOM 3066 O O . VAL A 1 418 ? -5.879 -24.641 -27.359 1 96.5 418 VAL A O 1
ATOM 3069 N N . GLY A 1 419 ? -4.07 -23.562 -26.578 1 96.31 419 GLY A N 1
ATOM 3070 C CA . GLY A 1 419 ? -4.391 -23.875 -25.188 1 96.31 419 GLY A CA 1
ATOM 3071 C C . GLY A 1 419 ? -5.715 -23.281 -24.734 1 96.31 419 GLY A C 1
ATOM 3072 O O . GLY A 1 419 ? -6.543 -23.984 -24.156 1 96.31 419 GLY A O 1
ATOM 3073 N N . TRP A 1 420 ? -5.934 -21.969 -25.016 1 94.31 420 TRP A N 1
ATOM 3074 C CA . TRP A 1 420 ? -7.18 -21.297 -24.641 1 94.31 420 TRP A CA 1
ATOM 3075 C C . TRP A 1 420 ? -8.367 -21.906 -25.375 1 94.31 420 TRP A C 1
ATOM 3077 O O . TRP A 1 420 ? -9.508 -21.828 -24.906 1 94.31 420 TRP A O 1
ATOM 3087 N N . GLY A 1 421 ? -8.117 -22.531 -26.469 1 94.06 421 GLY A N 1
ATOM 3088 C CA . GLY A 1 421 ? -9.172 -23.203 -27.203 1 94.06 421 GLY A CA 1
ATOM 3089 C C . GLY A 1 421 ? -9.57 -24.531 -26.578 1 94.06 421 GLY A C 1
ATOM 3090 O O . GLY A 1 421 ? -10.656 -25.047 -26.844 1 94.06 421 GLY A O 1
ATOM 3091 N N . LEU A 1 422 ? -8.727 -25.078 -25.719 1 92.88 422 LEU A N 1
ATOM 3092 C CA . LEU A 1 422 ? -8.969 -26.406 -25.172 1 92.88 422 LEU A CA 1
ATOM 3093 C C . LEU A 1 422 ? -9.234 -26.344 -23.672 1 92.88 422 LEU A C 1
ATOM 3095 O O . LEU A 1 422 ? -9.047 -27.344 -22.969 1 92.88 422 LEU A O 1
ATOM 3099 N N . VAL A 1 423 ? -9.562 -25.125 -23.219 1 89.31 423 VAL A N 1
ATOM 3100 C CA . VAL A 1 423 ? -9.961 -24.953 -21.812 1 89.31 423 VAL A CA 1
ATOM 3101 C C . VAL A 1 423 ? -11.305 -24.234 -21.75 1 89.31 423 VAL A C 1
ATOM 3103 O O . VAL A 1 423 ? -11.688 -23.531 -22.688 1 89.31 423 VAL A O 1
ATOM 3106 N N . THR A 1 424 ? -12.07 -24.5 -20.688 1 84.62 424 THR A N 1
ATOM 3107 C CA . THR A 1 424 ? -13.336 -23.797 -20.484 1 84.62 424 THR A CA 1
ATOM 3108 C C . THR A 1 424 ? -13.344 -23.062 -19.156 1 84.62 424 THR A C 1
ATOM 3110 O O . THR A 1 424 ? -12.695 -23.484 -18.203 1 84.62 424 THR A O 1
ATOM 3113 N N . ASN A 1 425 ? -13.828 -21.797 -19.25 1 78.12 425 ASN A N 1
ATOM 3114 C CA . ASN A 1 425 ? -14.016 -20.984 -18.047 1 78.12 425 ASN A CA 1
ATOM 3115 C C . ASN A 1 425 ? -15.461 -20.5 -17.922 1 78.12 425 ASN A C 1
ATOM 3117 O O . ASN A 1 425 ? -15.922 -19.688 -18.719 1 78.12 425 ASN A O 1
ATOM 3121 N N . SER A 1 426 ? -16.234 -21.109 -17.141 1 63.16 426 SER A N 1
ATOM 3122 C CA . SER A 1 426 ? -17.625 -20.734 -17 1 63.16 426 SER A CA 1
ATOM 3123 C C . SER A 1 426 ? -17.812 -19.734 -15.867 1 63.16 426 SER A C 1
ATOM 3125 O O . SER A 1 426 ? -18.922 -19.25 -15.648 1 63.16 426 SER A O 1
ATOM 3127 N N . LEU A 1 427 ? -16.844 -19.438 -15.32 1 57.91 427 LEU A N 1
ATOM 3128 C CA . LEU A 1 427 ? -17.047 -18.734 -14.055 1 57.91 427 LEU A CA 1
ATOM 3129 C C . LEU A 1 427 ? -16.953 -17.234 -14.25 1 57.91 427 LEU A C 1
ATOM 3131 O O . LEU A 1 427 ? -17.453 -16.469 -13.43 1 57.91 427 LEU A O 1
ATOM 3135 N N . ALA A 1 428 ? -16.297 -16.922 -15.305 1 61.62 428 ALA A N 1
ATOM 3136 C CA . ALA A 1 428 ? -16.281 -15.508 -15.625 1 61.62 428 ALA A CA 1
ATOM 3137 C C . ALA A 1 428 ? -16.906 -15.25 -17 1 61.62 428 ALA A C 1
ATOM 3139 O O . ALA A 1 428 ? -16.438 -15.805 -18 1 61.62 428 ALA A O 1
ATOM 3140 N N . SER A 1 429 ? -17.906 -14.5 -16.891 1 66.06 429 SER A N 1
ATOM 3141 C CA . SER A 1 429 ? -18.656 -14.242 -18.109 1 66.06 429 SER A CA 1
ATOM 3142 C C . SER A 1 429 ? -17.734 -13.719 -19.219 1 66.06 429 SER A C 1
ATOM 3144 O O . SER A 1 429 ? -17.906 -14.047 -20.391 1 66.06 429 SER A O 1
ATOM 3146 N N . TRP A 1 430 ? -16.734 -13.062 -18.75 1 66.06 430 TRP A N 1
ATOM 3147 C CA . TRP A 1 430 ? -15.867 -12.453 -19.766 1 66.06 430 TRP A CA 1
ATOM 3148 C C . TRP A 1 430 ? -14.844 -13.453 -20.281 1 66.06 430 TRP A C 1
ATOM 3150 O O . TRP A 1 430 ? -14.156 -13.188 -21.266 1 66.06 430 TRP A O 1
ATOM 3160 N N . LEU A 1 431 ? -14.805 -14.633 -19.766 1 71.5 431 LEU A N 1
ATOM 3161 C CA . LEU A 1 431 ? -13.883 -15.664 -20.219 1 71.5 431 LEU A CA 1
ATOM 3162 C C . LEU A 1 431 ? -14.609 -16.75 -21 1 71.5 431 LEU A C 1
ATOM 3164 O O . LEU A 1 431 ? -14.016 -17.781 -21.344 1 71.5 431 LEU A O 1
ATOM 3168 N N . GLN A 1 432 ? -15.812 -16.547 -21.328 1 77.38 432 GLN A N 1
ATOM 3169 C CA . GLN A 1 432 ? -16.641 -17.547 -21.984 1 77.38 432 GLN A CA 1
ATOM 3170 C C . GLN A 1 432 ? -16.156 -17.812 -23.422 1 77.38 432 GLN A C 1
ATOM 3172 O O . GLN A 1 432 ? -16.547 -18.797 -24.031 1 77.38 432 GLN A O 1
ATOM 3177 N N . TRP A 1 433 ? -15.258 -16.969 -23.875 1 80.5 433 TRP A N 1
ATOM 3178 C CA . TRP A 1 433 ? -14.727 -17.156 -25.219 1 80.5 433 TRP A CA 1
ATOM 3179 C C . TRP A 1 433 ? -13.742 -18.312 -25.266 1 80.5 433 TRP A C 1
ATOM 3181 O O . TRP A 1 433 ? -13.445 -18.844 -26.328 1 80.5 433 TRP A O 1
ATOM 3191 N N . GLN A 1 434 ? -13.305 -18.828 -24.172 1 85.25 434 GLN A N 1
ATOM 3192 C CA . GLN A 1 434 ? -12.375 -19.953 -24.109 1 85.25 434 GLN A CA 1
ATOM 3193 C C . GLN A 1 434 ? -13.094 -21.266 -24.438 1 85.25 434 GLN A C 1
ATOM 3195 O O . GLN A 1 434 ? -14.312 -21.359 -24.297 1 85.25 434 GLN A O 1
ATOM 3200 N N . GLY A 1 435 ? -12.375 -22.25 -25.047 1 87.94 435 GLY A N 1
ATOM 3201 C CA . GLY A 1 435 ? -12.922 -23.562 -25.359 1 87.94 435 GLY A CA 1
ATOM 3202 C C . GLY A 1 435 ? -13.422 -23.688 -26.781 1 87.94 435 GLY A C 1
ATOM 3203 O O . GLY A 1 435 ? -14.242 -24.547 -27.094 1 87.94 435 GLY A O 1
ATOM 3204 N N . TYR A 1 436 ? -12.867 -22.844 -27.656 1 89.56 436 TYR A N 1
ATOM 3205 C CA . TYR A 1 436 ? -13.367 -22.781 -29.031 1 89.56 436 TYR A CA 1
ATOM 3206 C C . TYR A 1 436 ? -12.859 -23.969 -29.844 1 89.56 436 TYR A C 1
ATOM 3208 O O . TYR A 1 436 ? -13.367 -24.234 -30.922 1 89.56 436 TYR A O 1
ATOM 3216 N N . LEU A 1 437 ? -11.945 -24.766 -29.328 1 91.31 437 LEU A N 1
ATOM 3217 C CA . LEU A 1 437 ? -11.43 -25.922 -30.062 1 91.31 437 LEU A CA 1
ATOM 3218 C C . LEU A 1 437 ? -11.945 -27.219 -29.453 1 91.31 437 LEU A C 1
ATOM 3220 O O . LEU A 1 437 ? -11.531 -28.312 -29.875 1 91.31 437 LEU A O 1
ATOM 3224 N N . LEU A 1 438 ? -12.867 -27.172 -28.578 1 89.88 438 LEU A N 1
ATOM 3225 C CA . LEU A 1 438 ? -13.344 -28.359 -27.891 1 89.88 438 LEU A CA 1
ATOM 3226 C C . LEU A 1 438 ? -14.422 -29.062 -28.703 1 89.88 438 LEU A C 1
ATOM 3228 O O . LEU A 1 438 ? -14.82 -30.188 -28.359 1 89.88 438 LEU A O 1
ATOM 3232 N N . GLY A 1 439 ? -14.898 -28.531 -29.734 1 86.12 439 GLY A N 1
ATOM 3233 C CA . GLY A 1 439 ? -15.953 -29.078 -30.578 1 86.12 439 GLY A CA 1
ATOM 3234 C C . GLY A 1 439 ? -15.734 -30.547 -30.922 1 86.12 439 GLY A C 1
ATOM 3235 O O . GLY A 1 439 ? -16.562 -31.391 -30.594 1 86.12 439 GLY A O 1
ATOM 3236 N N . PRO A 1 440 ? -14.602 -30.859 -31.375 1 87.44 440 PRO A N 1
ATOM 3237 C CA . PRO A 1 440 ? -14.328 -32.219 -31.828 1 87.44 440 PRO A CA 1
ATOM 3238 C C . PRO A 1 440 ? -14.25 -33.219 -30.672 1 87.44 440 PRO A C 1
ATOM 3240 O O . PRO A 1 440 ? -14.367 -34.438 -30.891 1 87.44 440 PRO A O 1
ATOM 3243 N N . ILE A 1 441 ? -14.141 -32.75 -29.438 1 86.69 441 ILE A N 1
ATOM 3244 C CA . ILE A 1 441 ? -13.977 -33.688 -28.328 1 86.69 441 ILE A CA 1
ATOM 3245 C C . ILE A 1 441 ? -15.156 -33.562 -27.375 1 86.69 441 ILE A C 1
ATOM 3247 O O . ILE A 1 441 ? -15 -33.781 -26.172 1 86.69 441 ILE A O 1
ATOM 3251 N N . GLY A 1 442 ? -16.359 -33.188 -27.859 1 85.88 442 GLY A N 1
ATOM 3252 C CA . GLY A 1 442 ? -17.578 -33.219 -27.062 1 85.88 442 GLY A CA 1
ATOM 3253 C C . GLY A 1 442 ? -18.078 -31.828 -26.703 1 85.88 442 GLY A C 1
ATOM 3254 O O . GLY A 1 442 ? -19.125 -31.688 -26.062 1 85.88 442 GLY A O 1
ATOM 3255 N N . GLY A 1 443 ? -17.297 -30.844 -27.078 1 84.62 443 GLY A N 1
ATOM 3256 C CA . GLY A 1 443 ? -17.766 -29.469 -26.891 1 84.62 443 GLY A CA 1
ATOM 3257 C C . GLY A 1 443 ? -17.516 -28.953 -25.484 1 84.62 443 GLY A C 1
ATOM 3258 O O . GLY A 1 443 ? -16.812 -29.594 -24.688 1 84.62 443 GLY A O 1
ATOM 3259 N N . LYS A 1 444 ? -18.016 -27.734 -25.125 1 84.62 444 LYS A N 1
ATOM 3260 C CA . LYS A 1 444 ? -17.812 -27.047 -23.859 1 84.62 444 LYS A CA 1
ATOM 3261 C C . LYS A 1 444 ? -18.609 -27.734 -22.734 1 84.62 444 LYS A C 1
ATOM 3263 O O . LYS A 1 444 ? -18.359 -27.484 -21.562 1 84.62 444 LYS A O 1
ATOM 3268 N N . GLU A 1 445 ? -19.516 -28.594 -23.109 1 82.31 445 GLU A N 1
ATOM 3269 C CA . GLU A 1 445 ? -20.328 -29.312 -22.125 1 82.31 445 GLU A CA 1
ATOM 3270 C C . GLU A 1 445 ? -19.938 -30.797 -22.062 1 82.31 445 GLU A C 1
ATOM 3272 O O . GLU A 1 445 ? -20.547 -31.562 -21.328 1 82.31 445 GLU A O 1
ATOM 3277 N N . GLY A 1 446 ? -18.953 -31.062 -22.812 1 83.75 446 GLY A N 1
ATOM 3278 C CA . GLY A 1 446 ? -18.516 -32.438 -22.859 1 83.75 446 GLY A CA 1
ATOM 3279 C C . GLY A 1 446 ? -17.672 -32.844 -21.672 1 83.75 446 GLY A C 1
ATOM 3280 O O . GLY A 1 446 ? -17.281 -32 -20.859 1 83.75 446 GLY A O 1
ATOM 3281 N N . ASP A 1 447 ? -17.375 -34.156 -21.641 1 83.75 447 ASP A N 1
ATOM 3282 C CA . ASP A 1 447 ? -16.641 -34.719 -20.5 1 83.75 447 ASP A CA 1
ATOM 3283 C C . ASP A 1 447 ? -15.227 -34.156 -20.438 1 83.75 447 ASP A C 1
ATOM 3285 O O . ASP A 1 447 ? -14.656 -34 -19.344 1 83.75 447 ASP A O 1
ATOM 3289 N N . TRP A 1 448 ? -14.766 -33.75 -21.531 1 89.06 448 TRP A N 1
ATOM 3290 C CA . TRP A 1 448 ? -13.375 -33.312 -21.609 1 89.06 448 TRP A CA 1
ATOM 3291 C C . TRP A 1 448 ? -13.25 -31.812 -21.406 1 89.06 448 TRP A C 1
ATOM 3293 O O . TRP A 1 448 ? -12.141 -31.281 -21.328 1 89.06 448 TRP A O 1
ATOM 3303 N N . ALA A 1 449 ? -14.328 -31.188 -21.297 1 84.19 449 ALA A N 1
ATOM 3304 C CA . ALA A 1 449 ? -14.352 -29.734 -21.203 1 84.19 449 ALA A CA 1
ATOM 3305 C C . ALA A 1 449 ? -13.648 -29.25 -19.938 1 84.19 449 ALA A C 1
ATOM 3307 O O . ALA A 1 449 ? -13.031 -28.172 -19.938 1 84.19 449 ALA A O 1
ATOM 3308 N N . TYR A 1 450 ? -13.648 -30.047 -18.969 1 84.12 450 TYR A N 1
ATOM 3309 C CA . TYR A 1 450 ? -13.125 -29.609 -17.688 1 84.12 450 TYR A CA 1
ATOM 3310 C C . TYR A 1 450 ? -11.758 -30.234 -17.406 1 84.12 450 TYR A C 1
ATOM 3312 O O . TYR A 1 450 ? -11.203 -30.062 -16.312 1 84.12 450 TYR A O 1
ATOM 3320 N N . ALA A 1 451 ? -11.25 -30.891 -18.469 1 88.94 451 ALA A N 1
ATOM 3321 C CA . ALA A 1 451 ? -9.953 -31.547 -18.312 1 88.94 451 ALA A CA 1
ATOM 3322 C C . ALA A 1 451 ? -8.805 -30.562 -18.453 1 88.94 451 ALA A C 1
ATOM 3324 O O . ALA A 1 451 ? -7.668 -30.859 -18.094 1 88.94 451 ALA A O 1
ATOM 3325 N N . ASN A 1 452 ? -9.117 -29.344 -18.938 1 91.12 452 ASN A N 1
ATOM 3326 C CA . ASN A 1 452 ? -8.125 -28.281 -19.109 1 91.12 452 ASN A CA 1
ATOM 3327 C C . ASN A 1 452 ? -6.906 -28.781 -19.891 1 91.12 452 ASN A C 1
ATOM 3329 O O . ASN A 1 452 ? -5.77 -28.484 -19.5 1 91.12 452 ASN A O 1
ATOM 3333 N N . LEU A 1 453 ? -7.148 -29.516 -20.953 1 92.56 453 LEU A N 1
ATOM 3334 C CA . LEU A 1 453 ? -6.102 -30.109 -21.781 1 92.56 453 LEU A CA 1
ATOM 3335 C C . LEU A 1 453 ? -5.254 -29.031 -22.438 1 92.56 453 LEU A C 1
ATOM 3337 O O . LEU A 1 453 ? -4.141 -29.297 -22.906 1 92.56 453 LEU A O 1
ATOM 3341 N N . GLY A 1 454 ? -5.855 -27.891 -22.484 1 94.69 454 GLY A N 1
ATOM 3342 C CA . GLY A 1 454 ? -5.164 -26.781 -23.125 1 94.69 454 GLY A CA 1
ATOM 3343 C C . GLY A 1 454 ? -3.824 -26.469 -22.484 1 94.69 454 GLY A C 1
ATOM 3344 O O . GLY A 1 454 ? -2.877 -26.078 -23.172 1 94.69 454 GLY A O 1
ATOM 3345 N N . VAL A 1 455 ? -3.658 -26.656 -21.219 1 95.56 455 VAL A N 1
ATOM 3346 C CA . VAL A 1 455 ? -2.416 -26.391 -20.5 1 95.56 455 VAL A CA 1
ATOM 3347 C C . VAL A 1 455 ? -1.329 -27.359 -20.953 1 95.56 455 VAL A C 1
ATOM 3349 O O . VAL A 1 455 ? -0.209 -26.938 -21.266 1 95.56 455 VAL A O 1
ATOM 3352 N N . LEU A 1 456 ? -1.664 -28.594 -21.062 1 96.06 456 LEU A N 1
ATOM 3353 C CA . LEU A 1 456 ? -0.716 -29.609 -21.484 1 96.06 456 LEU A CA 1
ATOM 3354 C C . LEU A 1 456 ? -0.346 -29.422 -22.953 1 96.06 456 LEU A C 1
ATOM 3356 O O . LEU A 1 456 ? 0.817 -29.578 -23.328 1 96.06 456 LEU A O 1
ATOM 3360 N N . ALA A 1 457 ? -1.347 -29.125 -23.719 1 96.75 457 ALA A N 1
ATOM 3361 C CA . ALA A 1 457 ? -1.095 -28.875 -25.141 1 96.75 457 ALA A CA 1
ATOM 3362 C C . ALA A 1 457 ? -0.124 -27.703 -25.328 1 96.75 457 ALA A C 1
ATOM 3364 O O . ALA A 1 457 ? 0.791 -27.781 -26.141 1 96.75 457 ALA A O 1
ATOM 3365 N N . ALA A 1 458 ? -0.344 -26.672 -24.578 1 98 458 ALA A N 1
ATOM 3366 C CA . ALA A 1 458 ? 0.532 -25.516 -24.672 1 98 458 ALA A CA 1
ATOM 3367 C C . ALA A 1 458 ? 1.961 -25.875 -24.266 1 98 458 ALA A C 1
ATOM 3369 O O . ALA A 1 458 ? 2.918 -25.453 -24.922 1 98 458 ALA A O 1
ATOM 3370 N N . LEU A 1 459 ? 2.141 -26.609 -23.234 1 98.06 459 LEU A N 1
ATOM 3371 C CA . LEU A 1 459 ? 3.447 -27.062 -22.766 1 98.06 459 LEU A CA 1
ATOM 3372 C C . LEU A 1 459 ? 4.156 -27.875 -23.844 1 98.06 459 LEU A C 1
ATOM 3374 O O . LEU A 1 459 ? 5.34 -27.656 -24.125 1 98.06 459 LEU A O 1
ATOM 3378 N N . LEU A 1 460 ? 3.434 -28.766 -24.484 1 97.88 460 LEU A N 1
ATOM 3379 C CA . LEU A 1 460 ? 4.004 -29.656 -25.484 1 97.88 460 LEU A CA 1
ATOM 3380 C C . LEU A 1 460 ? 4.348 -28.875 -26.766 1 97.88 460 LEU A C 1
ATOM 3382 O O . LEU A 1 460 ? 5.379 -29.141 -27.391 1 97.88 460 LEU A O 1
ATOM 3386 N N . ILE A 1 461 ? 3.477 -27.984 -27.125 1 98.06 461 ILE A N 1
ATOM 3387 C CA . ILE A 1 461 ? 3.73 -27.172 -28.312 1 98.06 461 ILE A CA 1
ATOM 3388 C C . ILE A 1 461 ? 5.008 -26.359 -28.109 1 98.06 461 ILE A C 1
ATOM 3390 O O . ILE A 1 461 ? 5.855 -26.297 -29 1 98.06 461 ILE A O 1
ATOM 3394 N N . GLY A 1 462 ? 5.125 -25.766 -26.953 1 98.19 462 GLY A N 1
ATOM 3395 C CA . GLY A 1 462 ? 6.344 -25.031 -26.656 1 98.19 462 GLY A CA 1
ATOM 3396 C C . GLY A 1 462 ? 7.586 -25.906 -26.641 1 98.19 462 GLY A C 1
ATOM 3397 O O . GLY A 1 462 ? 8.586 -25.562 -27.281 1 98.19 462 GLY A O 1
ATOM 3398 N N . PHE A 1 463 ? 7.516 -27.047 -26.016 1 98 463 PHE A N 1
ATOM 3399 C CA . PHE A 1 463 ? 8.664 -27.938 -25.844 1 98 463 PHE A CA 1
ATOM 3400 C C . PHE A 1 463 ? 9.078 -28.547 -27.188 1 98 463 PHE A C 1
ATOM 3402 O O . PHE A 1 463 ? 10.227 -28.422 -27.609 1 98 463 PHE A O 1
ATOM 3409 N N . LEU A 1 464 ? 8.125 -29.141 -27.875 1 97.75 464 LEU A N 1
ATOM 3410 C CA . LEU A 1 464 ? 8.414 -29.812 -29.125 1 97.75 464 LEU A CA 1
ATOM 3411 C C . LEU A 1 464 ? 8.742 -28.797 -30.219 1 97.75 464 LEU A C 1
ATOM 3413 O O . LEU A 1 464 ? 9.602 -29.062 -31.078 1 97.75 464 LEU A O 1
ATOM 3417 N N . GLY A 1 465 ? 8.039 -27.703 -30.203 1 97.38 465 GLY A N 1
ATOM 3418 C CA . GLY A 1 465 ? 8.352 -26.656 -31.172 1 97.38 465 GLY A CA 1
ATOM 3419 C C . GLY A 1 465 ? 9.773 -26.125 -31.031 1 97.38 465 GLY A C 1
ATOM 3420 O O . GLY A 1 465 ? 10.43 -25.844 -32.031 1 97.38 465 GLY A O 1
ATOM 3421 N N . THR A 1 466 ? 10.219 -26 -29.828 1 96.88 466 THR A N 1
ATOM 3422 C CA . THR A 1 466 ? 11.57 -25.5 -29.594 1 96.88 466 THR A CA 1
ATOM 3423 C C . THR A 1 466 ? 12.617 -26.531 -29.984 1 96.88 466 THR A C 1
ATOM 3425 O O . THR A 1 466 ? 13.695 -26.188 -30.469 1 96.88 466 THR A O 1
ATOM 3428 N N . LEU A 1 467 ? 12.312 -27.812 -29.828 1 95.88 467 LEU A N 1
ATOM 3429 C CA . LEU A 1 467 ? 13.25 -28.859 -30.188 1 95.88 467 LEU A CA 1
ATOM 3430 C C . LEU A 1 467 ? 13.531 -28.844 -31.688 1 95.88 467 LEU A C 1
ATOM 3432 O O . LEU A 1 467 ? 14.594 -29.281 -32.125 1 95.88 467 LEU A O 1
ATOM 3436 N N . LEU A 1 468 ? 12.633 -28.234 -32.406 1 93.62 468 LEU A N 1
ATOM 3437 C CA . LEU A 1 468 ? 12.797 -28.156 -33.844 1 93.62 468 LEU A CA 1
ATOM 3438 C C . LEU A 1 468 ? 13.727 -27.016 -34.25 1 93.62 468 LEU A C 1
ATOM 3440 O O . LEU A 1 468 ? 14.148 -26.906 -35.406 1 93.62 468 LEU A O 1
ATOM 3444 N N . THR A 1 469 ? 14.141 -26.203 -33.281 1 92.25 469 THR A N 1
ATOM 3445 C CA . THR A 1 469 ? 15.031 -25.078 -33.562 1 92.25 469 THR A CA 1
ATOM 3446 C C . THR A 1 469 ? 16.469 -25.422 -33.188 1 92.25 469 THR A C 1
ATOM 3448 O O . THR A 1 469 ? 17.25 -24.516 -32.844 1 92.25 469 THR A O 1
ATOM 3451 N N . LYS A 1 470 ? 16.859 -26.578 -33.188 1 91.88 470 LYS A N 1
ATOM 3452 C CA . LYS A 1 470 ? 18.188 -27.062 -32.812 1 91.88 470 LYS A CA 1
ATOM 3453 C C . LYS A 1 470 ? 19.281 -26.359 -33.625 1 91.88 470 LYS A C 1
ATOM 3455 O O . LYS A 1 470 ? 20.328 -26.016 -33.094 1 91.88 470 LYS A O 1
ATOM 3460 N N . SER A 1 471 ? 19.047 -26.078 -34.844 1 89.81 471 SER A N 1
ATOM 3461 C CA . SER A 1 471 ? 20.031 -25.453 -35.719 1 89.81 471 SER A CA 1
ATOM 3462 C C . SER A 1 471 ? 20.312 -24.016 -35.312 1 89.81 471 SER A C 1
ATOM 3464 O O . SER A 1 471 ? 21.453 -23.547 -35.375 1 89.81 471 SER A O 1
ATOM 3466 N N . VAL A 1 472 ? 19.281 -23.406 -34.875 1 88.5 472 VAL A N 1
ATOM 3467 C CA . VAL A 1 472 ? 19.422 -22.016 -34.469 1 88.5 472 VAL A C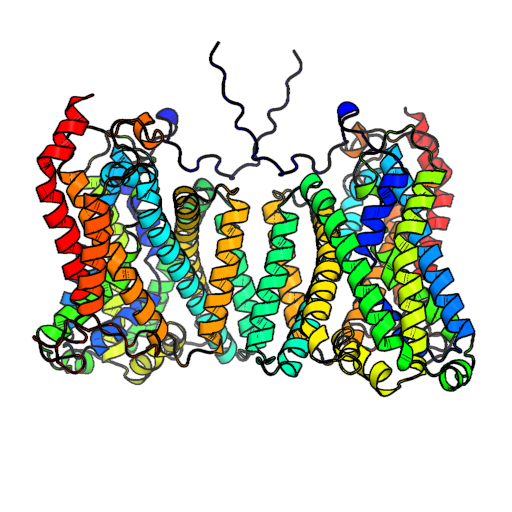A 1
ATOM 3468 C C . VAL A 1 472 ? 20.281 -21.953 -33.188 1 88.5 472 VAL A C 1
ATOM 3470 O O . VAL A 1 472 ? 21.188 -21.125 -33.094 1 88.5 472 VAL A O 1
ATOM 3473 N N . VAL A 1 473 ? 20.062 -22.812 -32.219 1 90.75 473 VAL A N 1
ATOM 3474 C CA . VAL A 1 473 ? 20.781 -22.844 -30.953 1 90.75 473 VAL A CA 1
ATOM 3475 C C . VAL A 1 473 ? 22.25 -23.203 -31.203 1 90.75 473 VAL A C 1
ATOM 3477 O O . VAL A 1 473 ? 23.156 -22.625 -30.578 1 90.75 473 VAL A O 1
ATOM 3480 N N . ARG A 1 474 ? 22.516 -24.031 -32.125 1 89.25 474 ARG A N 1
ATOM 3481 C CA . ARG A 1 474 ? 23.891 -24.438 -32.438 1 89.25 474 ARG A CA 1
ATOM 3482 C C . ARG A 1 474 ? 24.672 -23.281 -33.062 1 89.25 474 ARG A C 1
ATOM 3484 O O . ARG A 1 474 ? 25.859 -23.125 -32.812 1 89.25 474 ARG A O 1
ATOM 3491 N N . ARG A 1 475 ? 23.969 -22.609 -33.844 1 87.88 475 ARG A N 1
ATOM 3492 C CA . ARG A 1 475 ? 24.625 -21.453 -34.469 1 87.88 475 ARG A CA 1
ATOM 3493 C C . ARG A 1 475 ? 24.984 -20.406 -33.406 1 87.88 475 ARG A C 1
ATOM 3495 O O . ARG A 1 475 ? 26.047 -19.781 -33.5 1 87.88 475 ARG A O 1
ATOM 3502 N N . GLU A 1 476 ? 24.141 -20.203 -32.5 1 88.38 476 GLU A N 1
ATOM 3503 C CA . GLU A 1 476 ? 24.391 -19.25 -31.422 1 88.38 476 GLU A CA 1
ATOM 3504 C C . GLU A 1 476 ? 25.594 -19.672 -30.578 1 88.38 476 GLU A C 1
ATOM 3506 O O . GLU A 1 476 ? 26.375 -18.828 -30.125 1 88.38 476 GLU A O 1
ATOM 3511 N N . GLU A 1 477 ? 25.719 -20.953 -30.391 1 88.25 477 GLU A N 1
ATOM 3512 C CA . GLU A 1 477 ? 26.781 -21.484 -29.531 1 88.25 477 GLU A CA 1
ATOM 3513 C C . GLU A 1 477 ? 28.109 -21.562 -30.297 1 88.25 477 GLU A C 1
ATOM 3515 O O . GLU A 1 477 ? 29.172 -21.594 -29.672 1 88.25 477 GLU A O 1
ATOM 3520 N N . ALA A 1 478 ? 28.062 -21.562 -31.562 1 82.81 478 ALA A N 1
ATOM 3521 C CA . ALA A 1 478 ? 29.266 -21.609 -32.375 1 82.81 478 ALA A CA 1
ATOM 3522 C C . ALA A 1 478 ? 29.953 -20.25 -32.438 1 82.81 478 ALA A C 1
ATOM 3524 O O . ALA A 1 478 ? 31.188 -20.188 -32.562 1 82.81 478 ALA A O 1
ATOM 3525 N N . THR A 1 479 ? 29.312 -19.203 -32.406 1 68.5 479 THR A N 1
ATOM 3526 C CA . THR A 1 479 ? 29.906 -17.859 -32.438 1 68.5 479 THR A CA 1
ATOM 3527 C C . THR A 1 479 ? 30.594 -17.516 -31.125 1 68.5 479 THR A C 1
ATOM 3529 O O . THR A 1 479 ? 31.172 -16.438 -30.984 1 68.5 479 THR A O 1
ATOM 3532 N N . ALA A 1 480 ? 30.672 -18.5 -30.297 1 57.56 480 ALA A N 1
ATOM 3533 C CA . ALA A 1 480 ? 31.406 -18.266 -29.047 1 57.56 480 ALA A CA 1
ATOM 3534 C C . ALA A 1 480 ? 32.906 -18.531 -29.234 1 57.56 480 ALA A C 1
ATOM 3536 O O . ALA A 1 480 ? 33.281 -19.484 -29.906 1 57.56 480 ALA A O 1
ATOM 3537 N N . MET B 1 1 ? 42.531 1.079 -14.648 1 21.83 1 MET B N 1
ATOM 3538 C CA . MET B 1 1 ? 41.781 2.074 -13.906 1 21.83 1 MET B CA 1
ATOM 3539 C C . MET B 1 1 ? 40.281 1.854 -14.094 1 21.83 1 MET B C 1
ATOM 3541 O O . MET B 1 1 ? 39.719 2.24 -15.117 1 21.83 1 MET B O 1
ATOM 3545 N N . THR B 1 2 ? 39.781 0.723 -13.727 1 25.8 2 THR B N 1
ATOM 3546 C CA . THR B 1 2 ? 38.5 0.049 -13.953 1 25.8 2 THR B CA 1
ATOM 3547 C C . THR B 1 2 ? 37.344 0.86 -13.367 1 25.8 2 THR B C 1
ATOM 3549 O O . THR B 1 2 ? 37.344 1.189 -12.18 1 25.8 2 THR B O 1
ATOM 3552 N N . ASP B 1 3 ? 36.812 1.784 -14.188 1 26.98 3 ASP B N 1
ATOM 3553 C CA . ASP B 1 3 ? 35.625 2.637 -13.969 1 26.98 3 ASP B CA 1
ATOM 3554 C C . ASP B 1 3 ? 34.531 1.868 -13.266 1 26.98 3 ASP B C 1
ATOM 3556 O O . ASP B 1 3 ? 33.906 0.971 -13.852 1 26.98 3 ASP B O 1
ATOM 3560 N N . VAL B 1 4 ? 34.719 1.576 -12.031 1 27.73 4 VAL B N 1
ATOM 3561 C CA . VAL B 1 4 ? 33.656 1.094 -11.172 1 27.73 4 VAL B CA 1
ATOM 3562 C C . VAL B 1 4 ? 32.406 1.962 -11.352 1 27.73 4 VAL B C 1
ATOM 3564 O O . VAL B 1 4 ? 32.438 3.152 -11.031 1 27.73 4 VAL B O 1
ATOM 3567 N N . LYS B 1 5 ? 31.672 1.718 -12.375 1 32.75 5 LYS B N 1
ATOM 3568 C CA . LYS B 1 5 ? 30.359 2.285 -12.672 1 32.75 5 LYS B CA 1
ATOM 3569 C C . LYS B 1 5 ? 29.547 2.477 -11.398 1 32.75 5 LYS B C 1
ATOM 3571 O O . LYS B 1 5 ? 29.312 1.521 -10.648 1 32.75 5 LYS B O 1
ATOM 3576 N N . SER B 1 6 ? 29.672 3.691 -10.82 1 33.09 6 SER B N 1
ATOM 3577 C CA . SER B 1 6 ? 28.828 4.242 -9.766 1 33.09 6 SER B CA 1
ATOM 3578 C C . SER B 1 6 ? 27.422 3.664 -9.828 1 33.09 6 SER B C 1
ATOM 3580 O O . SER B 1 6 ? 26.781 3.68 -10.883 1 33.09 6 SER B O 1
ATOM 3582 N N . THR B 1 7 ? 27.234 2.66 -9.25 1 36.56 7 THR B N 1
ATOM 3583 C CA . THR B 1 7 ? 25.875 2.176 -9.055 1 36.56 7 THR B CA 1
ATOM 3584 C C . THR B 1 7 ? 24.891 3.344 -8.953 1 36.56 7 THR B C 1
ATOM 3586 O O . THR B 1 7 ? 24.859 4.055 -7.949 1 36.56 7 THR B O 1
ATOM 3589 N N . ALA B 1 8 ? 24.812 4.062 -10.016 1 36.56 8 ALA B N 1
ATOM 3590 C CA . ALA B 1 8 ? 23.953 5.23 -10.156 1 36.56 8 ALA B CA 1
ATOM 3591 C C . ALA B 1 8 ? 22.609 4.996 -9.477 1 36.56 8 ALA B C 1
ATOM 3593 O O . ALA B 1 8 ? 21.938 3.986 -9.734 1 36.56 8 ALA B O 1
ATOM 3594 N N . VAL B 1 9 ? 22.516 5.621 -8.406 1 45.62 9 VAL B N 1
ATOM 3595 C CA . VAL B 1 9 ? 21.219 5.773 -7.754 1 45.62 9 VAL B CA 1
ATOM 3596 C C . VAL B 1 9 ? 20.172 6.199 -8.781 1 45.62 9 VAL B C 1
ATOM 3598 O O . VAL B 1 9 ? 20.406 7.113 -9.578 1 45.62 9 VAL B O 1
ATOM 3601 N N . PRO B 1 10 ? 19.312 5.363 -9.062 1 45.47 10 PRO B N 1
ATOM 3602 C CA . PRO B 1 10 ? 18.328 5.746 -10.078 1 45.47 10 PRO B CA 1
ATOM 3603 C C . PRO B 1 10 ? 17.875 7.199 -9.945 1 45.47 10 PRO B C 1
ATOM 3605 O O . PRO B 1 10 ? 17.812 7.723 -8.828 1 45.47 10 PRO B O 1
ATOM 3608 N N . ALA B 1 11 ? 17.766 7.996 -10.969 1 47.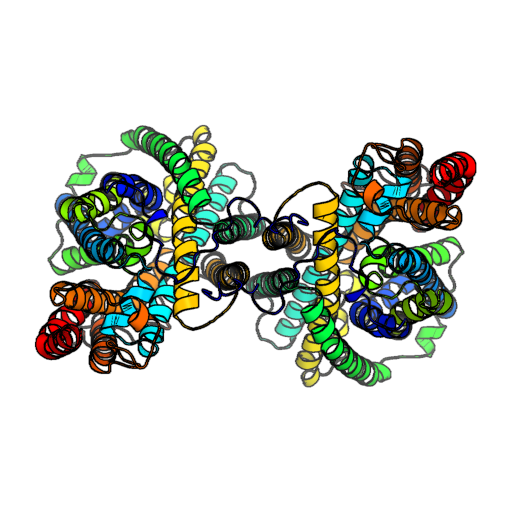34 11 ALA B N 1
ATOM 3609 C CA . ALA B 1 11 ? 17.344 9.383 -11.133 1 47.34 11 ALA B CA 1
ATOM 3610 C C . ALA B 1 11 ? 16.062 9.664 -10.359 1 47.34 11 ALA B C 1
ATOM 3612 O O . ALA B 1 11 ? 15.086 8.906 -10.469 1 47.34 11 ALA B O 1
ATOM 3613 N N . GLY B 1 12 ? 16.078 10.672 -9.242 1 55.78 12 GLY B N 1
ATOM 3614 C CA . GLY B 1 12 ? 14.859 11.141 -8.586 1 55.78 12 GLY B CA 1
ATOM 3615 C C . GLY B 1 12 ? 14.719 10.656 -7.16 1 55.78 12 GLY B C 1
ATOM 3616 O O . GLY B 1 12 ? 13.844 11.117 -6.426 1 55.78 12 GLY B O 1
ATOM 3617 N N . VAL B 1 13 ? 15.5 9.688 -6.848 1 55.09 13 VAL B N 1
ATOM 3618 C CA . VAL B 1 13 ? 15.453 9.258 -5.457 1 55.09 13 VAL B CA 1
ATOM 3619 C C . VAL B 1 13 ? 16.438 10.078 -4.625 1 55.09 13 VAL B C 1
ATOM 3621 O O . VAL B 1 13 ? 17.625 10.195 -4.988 1 55.09 13 VAL B O 1
ATOM 3624 N N . GLU B 1 14 ? 15.82 10.789 -3.666 1 60.09 14 GLU B N 1
ATOM 3625 C CA . GLU B 1 14 ? 16.641 11.625 -2.791 1 60.09 14 GLU B CA 1
ATOM 3626 C C . GLU B 1 14 ? 17.484 10.773 -1.845 1 60.09 14 GLU B C 1
ATOM 3628 O O . GLU B 1 14 ? 16.969 9.836 -1.231 1 60.09 14 GLU B O 1
ATOM 3633 N N . THR B 1 15 ? 18.672 11.125 -1.789 1 59.59 15 THR B N 1
ATOM 3634 C CA . THR B 1 15 ? 19.578 10.422 -0.888 1 59.59 15 THR B CA 1
ATOM 3635 C C . THR B 1 15 ? 19.672 11.148 0.451 1 59.59 15 THR B C 1
ATOM 3637 O O . THR B 1 15 ? 20.047 10.547 1.462 1 59.59 15 THR B O 1
ATOM 3640 N N . ASN B 1 16 ? 19.203 12.5 0.371 1 67.06 16 ASN B N 1
ATOM 3641 C CA . ASN B 1 16 ? 19.266 13.25 1.621 1 67.06 16 ASN B CA 1
ATOM 3642 C C . ASN B 1 16 ? 18.078 12.922 2.529 1 67.06 16 ASN B C 1
ATOM 3644 O O . ASN B 1 16 ? 16.953 12.766 2.055 1 67.06 16 ASN B O 1
ATOM 3648 N N . GLY B 1 17 ? 18.422 12.711 3.785 1 66.38 17 GLY B N 1
ATOM 3649 C CA . GLY B 1 17 ? 17.422 12.477 4.812 1 66.38 17 GLY B CA 1
ATOM 3650 C C . GLY B 1 17 ? 17.438 13.508 5.918 1 66.38 17 GLY B C 1
ATOM 3651 O O . GLY B 1 17 ? 17.031 14.656 5.715 1 66.38 17 GLY B O 1
ATOM 3652 N N . LEU B 1 18 ? 18.094 13.203 6.969 1 74.56 18 LEU B N 1
ATOM 3653 C CA . LEU B 1 18 ? 18.172 14.062 8.148 1 74.56 18 LEU B CA 1
ATOM 3654 C C . LEU B 1 18 ? 19.406 14.953 8.102 1 74.56 18 LEU B C 1
ATOM 3656 O O . LEU B 1 18 ? 19.516 15.914 8.867 1 74.56 18 LEU B O 1
ATOM 3660 N N . ASN B 1 19 ? 20.203 14.82 7.105 1 75.56 19 ASN B N 1
ATOM 3661 C CA . ASN B 1 19 ? 21.5 15.461 7.078 1 75.56 19 ASN B CA 1
ATOM 3662 C C . ASN B 1 19 ? 21.406 16.938 6.695 1 75.56 19 ASN B C 1
ATOM 3664 O O . ASN B 1 19 ? 20.406 17.359 6.09 1 75.56 19 ASN B O 1
ATOM 3668 N N . VAL B 1 20 ? 22.328 17.656 7.07 1 78.75 20 VAL B N 1
ATOM 3669 C CA . VAL B 1 20 ? 22.469 19.047 6.664 1 78.75 20 VAL B CA 1
ATOM 3670 C C . VAL B 1 20 ? 22.844 19.125 5.188 1 78.75 20 VAL B C 1
ATOM 3672 O O . VAL B 1 20 ? 23.734 18.422 4.73 1 78.75 20 VAL B O 1
ATOM 3675 N N . ILE B 1 21 ? 22.156 19.969 4.547 1 79.81 21 ILE B N 1
ATOM 3676 C CA . ILE B 1 21 ? 22.375 20.109 3.111 1 79.81 21 ILE B CA 1
ATOM 3677 C C . ILE B 1 21 ? 23.734 20.766 2.855 1 79.81 21 ILE B C 1
ATOM 3679 O O . ILE B 1 21 ? 24.062 21.781 3.482 1 79.81 21 ILE B O 1
ATOM 3683 N N . ASP B 1 22 ? 24.406 20.219 1.927 1 79.62 22 ASP B N 1
ATOM 3684 C CA . ASP B 1 22 ? 25.719 20.75 1.569 1 79.62 22 ASP B CA 1
ATOM 3685 C C . ASP B 1 22 ? 25.578 22.125 0.894 1 79.62 22 ASP B C 1
ATOM 3687 O O . ASP B 1 22 ? 24.609 22.375 0.173 1 79.62 22 ASP B O 1
ATOM 3691 N N . GLU B 1 23 ? 26.516 22.969 1.091 1 80.69 23 GLU B N 1
ATOM 3692 C CA . GLU B 1 23 ? 26.5 24.328 0.562 1 80.69 23 GLU B CA 1
ATOM 3693 C C . GLU B 1 23 ? 26.312 24.328 -0.954 1 80.69 23 GLU B C 1
ATOM 3695 O O . GLU B 1 23 ? 25.656 25.203 -1.506 1 80.69 23 GLU B O 1
ATOM 3700 N N . SER B 1 24 ? 26.812 23.328 -1.625 1 80.25 24 SER B N 1
ATOM 3701 C CA . SER B 1 24 ? 26.75 23.25 -3.08 1 80.25 24 SER B CA 1
ATOM 3702 C C . SER B 1 24 ? 25.328 22.938 -3.555 1 80.25 24 SER B C 1
ATOM 3704 O O . SER B 1 24 ? 24.984 23.219 -4.703 1 80.25 24 SER B O 1
ATOM 3706 N N . GLU B 1 25 ? 24.594 22.438 -2.674 1 77.94 25 GLU B N 1
ATOM 3707 C CA . GLU B 1 25 ? 23.25 22.016 -3.037 1 77.94 25 GLU B CA 1
ATOM 3708 C C . GLU B 1 25 ? 22.203 23.047 -2.631 1 77.94 25 GLU B C 1
ATOM 3710 O O . GLU B 1 25 ? 21.031 22.906 -2.936 1 77.94 25 GLU B O 1
ATOM 3715 N N . ARG B 1 26 ? 22.766 24.109 -1.928 1 82.31 26 ARG B N 1
ATOM 3716 C CA . ARG B 1 26 ? 21.859 25.156 -1.47 1 82.31 26 ARG B CA 1
ATOM 3717 C C . ARG B 1 26 ? 21.562 26.156 -2.586 1 82.31 26 ARG B C 1
ATOM 3719 O O . ARG B 1 26 ? 22.406 27 -2.91 1 82.31 26 ARG B O 1
ATOM 3726 N N . LYS B 1 27 ? 20.438 25.984 -3.078 1 79.25 27 LYS B N 1
ATOM 3727 C CA . LYS B 1 27 ? 20.047 26.828 -4.199 1 79.25 27 LYS B CA 1
ATOM 3728 C C . LYS B 1 27 ? 18.609 27.344 -4.031 1 79.25 27 LYS B C 1
ATOM 3730 O O . LYS B 1 27 ? 17.891 26.859 -3.162 1 79.25 27 LYS B O 1
ATOM 3735 N N . GLY B 1 28 ? 18.328 28.469 -4.641 1 80.81 28 GLY B N 1
ATOM 3736 C CA . GLY B 1 28 ? 16.969 28.984 -4.676 1 80.81 28 GLY B CA 1
ATOM 3737 C C . GLY B 1 28 ? 16.875 30.406 -4.137 1 80.81 28 GLY B C 1
ATOM 3738 O O . GLY B 1 28 ? 17.859 30.969 -3.668 1 80.81 28 GLY B O 1
ATOM 3739 N N . ARG B 1 29 ? 15.812 30.922 -4.438 1 87.56 29 ARG B N 1
ATOM 3740 C CA . ARG B 1 29 ? 15.438 32.25 -3.967 1 87.56 29 ARG B CA 1
ATOM 3741 C C . ARG B 1 29 ? 14.219 32.188 -3.055 1 87.56 29 ARG B C 1
ATOM 3743 O O . ARG B 1 29 ? 13.352 31.328 -3.225 1 87.56 29 ARG B O 1
ATOM 3750 N N . PRO B 1 30 ? 14.055 33.094 -2.025 1 91.5 30 PRO B N 1
ATOM 3751 C CA . PRO B 1 30 ? 12.891 33.094 -1.134 1 91.5 30 PRO B CA 1
ATOM 3752 C C . PRO B 1 30 ? 11.57 33.031 -1.892 1 91.5 30 PRO B C 1
ATOM 3754 O O . PRO B 1 30 ? 10.617 32.406 -1.435 1 91.5 30 PRO B O 1
ATOM 3757 N N . SER B 1 31 ? 11.445 33.656 -2.986 1 91.81 31 SER B N 1
ATOM 3758 C CA . SER B 1 31 ? 10.219 33.688 -3.77 1 91.81 31 SER B CA 1
ATOM 3759 C C . SER B 1 31 ? 9.828 32.281 -4.25 1 91.81 31 SER B C 1
ATOM 3761 O O . SER B 1 31 ? 8.664 32.062 -4.57 1 91.81 31 SER B O 1
ATOM 3763 N N . SER B 1 32 ? 10.773 31.422 -4.309 1 87.12 32 SER B N 1
ATOM 3764 C CA . SER B 1 32 ? 10.508 30.062 -4.75 1 87.12 32 SER B CA 1
ATOM 3765 C C . SER B 1 32 ? 9.664 29.312 -3.727 1 87.12 32 SER B C 1
ATOM 3767 O O . SER B 1 32 ? 9.062 28.281 -4.047 1 87.12 32 SER B O 1
ATOM 3769 N N . LEU B 1 33 ? 9.57 29.891 -2.549 1 89 33 LEU B N 1
ATOM 3770 C CA . LEU B 1 33 ? 8.781 29.25 -1.501 1 89 33 LEU B CA 1
ATOM 3771 C C . LEU B 1 33 ? 7.289 29.438 -1.747 1 89 33 LEU B C 1
ATOM 3773 O O . LEU B 1 33 ? 6.465 28.734 -1.175 1 89 33 LEU B O 1
ATOM 3777 N N . PHE B 1 34 ? 6.961 30.312 -2.598 1 89 34 PHE B N 1
ATOM 3778 C CA . PHE B 1 34 ? 5.559 30.594 -2.869 1 89 34 PHE B CA 1
ATOM 3779 C C . PHE B 1 34 ? 4.863 29.375 -3.471 1 89 34 PHE B C 1
ATOM 3781 O O . PHE B 1 34 ? 3.756 29.031 -3.057 1 89 34 PHE B O 1
ATOM 3788 N N . TRP B 1 35 ? 5.422 28.688 -4.348 1 83.88 35 TRP B N 1
ATOM 3789 C CA . TRP B 1 35 ? 4.777 27.703 -5.199 1 83.88 35 TRP B CA 1
ATOM 3790 C C . TRP B 1 35 ? 4.414 26.453 -4.402 1 83.88 35 TRP B C 1
ATOM 3792 O O . TRP B 1 35 ? 3.268 26 -4.438 1 83.88 35 TRP B O 1
ATOM 3802 N N . PRO B 1 36 ? 5.395 25.969 -3.65 1 83.56 36 PRO B N 1
ATOM 3803 C CA . PRO B 1 36 ? 5.004 24.781 -2.885 1 83.56 36 PRO B CA 1
ATOM 3804 C C . PRO B 1 36 ? 3.932 25.078 -1.841 1 83.56 36 PRO B C 1
ATOM 3806 O O . PRO B 1 36 ? 3.018 24.266 -1.644 1 83.56 36 PRO B O 1
ATOM 3809 N N . TRP B 1 37 ? 4.012 26.219 -1.23 1 90.62 37 TRP B N 1
ATOM 3810 C CA . TRP B 1 37 ? 3.041 26.578 -0.202 1 90.62 37 TRP B CA 1
ATOM 3811 C C . TRP B 1 37 ? 1.679 26.875 -0.82 1 90.62 37 TRP B C 1
ATOM 3813 O O . TRP B 1 37 ? 0.643 26.516 -0.252 1 90.62 37 TRP B O 1
ATOM 3823 N N . PHE B 1 38 ? 1.654 27.453 -1.964 1 88.88 38 PHE B N 1
ATOM 3824 C CA . PHE B 1 38 ? 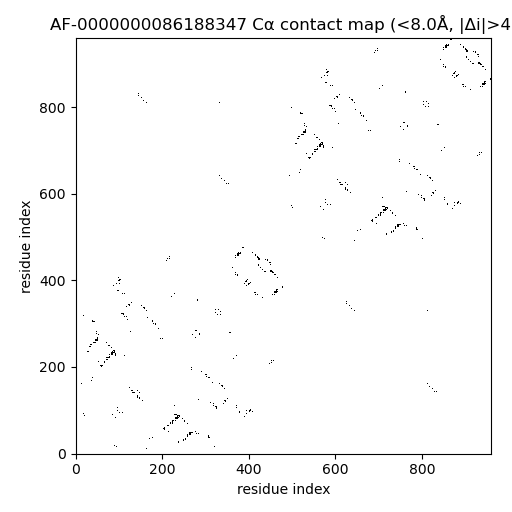0.399 27.734 -2.65 1 88.88 38 PHE B CA 1
ATOM 3825 C C . PHE B 1 38 ? -0.229 26.453 -3.172 1 88.88 38 PHE B C 1
ATOM 3827 O O . PHE B 1 38 ? -1.429 26.219 -2.998 1 88.88 38 PHE B O 1
ATOM 3834 N N . ALA B 1 39 ? 0.541 25.609 -3.764 1 83 39 ALA B N 1
ATOM 3835 C CA . ALA B 1 39 ? 0.068 24.375 -4.355 1 83 39 ALA B CA 1
ATOM 3836 C C . ALA B 1 39 ? -0.514 23.438 -3.289 1 83 39 ALA B C 1
ATOM 3838 O O . ALA B 1 39 ? -1.515 22.766 -3.527 1 83 39 ALA B O 1
ATOM 3839 N N . SER B 1 40 ? 0.089 23.469 -2.154 1 87 40 SER B N 1
ATOM 3840 C CA . SER B 1 40 ? -0.311 22.531 -1.108 1 87 40 SER B CA 1
ATOM 3841 C C . SER B 1 40 ? -1.566 23 -0.388 1 87 40 SER B C 1
ATOM 3843 O O . SER B 1 40 ? -2.227 22.234 0.305 1 87 40 SER B O 1
ATOM 3845 N N . ASN B 1 41 ? -1.949 24.281 -0.666 1 90.69 41 ASN B N 1
ATOM 3846 C CA . ASN B 1 41 ? -3.037 24.781 0.162 1 90.69 41 ASN B CA 1
ATOM 3847 C C . ASN B 1 41 ? -4.184 25.328 -0.688 1 90.69 41 ASN B C 1
ATOM 3849 O O . ASN B 1 41 ? -5.18 25.812 -0.156 1 90.69 41 ASN B O 1
ATOM 3853 N N . ILE B 1 42 ? -3.994 25.234 -2.018 1 86.69 42 ILE B N 1
ATOM 3854 C CA . ILE B 1 42 ? -5.102 25.641 -2.875 1 86.69 42 ILE B CA 1
ATOM 3855 C C . ILE B 1 42 ? -6.062 24.484 -3.074 1 86.69 42 ILE B C 1
ATOM 3857 O O . ILE B 1 42 ? -6.109 23.875 -4.152 1 86.69 42 ILE B O 1
ATOM 3861 N N . SER B 1 43 ? -6.668 24.047 -2.119 1 87.31 43 SER B N 1
ATOM 3862 C CA . SER B 1 43 ? -7.586 22.906 -2.16 1 87.31 43 SER B CA 1
ATOM 3863 C C . SER B 1 43 ? -9.031 23.375 -2.035 1 87.31 43 SER B C 1
ATOM 3865 O O . SER B 1 43 ? -9.328 24.328 -1.312 1 87.31 43 SER B O 1
ATOM 3867 N N . VAL B 1 44 ? -9.867 22.609 -2.637 1 87.44 44 VAL B N 1
ATOM 3868 C CA . VAL B 1 44 ? -11.305 22.891 -2.617 1 87.44 44 VAL B CA 1
ATOM 3869 C C . VAL B 1 44 ? -11.844 22.703 -1.2 1 87.44 44 VAL B C 1
ATOM 3871 O O . VAL B 1 44 ? -12.906 23.234 -0.862 1 87.44 44 VAL B O 1
ATOM 3874 N N . LEU B 1 45 ? -11.07 22.031 -0.402 1 89 45 LEU B N 1
ATOM 3875 C CA . LEU B 1 45 ? -11.453 21.859 0.995 1 89 45 LEU B CA 1
ATOM 3876 C C . LEU B 1 45 ? -11.602 23.219 1.682 1 89 45 LEU B C 1
ATOM 3878 O O . LEU B 1 45 ? -12.422 23.375 2.594 1 89 45 LEU B O 1
ATOM 3882 N N . SER B 1 46 ? -10.914 24.188 1.192 1 93.69 46 SER B N 1
ATOM 3883 C CA . SER B 1 46 ? -10.969 25.516 1.783 1 93.69 46 SER B CA 1
ATOM 3884 C C . SER B 1 46 ? -12.344 26.156 1.596 1 93.69 46 SER B C 1
ATOM 3886 O O . SER B 1 46 ? -12.773 26.969 2.416 1 93.69 46 SER B O 1
ATOM 3888 N N . ILE B 1 47 ? -13.039 25.75 0.584 1 92.44 47 ILE B N 1
ATOM 3889 C CA . ILE B 1 47 ? -14.398 26.219 0.396 1 92.44 47 ILE B CA 1
ATOM 3890 C C . ILE B 1 47 ? -15.289 25.703 1.52 1 92.44 47 ILE B C 1
ATOM 3892 O O . ILE B 1 47 ? -16.125 26.438 2.057 1 92.44 47 ILE B O 1
ATOM 3896 N N . SER B 1 48 ? -15.039 24.484 1.858 1 93.19 48 SER B N 1
ATOM 3897 C CA . SER B 1 48 ? -15.805 23.875 2.941 1 93.19 48 SER B CA 1
ATOM 3898 C C . SER B 1 48 ? -15.461 24.516 4.285 1 93.19 48 SER B C 1
ATOM 3900 O O . SER B 1 48 ? -16.312 24.578 5.176 1 93.19 48 SER B O 1
ATOM 3902 N N . TYR B 1 49 ? -14.25 25.016 4.426 1 95 49 TYR B N 1
ATOM 3903 C CA . TYR B 1 49 ? -13.898 25.734 5.641 1 95 49 TYR B CA 1
ATOM 3904 C C . TYR B 1 49 ? -14.781 26.969 5.82 1 95 49 TYR B C 1
ATOM 3906 O O . TYR B 1 49 ? -15.094 27.359 6.945 1 95 49 TYR B O 1
ATOM 3914 N N . GLY B 1 50 ? -15.148 27.516 4.699 1 94.38 50 GLY B N 1
ATOM 3915 C CA . GLY B 1 50 ? -16.078 28.625 4.789 1 94.38 50 GLY B CA 1
ATOM 3916 C C . GLY B 1 50 ? -17.375 28.266 5.469 1 94.38 50 GLY B C 1
ATOM 3917 O O . GLY B 1 50 ? -17.891 29.016 6.305 1 94.38 50 GLY B O 1
ATOM 3918 N N . ALA B 1 51 ? -17.859 27.141 5.098 1 92.12 51 ALA B N 1
ATOM 3919 C CA . ALA B 1 51 ? -19.094 26.656 5.711 1 92.12 51 ALA B CA 1
ATOM 3920 C C . ALA B 1 51 ? -18.891 26.359 7.191 1 92.12 51 ALA B C 1
ATOM 3922 O O . ALA B 1 51 ? -19.766 26.625 8.016 1 92.12 51 ALA B O 1
ATOM 3923 N N . PHE B 1 52 ? -17.781 25.828 7.508 1 92.06 52 PHE B N 1
ATOM 3924 C CA . PHE B 1 52 ? -17.484 25.484 8.898 1 92.06 52 PHE B CA 1
ATOM 3925 C C . PHE B 1 52 ? -17.391 26.75 9.75 1 92.06 52 PHE B C 1
ATOM 3927 O O . PHE B 1 52 ? -17.906 26.797 10.867 1 92.06 52 PHE B O 1
ATOM 3934 N N . VAL B 1 53 ? -16.766 27.766 9.203 1 93.69 53 VAL B N 1
ATOM 3935 C CA . VAL B 1 53 ? -16.594 29.031 9.906 1 93.69 53 VAL B CA 1
ATOM 3936 C C . VAL B 1 53 ? -17.953 29.672 10.156 1 93.69 53 VAL B C 1
ATOM 3938 O O . VAL B 1 53 ? -18.219 30.156 11.258 1 93.69 53 VAL B O 1
ATOM 3941 N N . LEU B 1 54 ? -18.828 29.594 9.172 1 91.25 54 LEU B N 1
ATOM 3942 C CA . LEU B 1 54 ? -20.156 30.156 9.32 1 91.25 54 LEU B CA 1
ATOM 3943 C C . LEU B 1 54 ? -20.969 29.359 10.336 1 91.25 54 LEU B C 1
ATOM 3945 O O . LEU B 1 54 ? -21.859 29.906 10.992 1 91.25 54 LEU B O 1
ATOM 3949 N N . GLY B 1 55 ? -20.625 28.172 10.461 1 89.12 55 GLY B N 1
ATOM 3950 C CA . GLY B 1 55 ? -21.328 27.281 11.367 1 89.12 55 GLY B CA 1
ATOM 3951 C C . GLY B 1 55 ? -21.156 27.672 12.828 1 89.12 55 GLY B C 1
ATOM 3952 O O . GLY B 1 55 ? -21.922 27.219 13.688 1 89.12 55 GLY B O 1
ATOM 3953 N N . PHE B 1 56 ? -20.234 28.547 13.117 1 91.06 56 PHE B N 1
ATOM 3954 C CA . PHE B 1 56 ? -20.016 29.016 14.484 1 91.06 56 PHE B CA 1
ATOM 3955 C C . PHE B 1 56 ? -21.047 30.078 14.852 1 91.06 56 PHE B C 1
ATOM 3957 O O . PHE B 1 56 ? -21.094 30.531 16 1 91.06 56 PHE B O 1
ATOM 3964 N N . GLY B 1 57 ? -21.875 30.422 13.898 1 91.38 57 GLY B N 1
ATOM 3965 C CA . GLY B 1 57 ? -22.906 31.422 14.172 1 91.38 57 GLY B CA 1
ATOM 3966 C C . GLY B 1 57 ? -22.391 32.844 14.078 1 91.38 57 GLY B C 1
ATOM 3967 O O . GLY B 1 57 ? -22.703 33.688 14.938 1 91.38 57 GLY B O 1
ATOM 3968 N N . LEU B 1 58 ? -21.625 33.094 13.039 1 94.69 58 LEU B N 1
ATOM 3969 C CA . LEU B 1 58 ? -21.031 34.438 12.836 1 94.69 58 LEU B CA 1
ATOM 3970 C C . LEU B 1 58 ? -21.672 35.125 11.648 1 94.69 58 LEU B C 1
ATOM 3972 O O . LEU B 1 58 ? -22.25 34.469 10.766 1 94.69 58 LEU B O 1
ATOM 3976 N N . SER B 1 59 ? -21.625 36.5 11.742 1 95.25 59 SER B N 1
ATOM 3977 C CA . SER B 1 59 ? -21.953 37.25 10.539 1 95.25 59 SER B CA 1
ATOM 3978 C C . SER B 1 59 ? -20.891 37.094 9.461 1 95.25 59 SER B C 1
ATOM 3980 O O . SER B 1 59 ? -19.797 36.562 9.734 1 95.25 59 SER B O 1
ATOM 3982 N N . PHE B 1 60 ? -21.234 37.469 8.258 1 93.62 60 PHE B N 1
ATOM 3983 C CA . PHE B 1 60 ? -20.297 37.344 7.141 1 93.62 60 PHE B CA 1
ATOM 3984 C C . PHE B 1 60 ? -18.984 38.062 7.434 1 93.62 60 PHE B C 1
ATOM 3986 O O . PHE B 1 60 ? -17.906 37.531 7.211 1 93.62 60 PHE B O 1
ATOM 3993 N N . TRP B 1 61 ? -19.016 39.25 7.984 1 94.44 61 TRP B N 1
ATOM 3994 C CA . TRP B 1 61 ? -17.844 40.094 8.211 1 94.44 61 TRP B CA 1
ATOM 3995 C C . TRP B 1 61 ? -16.984 39.5 9.336 1 94.44 61 TRP B C 1
ATOM 3997 O O . TRP B 1 61 ? -15.75 39.562 9.266 1 94.44 61 TRP B O 1
ATOM 4007 N N . GLN B 1 62 ? -17.672 39.031 10.359 1 96.38 62 GLN B N 1
ATOM 4008 C CA . GLN B 1 62 ? -16.938 38.406 11.438 1 96.38 62 GLN B CA 1
ATOM 4009 C C . GLN B 1 62 ? -16.219 37.156 10.945 1 96.38 62 GLN B C 1
ATOM 4011 O O . GLN B 1 62 ? -15.062 36.906 11.289 1 96.38 62 GLN B O 1
ATOM 4016 N N . ALA B 1 63 ? -17 36.406 10.18 1 96.44 63 ALA B N 1
ATOM 4017 C CA . ALA B 1 63 ? -16.438 35.188 9.617 1 96.44 63 ALA B CA 1
ATOM 4018 C C . ALA B 1 63 ? -15.266 35.5 8.695 1 96.44 63 ALA B C 1
ATOM 4020 O O . ALA B 1 63 ? -14.258 34.781 8.719 1 96.44 63 ALA B O 1
ATOM 4021 N N . LEU B 1 64 ? -15.414 36.469 7.914 1 96.06 64 LEU B N 1
ATOM 4022 C CA . LEU B 1 64 ? -14.344 36.906 7.012 1 96.06 64 LEU B CA 1
ATOM 4023 C C . LEU B 1 64 ? -13.102 37.312 7.797 1 96.06 64 LEU B C 1
ATOM 4025 O O . LEU B 1 64 ? -11.984 36.906 7.445 1 96.06 64 LEU B O 1
ATOM 4029 N N . ALA B 1 65 ? -13.273 38.062 8.797 1 97.19 65 ALA B N 1
ATOM 4030 C CA . ALA B 1 65 ? -12.156 38.5 9.617 1 97.19 65 ALA B CA 1
ATOM 4031 C C . ALA B 1 65 ? -11.461 37.344 10.289 1 97.19 65 ALA B C 1
ATOM 4033 O O . ALA B 1 65 ? -10.227 37.25 10.312 1 97.19 65 ALA B O 1
ATOM 4034 N N . ALA B 1 66 ? -12.25 36.469 10.859 1 96.81 66 ALA B N 1
ATOM 4035 C CA . ALA B 1 66 ? -11.688 35.281 11.508 1 96.81 66 ALA B CA 1
ATOM 4036 C C . ALA B 1 66 ? -10.898 34.438 10.523 1 96.81 66 ALA B C 1
ATOM 4038 O O . ALA B 1 66 ? -9.812 33.938 10.852 1 96.81 66 ALA B O 1
ATOM 4039 N N . ALA B 1 67 ? -11.43 34.281 9.336 1 97 67 ALA B N 1
ATOM 4040 C CA . ALA B 1 67 ? -10.789 33.469 8.305 1 97 67 ALA B CA 1
ATOM 4041 C C . ALA B 1 67 ? -9.469 34.094 7.859 1 97 67 ALA B C 1
ATOM 4043 O O . ALA B 1 67 ? -8.453 33.406 7.738 1 97 67 ALA B O 1
ATOM 4044 N N . ILE B 1 68 ? -9.453 35.375 7.633 1 97.44 68 ILE B N 1
ATOM 4045 C CA . ILE B 1 68 ? -8.266 36.062 7.145 1 97.44 68 ILE B CA 1
ATOM 4046 C C . ILE B 1 68 ? -7.203 36.094 8.234 1 97.44 68 ILE B C 1
ATOM 4048 O O . ILE B 1 68 ? -6.051 35.719 8 1 97.44 68 ILE B O 1
ATOM 4052 N N . VAL B 1 69 ? -7.555 36.531 9.414 1 97.62 69 VAL B N 1
ATOM 4053 C CA . VAL B 1 69 ? -6.602 36.656 10.508 1 97.62 69 VAL B CA 1
ATOM 4054 C C . VAL B 1 69 ? -6.062 35.281 10.883 1 97.62 69 VAL B C 1
ATOM 4056 O O . VAL B 1 69 ? -4.855 35.094 11.078 1 97.62 69 VAL B O 1
ATOM 4059 N N . GLY B 1 70 ? -7 34.312 11.008 1 97.5 70 GLY B N 1
ATOM 4060 C CA . GLY B 1 70 ? -6.582 32.969 11.352 1 97.5 70 GLY B CA 1
ATOM 4061 C C . GLY B 1 70 ? -5.629 32.375 10.328 1 97.5 70 GLY B C 1
ATOM 4062 O O . GLY B 1 70 ? -4.621 31.766 10.703 1 97.5 70 GLY B O 1
ATOM 4063 N N . THR B 1 71 ? -5.918 32.5 9.062 1 98 71 THR B N 1
ATOM 4064 C CA . THR B 1 71 ? -5.09 31.953 7.992 1 98 71 THR B CA 1
ATOM 4065 C C . THR B 1 71 ? -3.725 32.625 7.961 1 98 71 THR B C 1
ATOM 4067 O O . THR B 1 71 ? -2.691 31.969 7.977 1 98 71 THR B O 1
ATOM 4070 N N . VAL B 1 72 ? -3.688 33.938 8.008 1 98 72 VAL B N 1
ATOM 4071 C CA . VAL B 1 72 ? -2.443 34.688 7.883 1 98 72 VAL B CA 1
ATOM 4072 C C . VAL B 1 72 ? -1.582 34.469 9.125 1 98 72 VAL B C 1
ATOM 4074 O O . VAL B 1 72 ? -0.369 34.25 9.023 1 98 72 VAL B O 1
ATOM 4077 N N . ALA B 1 73 ? -2.182 34.531 10.242 1 97.31 73 ALA B N 1
ATOM 4078 C CA . ALA B 1 73 ? -1.437 34.344 11.484 1 97.31 73 ALA B CA 1
ATOM 4079 C C . ALA B 1 73 ? -0.802 32.938 11.539 1 97.31 73 ALA B C 1
ATOM 4081 O O . ALA B 1 73 ? 0.348 32.781 11.961 1 97.31 73 ALA B O 1
ATOM 4082 N N . SER B 1 74 ? -1.545 31.953 11.164 1 97.31 74 SER B N 1
ATOM 4083 C CA . SER B 1 74 ? -1.033 30.578 11.242 1 97.31 74 SER B CA 1
ATOM 4084 C C . SER B 1 74 ? 0.086 30.359 10.234 1 97.31 74 SER B C 1
ATOM 4086 O O . SER B 1 74 ? 1.094 29.719 10.547 1 97.31 74 SER B O 1
ATOM 4088 N N . PHE B 1 75 ? -0.023 30.906 9.039 1 98.12 75 PHE B N 1
ATOM 4089 C CA . PHE B 1 75 ? 1.032 30.719 8.047 1 98.12 75 PHE B CA 1
ATOM 4090 C C . PHE B 1 75 ? 2.223 31.625 8.344 1 98.12 75 PHE B C 1
ATOM 4092 O O . PHE B 1 75 ? 3.344 31.344 7.922 1 98.12 75 PHE B O 1
ATOM 4099 N N . ALA B 1 76 ? 1.972 32.719 9.039 1 97.81 76 ALA B N 1
ATOM 4100 C CA . ALA B 1 76 ? 3.098 33.531 9.523 1 97.81 76 ALA B CA 1
ATOM 4101 C C . ALA B 1 76 ? 3.977 32.688 10.469 1 97.81 76 ALA B C 1
ATOM 4103 O O . ALA B 1 76 ? 5.203 32.812 10.453 1 97.81 76 ALA B O 1
ATOM 4104 N N . LEU B 1 77 ? 3.342 31.906 11.289 1 97.62 77 LEU B N 1
ATOM 4105 C CA . LEU B 1 77 ? 4.105 31 12.141 1 97.62 77 LEU B CA 1
ATOM 4106 C C . LEU B 1 77 ? 4.965 30.062 11.312 1 97.62 77 LEU B C 1
ATOM 4108 O O . LEU B 1 77 ? 6.125 29.812 11.648 1 97.62 77 LEU B O 1
ATOM 4112 N N . CYS B 1 78 ? 4.414 29.562 10.211 1 97.44 78 CYS B N 1
ATOM 4113 C CA . CYS B 1 78 ? 5.184 28.734 9.297 1 97.44 78 CYS B CA 1
ATOM 4114 C C . CYS B 1 78 ? 6.355 29.5 8.703 1 97.44 78 CYS B C 1
ATOM 4116 O O . CYS B 1 78 ? 7.438 28.953 8.516 1 97.44 78 CYS B O 1
ATOM 4118 N N . GLY B 1 79 ? 6.059 30.734 8.383 1 97.5 79 GLY B N 1
ATOM 4119 C CA . GLY B 1 79 ? 7.121 31.594 7.879 1 97.5 79 GLY B CA 1
ATOM 4120 C C . GLY B 1 79 ? 8.281 31.75 8.852 1 97.5 79 GLY B C 1
ATOM 4121 O O . GLY B 1 79 ? 9.445 31.641 8.453 1 97.5 79 GLY B O 1
ATOM 4122 N N . PHE B 1 80 ? 7.992 31.938 10.086 1 97.06 80 PHE B N 1
ATOM 4123 C CA . PHE B 1 80 ? 9.031 32.062 11.094 1 97.06 80 PHE B CA 1
ATOM 4124 C C . PHE B 1 80 ? 9.797 30.766 11.273 1 97.06 80 PHE B C 1
ATOM 4126 O O . PHE B 1 80 ? 11.016 30.766 11.438 1 97.06 80 PHE B O 1
ATOM 4133 N N . VAL B 1 81 ? 9.125 29.656 11.242 1 96.88 81 VAL B N 1
ATOM 4134 C CA . VAL B 1 81 ? 9.781 28.359 11.344 1 96.88 81 VAL B CA 1
ATOM 4135 C C . VAL B 1 81 ? 10.695 28.156 10.141 1 96.88 81 VAL B C 1
ATOM 4137 O O . VAL B 1 81 ? 11.781 27.562 10.273 1 96.88 81 VAL B O 1
ATOM 4140 N N . SER B 1 82 ? 10.242 28.625 9 1 96.06 82 SER B N 1
ATOM 4141 C CA . SER B 1 82 ? 11.023 28.484 7.777 1 96.06 82 SER B CA 1
ATOM 4142 C C . SER B 1 82 ? 12.352 29.219 7.883 1 96.06 82 SER B C 1
ATOM 4144 O O . SER B 1 82 ? 13.312 28.875 7.184 1 96.06 82 SER B O 1
ATOM 4146 N N . LEU B 1 83 ? 12.438 30.203 8.734 1 94.62 83 LEU B N 1
ATOM 4147 C CA . LEU B 1 83 ? 13.703 30.891 8.977 1 94.62 83 LEU B CA 1
ATOM 4148 C C . LEU B 1 83 ? 14.75 29.938 9.539 1 94.62 83 LEU B C 1
ATOM 4150 O O . LEU B 1 83 ? 15.938 30.062 9.234 1 94.62 83 LEU B O 1
ATOM 4154 N N . ALA B 1 84 ? 14.258 29.047 10.312 1 93.81 84 ALA B N 1
ATOM 4155 C CA . ALA B 1 84 ? 15.172 28.062 10.883 1 93.81 84 ALA B CA 1
ATOM 4156 C C . ALA B 1 84 ? 15.75 27.156 9.797 1 93.81 84 ALA B C 1
ATOM 4158 O O . ALA B 1 84 ? 16.906 26.734 9.883 1 93.81 84 ALA B O 1
ATOM 4159 N N . GLY B 1 85 ? 14.938 26.859 8.797 1 91.94 85 GLY B N 1
ATOM 4160 C CA . GLY B 1 85 ? 15.414 26.047 7.691 1 91.94 85 GLY B CA 1
ATOM 4161 C C . GLY B 1 85 ? 16.531 26.719 6.906 1 91.94 85 GLY B C 1
ATOM 4162 O O . GLY B 1 85 ? 17.516 26.062 6.555 1 91.94 85 GLY B O 1
ATOM 4163 N N . LYS B 1 86 ? 16.375 27.922 6.699 1 90.75 86 LYS B N 1
ATOM 4164 C CA . LYS B 1 86 ? 17.406 28.703 6.016 1 90.75 86 LYS B CA 1
ATOM 4165 C C . LYS B 1 86 ? 18.688 28.766 6.84 1 90.75 86 LYS B C 1
ATOM 4167 O O . LYS B 1 86 ? 19.781 28.609 6.305 1 90.75 86 LYS B O 1
ATOM 4172 N N . ARG B 1 87 ? 18.516 28.922 8.094 1 90.75 87 ARG B N 1
ATOM 4173 C CA . ARG B 1 87 ? 19.656 29.094 9 1 90.75 87 ARG B CA 1
ATOM 4174 C C . ARG B 1 87 ? 20.375 27.766 9.234 1 90.75 87 ARG B C 1
ATOM 4176 O O . ARG B 1 87 ? 21.594 27.719 9.266 1 90.75 87 ARG B O 1
ATOM 4183 N N . GLY B 1 88 ? 19.609 26.766 9.352 1 91.25 88 GLY B N 1
ATOM 4184 C CA . GLY B 1 88 ? 20.172 25.5 9.766 1 91.25 88 GLY B CA 1
ATOM 4185 C C . GLY B 1 88 ? 20.375 24.531 8.617 1 91.25 88 GLY B C 1
ATOM 4186 O O . GLY B 1 88 ? 21.125 23.547 8.742 1 91.25 88 GLY B O 1
ATOM 4187 N N . SER B 1 89 ? 19.688 24.703 7.512 1 92.12 89 SER B N 1
ATOM 4188 C CA . SER B 1 89 ? 19.781 23.859 6.324 1 92.12 89 SER B CA 1
ATOM 4189 C C . SER B 1 89 ? 19.516 22.391 6.656 1 92.12 89 SER B C 1
ATOM 4191 O O . SER B 1 89 ? 20.188 21.5 6.164 1 92.12 89 SER B O 1
ATOM 4193 N N . ALA B 1 90 ? 18.703 22.234 7.574 1 90.88 90 ALA B N 1
ATOM 4194 C CA . ALA B 1 90 ? 18.281 20.891 8.008 1 90.88 90 ALA B CA 1
ATOM 4195 C C . ALA B 1 90 ? 16.766 20.828 8.18 1 90.88 90 ALA B C 1
ATOM 4197 O O . ALA B 1 90 ? 16.078 21.859 8.188 1 90.88 90 ALA B O 1
ATOM 4198 N N . PRO B 1 91 ? 16.281 19.656 8.258 1 92.19 91 PRO B N 1
ATOM 4199 C CA . PRO B 1 91 ? 14.828 19.531 8.438 1 92.19 91 PRO B CA 1
ATOM 4200 C C . PRO B 1 91 ? 14.352 20.094 9.781 1 92.19 91 PRO B C 1
ATOM 4202 O O . PRO B 1 91 ? 15.141 20.188 10.727 1 92.19 91 PRO B O 1
ATOM 4205 N N . THR B 1 92 ? 13.094 20.406 9.797 1 95.44 92 THR B N 1
ATOM 4206 C CA . THR B 1 92 ? 12.477 21.031 10.969 1 95.44 92 THR B CA 1
ATOM 4207 C C . THR B 1 92 ? 12.734 20.203 12.219 1 95.44 92 THR B C 1
ATOM 4209 O O . THR B 1 92 ? 13.164 20.734 13.242 1 95.44 92 THR B O 1
ATOM 4212 N N . MET B 1 93 ? 12.531 18.891 12.125 1 94.44 93 MET B N 1
ATOM 4213 C CA . MET B 1 93 ? 12.617 18.047 13.312 1 94.44 93 MET B CA 1
ATOM 4214 C C . MET B 1 93 ? 14.07 17.797 13.703 1 94.44 93 MET B C 1
ATOM 4216 O O . MET B 1 93 ? 14.359 17.469 14.852 1 94.44 93 MET B O 1
ATOM 4220 N N . THR B 1 94 ? 14.992 18 12.773 1 93.31 94 THR B N 1
ATOM 4221 C CA . THR B 1 94 ? 16.406 17.969 13.133 1 93.31 94 THR B CA 1
ATOM 4222 C C . THR B 1 94 ? 16.797 19.234 13.891 1 93.31 94 THR B C 1
ATOM 4224 O O . THR B 1 94 ? 17.5 19.156 14.906 1 93.31 94 THR B O 1
ATOM 4227 N N . LEU B 1 95 ? 16.312 20.312 13.438 1 94.69 95 LEU B N 1
ATOM 4228 C CA . LEU B 1 95 ? 16.609 21.578 14.086 1 94.69 95 LEU B CA 1
ATOM 4229 C C . LEU B 1 95 ? 15.945 21.656 15.453 1 94.69 95 LEU B C 1
ATOM 4231 O O . LEU B 1 95 ? 16.422 22.359 16.344 1 94.69 95 LEU B O 1
ATOM 4235 N N . SER B 1 96 ? 14.867 20.891 15.539 1 96.69 96 SER B N 1
ATOM 4236 C CA . SER B 1 96 ? 14.133 20.828 16.797 1 96.69 96 SER B CA 1
ATOM 4237 C C . SER B 1 96 ? 14.953 20.156 17.891 1 96.69 96 SER B C 1
ATOM 4239 O O . SER B 1 96 ? 14.664 20.312 19.078 1 96.69 96 SER B O 1
ATOM 4241 N N . ARG B 1 97 ? 16.047 19.578 17.531 1 95.69 97 ARG B N 1
ATOM 4242 C CA . ARG B 1 97 ? 16.953 18.953 18.5 1 95.69 97 ARG B CA 1
ATOM 4243 C C . ARG B 1 97 ? 17.688 20.016 19.328 1 95.69 97 ARG B C 1
ATOM 4245 O O . ARG B 1 97 ? 18.172 19.734 20.422 1 95.69 97 ARG B O 1
ATOM 4252 N N . ALA B 1 98 ? 17.797 21.156 18.859 1 95.19 98 ALA B N 1
ATOM 4253 C CA . ALA B 1 98 ? 18.5 22.219 19.562 1 95.19 98 ALA B CA 1
ATOM 4254 C C . ALA B 1 98 ? 17.828 22.531 20.906 1 95.19 98 ALA B C 1
ATOM 4256 O O . ALA B 1 98 ? 18.469 22.484 21.953 1 95.19 98 ALA B O 1
ATOM 4257 N N . PRO B 1 99 ? 16.562 22.734 20.891 1 95.88 99 PRO B N 1
ATOM 4258 C CA . PRO B 1 99 ? 15.914 23.016 22.188 1 95.88 99 PRO B CA 1
ATOM 4259 C C . PRO B 1 99 ? 15.602 21.75 22.969 1 95.88 99 PRO B C 1
ATOM 4261 O O . PRO B 1 99 ? 15.578 21.781 24.203 1 95.88 99 PRO B O 1
ATOM 4264 N N . PHE B 1 100 ? 15.438 20.625 22.375 1 97.19 100 PHE B N 1
ATOM 4265 C CA . PHE B 1 100 ? 14.922 19.438 23.062 1 97.19 100 PHE B CA 1
ATOM 4266 C C . PHE B 1 100 ? 16.047 18.453 23.375 1 97.19 100 PHE B C 1
ATOM 4268 O O . PHE B 1 100 ? 15.891 17.578 24.219 1 97.19 100 PHE B O 1
ATOM 4275 N N . GLY B 1 101 ? 17.156 18.578 22.703 1 95.88 101 GLY B N 1
ATOM 4276 C CA . GLY B 1 101 ? 18.203 17.578 22.781 1 95.88 101 GLY B CA 1
ATOM 4277 C C . GLY B 1 101 ? 18.047 16.484 21.734 1 95.88 101 GLY B C 1
ATOM 4278 O O . GLY B 1 101 ? 16.969 16.281 21.188 1 95.88 101 GLY B O 1
ATOM 4279 N N . VAL B 1 102 ? 19.094 15.773 21.531 1 94.56 102 VAL B N 1
ATOM 4280 C CA . VAL B 1 102 ? 19.141 14.797 20.453 1 94.56 102 VAL B CA 1
ATOM 4281 C C . VAL B 1 102 ? 18.125 13.68 20.734 1 94.56 102 VAL B C 1
ATOM 4283 O O . VAL B 1 102 ? 17.344 13.328 19.844 1 94.56 102 VAL B O 1
ATOM 4286 N N . HIS B 1 103 ? 18.047 13.18 21.922 1 95.12 103 HIS B N 1
ATOM 4287 C CA . HIS B 1 103 ? 17.125 12.094 22.25 1 95.12 103 HIS B CA 1
ATOM 4288 C C . HIS B 1 103 ? 15.781 12.633 22.703 1 95.12 103 HIS B C 1
ATOM 4290 O O . HIS B 1 103 ? 14.742 12 22.484 1 95.12 103 HIS B O 1
ATOM 4296 N N . GLY B 1 104 ? 15.812 13.773 23.344 1 96.44 104 GLY B N 1
ATOM 4297 C CA . GLY B 1 104 ? 14.57 14.391 23.781 1 96.44 104 GLY B CA 1
ATOM 4298 C C . GLY B 1 104 ? 13.656 14.781 22.641 1 96.44 104 GLY B C 1
ATOM 4299 O O . GLY B 1 104 ? 12.43 14.789 22.781 1 96.44 104 GLY B O 1
ATOM 4300 N N . ASN B 1 105 ? 14.258 15 21.516 1 97 105 ASN B N 1
ATOM 4301 C CA . ASN B 1 105 ? 13.523 15.461 20.344 1 97 105 ASN B CA 1
ATOM 4302 C C . ASN B 1 105 ? 12.68 14.344 19.75 1 97 105 ASN B C 1
ATOM 4304 O O . ASN B 1 105 ? 11.883 14.586 18.828 1 97 105 ASN B O 1
ATOM 4308 N N . ARG B 1 106 ? 12.781 13.141 20.25 1 95.88 106 ARG B N 1
ATOM 4309 C CA . ARG B 1 106 ? 11.961 12.031 19.781 1 95.88 106 ARG B CA 1
ATOM 4310 C C . ARG B 1 106 ? 10.484 12.281 20.062 1 95.88 106 ARG B C 1
ATOM 4312 O O . ARG B 1 106 ? 9.617 11.867 19.297 1 95.88 106 ARG B O 1
ATOM 4319 N N . VAL B 1 107 ? 10.25 13 21.109 1 96.25 107 VAL B N 1
ATOM 4320 C CA . VAL B 1 107 ? 8.875 13.266 21.531 1 96.25 107 VAL B CA 1
ATOM 4321 C C . VAL B 1 107 ? 8.203 14.195 20.516 1 96.25 107 VAL B C 1
ATOM 4323 O O . VAL B 1 107 ? 7.188 13.836 19.906 1 96.25 107 VAL B O 1
ATOM 4326 N N . PRO B 1 108 ? 8.781 15.367 20.281 1 97.12 108 PRO B N 1
ATOM 4327 C CA . PRO B 1 108 ? 8.125 16.219 19.281 1 97.12 108 PRO B CA 1
ATOM 4328 C C . PRO B 1 108 ? 8.172 15.633 17.875 1 97.12 108 PRO B C 1
ATOM 4330 O O . PRO B 1 108 ? 7.254 15.859 17.078 1 97.12 108 PRO B O 1
ATOM 4333 N N . SER B 1 109 ? 9.203 14.891 17.594 1 96.12 109 SER B N 1
ATOM 4334 C CA . SER B 1 109 ? 9.258 14.242 16.281 1 96.12 109 SER B CA 1
ATOM 4335 C C . SER B 1 109 ? 8.125 13.242 16.109 1 96.12 109 SER B C 1
ATOM 4337 O O . SER B 1 109 ? 7.547 13.133 15.023 1 96.12 109 SER B O 1
ATOM 4339 N N . PHE B 1 110 ? 7.883 12.539 17.156 1 95.81 110 PHE B N 1
ATOM 4340 C CA . PHE B 1 110 ? 6.766 11.602 17.125 1 95.81 110 PHE B CA 1
ATOM 4341 C C . PHE B 1 110 ? 5.445 12.344 16.953 1 95.81 110 PHE B C 1
ATOM 4343 O O . PHE B 1 110 ? 4.574 11.906 16.203 1 95.81 110 PHE B O 1
ATOM 4350 N N . LEU B 1 111 ? 5.285 13.398 17.641 1 96.38 111 LEU B N 1
ATOM 4351 C CA . LEU B 1 111 ? 4.082 14.211 17.531 1 96.38 111 LEU B CA 1
ATOM 4352 C C . LEU B 1 111 ? 3.922 14.75 16.109 1 96.38 111 LEU B C 1
ATOM 4354 O O . LEU B 1 111 ? 2.814 14.773 15.578 1 96.38 111 LEU B O 1
ATOM 4358 N N . SER B 1 112 ? 5 15.195 15.578 1 96.25 112 SER B N 1
ATOM 4359 C CA . SER B 1 112 ? 4.992 15.68 14.203 1 96.25 112 SER B CA 1
ATOM 4360 C C . SER B 1 112 ? 4.566 14.586 13.234 1 96.25 112 SER B C 1
ATOM 4362 O O . SER B 1 112 ? 3.797 14.836 12.305 1 96.25 112 SER B O 1
ATOM 4364 N N . TRP B 1 113 ? 5.074 13.43 13.461 1 94.69 113 TRP B N 1
ATOM 4365 C CA . TRP B 1 113 ? 4.727 12.297 12.609 1 94.69 113 TRP B CA 1
ATOM 4366 C C . TRP B 1 113 ? 3.238 11.977 12.719 1 94.69 113 TRP B C 1
ATOM 4368 O O . TRP B 1 113 ? 2.574 11.742 11.703 1 94.69 113 TRP B O 1
ATOM 4378 N N . VAL B 1 114 ? 2.711 11.992 13.891 1 95.62 114 VAL B N 1
ATOM 4379 C CA . VAL B 1 114 ? 1.294 11.727 14.109 1 95.62 114 VAL B CA 1
ATOM 4380 C C . VAL B 1 114 ? 0.454 12.766 13.367 1 95.62 114 VAL B C 1
ATOM 4382 O O . VAL B 1 114 ? -0.556 12.43 12.75 1 95.62 114 VAL B O 1
ATOM 4385 N N . LEU B 1 115 ? 0.874 13.977 13.438 1 96.31 115 LEU B N 1
ATOM 4386 C CA . LEU B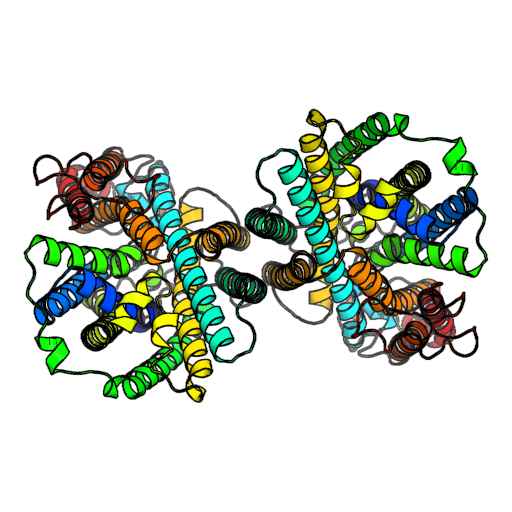 1 115 ? 0.16 15.047 12.758 1 96.31 115 LEU B CA 1
ATOM 4387 C C . LEU B 1 115 ? 0.168 14.844 11.25 1 96.31 115 LEU B C 1
ATOM 4389 O O . LEU B 1 115 ? -0.868 14.977 10.594 1 96.31 115 LEU B O 1
ATOM 4393 N N . THR B 1 116 ? 1.306 14.508 10.703 1 94.75 116 THR B N 1
ATOM 4394 C CA . THR B 1 116 ? 1.428 14.352 9.258 1 94.75 116 THR B CA 1
ATOM 4395 C C . THR B 1 116 ? 0.632 13.141 8.781 1 94.75 116 THR B C 1
ATOM 4397 O O . THR B 1 116 ? -0.038 13.195 7.746 1 94.75 116 THR B O 1
ATOM 4400 N N . VAL B 1 117 ? 0.681 12.094 9.508 1 94.12 117 VAL B N 1
ATOM 4401 C CA . VAL B 1 117 ? -0.087 10.906 9.148 1 94.12 117 VAL B CA 1
ATOM 4402 C C . VAL B 1 117 ? -1.58 11.211 9.227 1 94.12 117 VAL B C 1
ATOM 4404 O O . VAL B 1 117 ? -2.365 10.734 8.406 1 94.12 117 VAL B O 1
ATOM 4407 N N . GLY B 1 118 ? -1.94 11.914 10.25 1 95.38 118 GLY B N 1
ATOM 4408 C CA . GLY B 1 118 ? -3.324 12.344 10.375 1 95.38 118 GLY B CA 1
ATOM 4409 C C . GLY B 1 118 ? -3.812 13.141 9.172 1 95.38 118 GLY B C 1
ATOM 4410 O O . GLY B 1 118 ? -4.898 12.883 8.648 1 95.38 118 GLY B O 1
ATOM 4411 N N . TRP B 1 119 ? -3.047 14.055 8.75 1 95.19 119 TRP B N 1
ATOM 4412 C CA . TRP B 1 119 ? -3.426 14.859 7.594 1 95.19 119 TRP B CA 1
ATOM 4413 C C . TRP B 1 119 ? -3.461 14.016 6.324 1 95.19 119 TRP B C 1
ATOM 4415 O O . TRP B 1 119 ? -4.316 14.219 5.457 1 95.19 119 TRP B O 1
ATOM 4425 N N . GLU B 1 120 ? -2.557 13.133 6.184 1 93.44 120 GLU B N 1
ATOM 4426 C CA . GLU B 1 120 ? -2.621 12.203 5.059 1 93.44 120 GLU B CA 1
ATOM 4427 C C . GLU B 1 120 ? -3.945 11.445 5.043 1 93.44 120 GLU B C 1
ATOM 4429 O O . GLU B 1 120 ? -4.547 11.258 3.984 1 93.44 120 GLU B O 1
ATOM 4434 N N . THR B 1 121 ? -4.266 11.008 6.184 1 94.56 121 THR B N 1
ATOM 4435 C CA . THR B 1 121 ? -5.52 10.273 6.328 1 94.56 121 THR B CA 1
ATOM 4436 C C . THR B 1 121 ? -6.699 11.141 5.887 1 94.56 121 THR B C 1
ATOM 4438 O O . THR B 1 121 ? -7.562 10.68 5.137 1 94.56 121 THR B O 1
ATOM 4441 N N . VAL B 1 122 ? -6.703 12.352 6.336 1 94.5 122 VAL B N 1
ATOM 4442 C CA . VAL B 1 122 ? -7.77 13.289 6.004 1 94.5 122 VAL B CA 1
ATOM 4443 C C . VAL B 1 122 ? -7.84 13.477 4.492 1 94.5 122 VAL B C 1
ATOM 4445 O O . VAL B 1 122 ? -8.922 13.445 3.904 1 94.5 122 VAL B O 1
ATOM 4448 N N . LEU B 1 123 ? -6.746 13.656 3.875 1 93.5 123 LEU B N 1
ATOM 4449 C CA . LEU B 1 123 ? -6.703 13.906 2.438 1 93.5 123 LEU B CA 1
ATOM 4450 C C . LEU B 1 123 ? -7.203 12.695 1.659 1 93.5 123 LEU B C 1
ATOM 4452 O O . LEU B 1 123 ? -7.926 12.844 0.669 1 93.5 123 LEU B O 1
ATOM 4456 N N . VAL B 1 124 ? -6.855 11.555 2.111 1 92.44 124 VAL B N 1
ATOM 4457 C CA . VAL B 1 124 ? -7.297 10.336 1.45 1 92.44 124 VAL B CA 1
ATOM 4458 C C . VAL B 1 124 ? -8.797 10.156 1.644 1 92.44 124 VAL B C 1
ATOM 4460 O O . VAL B 1 124 ? -9.5 9.727 0.725 1 92.44 124 VAL B O 1
ATOM 4463 N N . VAL B 1 125 ? -9.297 10.438 2.828 1 94.19 125 VAL B N 1
ATOM 4464 C CA . VAL B 1 125 ? -10.727 10.352 3.104 1 94.19 125 VAL B CA 1
ATOM 4465 C C . VAL B 1 125 ? -11.484 11.281 2.158 1 94.19 125 VAL B C 1
ATOM 4467 O O . VAL B 1 125 ? -12.469 10.867 1.533 1 94.19 125 VAL B O 1
ATOM 4470 N N . LEU B 1 126 ? -10.992 12.484 2.07 1 94.5 126 LEU B N 1
ATOM 4471 C CA . LEU B 1 126 ? -11.656 13.477 1.24 1 94.5 126 LEU B CA 1
ATOM 4472 C C . LEU B 1 126 ? -11.664 13.055 -0.224 1 94.5 126 LEU B C 1
ATOM 4474 O O . LEU B 1 126 ? -12.688 13.18 -0.906 1 94.5 126 LEU B O 1
ATOM 4478 N N . ALA B 1 127 ? -10.586 12.57 -0.691 1 91.81 127 ALA B N 1
ATOM 4479 C CA . ALA B 1 127 ? -10.492 12.102 -2.07 1 91.81 127 ALA B CA 1
ATOM 4480 C C . ALA B 1 127 ? -11.461 10.945 -2.318 1 91.81 127 ALA B C 1
ATOM 4482 O O . ALA B 1 127 ? -12.117 10.891 -3.365 1 91.81 127 ALA B O 1
ATOM 4483 N N . THR B 1 128 ? -11.523 10.07 -1.392 1 90.81 128 THR B N 1
ATOM 4484 C CA . THR B 1 128 ? -12.375 8.891 -1.521 1 90.81 128 THR B CA 1
ATOM 4485 C C . THR B 1 128 ? -13.844 9.289 -1.537 1 90.81 128 THR B C 1
ATOM 4487 O O . THR B 1 128 ? -14.602 8.852 -2.404 1 90.81 128 THR B O 1
ATOM 4490 N N . LEU B 1 129 ? -14.258 10.148 -0.601 1 91.81 129 LEU B N 1
ATOM 4491 C CA . LEU B 1 129 ? -15.656 10.57 -0.515 1 91.81 129 LEU B CA 1
ATOM 4492 C C . LEU B 1 129 ? -16.047 11.391 -1.739 1 91.81 129 LEU B C 1
ATOM 4494 O O . LEU B 1 129 ? -17.109 11.18 -2.314 1 91.81 129 LEU B O 1
ATOM 4498 N N . ALA B 1 130 ? -15.172 12.289 -2.115 1 91.38 130 ALA B N 1
ATOM 4499 C CA . ALA B 1 130 ? -15.445 13.125 -3.279 1 91.38 130 ALA B CA 1
ATOM 4500 C C . ALA B 1 130 ? -15.594 12.281 -4.543 1 91.38 130 ALA B C 1
ATOM 4502 O O . ALA B 1 130 ? -16.5 12.508 -5.348 1 91.38 130 ALA B O 1
ATOM 4503 N N . THR B 1 131 ? -14.719 11.352 -4.738 1 89.88 131 THR B N 1
ATOM 4504 C CA . THR B 1 131 ? -14.758 10.492 -5.918 1 89.88 131 THR B CA 1
ATOM 4505 C C . THR B 1 131 ? -16.016 9.641 -5.926 1 89.88 131 THR B C 1
ATOM 4507 O O . THR B 1 131 ? -16.672 9.477 -6.961 1 89.88 131 THR B O 1
ATOM 4510 N N . SER B 1 132 ? -16.344 9.117 -4.797 1 89.19 132 SER B N 1
ATOM 4511 C CA . SER B 1 132 ? -17.547 8.305 -4.684 1 89.19 132 SER B CA 1
ATOM 4512 C C . SER B 1 132 ? -18.781 9.109 -5.039 1 89.19 132 SER B C 1
ATOM 4514 O O . SER B 1 132 ? -19.672 8.625 -5.754 1 89.19 132 SER B O 1
ATOM 4516 N N . THR B 1 133 ? -18.844 10.289 -4.57 1 89.69 133 THR B N 1
ATOM 4517 C CA . THR B 1 133 ? -20 11.148 -4.828 1 89.69 133 THR B CA 1
ATOM 4518 C C . THR B 1 133 ? -20.094 11.508 -6.309 1 89.69 133 THR B C 1
ATOM 4520 O O . THR B 1 133 ? -21.172 11.469 -6.895 1 89.69 133 THR B O 1
ATOM 4523 N N . VAL B 1 134 ? -18.984 11.859 -6.859 1 90.5 134 VAL B N 1
ATOM 4524 C CA . VAL B 1 134 ? -18.969 12.219 -8.273 1 90.5 134 VAL B CA 1
ATOM 4525 C C . VAL B 1 134 ? -19.359 11.008 -9.125 1 90.5 134 VAL B C 1
ATOM 4527 O O . VAL B 1 134 ? -20.125 11.133 -10.078 1 90.5 134 VAL B O 1
ATOM 4530 N N . LEU B 1 135 ? -18.875 9.828 -8.781 1 89.69 135 LEU B N 1
ATOM 4531 C CA . LEU B 1 135 ? -19.219 8.617 -9.531 1 89.69 135 LEU B CA 1
ATOM 4532 C C . LEU B 1 135 ? -20.703 8.305 -9.406 1 89.69 135 LEU B C 1
ATOM 4534 O O . LEU B 1 135 ? -21.328 7.859 -10.375 1 89.69 135 LEU B O 1
ATOM 4538 N N . THR B 1 136 ? -21.203 8.508 -8.25 1 88.5 136 THR B N 1
ATOM 4539 C CA . THR B 1 136 ? -22.625 8.289 -8.039 1 88.5 136 THR B CA 1
ATOM 4540 C C . THR B 1 136 ? -23.453 9.242 -8.891 1 88.5 136 THR B C 1
ATOM 4542 O O . THR B 1 136 ? -24.438 8.828 -9.523 1 88.5 136 THR B O 1
ATOM 4545 N N . ARG B 1 137 ? -23.062 10.438 -8.922 1 89.94 137 ARG B N 1
ATOM 4546 C CA . ARG B 1 137 ? -23.797 11.445 -9.688 1 89.94 137 ARG B CA 1
ATOM 4547 C C . ARG B 1 137 ? -23.688 11.18 -11.188 1 89.94 137 ARG B C 1
ATOM 4549 O O . ARG B 1 137 ? -24.594 11.508 -11.945 1 89.94 137 ARG B O 1
ATOM 4556 N N . LEU B 1 138 ? -22.594 10.594 -11.57 1 90.81 138 LEU B N 1
ATOM 4557 C CA . LEU B 1 138 ? -22.406 10.266 -12.984 1 90.81 138 LEU B CA 1
ATOM 4558 C C . LEU B 1 138 ? -23.109 8.961 -13.336 1 90.81 138 LEU B C 1
ATOM 4560 O O . LEU B 1 138 ? -23.188 8.594 -14.508 1 90.81 138 LEU B O 1
ATOM 4564 N N . GLY B 1 139 ? -23.578 8.188 -12.352 1 86.75 139 GLY B N 1
ATOM 4565 C CA . GLY B 1 139 ? -24.266 6.922 -12.57 1 86.75 139 GLY B CA 1
ATOM 4566 C C . GLY B 1 139 ? -23.312 5.746 -12.719 1 86.75 139 GLY B C 1
ATOM 4567 O O . GLY B 1 139 ? -23.688 4.707 -13.266 1 86.75 139 GLY B O 1
ATOM 4568 N N . TRP B 1 140 ? -22.031 5.961 -12.391 1 79.62 140 TRP B N 1
ATOM 4569 C CA . TRP B 1 140 ? -21.016 4.926 -12.609 1 79.62 140 TRP B CA 1
ATOM 4570 C C . TRP B 1 140 ? -20.844 4.066 -11.359 1 79.62 140 TRP B C 1
ATOM 4572 O O . TRP B 1 140 ? -19.875 3.326 -11.234 1 79.62 140 TRP B O 1
ATOM 4582 N N . GLY B 1 141 ? -21.688 4.086 -10.453 1 75.12 141 GLY B N 1
ATOM 4583 C CA . GLY B 1 141 ? -21.531 3.324 -9.227 1 75.12 141 GLY B CA 1
ATOM 4584 C C . GLY B 1 141 ? -20.719 4.043 -8.172 1 75.12 141 GLY B C 1
ATOM 4585 O O . GLY B 1 141 ? -19.984 4.98 -8.477 1 75.12 141 GLY B O 1
ATOM 4586 N N . GLY B 1 142 ? -21.078 4.223 -6.93 1 73.12 142 GLY B N 1
ATOM 4587 C CA . GLY B 1 142 ? -20.406 4.918 -5.844 1 73.12 142 GLY B CA 1
ATOM 4588 C C . GLY B 1 142 ? -20.578 4.23 -4.5 1 73.12 142 GLY B C 1
ATOM 4589 O O . GLY B 1 142 ? -20.406 4.859 -3.453 1 73.12 142 GLY B O 1
ATOM 4590 N N . GLY B 1 143 ? -20.766 2.963 -4.75 1 82.38 143 GLY B N 1
ATOM 4591 C CA . GLY B 1 143 ? -21.031 2.207 -3.537 1 82.38 143 GLY B CA 1
ATOM 4592 C C . GLY B 1 143 ? -19.781 1.75 -2.826 1 82.38 143 GLY B C 1
ATOM 4593 O O . GLY B 1 143 ? -18.734 2.41 -2.906 1 82.38 143 GLY B O 1
ATOM 4594 N N . THR B 1 144 ? -19.844 0.833 -2.076 1 84.12 144 THR B N 1
ATOM 4595 C CA . THR B 1 144 ? -18.797 0.339 -1.197 1 84.12 144 THR B CA 1
ATOM 4596 C C . THR B 1 144 ? -17.578 -0.088 -2.006 1 84.12 144 THR B C 1
ATOM 4598 O O . THR B 1 144 ? -16.438 0.261 -1.663 1 84.12 144 THR B O 1
ATOM 4601 N N . ILE B 1 145 ? -17.797 -0.699 -3.148 1 83.88 145 ILE B N 1
ATOM 4602 C CA . ILE B 1 145 ? -16.688 -1.218 -3.955 1 83.88 145 ILE B CA 1
ATOM 4603 C C . ILE B 1 145 ? -15.906 -0.059 -4.562 1 83.88 145 ILE B C 1
ATOM 4605 O O . ILE B 1 145 ? -14.672 -0.075 -4.578 1 83.88 145 ILE B O 1
ATOM 4609 N N . SER B 1 146 ? -16.656 0.84 -5.102 1 87 146 SER B N 1
ATOM 4610 C CA . SER B 1 146 ? -16 2.012 -5.676 1 87 146 SER B CA 1
ATOM 4611 C C . SER B 1 146 ? -15.164 2.746 -4.633 1 87 146 SER B C 1
ATOM 4613 O O . SER B 1 146 ? -14.055 3.191 -4.922 1 87 146 SER B O 1
ATOM 4615 N N . LYS B 1 147 ? -15.68 2.857 -3.441 1 90.12 147 LYS B N 1
ATOM 4616 C CA . LYS B 1 147 ? -14.961 3.533 -2.365 1 90.12 147 LYS B CA 1
ATOM 4617 C C . LYS B 1 147 ? -13.672 2.793 -2.014 1 90.12 147 LYS B C 1
ATOM 4619 O O . LYS B 1 147 ? -12.633 3.416 -1.786 1 90.12 147 LYS B O 1
ATOM 4624 N N . ILE B 1 148 ? -13.766 1.529 -2.006 1 89.88 148 ILE B N 1
ATOM 4625 C CA . ILE B 1 148 ? -12.602 0.723 -1.657 1 89.88 148 ILE B CA 1
ATOM 4626 C C . ILE B 1 148 ? -11.531 0.878 -2.73 1 89.88 148 ILE B C 1
ATOM 4628 O O . ILE B 1 148 ? -10.359 1.095 -2.416 1 89.88 148 ILE B O 1
ATOM 4632 N N . ILE B 1 149 ? -11.875 0.811 -3.949 1 88.5 149 ILE B N 1
ATOM 4633 C CA . ILE B 1 149 ? -10.938 0.904 -5.059 1 88.5 149 ILE B CA 1
ATOM 4634 C C . ILE B 1 149 ? -10.281 2.285 -5.07 1 88.5 149 ILE B C 1
ATOM 4636 O O . ILE B 1 149 ? -9.062 2.404 -5.223 1 88.5 149 ILE B O 1
ATOM 4640 N N . VAL B 1 150 ? -11.117 3.264 -4.879 1 87.88 150 VAL B N 1
ATOM 4641 C CA . VAL B 1 150 ? -10.602 4.629 -4.887 1 87.88 150 VAL B CA 1
ATOM 4642 C C . VAL B 1 150 ? -9.656 4.824 -3.703 1 87.88 150 VAL B C 1
ATOM 4644 O O . VAL B 1 150 ? -8.609 5.465 -3.836 1 87.88 150 VAL B O 1
ATOM 4647 N N . LEU B 1 151 ? -10.07 4.32 -2.564 1 91.88 151 LEU B N 1
ATOM 4648 C CA . LEU B 1 151 ? -9.227 4.41 -1.379 1 91.88 151 LEU B CA 1
ATOM 4649 C C . LEU B 1 151 ? -7.859 3.781 -1.638 1 91.88 151 LEU B C 1
ATOM 4651 O O . LEU B 1 151 ? -6.828 4.387 -1.344 1 91.88 151 LEU B O 1
ATOM 4655 N N . ILE B 1 152 ? -7.82 2.658 -2.254 1 90.31 152 ILE B N 1
ATOM 4656 C CA . ILE B 1 152 ? -6.582 1.95 -2.553 1 90.31 152 ILE B CA 1
ATOM 4657 C C . ILE B 1 152 ? -5.75 2.76 -3.545 1 90.31 152 ILE B C 1
ATOM 4659 O O . ILE B 1 152 ? -4.539 2.912 -3.371 1 90.31 152 ILE B O 1
ATOM 4663 N N . LEU B 1 153 ? -6.375 3.279 -4.523 1 87.75 153 LEU B N 1
ATOM 4664 C CA . LEU B 1 153 ? -5.676 4.02 -5.57 1 87.75 153 LEU B CA 1
ATOM 4665 C C . LEU B 1 153 ? -5.066 5.301 -5.012 1 87.75 153 LEU B C 1
ATOM 4667 O O . LEU B 1 153 ? -3.893 5.598 -5.262 1 87.75 153 LEU B O 1
ATOM 4671 N N . VAL B 1 154 ? -5.863 6 -4.266 1 87.25 154 VAL B N 1
ATOM 4672 C CA . VAL B 1 154 ? -5.395 7.277 -3.734 1 87.25 154 VAL B CA 1
ATOM 4673 C C . VAL B 1 154 ? -4.289 7.035 -2.709 1 87.25 154 VAL B C 1
ATOM 4675 O O . VAL B 1 154 ? -3.273 7.734 -2.701 1 87.25 154 VAL B O 1
ATOM 4678 N N . ALA B 1 155 ? -4.543 6.066 -1.812 1 89.5 155 ALA B N 1
ATOM 4679 C CA . ALA B 1 155 ? -3.504 5.715 -0.848 1 89.5 155 ALA B CA 1
ATOM 4680 C C . ALA B 1 155 ? -2.23 5.262 -1.556 1 89.5 155 ALA B C 1
ATOM 4682 O O . ALA B 1 155 ? -1.126 5.648 -1.165 1 89.5 155 ALA B O 1
ATOM 4683 N N . GLY B 1 156 ? -2.387 4.492 -2.572 1 87.56 156 GLY B N 1
ATOM 4684 C CA . GLY B 1 156 ? -1.247 4.012 -3.338 1 87.56 156 GLY B CA 1
ATOM 4685 C C . GLY B 1 156 ? -0.454 5.129 -3.99 1 87.56 156 GLY B C 1
ATOM 4686 O O . GLY B 1 156 ? 0.777 5.148 -3.918 1 87.56 156 GLY B O 1
ATOM 4687 N N . VAL B 1 157 ? -1.14 6.055 -4.566 1 83.88 157 VAL B N 1
ATOM 4688 C CA . VAL B 1 157 ? -0.493 7.184 -5.23 1 83.88 157 VAL B CA 1
ATOM 4689 C C . VAL B 1 157 ? 0.239 8.039 -4.195 1 83.88 157 VAL B C 1
ATOM 4691 O O . VAL B 1 157 ? 1.334 8.539 -4.461 1 83.88 157 VAL B O 1
ATOM 4694 N N . THR B 1 158 ? -0.372 8.172 -3.09 1 84.81 158 THR B N 1
ATOM 4695 C CA . THR B 1 158 ? 0.237 8.961 -2.021 1 84.81 158 THR B CA 1
ATOM 4696 C C . THR B 1 158 ? 1.528 8.305 -1.538 1 84.81 158 THR B C 1
ATOM 4698 O O . THR B 1 158 ? 2.547 8.977 -1.37 1 84.81 158 THR B O 1
ATOM 4701 N N . VAL B 1 159 ? 1.504 7.02 -1.371 1 86.19 159 VAL B N 1
ATOM 4702 C CA . VAL B 1 159 ? 2.689 6.301 -0.917 1 86.19 159 VAL B CA 1
ATOM 4703 C C . VAL B 1 159 ? 3.768 6.344 -1.999 1 86.19 159 VAL B C 1
ATOM 4705 O O . VAL B 1 159 ? 4.953 6.504 -1.697 1 86.19 159 VAL B O 1
ATOM 4708 N N . LEU B 1 160 ? 3.354 6.199 -3.236 1 82.5 160 LEU B N 1
ATOM 4709 C CA . LEU B 1 160 ? 4.289 6.242 -4.355 1 82.5 160 LEU B CA 1
ATOM 4710 C C . LEU B 1 160 ? 5.016 7.582 -4.402 1 82.5 160 LEU B C 1
ATOM 4712 O O . LEU B 1 160 ? 6.219 7.629 -4.668 1 82.5 160 LEU B O 1
ATOM 4716 N N . ALA B 1 161 ? 4.301 8.617 -4.141 1 76.75 161 ALA B N 1
ATOM 4717 C CA . ALA B 1 161 ? 4.895 9.945 -4.148 1 76.75 161 ALA B CA 1
ATOM 4718 C C . ALA B 1 161 ? 5.926 10.094 -3.035 1 76.75 161 ALA B C 1
ATOM 4720 O O . ALA B 1 161 ? 6.918 10.812 -3.189 1 76.75 161 ALA B O 1
ATOM 4721 N N . GLY B 1 162 ? 5.66 9.43 -1.978 1 75.19 162 GLY B N 1
ATOM 4722 C CA . GLY B 1 162 ? 6.57 9.5 -0.844 1 75.19 162 GLY B CA 1
ATOM 4723 C C . GLY B 1 162 ? 7.883 8.781 -1.085 1 75.19 162 GLY B C 1
ATOM 4724 O O . GLY B 1 162 ? 8.875 9.047 -0.404 1 75.19 162 GLY B O 1
ATOM 4725 N N . ILE B 1 163 ? 7.828 7.867 -1.993 1 75.94 163 ILE B N 1
ATOM 4726 C CA . ILE B 1 163 ? 9.039 7.109 -2.293 1 75.94 163 ILE B CA 1
ATOM 4727 C C . ILE B 1 163 ? 9.984 7.961 -3.135 1 75.94 163 ILE B C 1
ATOM 4729 O O . ILE B 1 163 ? 11.203 7.832 -3.029 1 75.94 163 ILE B O 1
ATOM 4733 N N . PHE B 1 164 ? 9.32 8.891 -3.867 1 73.88 164 PHE B N 1
ATOM 4734 C CA . PHE B 1 164 ? 10.148 9.719 -4.734 1 73.88 164 PHE B CA 1
ATOM 4735 C C . PHE B 1 164 ? 10.695 10.914 -3.967 1 73.88 164 PHE B C 1
ATOM 4737 O O . PHE B 1 164 ? 10.172 11.281 -2.914 1 73.88 164 PHE B O 1
ATOM 4744 N N . GLY B 1 165 ? 11.828 11.438 -4.371 1 63.41 165 GLY B N 1
ATOM 4745 C CA . GLY B 1 165 ? 12.562 12.477 -3.672 1 63.41 165 GLY B CA 1
ATOM 4746 C C . GLY B 1 165 ? 12.039 13.875 -3.945 1 63.41 165 GLY B C 1
ATOM 4747 O O . GLY B 1 165 ? 11.055 14.039 -4.672 1 63.41 165 GLY B O 1
ATOM 4748 N N . PHE B 1 166 ? 12.555 14.836 -3.311 1 64.38 166 PHE B N 1
ATOM 4749 C CA . PHE B 1 166 ? 12.227 16.25 -3.258 1 64.38 166 PHE B CA 1
ATOM 4750 C C . PHE B 1 166 ? 12.148 16.844 -4.66 1 64.38 166 PHE B C 1
ATOM 4752 O O . PHE B 1 166 ? 11.211 17.578 -4.984 1 64.38 166 PHE B O 1
ATOM 4759 N N . ASP B 1 167 ? 13 16.391 -5.488 1 68.12 167 ASP B N 1
ATOM 4760 C CA . ASP B 1 167 ? 13.086 17.031 -6.801 1 68.12 167 ASP B CA 1
ATOM 4761 C C . ASP B 1 167 ? 11.867 16.688 -7.656 1 68.12 167 ASP B C 1
ATOM 4763 O O . ASP B 1 167 ? 11.305 17.578 -8.312 1 68.12 167 ASP B O 1
ATOM 4767 N N . LEU B 1 168 ? 11.516 15.477 -7.645 1 69 168 LEU B N 1
ATOM 4768 C CA . LEU B 1 168 ? 10.344 15.086 -8.414 1 69 168 LEU B CA 1
ATOM 4769 C C . LEU B 1 168 ? 9.078 15.711 -7.84 1 69 168 LEU B C 1
ATOM 4771 O O . LEU B 1 168 ? 8.203 16.141 -8.594 1 69 168 LEU B O 1
ATOM 4775 N N . ILE B 1 169 ? 9.047 15.883 -6.578 1 66.94 169 ILE B N 1
ATOM 4776 C CA . ILE B 1 169 ? 7.887 16.453 -5.898 1 66.94 169 ILE B CA 1
ATOM 4777 C C . ILE B 1 169 ? 7.719 17.906 -6.293 1 66.94 169 ILE B C 1
ATOM 4779 O O . ILE B 1 169 ? 6.613 18.344 -6.633 1 66.94 169 ILE B O 1
ATOM 4783 N N . MET B 1 170 ? 8.781 18.641 -6.309 1 69.12 170 MET B N 1
ATOM 4784 C CA . MET B 1 170 ? 8.719 20.062 -6.621 1 69.12 170 MET B CA 1
ATOM 4785 C C . MET B 1 170 ? 8.328 20.297 -8.078 1 69.12 170 MET B C 1
ATOM 4787 O O . MET B 1 170 ? 7.59 21.234 -8.391 1 69.12 170 MET B O 1
ATOM 4791 N N . ARG B 1 171 ? 8.773 19.359 -8.922 1 71.81 171 ARG B N 1
ATOM 4792 C CA . ARG B 1 171 ? 8.461 19.484 -10.344 1 71.81 171 ARG B CA 1
ATOM 4793 C C . ARG B 1 171 ? 6.98 19.219 -10.602 1 71.81 171 ARG B C 1
ATOM 4795 O O . ARG B 1 171 ? 6.352 19.906 -11.414 1 71.81 171 ARG B O 1
ATOM 4802 N N . VAL B 1 172 ? 6.5 18.328 -9.914 1 73.5 172 VAL B N 1
ATOM 4803 C CA . VAL B 1 172 ? 5.102 17.953 -10.102 1 73.5 172 VAL B CA 1
ATOM 4804 C C . VAL B 1 172 ? 4.191 19 -9.469 1 73.5 172 VAL B C 1
ATOM 4806 O O . VAL B 1 172 ? 3.088 19.25 -9.961 1 73.5 172 VAL B O 1
ATOM 4809 N N . GLN B 1 173 ? 4.672 19.703 -8.469 1 75.69 173 GLN B N 1
ATOM 4810 C CA . GLN B 1 173 ? 3.877 20.672 -7.73 1 75.69 173 GLN B CA 1
ATOM 4811 C C . GLN B 1 173 ? 3.531 21.875 -8.602 1 75.69 173 GLN B C 1
ATOM 4813 O O . GLN B 1 173 ? 2.445 22.453 -8.484 1 75.69 173 GLN B O 1
ATOM 4818 N N . THR B 1 174 ? 4.461 22.281 -9.531 1 77.31 174 THR B N 1
ATOM 4819 C CA . THR B 1 174 ? 4.172 23.422 -10.398 1 77.31 174 THR B CA 1
ATOM 4820 C C . THR B 1 174 ? 2.994 23.109 -11.32 1 77.31 174 THR B C 1
ATOM 4822 O O . THR B 1 174 ? 2.086 23.938 -11.461 1 77.31 174 THR B O 1
ATOM 4825 N N . PHE B 1 175 ? 3.031 21.938 -11.805 1 77.25 175 PHE B N 1
ATOM 4826 C CA . PHE B 1 175 ? 1.951 21.531 -12.695 1 77.25 175 PHE B CA 1
ATOM 4827 C C . PHE B 1 175 ? 0.639 21.406 -11.93 1 77.25 175 PHE B C 1
ATOM 4829 O O . PHE B 1 175 ? -0.413 21.828 -12.422 1 77.25 175 PHE B O 1
ATOM 4836 N N . ILE B 1 176 ? 0.677 20.844 -10.789 1 77.56 176 ILE B N 1
ATOM 4837 C CA . ILE B 1 176 ? -0.516 20.656 -9.969 1 77.56 176 ILE B CA 1
ATOM 4838 C C . ILE B 1 176 ? -1.089 22.016 -9.562 1 77.56 176 ILE B C 1
ATOM 4840 O O . ILE B 1 176 ? -2.307 22.203 -9.586 1 77.56 176 ILE B O 1
ATOM 4844 N N . THR B 1 177 ? -0.216 22.953 -9.297 1 79.38 177 THR B N 1
ATOM 4845 C CA . THR B 1 177 ? -0.625 24.297 -8.883 1 79.38 177 THR B CA 1
ATOM 4846 C C . THR B 1 177 ? -1.419 24.984 -9.984 1 79.38 177 THR B C 1
ATOM 4848 O O . THR B 1 177 ? -2.508 25.516 -9.734 1 79.38 177 THR B O 1
ATOM 4851 N N . ILE B 1 178 ? -0.92 24.891 -11.125 1 82 178 ILE B N 1
ATOM 4852 C CA . ILE B 1 178 ? -1.552 25.609 -12.234 1 82 178 ILE B CA 1
ATOM 4853 C C . ILE B 1 178 ? -2.879 24.938 -12.586 1 82 178 ILE B C 1
ATOM 4855 O O . ILE B 1 178 ? -3.895 25.609 -12.766 1 82 178 ILE B O 1
ATOM 4859 N N . ALA B 1 179 ? -2.854 23.672 -12.664 1 81.44 179 ALA B N 1
ATOM 4860 C CA . ALA B 1 179 ? -4.066 22.922 -13.008 1 81.44 179 ALA B CA 1
ATOM 4861 C C . ALA B 1 179 ? -5.156 23.156 -11.961 1 81.44 179 ALA B C 1
ATOM 4863 O O . ALA B 1 179 ? -6.312 23.391 -12.305 1 81.44 179 ALA B O 1
ATOM 4864 N N . THR B 1 180 ? -4.805 23.125 -10.727 1 83.94 180 THR B N 1
ATOM 4865 C CA . THR B 1 180 ? -5.773 23.297 -9.648 1 83.94 180 THR B CA 1
ATOM 4866 C C . THR B 1 180 ? -6.293 24.719 -9.609 1 83.94 180 THR B C 1
ATOM 4868 O O . THR B 1 180 ? -7.48 24.953 -9.383 1 83.94 180 THR B O 1
ATOM 4871 N N . ALA B 1 181 ? -5.387 25.641 -9.836 1 83.88 181 ALA B N 1
ATOM 4872 C CA . ALA B 1 181 ? -5.793 27.047 -9.828 1 83.88 181 ALA B CA 1
ATOM 4873 C C . ALA B 1 181 ? -6.812 27.328 -10.93 1 83.88 181 ALA B C 1
ATOM 4875 O O . ALA B 1 181 ? -7.84 27.969 -10.68 1 83.88 181 ALA B O 1
ATOM 4876 N N . VAL B 1 182 ? -6.582 26.812 -12.047 1 85.62 182 VAL B N 1
ATOM 4877 C CA . VAL B 1 182 ? -7.441 27.062 -13.195 1 85.62 182 VAL B CA 1
ATOM 4878 C C . VAL B 1 182 ? -8.805 26.422 -12.969 1 85.62 182 VAL B C 1
ATOM 4880 O O . VAL B 1 182 ? -9.844 27.047 -13.18 1 85.62 182 VAL B O 1
ATOM 4883 N N . LEU B 1 183 ? -8.789 25.312 -12.547 1 83.12 183 LEU B N 1
ATOM 4884 C CA . LEU B 1 183 ? -10.039 24.578 -12.383 1 83.12 183 LEU B CA 1
ATOM 4885 C C . LEU B 1 183 ? -10.836 25.125 -11.195 1 83.12 183 LEU B C 1
ATOM 4887 O O . LEU B 1 183 ? -12.07 25.125 -11.219 1 83.12 183 LEU B O 1
ATOM 4891 N N . THR B 1 184 ? -10.117 25.547 -10.203 1 86.06 184 THR B N 1
ATOM 4892 C CA . THR B 1 184 ? -10.781 26.172 -9.062 1 86.06 184 THR B CA 1
ATOM 4893 C C . THR B 1 184 ? -11.461 27.469 -9.469 1 86.06 184 THR B C 1
ATOM 4895 O O . THR B 1 184 ? -12.586 27.75 -9.047 1 86.06 184 THR B O 1
ATOM 4898 N N . VAL B 1 185 ? -10.773 28.188 -10.25 1 88.81 185 VAL B N 1
ATOM 4899 C CA . VAL B 1 185 ? -11.375 29.406 -10.766 1 88.81 185 VAL B CA 1
ATOM 4900 C C . VAL B 1 185 ? -12.594 29.062 -11.617 1 88.81 185 VAL B C 1
ATOM 4902 O O . VAL B 1 185 ? -13.609 29.766 -11.555 1 88.81 185 VAL B O 1
ATOM 4905 N N . GLY B 1 186 ? -12.469 28.016 -12.422 1 89.38 186 GLY B N 1
ATOM 4906 C CA . GLY B 1 186 ? -13.617 27.547 -13.172 1 89.38 186 GLY B CA 1
ATOM 4907 C C . GLY B 1 186 ? -14.805 27.203 -12.281 1 89.38 186 GLY B C 1
ATOM 4908 O O . GLY B 1 186 ? -15.938 27.562 -12.594 1 89.38 186 GLY B O 1
ATOM 4909 N N . TYR B 1 187 ? -14.602 26.547 -11.227 1 88.94 187 TYR B N 1
ATOM 4910 C CA . TYR B 1 187 ? -15.656 26.234 -10.266 1 88.94 187 TYR B CA 1
ATOM 4911 C C . TYR B 1 187 ? -16.297 27.5 -9.719 1 88.94 187 TYR B C 1
ATOM 4913 O O . TYR B 1 187 ? -17.516 27.594 -9.625 1 88.94 187 TYR B O 1
ATOM 4921 N N . MET B 1 188 ? -15.438 28.438 -9.344 1 91.19 188 MET B N 1
ATOM 4922 C CA . MET B 1 188 ? -15.93 29.672 -8.75 1 91.19 188 MET B CA 1
ATOM 4923 C C . MET B 1 188 ? -16.812 30.438 -9.742 1 91.19 188 MET B C 1
ATOM 4925 O O . MET B 1 188 ? -17.844 31 -9.352 1 91.19 188 MET B O 1
ATOM 4929 N N . ILE B 1 189 ? -16.406 30.375 -10.977 1 92.38 189 ILE B N 1
ATOM 4930 C CA . ILE B 1 189 ? -17.188 31.078 -12 1 92.38 189 ILE B CA 1
ATOM 4931 C C . ILE B 1 189 ? -18.547 30.406 -12.164 1 92.38 189 ILE B C 1
ATOM 4933 O O . ILE B 1 189 ? -19.578 31.078 -12.227 1 92.38 189 ILE B O 1
ATOM 4937 N N . LEU B 1 190 ? -18.562 29.125 -12.18 1 91 190 LEU B N 1
ATOM 4938 C CA . LEU B 1 190 ? -19.797 28.375 -12.383 1 91 190 LEU B CA 1
ATOM 4939 C C . LEU B 1 190 ? -20.703 28.469 -11.164 1 91 190 LEU B C 1
ATOM 4941 O O . LEU B 1 190 ? -21.938 28.438 -11.289 1 91 190 LEU B O 1
ATOM 4945 N N . ALA B 1 191 ? -20.109 28.609 -10.023 1 90.44 191 ALA B N 1
ATOM 4946 C CA . ALA B 1 191 ? -20.875 28.609 -8.781 1 90.44 191 ALA B CA 1
ATOM 4947 C C . ALA B 1 191 ? -21.25 30.031 -8.375 1 90.44 191 ALA B C 1
ATOM 4949 O O . ALA B 1 191 ? -22.109 30.234 -7.516 1 90.44 191 ALA B O 1
ATOM 4950 N N . ALA B 1 192 ? -20.719 31.047 -9.008 1 90.69 192 ALA B N 1
ATOM 4951 C CA . ALA B 1 192 ? -20.891 32.469 -8.633 1 90.69 192 ALA B CA 1
ATOM 4952 C C . ALA B 1 192 ? -22.359 32.844 -8.703 1 90.69 192 ALA B C 1
ATOM 4954 O O . ALA B 1 192 ? -22.828 33.688 -7.926 1 90.69 192 ALA B O 1
ATOM 4955 N N . SER B 1 193 ? -23.078 32.219 -9.578 1 89.94 193 SER B N 1
ATOM 4956 C CA . SER B 1 193 ? -24.469 32.594 -9.773 1 89.94 193 SER B CA 1
ATOM 4957 C C . SER B 1 193 ? -25.344 32.125 -8.609 1 89.94 193 SER B C 1
ATOM 4959 O O . SER B 1 193 ? -26.469 32.625 -8.422 1 89.94 193 SER B O 1
ATOM 4961 N N . HIS B 1 194 ? -24.812 31.297 -7.875 1 90.5 194 HIS B N 1
ATOM 4962 C CA . HIS B 1 194 ? -25.594 30.75 -6.766 1 90.5 194 HIS B CA 1
ATOM 4963 C C . HIS B 1 194 ? -25.406 31.578 -5.504 1 90.5 194 HIS B C 1
ATOM 4965 O O . HIS B 1 194 ? -26.078 31.328 -4.492 1 90.5 194 HIS B O 1
ATOM 4971 N N . ILE B 1 195 ? -24.609 32.594 -5.574 1 92.19 195 ILE B N 1
ATOM 4972 C CA . ILE B 1 195 ? -24.375 33.469 -4.43 1 92.19 195 ILE B CA 1
ATOM 4973 C C . ILE B 1 195 ? -25.469 34.531 -4.355 1 92.19 195 ILE B C 1
ATOM 4975 O O . ILE B 1 195 ? -25.719 35.25 -5.332 1 92.19 195 ILE B O 1
ATOM 4979 N N . GLN B 1 196 ? -26.141 34.5 -3.24 1 91.69 196 GLN B N 1
ATOM 4980 C CA . GLN B 1 196 ? -27.156 35.5 -2.969 1 91.69 196 GLN B CA 1
ATOM 4981 C C . GLN B 1 196 ? -26.688 36.469 -1.9 1 91.69 196 GLN B C 1
ATOM 4983 O O . GLN B 1 196 ? -26.766 36.188 -0.705 1 91.69 196 GLN B O 1
ATOM 4988 N N . TRP B 1 197 ? -26.453 37.719 -2.273 1 89.81 197 TRP B N 1
ATOM 4989 C CA . TRP B 1 197 ? -25.859 38.719 -1.396 1 89.81 197 TRP B CA 1
ATOM 4990 C C . TRP B 1 197 ? -26.797 39.031 -0.241 1 89.81 197 TRP B C 1
ATOM 4992 O O . TRP B 1 197 ? -26.344 39.344 0.867 1 89.81 197 TRP B O 1
ATOM 5002 N N . SER B 1 198 ? -28.094 39 -0.478 1 89.44 198 SER B N 1
ATOM 5003 C CA . SER B 1 198 ? -29.062 39.281 0.576 1 89.44 198 SER B CA 1
ATOM 5004 C C . SER B 1 198 ? -28.984 38.25 1.69 1 89.44 198 SER B C 1
ATOM 5006 O O . SER B 1 198 ? -29.078 38.594 2.871 1 89.44 198 SER B O 1
ATOM 5008 N N . ALA B 1 199 ? -28.75 37.094 1.3 1 88.19 199 ALA B N 1
ATOM 5009 C CA . ALA B 1 199 ? -28.625 36.031 2.271 1 88.19 199 ALA B CA 1
ATOM 5010 C C . ALA B 1 199 ? -27.297 36.125 3.02 1 88.19 199 ALA B C 1
ATOM 5012 O O . ALA B 1 199 ? -27.234 35.812 4.219 1 88.19 199 ALA B O 1
ATOM 5013 N N . VAL B 1 200 ? -26.312 36.562 2.365 1 88.88 200 VAL B N 1
ATOM 5014 C CA . VAL B 1 200 ? -24.969 36.656 2.924 1 88.88 200 VAL B CA 1
ATOM 5015 C C . VAL B 1 200 ? -24.953 37.688 4.039 1 88.88 200 VAL B C 1
ATOM 5017 O O . VAL B 1 200 ? -24.344 37.469 5.09 1 88.88 200 VAL B O 1
ATOM 5020 N N . THR B 1 201 ? -25.641 38.75 3.873 1 87.12 201 THR B N 1
ATOM 5021 C CA . THR B 1 201 ? -25.594 39.875 4.828 1 87.12 201 THR B CA 1
ATOM 5022 C C . THR B 1 201 ? -26.656 39.688 5.91 1 87.12 201 THR B C 1
ATOM 5024 O O . THR B 1 201 ? -26.703 40.469 6.867 1 87.12 201 THR B O 1
ATOM 5027 N N . ALA B 1 202 ? -27.469 38.656 5.824 1 87 202 ALA B N 1
ATOM 5028 C CA . ALA B 1 202 ? -28.578 38.469 6.754 1 87 202 ALA B CA 1
ATOM 5029 C C . ALA B 1 202 ? -28.125 37.719 7.996 1 87 202 ALA B C 1
ATOM 5031 O O . ALA B 1 202 ? -28.797 37.719 9.023 1 87 202 ALA B O 1
ATOM 5032 N N . HIS B 1 203 ? -26.984 37.156 7.934 1 89.81 203 HIS B N 1
ATOM 5033 C CA . HIS B 1 203 ? -26.5 36.344 9.062 1 89.81 203 HIS B CA 1
ATOM 5034 C C . HIS B 1 203 ? -26.188 37.25 10.266 1 89.81 203 HIS B C 1
ATOM 5036 O O . HIS B 1 203 ? -25.578 38.312 10.109 1 89.81 203 HIS B O 1
ATOM 5042 N N . LYS B 1 204 ? -26.578 36.812 11.383 1 90.5 204 LYS B N 1
ATOM 5043 C CA . LYS B 1 204 ? -26.406 37.594 12.617 1 90.5 204 LYS B CA 1
ATOM 5044 C C . LYS B 1 204 ? -24.984 37.438 13.156 1 90.5 204 LYS B C 1
ATOM 5046 O O . LYS B 1 204 ? -24.328 36.438 12.914 1 90.5 204 LYS B O 1
ATOM 5051 N N . SER B 1 205 ? -24.547 38.469 13.867 1 92.81 205 SER B N 1
ATOM 5052 C CA . SER B 1 205 ? -23.219 38.469 14.469 1 92.81 205 SER B CA 1
ATOM 5053 C C . SER B 1 205 ? -23.188 37.562 15.711 1 92.81 205 SER B C 1
ATOM 5055 O O . SER B 1 205 ? -24.172 37.5 16.453 1 92.81 205 SER B O 1
ATOM 5057 N N . GLY B 1 206 ? -22.109 36.906 15.812 1 92.81 206 GLY B N 1
ATOM 5058 C CA . GLY B 1 206 ? -21.875 36.125 17.016 1 92.81 206 GLY B CA 1
ATOM 5059 C C . GLY B 1 206 ? -21 36.844 18.031 1 92.81 206 GLY B C 1
ATOM 5060 O O . GLY B 1 206 ? -20.547 37.969 17.781 1 92.81 206 GLY B O 1
ATOM 5061 N N . GLY B 1 207 ? -20.844 36.188 19.203 1 93.25 207 GLY B N 1
ATOM 5062 C CA . GLY B 1 207 ? -20.016 36.75 20.266 1 93.25 207 GLY B CA 1
ATOM 5063 C C . GLY B 1 207 ? -18.547 36.406 20.125 1 93.25 207 GLY B C 1
ATOM 5064 O O . GLY B 1 207 ? -18.141 35.844 19.109 1 93.25 207 GLY B O 1
ATOM 5065 N N . ALA B 1 208 ? -17.797 36.875 21.094 1 93.06 208 ALA B N 1
ATOM 5066 C CA . ALA B 1 208 ? -16.359 36.688 21.094 1 93.06 208 ALA B CA 1
ATOM 5067 C C . ALA B 1 208 ? -16 35.188 21.078 1 93.06 208 ALA B C 1
ATOM 5069 O O . ALA B 1 208 ? -15.102 34.75 20.344 1 93.06 208 ALA B O 1
ATOM 5070 N N . PRO B 1 209 ? -16.719 34.406 21.875 1 92.38 209 PRO B N 1
ATOM 5071 C CA . PRO B 1 209 ? -16.375 32.969 21.859 1 92.38 209 PRO B CA 1
ATOM 5072 C C . PRO B 1 209 ? -16.516 32.344 20.469 1 92.38 209 PRO B C 1
ATOM 5074 O O . PRO B 1 209 ? -15.68 31.531 20.078 1 92.38 209 PRO B O 1
ATOM 5077 N N . GLN B 1 210 ? -17.562 32.688 19.766 1 94.25 210 GLN B N 1
ATOM 5078 C CA . GLN B 1 210 ? -17.781 32.156 18.422 1 94.25 210 GLN B CA 1
ATOM 5079 C C . GLN B 1 210 ? -16.688 32.625 17.469 1 94.25 210 GLN B C 1
ATOM 5081 O O . GLN B 1 210 ? -16.203 31.859 16.641 1 94.25 210 GLN B O 1
ATOM 5086 N N . PHE B 1 211 ? -16.312 33.906 17.641 1 95.44 211 PHE B N 1
ATOM 5087 C CA . PHE B 1 211 ? -15.258 34.469 16.797 1 95.44 211 PHE B CA 1
ATOM 5088 C C . PHE B 1 211 ? -13.938 33.75 17.016 1 95.44 211 PHE B C 1
ATOM 5090 O O . PHE B 1 211 ? -13.273 33.344 16.062 1 95.44 211 PHE B O 1
ATOM 5097 N N . PHE B 1 212 ? -13.562 33.562 18.25 1 94.5 212 PHE B N 1
ATOM 5098 C CA . PHE B 1 212 ? -12.297 32.906 18.578 1 94.5 212 PHE B CA 1
ATOM 5099 C C . PHE B 1 212 ? -12.336 31.438 18.188 1 94.5 212 PHE B C 1
ATOM 5101 O O . PHE B 1 212 ? -11.328 30.875 17.781 1 94.5 212 PHE B O 1
ATOM 5108 N N . GLY B 1 213 ? -13.5 30.859 18.391 1 92.69 213 GLY B N 1
ATOM 5109 C CA . GLY B 1 213 ? -13.648 29.484 17.938 1 92.69 213 GLY B CA 1
ATOM 5110 C C . GLY B 1 213 ? -13.375 29.312 16.469 1 92.69 213 GLY B C 1
ATOM 5111 O O . GLY B 1 213 ? -12.641 28.406 16.062 1 92.69 213 GLY B O 1
ATOM 5112 N N . ALA B 1 214 ? -13.969 30.125 15.68 1 94.75 214 ALA B N 1
ATOM 5113 C CA . ALA B 1 214 ? -13.766 30.078 14.234 1 94.75 214 ALA B CA 1
ATOM 5114 C C . ALA B 1 214 ? -12.312 30.375 13.875 1 94.75 214 ALA B C 1
ATOM 5116 O O . ALA B 1 214 ? -11.742 29.719 13 1 94.75 214 ALA B O 1
ATOM 5117 N N . LEU B 1 215 ? -11.734 31.344 14.547 1 95.81 215 LEU B N 1
ATOM 5118 C CA . LEU B 1 215 ? -10.352 31.75 14.312 1 95.81 215 LEU B CA 1
ATOM 5119 C C . LEU B 1 215 ? -9.398 30.594 14.562 1 95.81 215 LEU B C 1
ATOM 5121 O O . LEU B 1 215 ? -8.539 30.281 13.734 1 95.81 215 LEU B O 1
ATOM 5125 N N . VAL B 1 216 ? -9.578 29.922 15.664 1 94.25 216 VAL B N 1
ATOM 5126 C CA . VAL B 1 216 ? -8.688 28.828 16.062 1 94.25 216 VAL B CA 1
ATOM 5127 C C . VAL B 1 216 ? -8.891 27.641 15.141 1 94.25 216 VAL B C 1
ATOM 5129 O O . VAL B 1 216 ? -7.934 26.922 14.828 1 94.25 216 VAL B O 1
ATOM 5132 N N . MET B 1 217 ? -10.078 27.422 14.773 1 93.31 217 MET B N 1
ATOM 5133 C CA . MET B 1 217 ? -10.336 26.344 13.828 1 93.31 217 MET B CA 1
ATOM 5134 C C . MET B 1 217 ? -9.57 26.547 12.531 1 93.31 217 MET B C 1
ATOM 5136 O O . MET B 1 217 ? -8.938 25.625 12.016 1 93.31 217 MET B O 1
ATOM 5140 N N . VAL B 1 218 ? -9.594 27.734 12.031 1 95.69 218 VAL B N 1
ATOM 5141 C CA . VAL B 1 218 ? -8.914 28.062 10.781 1 95.69 218 VAL B CA 1
ATOM 5142 C C . VAL B 1 218 ? -7.402 27.938 10.977 1 95.69 218 VAL B C 1
ATOM 5144 O O . VAL B 1 218 ? -6.703 27.391 10.117 1 95.69 218 VAL B O 1
ATOM 5147 N N . MET B 1 219 ? -6.914 28.391 12.086 1 96.19 219 MET B N 1
ATOM 5148 C CA . MET B 1 219 ? -5.484 28.297 12.367 1 96.19 219 MET B CA 1
ATOM 5149 C C . MET B 1 219 ? -5.02 26.844 12.383 1 96.19 219 MET B C 1
ATOM 5151 O O . MET B 1 219 ? -3.979 26.516 11.812 1 96.19 219 MET B O 1
ATOM 5155 N N . THR B 1 220 ? -5.809 26.031 13.016 1 94.38 220 THR B N 1
ATOM 5156 C CA . THR B 1 220 ? -5.43 24.625 13.188 1 94.38 220 THR B CA 1
ATOM 5157 C C . THR B 1 220 ? -5.625 23.859 11.891 1 94.38 220 THR B C 1
ATOM 5159 O O . THR B 1 220 ? -4.879 22.922 11.602 1 94.38 220 THR B O 1
ATOM 5162 N N . ALA B 1 221 ? -6.547 24.234 11.109 1 94.25 221 ALA B N 1
ATOM 5163 C CA . ALA B 1 221 ? -6.859 23.547 9.859 1 94.25 221 ALA B CA 1
ATOM 5164 C C . ALA B 1 221 ? -5.859 23.906 8.766 1 94.25 221 ALA B C 1
ATOM 5166 O O . ALA B 1 221 ? -5.695 23.172 7.793 1 94.25 221 ALA B O 1
ATOM 5167 N N . LEU B 1 222 ? -5.184 24.984 8.914 1 96.19 222 LEU B N 1
ATOM 5168 C CA . LEU B 1 222 ? -4.316 25.469 7.844 1 96.19 222 LEU B CA 1
ATOM 5169 C C . LEU B 1 222 ? -2.869 25.562 8.312 1 96.19 222 LEU B C 1
ATOM 5171 O O . LEU B 1 222 ? -2.23 24.547 8.586 1 96.19 222 LEU B O 1
ATOM 5175 N N . GLY B 1 223 ? -2.434 26.672 8.703 1 96.12 223 GLY B N 1
ATOM 5176 C CA . GLY B 1 223 ? -1.017 26.922 8.93 1 96.12 223 GLY B CA 1
ATOM 5177 C C . GLY B 1 223 ? -0.451 26.125 10.086 1 96.12 223 GLY B C 1
ATOM 5178 O O . GLY B 1 223 ? 0.69 25.656 10.031 1 96.12 223 GLY B O 1
ATOM 5179 N N . LEU B 1 224 ? -1.161 25.984 11.148 1 94.69 224 LEU B N 1
ATOM 5180 C CA . LEU B 1 224 ? -0.657 25.281 12.328 1 94.69 224 LEU B CA 1
ATOM 5181 C C . LEU B 1 224 ? -0.415 23.797 12.016 1 94.69 224 LEU B C 1
ATOM 5183 O O . LEU B 1 224 ? 0.338 23.125 12.719 1 94.69 224 LEU B O 1
ATOM 5187 N N . GLY B 1 225 ? -1.019 23.344 10.969 1 93.94 225 GLY B N 1
ATOM 5188 C CA . GLY B 1 225 ? -0.803 21.969 10.531 1 93.94 225 GLY B CA 1
ATOM 5189 C C . GLY B 1 225 ? 0.491 21.797 9.766 1 93.94 225 GLY B C 1
ATOM 5190 O O . GLY B 1 225 ? 0.909 20.656 9.5 1 93.94 225 GLY B O 1
ATOM 5191 N N . TRP B 1 226 ? 1.164 22.859 9.477 1 96.38 226 TRP B N 1
ATOM 5192 C CA . TRP B 1 226 ? 2.361 22.797 8.641 1 96.38 226 TRP B CA 1
ATOM 5193 C C . TRP B 1 226 ? 3.594 23.234 9.43 1 96.38 226 TRP B C 1
ATOM 5195 O O . TRP B 1 226 ? 4.723 23.109 8.945 1 96.38 226 TRP B O 1
ATOM 5205 N N . VAL B 1 227 ? 3.42 23.734 10.602 1 96.88 227 VAL B N 1
ATOM 5206 C CA . VAL B 1 227 ? 4.531 24.344 11.32 1 96.88 227 VAL B CA 1
ATOM 5207 C C . VAL B 1 227 ? 5.605 23.297 11.602 1 96.88 227 VAL B C 1
ATOM 5209 O O . VAL B 1 227 ? 6.801 23.609 11.633 1 96.88 227 VAL B O 1
ATOM 5212 N N . ASN B 1 228 ? 5.207 22.047 11.805 1 96.19 228 ASN B N 1
ATOM 5213 C CA . ASN B 1 228 ? 6.133 20.984 12.18 1 96.19 228 ASN B CA 1
ATOM 5214 C C . ASN B 1 228 ? 7.039 20.594 11.023 1 96.19 228 ASN B C 1
ATOM 5216 O O . ASN B 1 228 ? 7.992 19.828 11.203 1 96.19 228 ASN B O 1
ATOM 5220 N N . CYS B 1 229 ? 6.762 21.172 9.828 1 94.19 229 CYS B N 1
ATOM 5221 C CA . CYS B 1 229 ? 7.586 20.766 8.695 1 94.19 229 CYS B CA 1
ATOM 5222 C C . CYS B 1 229 ? 7.91 21.953 7.801 1 94.19 229 CYS B C 1
ATOM 5224 O O . CYS B 1 229 ? 8.375 21.781 6.676 1 94.19 229 CYS B O 1
ATOM 5226 N N . ALA B 1 230 ? 7.707 23.109 8.266 1 94.81 230 ALA B N 1
ATOM 5227 C CA . ALA B 1 230 ? 7.875 24.297 7.438 1 94.81 230 ALA B CA 1
ATOM 5228 C C . ALA B 1 230 ? 9.328 24.484 7.027 1 94.81 230 ALA B C 1
ATOM 5230 O O . ALA B 1 230 ? 9.617 24.906 5.902 1 94.81 230 ALA B O 1
ATOM 5231 N N . ALA B 1 231 ? 10.258 24.141 7.824 1 94 231 ALA B N 1
ATOM 5232 C CA . ALA B 1 231 ? 11.672 24.328 7.539 1 94 231 ALA B CA 1
ATOM 5233 C C . ALA B 1 231 ? 12.172 23.297 6.523 1 94 231 ALA B C 1
ATOM 5235 O O . ALA B 1 231 ? 13.234 23.469 5.93 1 94 231 ALA B O 1
ATOM 5236 N N . ASP B 1 232 ? 11.391 22.281 6.371 1 90.12 232 ASP B N 1
ATOM 5237 C CA . ASP B 1 232 ? 11.781 21.234 5.438 1 90.12 232 ASP B CA 1
ATOM 5238 C C . ASP B 1 232 ? 11.875 21.781 4.012 1 90.12 232 ASP B C 1
ATOM 5240 O O . ASP B 1 232 ? 12.586 21.219 3.178 1 90.12 232 ASP B O 1
ATOM 5244 N N . TYR B 1 233 ? 11.211 22.828 3.766 1 87.5 233 TYR B N 1
ATOM 5245 C CA . TYR B 1 233 ? 11.094 23.312 2.395 1 87.5 233 TYR B CA 1
ATOM 5246 C C . TYR B 1 233 ? 11.969 24.531 2.174 1 87.5 233 TYR B C 1
ATOM 5248 O O . TYR B 1 233 ? 12.07 25.031 1.052 1 87.5 233 TYR B O 1
ATOM 5256 N N . SER B 1 234 ? 12.555 24.984 3.191 1 90.31 234 SER B N 1
ATOM 5257 C CA . SER B 1 234 ? 13.445 26.141 3.078 1 90.31 234 SER B CA 1
ATOM 5258 C C . SER B 1 234 ? 14.891 25.75 3.359 1 90.31 234 SER B C 1
ATOM 5260 O O . SER B 1 234 ? 15.789 26.594 3.281 1 90.31 234 SER B O 1
ATOM 5262 N N . ARG B 1 235 ? 15.062 24.531 3.645 1 88.19 235 ARG B N 1
ATOM 5263 C CA . ARG B 1 235 ? 16.391 24.094 4.059 1 88.19 235 ARG B CA 1
ATOM 5264 C C . ARG B 1 235 ? 17.375 24.156 2.893 1 88.19 235 ARG B C 1
ATOM 5266 O O . ARG B 1 235 ? 18.594 24.141 3.098 1 88.19 235 ARG B O 1
ATOM 5273 N N . TYR B 1 236 ? 16.938 24.219 1.7 1 85.69 236 TYR B N 1
ATOM 5274 C CA . TYR B 1 236 ? 17.797 24.234 0.528 1 85.69 236 TYR B CA 1
ATOM 5275 C C . TYR B 1 236 ? 18.141 25.656 0.129 1 85.69 236 TYR B C 1
ATOM 5277 O O . TYR B 1 236 ? 18.938 25.875 -0.784 1 85.69 236 TYR B O 1
ATOM 5285 N N . LEU B 1 237 ? 17.656 26.672 0.842 1 89.5 237 LEU B N 1
ATOM 5286 C CA . LEU B 1 237 ? 17.953 28.062 0.547 1 89.5 237 LEU B CA 1
ATOM 5287 C C . LEU B 1 237 ? 19.344 28.438 1.072 1 89.5 237 LEU B C 1
ATOM 5289 O O . LEU B 1 237 ? 19.781 27.906 2.092 1 89.5 237 LEU B O 1
ATOM 5293 N N . PRO B 1 238 ? 19.938 29.344 0.314 1 90.56 238 PRO B N 1
ATOM 5294 C CA . PRO B 1 238 ? 21.203 29.859 0.863 1 90.56 238 PRO B CA 1
ATOM 5295 C C . PRO B 1 238 ? 21 30.609 2.18 1 90.56 238 PRO B C 1
ATOM 5297 O O . PRO B 1 238 ? 20 31.312 2.354 1 90.56 238 PRO B O 1
ATOM 5300 N N . ARG B 1 239 ? 21.953 30.594 3.02 1 89.25 239 ARG B N 1
ATOM 5301 C CA . ARG B 1 239 ? 21.891 31.266 4.32 1 89.25 239 ARG B CA 1
ATOM 5302 C C . ARG B 1 239 ? 21.844 32.781 4.164 1 89.25 239 ARG B C 1
ATOM 5304 O O . ARG B 1 239 ? 21.422 33.5 5.078 1 89.25 239 ARG B O 1
ATOM 5311 N N . SER B 1 240 ? 22.156 33.219 3.004 1 89.69 240 SER B N 1
ATOM 5312 C CA . SER B 1 240 ? 22.188 34.656 2.732 1 89.69 240 SER B CA 1
ATOM 5313 C C . SER B 1 240 ? 20.828 35.156 2.254 1 89.69 240 SER B C 1
ATOM 5315 O O . SER B 1 240 ? 20.625 36.344 2.119 1 89.69 240 SER B O 1
ATOM 5317 N N . ALA B 1 241 ? 19.953 34.25 2.066 1 91.56 241 ALA B N 1
ATOM 5318 C CA . ALA B 1 241 ? 18.625 34.656 1.611 1 91.56 241 ALA B CA 1
ATOM 5319 C C . ALA B 1 241 ? 17.969 35.594 2.605 1 91.56 241 ALA B C 1
ATOM 5321 O O . ALA B 1 241 ? 18.188 35.5 3.814 1 91.56 241 ALA B O 1
ATOM 5322 N N . SER B 1 242 ? 17.094 36.469 2.105 1 94.56 242 SER B N 1
ATOM 5323 C CA . SER B 1 242 ? 16.438 37.5 2.928 1 94.56 242 SER B CA 1
ATOM 5324 C C . SER B 1 242 ? 15.469 36.844 3.914 1 94.56 242 SER B C 1
ATOM 5326 O O . SER B 1 242 ? 14.602 36.062 3.521 1 94.56 242 SER B O 1
ATOM 5328 N N . SER B 1 243 ? 15.57 37.219 5.176 1 94.56 243 SER B N 1
ATOM 5329 C CA . SER B 1 243 ? 14.688 36.656 6.211 1 94.56 243 SER B CA 1
ATOM 5330 C C . SER B 1 243 ? 13.25 37.125 6.008 1 94.56 243 SER B C 1
ATOM 5332 O O . SER B 1 243 ? 12.312 36.344 6.164 1 94.56 243 SER B O 1
ATOM 5334 N N . GLY B 1 244 ? 13.117 38.375 5.715 1 96 244 GLY B N 1
ATOM 5335 C CA . GLY B 1 244 ? 11.789 38.906 5.418 1 96 244 GLY B CA 1
ATOM 5336 C C . GLY B 1 244 ? 11.141 38.219 4.219 1 96 244 GLY B C 1
ATOM 5337 O O . GLY B 1 244 ? 9.93 38 4.207 1 96 244 GLY B O 1
ATOM 5338 N N . GLY B 1 245 ? 11.938 37.969 3.256 1 96.44 245 GLY B N 1
ATOM 5339 C CA . GLY B 1 245 ? 11.445 37.281 2.084 1 96.44 245 GLY B CA 1
ATOM 5340 C C . GLY B 1 245 ? 10.961 35.875 2.389 1 96.44 245 GLY B C 1
ATOM 5341 O O . GLY B 1 245 ? 9.914 35.438 1.891 1 96.44 245 GLY B O 1
ATOM 5342 N N . VAL B 1 246 ? 11.758 35.188 3.201 1 95.56 246 VAL B N 1
ATOM 5343 C CA . VAL B 1 246 ? 11.406 33.812 3.562 1 95.56 246 VAL B CA 1
ATOM 5344 C C . VAL B 1 246 ? 10.07 33.812 4.301 1 95.56 246 VAL B C 1
ATOM 5346 O O . VAL B 1 246 ? 9.172 33.031 3.967 1 95.56 246 VAL B O 1
ATOM 5349 N N . VAL B 1 247 ? 9.898 34.688 5.273 1 97.06 247 VAL B N 1
ATOM 5350 C CA . VAL B 1 247 ? 8.664 34.75 6.051 1 97.06 247 VAL B CA 1
ATOM 5351 C C . VAL B 1 247 ? 7.52 35.25 5.164 1 97.06 247 VAL B C 1
ATOM 5353 O O . VAL B 1 247 ? 6.43 34.656 5.191 1 97.06 247 VAL B O 1
ATOM 5356 N N . GLY B 1 248 ? 7.746 36.219 4.402 1 97.38 248 GLY B N 1
ATOM 5357 C CA . GLY B 1 248 ? 6.719 36.812 3.57 1 97.38 248 GLY B CA 1
ATOM 5358 C C . GLY B 1 248 ? 6.195 35.875 2.498 1 97.38 248 GLY B C 1
ATOM 5359 O O . GLY B 1 248 ? 4.98 35.719 2.344 1 97.38 248 GLY B O 1
ATOM 5360 N N . TRP B 1 249 ? 7.074 35.281 1.775 1 95.94 249 TRP B N 1
ATOM 5361 C CA . TRP B 1 249 ? 6.664 34.406 0.665 1 95.94 249 TRP B CA 1
ATOM 5362 C C . TRP B 1 249 ? 6.02 33.125 1.176 1 95.94 249 TRP B C 1
ATOM 5364 O O . TRP B 1 249 ? 5.105 32.594 0.544 1 95.94 249 TRP B O 1
ATOM 5374 N N . THR B 1 250 ? 6.496 32.656 2.297 1 96.06 250 THR B N 1
ATOM 5375 C CA . THR B 1 250 ? 5.859 31.484 2.92 1 96.06 250 THR B CA 1
ATOM 5376 C C . THR B 1 250 ? 4.438 31.828 3.357 1 96.06 250 THR B C 1
ATOM 5378 O O . THR B 1 250 ? 3.498 31.078 3.068 1 96.06 250 THR B O 1
ATOM 5381 N N . THR B 1 251 ? 4.312 32.969 3.998 1 97.69 251 THR B N 1
ATOM 5382 C CA . THR B 1 251 ? 3.012 33.375 4.5 1 97.69 251 THR B CA 1
ATOM 5383 C C . THR B 1 251 ? 2.055 33.688 3.348 1 97.69 251 THR B C 1
ATOM 5385 O O . THR B 1 251 ? 0.899 33.25 3.369 1 97.69 251 THR B O 1
ATOM 5388 N N . LEU B 1 252 ? 2.484 34.375 2.393 1 96.75 252 LEU B N 1
ATOM 5389 C CA . LEU B 1 252 ? 1.65 34.719 1.247 1 96.75 252 LEU B CA 1
ATOM 5390 C C . LEU B 1 252 ? 1.276 33.469 0.452 1 96.75 252 LEU B C 1
ATOM 5392 O O . LEU B 1 252 ? 0.116 33.281 0.074 1 96.75 252 LEU B O 1
ATOM 5396 N N . GLY B 1 253 ? 2.24 32.688 0.175 1 93.31 253 GLY B N 1
ATOM 5397 C CA . GLY B 1 253 ? 1.986 31.453 -0.572 1 93.31 253 GLY B CA 1
ATOM 5398 C C . GLY B 1 253 ? 0.989 30.547 0.108 1 93.31 253 GLY B C 1
ATOM 5399 O O . GLY B 1 253 ? 0.1 29.984 -0.545 1 93.31 253 GLY B O 1
ATOM 5400 N N . GLY B 1 254 ? 1.105 30.438 1.375 1 95 254 GLY B N 1
ATOM 5401 C CA . GLY B 1 254 ? 0.221 29.547 2.117 1 95 254 GLY B CA 1
ATOM 5402 C C . GLY B 1 254 ? -1.156 30.141 2.35 1 95 254 GLY B C 1
ATOM 5403 O O . GLY B 1 254 ? -2.135 29.406 2.496 1 95 254 GLY B O 1
ATOM 5404 N N . SER B 1 255 ? -1.271 31.469 2.346 1 97.25 255 SER B N 1
ATOM 5405 C CA . SER B 1 255 ? -2.506 32.094 2.793 1 97.25 255 SER B CA 1
ATOM 5406 C C . SER B 1 255 ? -3.381 32.5 1.611 1 97.25 255 SER B C 1
ATOM 5408 O O . SER B 1 255 ? -4.605 32.562 1.726 1 97.25 255 SER B O 1
ATOM 5410 N N . LEU B 1 256 ? -2.842 32.812 0.518 1 94.88 256 LEU B N 1
ATOM 5411 C CA . LEU B 1 256 ? -3.592 33.438 -0.579 1 94.88 256 LEU B CA 1
ATOM 5412 C C . LEU B 1 256 ? -4.684 32.469 -1.073 1 94.88 256 LEU B C 1
ATOM 5414 O O . LEU B 1 256 ? -5.852 32.875 -1.149 1 94.88 256 LEU B O 1
ATOM 5418 N N . GLY B 1 257 ? -4.309 31.312 -1.42 1 92.94 257 GLY B N 1
ATOM 5419 C CA . GLY B 1 257 ? -5.266 30.344 -1.917 1 92.94 257 GLY B CA 1
ATOM 5420 C C . GLY B 1 257 ? -6.414 30.078 -0.957 1 92.94 257 GLY B C 1
ATOM 5421 O O . GLY B 1 257 ? -7.574 30.328 -1.293 1 92.94 257 GLY B O 1
ATOM 5422 N N . PRO B 1 258 ? -6.082 29.703 0.261 1 95.69 258 PRO B N 1
ATOM 5423 C CA . PRO B 1 258 ? -7.125 29.406 1.245 1 95.69 258 PRO B CA 1
ATOM 5424 C C . PRO B 1 258 ? -8.031 30.609 1.53 1 95.69 258 PRO B C 1
ATOM 5426 O O . PRO B 1 258 ? -9.25 30.453 1.661 1 95.69 258 PRO B O 1
ATOM 5429 N N . ILE B 1 259 ? -7.484 31.797 1.625 1 96.5 259 ILE B N 1
ATOM 5430 C CA . ILE B 1 259 ? -8.297 32.969 1.931 1 96.5 259 ILE B CA 1
ATOM 5431 C C . ILE B 1 259 ? -9.336 33.188 0.833 1 96.5 259 ILE B C 1
ATOM 5433 O O . ILE B 1 259 ? -10.523 33.344 1.119 1 96.5 259 ILE B O 1
ATOM 5437 N N . VAL B 1 260 ? -8.945 33.125 -0.378 1 94.88 260 VAL B N 1
ATOM 5438 C CA . VAL B 1 260 ? -9.852 33.312 -1.506 1 94.88 260 VAL B CA 1
ATOM 5439 C C . VAL B 1 260 ? -10.945 32.25 -1.492 1 94.88 260 VAL B C 1
ATOM 5441 O O . VAL B 1 260 ? -12.125 32.562 -1.665 1 94.88 260 VAL B O 1
ATOM 5444 N N . LEU B 1 261 ? -10.586 31.109 -1.234 1 94.56 261 LEU B N 1
ATOM 5445 C CA . LEU B 1 261 ? -11.531 30 -1.314 1 94.56 261 LEU B CA 1
ATOM 5446 C C . LEU B 1 261 ? -12.445 29.969 -0.098 1 94.56 261 LEU B C 1
ATOM 5448 O O . LEU B 1 261 ? -13.625 29.609 -0.211 1 94.56 261 LEU B O 1
ATOM 5452 N N . ILE B 1 262 ? -11.938 30.328 1.073 1 96.69 262 ILE B N 1
ATOM 5453 C CA . ILE B 1 262 ? -12.773 30.391 2.268 1 96.69 262 ILE B CA 1
ATOM 5454 C C . ILE B 1 262 ? -13.82 31.484 2.104 1 96.69 262 ILE B C 1
ATOM 5456 O O . ILE B 1 262 ? -14.984 31.297 2.461 1 96.69 262 ILE B O 1
ATOM 5460 N N . VAL B 1 263 ? -13.375 32.594 1.565 1 94.38 263 VAL B N 1
ATOM 5461 C CA . VAL B 1 263 ? -14.305 33.688 1.34 1 94.38 263 VAL B CA 1
ATOM 5462 C C . VAL B 1 263 ? -15.406 33.25 0.376 1 94.38 263 VAL B C 1
ATOM 5464 O O . VAL B 1 263 ? -16.578 33.5 0.61 1 94.38 263 VAL B O 1
ATOM 5467 N N . PHE B 1 264 ? -15.023 32.594 -0.613 1 94.31 264 PHE B N 1
ATOM 5468 C CA . PHE B 1 264 ? -15.992 32.094 -1.571 1 94.31 264 PHE B CA 1
ATOM 5469 C C . PHE B 1 264 ? -16.922 31.078 -0.902 1 94.31 264 PHE B C 1
ATOM 5471 O O . PHE B 1 264 ? -18.141 31.094 -1.142 1 94.31 264 PHE B O 1
ATOM 5478 N N . GLY B 1 265 ? -16.359 30.219 -0.119 1 94.81 265 GLY B N 1
ATOM 5479 C CA . GLY B 1 265 ? -17.156 29.234 0.611 1 94.81 265 GLY B CA 1
ATOM 5480 C C . GLY B 1 265 ? -18.141 29.875 1.571 1 94.81 265 GLY B C 1
ATOM 5481 O O . GLY B 1 265 ? -19.266 29.391 1.732 1 94.81 265 GLY B O 1
ATOM 5482 N N . LEU B 1 266 ? -17.719 30.953 2.191 1 94.69 266 LEU B N 1
ATOM 5483 C CA . LEU B 1 266 ? -18.594 31.703 3.08 1 94.69 266 LEU B CA 1
ATOM 5484 C C . LEU B 1 266 ? -19.797 32.25 2.324 1 94.69 266 LEU B C 1
ATOM 5486 O O . LEU B 1 266 ? -20.938 32.125 2.789 1 94.69 266 LEU B O 1
ATOM 5490 N N . MET B 1 267 ? -19.531 32.75 1.207 1 94.31 267 MET B N 1
ATOM 5491 C CA . MET B 1 267 ? -20.594 33.344 0.399 1 94.31 267 MET B CA 1
ATOM 5492 C C . MET B 1 267 ? -21.547 32.25 -0.105 1 94.31 267 MET B C 1
ATOM 5494 O O . MET B 1 267 ? -22.766 32.438 -0.071 1 94.31 267 MET B O 1
ATOM 5498 N N . LEU B 1 268 ? -21 31.203 -0.49 1 92.69 268 LEU B N 1
ATOM 5499 C CA . LEU B 1 268 ? -21.812 30.094 -1.012 1 92.69 268 LEU B CA 1
ATOM 5500 C C . LEU B 1 268 ? -22.656 29.469 0.093 1 92.69 268 LEU B C 1
ATOM 5502 O O . LEU B 1 268 ? -23.828 29.188 -0.109 1 92.69 268 LEU B O 1
ATOM 5506 N N . SER B 1 269 ? -22.031 29.219 1.18 1 92.31 269 SER B N 1
ATOM 5507 C CA . SER B 1 269 ? -22.719 28.578 2.291 1 92.31 269 SER B CA 1
ATOM 5508 C C . SER B 1 269 ? -23.797 29.484 2.889 1 92.31 269 SER B C 1
ATOM 5510 O O . SER B 1 269 ? -24.828 29 3.363 1 92.31 269 SER B O 1
ATOM 5512 N N . ALA B 1 270 ? -23.516 30.734 2.906 1 91.06 270 ALA B N 1
ATOM 5513 C CA . ALA B 1 270 ? -24.5 31.688 3.396 1 91.06 270 ALA B CA 1
ATOM 5514 C C . ALA B 1 270 ? -25.703 31.766 2.463 1 91.06 270 ALA B C 1
ATOM 5516 O O . ALA B 1 270 ? -26.812 32.062 2.896 1 91.06 270 ALA B O 1
ATOM 5517 N N . SER B 1 271 ? -25.5 31.422 1.235 1 91.5 271 SER B N 1
ATOM 5518 C CA . SER B 1 271 ? -26.531 31.531 0.214 1 91.5 271 SER B CA 1
ATOM 5519 C C . SER B 1 271 ? -27.312 30.234 0.069 1 91.5 271 SER B C 1
ATOM 5521 O O . SER B 1 271 ? -28.453 30.234 -0.42 1 91.5 271 SER B O 1
ATOM 5523 N N . ASP B 1 272 ? -26.734 29.156 0.404 1 90.88 272 ASP B N 1
ATOM 5524 C CA . ASP B 1 272 ? -27.328 27.844 0.214 1 90.88 272 ASP B CA 1
ATOM 5525 C C . ASP B 1 272 ? -27.188 26.984 1.471 1 90.88 272 ASP B C 1
ATOM 5527 O O . ASP B 1 272 ? -26.172 26.312 1.65 1 90.88 272 ASP B O 1
ATOM 5531 N N . GLN B 1 273 ? -28.25 26.812 2.148 1 86.5 273 GLN B N 1
ATOM 5532 C CA . GLN B 1 273 ? -28.219 26.109 3.426 1 86.5 273 GLN B CA 1
ATOM 5533 C C . GLN B 1 273 ? -28.016 24.609 3.221 1 86.5 273 GLN B C 1
ATOM 5535 O O . GLN B 1 273 ? -27.375 23.953 4.039 1 86.5 273 GLN B O 1
ATOM 5540 N N . LYS B 1 274 ? -28.562 24.109 2.176 1 87.56 274 LYS B N 1
ATOM 5541 C CA . LYS B 1 274 ? -28.406 22.688 1.883 1 87.56 274 LYS B CA 1
ATOM 5542 C C . LYS B 1 274 ? -26.938 22.328 1.669 1 87.56 274 LYS B C 1
ATOM 5544 O O . LYS B 1 274 ? -26.484 21.266 2.111 1 87.56 274 LYS B O 1
ATOM 5549 N N . LEU B 1 275 ? -26.312 23.188 0.988 1 89 275 LEU B N 1
ATOM 5550 C CA . LEU B 1 275 ? -24.891 23.016 0.782 1 89 275 LEU B CA 1
ATOM 5551 C C . LEU B 1 275 ? -24.141 23.078 2.107 1 89 275 LEU B C 1
ATOM 5553 O O . LEU B 1 275 ? -23.281 22.234 2.383 1 89 275 LEU B O 1
ATOM 5557 N N . ALA B 1 276 ? -24.422 24 2.91 1 88.06 276 ALA B N 1
ATOM 5558 C CA . ALA B 1 276 ? -23.75 24.188 4.195 1 88.06 276 ALA B CA 1
ATOM 5559 C C . ALA B 1 276 ? -23.938 22.969 5.094 1 88.06 276 ALA B C 1
ATOM 5561 O O . ALA B 1 276 ? -23.016 22.562 5.797 1 88.06 276 ALA B O 1
ATOM 5562 N N . ASP B 1 277 ? -25.094 22.344 4.98 1 86.81 277 ASP B N 1
ATOM 5563 C CA . ASP B 1 277 ? -25.406 21.188 5.816 1 86.81 277 ASP B CA 1
ATOM 5564 C C . ASP B 1 277 ? -24.688 19.938 5.301 1 86.81 277 ASP B C 1
ATOM 5566 O O . ASP B 1 277 ? -24.328 19.047 6.082 1 86.81 277 ASP B O 1
ATOM 5570 N N . GLY B 1 278 ? -24.516 19.875 4.082 1 89.19 278 GLY B N 1
ATOM 5571 C CA . GLY B 1 278 ? -23.938 18.688 3.455 1 89.19 278 GLY B CA 1
ATOM 5572 C C . GLY B 1 278 ? -22.438 18.609 3.607 1 89.19 278 GLY B C 1
ATOM 5573 O O . GLY B 1 278 ? -21.859 17.531 3.535 1 89.19 278 GLY B O 1
ATOM 5574 N N . VAL B 1 279 ? -21.812 19.719 3.895 1 88.75 279 VAL B N 1
ATOM 5575 C CA . VAL B 1 279 ? -20.344 19.797 3.918 1 88.75 279 VAL B CA 1
ATOM 5576 C C . VAL B 1 279 ? -19.812 19.031 5.117 1 88.75 279 VAL B C 1
ATOM 5578 O O . VAL B 1 279 ? -18.688 18.516 5.082 1 88.75 279 VAL B O 1
ATOM 5581 N N . GLY B 1 280 ? -20.594 18.891 6.152 1 85.88 280 GLY B N 1
ATOM 5582 C CA . GLY B 1 280 ? -20.156 18.141 7.32 1 85.88 280 GLY B CA 1
ATOM 5583 C C . GLY B 1 280 ? -19.922 16.672 7.035 1 85.88 280 GLY B C 1
ATOM 5584 O O . GLY B 1 280 ? -19.016 16.062 7.59 1 85.88 280 GLY B O 1
ATOM 5585 N N . ALA B 1 281 ? -20.766 16.125 6.184 1 86.38 281 ALA B N 1
ATOM 5586 C CA . ALA B 1 281 ? -20.688 14.711 5.832 1 86.38 281 ALA B CA 1
ATOM 5587 C C . ALA B 1 281 ? -19.688 14.477 4.707 1 86.38 281 ALA B C 1
ATOM 5589 O O . ALA B 1 281 ? -18.891 13.539 4.762 1 86.38 281 ALA B O 1
ATOM 5590 N N . ASP B 1 282 ? -19.75 15.297 3.754 1 90.31 282 ASP B N 1
ATOM 5591 C CA . ASP B 1 282 ? -18.906 15.203 2.568 1 90.31 282 ASP B CA 1
ATOM 5592 C C . ASP B 1 282 ? -18.484 16.594 2.09 1 90.31 282 ASP B C 1
ATOM 5594 O O . ASP B 1 282 ? -19.094 17.156 1.181 1 90.31 282 ASP B O 1
ATOM 5598 N N . PRO B 1 283 ? -17.359 17.016 2.619 1 91.44 283 PRO B N 1
ATOM 5599 C CA . PRO B 1 283 ? -16.953 18.406 2.404 1 91.44 283 PRO B CA 1
ATOM 5600 C C . PRO B 1 283 ? -16.781 18.734 0.925 1 91.44 283 PRO B C 1
ATOM 5602 O O . PRO B 1 283 ? -17.016 19.875 0.517 1 91.44 283 PRO B O 1
ATOM 5605 N N . ILE B 1 284 ? -16.359 17.844 0.102 1 89 284 ILE B N 1
ATOM 5606 C CA . ILE B 1 284 ? -16.094 18.125 -1.303 1 89 284 ILE B CA 1
ATOM 5607 C C . ILE B 1 284 ? -17.297 17.719 -2.154 1 89 284 ILE B C 1
ATOM 5609 O O . ILE B 1 284 ? -17.75 18.484 -3.012 1 89 284 ILE B O 1
ATOM 5613 N N . GLY B 1 285 ? -17.922 16.672 -1.823 1 88.44 285 GLY B N 1
ATOM 5614 C CA . GLY B 1 285 ? -19.078 16.188 -2.562 1 88.44 285 GLY B CA 1
ATOM 5615 C C . GLY B 1 285 ? -20.266 17.125 -2.455 1 88.44 285 GLY B C 1
ATOM 5616 O O . GLY B 1 285 ? -21.062 17.25 -3.398 1 88.44 285 GLY B O 1
ATOM 5617 N N . ALA B 1 286 ? -20.391 17.766 -1.37 1 90.06 286 ALA B N 1
ATOM 5618 C CA . ALA B 1 286 ? -21.516 18.672 -1.128 1 90.06 286 ALA B CA 1
ATOM 5619 C C . ALA B 1 286 ? -21.453 19.891 -2.049 1 90.06 286 ALA B C 1
ATOM 5621 O O . ALA B 1 286 ? -22.438 20.609 -2.209 1 90.06 286 ALA B O 1
ATOM 5622 N N . LEU B 1 287 ? -20.344 20.062 -2.684 1 90.5 287 LEU B N 1
ATOM 5623 C CA . LEU B 1 287 ? -20.172 21.219 -3.564 1 90.5 287 LEU B CA 1
ATOM 5624 C C . LEU B 1 287 ? -20.547 20.859 -5 1 90.5 287 LEU B C 1
ATOM 5626 O O . LEU B 1 287 ? -20.609 21.75 -5.859 1 90.5 287 LEU B O 1
ATOM 5630 N N . THR B 1 288 ? -20.891 19.656 -5.254 1 89.88 288 THR B N 1
ATOM 5631 C CA . THR B 1 288 ? -21.031 19.188 -6.625 1 89.88 288 THR B CA 1
ATOM 5632 C C . THR B 1 288 ? -22.453 19.422 -7.141 1 89.88 288 THR B C 1
ATOM 5634 O O . THR B 1 288 ? -22.656 19.547 -8.352 1 89.88 288 THR B O 1
ATOM 5637 N N . PRO B 1 289 ? -23.469 19.516 -6.25 1 88.19 289 PRO B N 1
ATOM 5638 C CA . PRO B 1 289 ? -24.828 19.656 -6.773 1 88.19 289 PRO B CA 1
ATOM 5639 C C . PRO B 1 289 ? -25.031 20.938 -7.574 1 88.19 289 PRO B C 1
ATOM 5641 O O . PRO B 1 289 ? -25.891 21 -8.453 1 88.19 289 PRO B O 1
ATOM 5644 N N . ILE B 1 290 ? -24.297 21.938 -7.348 1 88.06 290 ILE B N 1
ATOM 5645 C CA . ILE B 1 290 ? -24.484 23.219 -8.016 1 88.06 290 ILE B CA 1
ATOM 5646 C C . ILE B 1 290 ? -23.75 23.219 -9.352 1 88.06 290 ILE B C 1
ATOM 5648 O O . ILE B 1 290 ? -23.906 24.156 -10.148 1 88.06 290 ILE B O 1
ATOM 5652 N N . LEU B 1 291 ? -23.062 22.188 -9.664 1 89.88 291 LEU B N 1
ATOM 5653 C CA . LEU B 1 291 ? -22.266 22.125 -10.891 1 89.88 291 LEU B CA 1
ATOM 5654 C C . LEU B 1 291 ? -23.016 21.359 -11.977 1 89.88 291 LEU B C 1
ATOM 5656 O O . LEU B 1 291 ? -23.766 20.422 -11.68 1 89.88 291 LEU B O 1
ATOM 5660 N N . PRO B 1 292 ? -22.812 21.844 -13.172 1 90.81 292 PRO B N 1
ATOM 5661 C CA . PRO B 1 292 ? -23.328 21.031 -14.258 1 90.81 292 PRO B CA 1
ATOM 5662 C C . PRO B 1 292 ? -22.641 19.672 -14.367 1 90.81 292 PRO B C 1
ATOM 5664 O O . PRO B 1 292 ? -21.469 19.547 -14.008 1 90.81 292 PRO B O 1
ATOM 5667 N N . THR B 1 293 ? -23.328 18.719 -14.938 1 89.19 293 THR B N 1
ATOM 5668 C CA . THR B 1 293 ? -22.859 17.344 -14.992 1 89.19 293 THR B CA 1
ATOM 5669 C C . THR B 1 293 ? -21.562 17.234 -15.805 1 89.19 293 THR B C 1
ATOM 5671 O O . THR B 1 293 ? -20.688 16.438 -15.484 1 89.19 293 THR B O 1
ATOM 5674 N N . TRP B 1 294 ? -21.438 18.109 -16.797 1 89.75 294 TRP B N 1
ATOM 5675 C CA . TRP B 1 294 ? -20.266 18.016 -17.672 1 89.75 294 TRP B CA 1
ATOM 5676 C C . TRP B 1 294 ? -19.016 18.469 -16.938 1 89.75 294 TRP B C 1
ATOM 5678 O O . TRP B 1 294 ? -17.891 18.141 -17.344 1 89.75 294 TRP B O 1
ATOM 5688 N N . PHE B 1 295 ? -19.141 19.172 -15.867 1 91.81 295 PHE B N 1
ATOM 5689 C CA . PHE B 1 295 ? -17.984 19.719 -15.156 1 91.81 295 PHE B CA 1
ATOM 5690 C C . PHE B 1 295 ? -17.594 18.828 -13.984 1 91.81 295 PHE B C 1
ATOM 5692 O O . PHE B 1 295 ? -16.609 19.078 -13.297 1 91.81 295 PHE B O 1
ATOM 5699 N N . LEU B 1 296 ? -18.312 17.75 -13.773 1 91.06 296 LEU B N 1
ATOM 5700 C CA . LEU B 1 296 ? -18.078 16.906 -12.609 1 91.06 296 LEU B CA 1
ATOM 5701 C C . LEU B 1 296 ? -16.734 16.203 -12.711 1 91.06 296 LEU B C 1
ATOM 5703 O O . LEU B 1 296 ? -15.992 16.125 -11.734 1 91.06 296 LEU B O 1
ATOM 5707 N N . LEU B 1 297 ? -16.406 15.711 -13.875 1 89.38 297 LEU B N 1
ATOM 5708 C CA . LEU B 1 297 ? -15.133 15.016 -14.039 1 89.38 297 LEU B CA 1
ATOM 5709 C C . LEU B 1 297 ? -13.961 15.984 -13.93 1 89.38 297 LEU B C 1
ATOM 5711 O O . LEU B 1 297 ? -12.992 15.719 -13.227 1 89.38 297 LEU B O 1
ATOM 5715 N N . PRO B 1 298 ? -13.984 17.141 -14.625 1 88 298 PRO B N 1
ATOM 5716 C CA . PRO B 1 298 ? -12.93 18.141 -14.414 1 88 298 PRO B CA 1
ATOM 5717 C C . PRO B 1 298 ? -12.828 18.578 -12.953 1 88 298 PRO B C 1
ATOM 5719 O O . PRO B 1 298 ? -11.719 18.797 -12.453 1 88 298 PRO B O 1
ATOM 5722 N N . PHE B 1 299 ? -13.945 18.719 -12.359 1 89.69 299 PHE B N 1
ATOM 5723 C CA . PHE B 1 299 ? -13.961 19.094 -10.945 1 89.69 299 PHE B CA 1
ATOM 5724 C C . PHE B 1 299 ? -13.242 18.047 -10.109 1 89.69 299 PHE B C 1
ATOM 5726 O O . PHE B 1 299 ? -12.43 18.391 -9.242 1 89.69 299 PHE B O 1
ATOM 5733 N N . LEU B 1 300 ? -13.594 16.797 -10.383 1 89.75 300 LEU B N 1
ATOM 5734 C CA . LEU B 1 300 ? -12.961 15.719 -9.641 1 89.75 300 LEU B CA 1
ATOM 5735 C C . LEU B 1 300 ? -11.445 15.719 -9.859 1 89.75 300 LEU B C 1
ATOM 5737 O O . LEU B 1 300 ? -10.68 15.477 -8.93 1 89.75 300 LEU B O 1
ATOM 5741 N N . LEU B 1 301 ? -11.055 15.961 -11.008 1 85.62 301 LEU B N 1
ATOM 5742 C CA . LEU B 1 301 ? -9.633 16.016 -11.32 1 85.62 301 LEU B CA 1
ATOM 5743 C C . LEU B 1 301 ? -8.938 17.109 -10.523 1 85.62 301 LEU B C 1
ATOM 5745 O O . LEU B 1 301 ? -7.84 16.906 -10 1 85.62 301 LEU B O 1
ATOM 5749 N N . VAL B 1 302 ? -9.555 18.203 -10.398 1 82.19 302 VAL B N 1
ATOM 5750 C CA . VAL B 1 302 ? -8.992 19.328 -9.648 1 82.19 302 VAL B CA 1
ATOM 5751 C C . VAL B 1 302 ? -8.891 18.953 -8.172 1 82.19 302 VAL B C 1
ATOM 5753 O O . VAL B 1 302 ? -7.898 19.281 -7.516 1 82.19 302 VAL B O 1
ATOM 5756 N N . VAL B 1 303 ? -9.945 18.359 -7.746 1 87.69 303 VAL B N 1
ATOM 5757 C CA . VAL B 1 303 ? -9.992 17.953 -6.344 1 87.69 303 VAL B CA 1
ATOM 5758 C C . VAL B 1 303 ? -8.852 16.984 -6.043 1 87.69 303 VAL B C 1
ATOM 5760 O O . VAL B 1 303 ? -8.102 17.172 -5.086 1 87.69 303 VAL B O 1
ATOM 5763 N N . LEU B 1 304 ? -8.711 16.062 -6.891 1 86.88 304 LEU B N 1
ATOM 5764 C CA . LEU B 1 304 ? -7.699 15.039 -6.656 1 86.88 304 LEU B CA 1
ATOM 5765 C C . LEU B 1 304 ? -6.293 15.617 -6.773 1 86.88 304 LEU B C 1
ATOM 5767 O O . LEU B 1 304 ? -5.422 15.312 -5.961 1 86.88 304 LEU B O 1
ATOM 5771 N N . LEU B 1 305 ? -6.07 16.453 -7.73 1 81.06 305 LEU B N 1
ATOM 5772 C CA . LEU B 1 305 ? -4.766 17.062 -7.906 1 81.06 305 LEU B CA 1
ATOM 5773 C C . LEU B 1 305 ? -4.414 17.953 -6.715 1 81.06 305 LEU B C 1
ATOM 5775 O O . LEU B 1 305 ? -3.279 17.938 -6.234 1 81.06 305 LEU B O 1
ATOM 5779 N N . GLY B 1 306 ? -5.359 18.719 -6.254 1 83.69 306 GLY B N 1
ATOM 5780 C CA . GLY B 1 306 ? -5.133 19.562 -5.086 1 83.69 306 GLY B CA 1
ATOM 5781 C C . GLY B 1 306 ? -4.801 18.766 -3.84 1 83.69 306 GLY B C 1
ATOM 5782 O O . GLY B 1 306 ? -3.898 19.141 -3.084 1 83.69 306 GLY B O 1
ATOM 5783 N N . LEU B 1 307 ? -5.496 17.672 -3.668 1 87.12 307 LEU B N 1
ATOM 5784 C CA . LEU B 1 307 ? -5.285 16.828 -2.494 1 87.12 307 LEU B CA 1
ATOM 5785 C C . LEU B 1 307 ? -3.959 16.078 -2.596 1 87.12 307 LEU B C 1
ATOM 5787 O O . LEU B 1 307 ? -3.244 15.938 -1.601 1 87.12 307 LEU B O 1
ATOM 5791 N N . ILE B 1 308 ? -3.645 15.664 -3.77 1 78.81 308 ILE B N 1
ATOM 5792 C CA . ILE B 1 308 ? -2.396 14.938 -3.994 1 78.81 308 ILE B CA 1
ATOM 5793 C C . ILE B 1 308 ? -1.212 15.883 -3.787 1 78.81 308 ILE B C 1
ATOM 5795 O O . ILE B 1 308 ? -0.186 15.484 -3.229 1 78.81 308 ILE B O 1
ATOM 5799 N N . GLY B 1 309 ? -1.351 17.156 -4.289 1 80 309 GLY B N 1
ATOM 5800 C CA . GLY B 1 309 ? -0.31 18.141 -4.043 1 80 309 GLY B CA 1
ATOM 5801 C C . GLY B 1 309 ? 0.019 18.297 -2.568 1 80 309 GLY B C 1
ATOM 5802 O O . GLY B 1 309 ? 1.191 18.344 -2.191 1 80 309 GLY B O 1
ATOM 5803 N N . GLY B 1 310 ? -0.978 18.359 -1.741 1 86.19 310 GLY B N 1
ATOM 5804 C CA . GLY B 1 310 ? -0.784 18.422 -0.302 1 86.19 310 GLY B CA 1
ATOM 5805 C C . GLY B 1 310 ? -0.222 17.141 0.288 1 86.19 310 GLY B C 1
ATOM 5806 O O . GLY B 1 310 ? 0.653 17.188 1.155 1 86.19 310 GLY B O 1
ATOM 5807 N N . ALA B 1 311 ? -0.623 16.078 -0.242 1 84.44 311 ALA B N 1
ATOM 5808 C CA . ALA B 1 311 ? -0.222 14.773 0.286 1 84.44 311 ALA B CA 1
ATOM 5809 C C . ALA B 1 311 ? 1.249 14.492 -0.007 1 84.44 311 ALA B C 1
ATOM 5811 O O . ALA B 1 311 ? 1.945 13.883 0.81 1 84.44 311 ALA B O 1
ATOM 5812 N N . VAL B 1 312 ? 1.644 14.93 -1.126 1 78.75 312 VAL B N 1
ATOM 5813 C CA . VAL B 1 312 ? 3.023 14.688 -1.537 1 78.75 312 VAL B CA 1
ATOM 5814 C C . VAL B 1 312 ? 3.979 15.422 -0.604 1 78.75 312 VAL B C 1
ATOM 5816 O O . VAL B 1 312 ? 4.973 14.852 -0.148 1 78.75 312 VAL B O 1
ATOM 5819 N N . MET B 1 313 ? 3.688 16.656 -0.296 1 83.69 313 MET B N 1
ATOM 5820 C CA . MET B 1 313 ? 4.52 17.422 0.629 1 83.69 313 MET B CA 1
ATOM 5821 C C . MET B 1 313 ? 4.449 16.844 2.035 1 83.69 313 MET B C 1
ATOM 5823 O O . MET B 1 313 ? 5.457 16.797 2.746 1 83.69 313 MET B O 1
ATOM 5827 N N . ASP B 1 314 ? 3.334 16.406 2.34 1 89.88 314 ASP B N 1
ATOM 5828 C CA . ASP B 1 314 ? 3.078 15.883 3.678 1 89.88 314 ASP B CA 1
ATOM 5829 C C . ASP B 1 314 ? 3.818 14.562 3.902 1 89.88 314 ASP B C 1
ATOM 5831 O O . ASP B 1 314 ? 4.441 14.367 4.949 1 89.88 314 ASP B O 1
ATOM 5835 N N . ILE B 1 315 ? 3.734 13.734 2.982 1 84.19 315 ILE B N 1
ATOM 5836 C CA . ILE B 1 315 ? 4.328 12.414 3.162 1 84.19 315 ILE B CA 1
ATOM 5837 C C . ILE B 1 315 ? 5.848 12.531 3.203 1 84.19 315 ILE B C 1
ATOM 5839 O O . ILE B 1 315 ? 6.52 11.781 3.916 1 84.19 315 ILE B O 1
ATOM 5843 N N . TYR B 1 316 ? 6.387 13.523 2.488 1 79.69 316 TYR B N 1
ATOM 5844 C CA . TYR B 1 316 ? 7.816 13.805 2.541 1 79.69 316 TYR B CA 1
ATOM 5845 C C . TYR B 1 316 ? 8.25 14.133 3.963 1 79.69 316 TYR B C 1
ATOM 5847 O O . TYR B 1 316 ? 9.203 13.547 4.48 1 79.69 316 TYR B O 1
ATOM 5855 N N . SER B 1 317 ? 7.547 14.984 4.508 1 87 317 SER B N 1
ATOM 5856 C CA . SER B 1 317 ? 7.898 15.422 5.855 1 87 317 SER B CA 1
ATOM 5857 C C . SER B 1 317 ? 7.574 14.352 6.891 1 87 317 SER B C 1
ATOM 5859 O O . SER B 1 317 ? 8.25 14.242 7.918 1 87 317 SER B O 1
ATOM 5861 N N . SER B 1 318 ? 6.562 13.57 6.598 1 89 318 SER B N 1
ATOM 5862 C CA . SER B 1 318 ? 6.195 12.477 7.484 1 89 318 SER B CA 1
ATOM 5863 C C . SER B 1 318 ? 7.336 11.469 7.621 1 89 318 SER B C 1
ATOM 5865 O O . SER B 1 318 ? 7.629 11 8.727 1 89 318 SER B O 1
ATOM 5867 N N . GLY B 1 319 ? 7.961 11.211 6.543 1 82.75 319 GLY B N 1
ATOM 5868 C CA . GLY B 1 319 ? 9.109 10.328 6.566 1 82.75 319 GLY B CA 1
ATOM 5869 C C . GLY B 1 319 ? 10.273 10.875 7.383 1 82.75 319 GLY B C 1
ATOM 5870 O O . GLY B 1 319 ? 10.891 10.148 8.164 1 82.75 319 GLY B O 1
ATOM 5871 N N . LEU B 1 320 ? 10.508 12.125 7.238 1 81.25 320 LEU B N 1
ATOM 5872 C CA . LEU B 1 320 ? 11.586 12.766 7.984 1 81.25 320 LEU B CA 1
ATOM 5873 C C . LEU B 1 320 ? 11.289 12.766 9.477 1 81.25 320 LEU B C 1
ATOM 5875 O O . LEU B 1 320 ? 12.188 12.539 10.297 1 81.25 320 LEU B O 1
ATOM 5879 N N . ALA B 1 321 ? 10.094 12.977 9.734 1 89 321 ALA B N 1
ATOM 5880 C CA . ALA B 1 321 ? 9.688 12.992 11.133 1 89 321 ALA B CA 1
ATOM 5881 C C . ALA B 1 321 ? 9.82 11.609 11.766 1 89 321 ALA B C 1
ATOM 5883 O O . ALA B 1 321 ? 10.25 11.477 12.906 1 89 321 ALA B O 1
ATOM 5884 N N . LEU B 1 322 ? 9.414 10.648 11.047 1 86.81 322 LEU B N 1
ATOM 5885 C CA . LEU B 1 322 ? 9.508 9.289 11.547 1 86.81 322 LEU B CA 1
ATOM 5886 C C . LEU B 1 322 ? 10.961 8.898 11.789 1 86.81 322 LEU B C 1
ATOM 5888 O O . LEU B 1 322 ? 11.273 8.266 12.805 1 86.81 322 LEU B O 1
ATOM 5892 N N . MET B 1 323 ? 11.828 9.312 10.922 1 82 323 MET B N 1
ATOM 5893 C CA . MET B 1 323 ? 13.25 9.055 11.094 1 82 323 MET B CA 1
ATOM 5894 C C . MET B 1 323 ? 13.805 9.805 12.305 1 82 323 MET B C 1
ATOM 5896 O O . MET B 1 323 ? 14.602 9.25 13.07 1 82 323 MET B O 1
ATOM 5900 N N . SER B 1 324 ? 13.328 10.953 12.445 1 85.62 324 SER B N 1
ATOM 5901 C CA . SER B 1 324 ? 13.773 11.773 13.562 1 85.62 324 SER B CA 1
ATOM 5902 C C . SER B 1 324 ? 13.25 11.234 14.891 1 85.62 324 SER B C 1
ATOM 5904 O O . SER B 1 324 ? 13.859 11.445 15.938 1 85.62 324 SER B O 1
ATOM 5906 N N . ALA B 1 325 ? 12.133 10.555 14.781 1 89.5 325 ALA B N 1
ATOM 5907 C CA . ALA B 1 325 ? 11.547 9.977 15.984 1 89.5 325 ALA B CA 1
ATOM 5908 C C . ALA B 1 325 ? 12.328 8.75 16.453 1 89.5 325 ALA B C 1
ATOM 5910 O O . ALA B 1 325 ? 12.156 8.281 17.578 1 89.5 325 ALA B O 1
ATOM 5911 N N . GLY B 1 326 ? 13.203 8.227 15.609 1 84.12 326 GLY B N 1
ATOM 5912 C CA . GLY B 1 326 ? 14.102 7.18 16.062 1 84.12 326 GLY B CA 1
ATOM 5913 C C . GLY B 1 326 ? 13.914 5.871 15.328 1 84.12 326 GLY B C 1
ATOM 5914 O O . GLY B 1 326 ? 14.445 4.836 15.742 1 84.12 326 GLY B O 1
ATOM 5915 N N . LEU B 1 327 ? 13.117 5.816 14.406 1 81 327 LEU B N 1
ATOM 5916 C CA . LEU B 1 327 ? 12.953 4.594 13.633 1 81 327 LEU B CA 1
ATOM 5917 C C . LEU B 1 327 ? 13.852 4.617 12.391 1 81 327 LEU B C 1
ATOM 5919 O O . LEU B 1 327 ? 13.5 5.23 11.383 1 81 327 LEU B O 1
ATOM 5923 N N . PRO B 1 328 ? 14.891 3.938 12.477 1 78.69 328 PRO B N 1
ATOM 5924 C CA . PRO B 1 328 ? 15.875 3.975 11.391 1 78.69 328 PRO B CA 1
ATOM 5925 C C . PRO B 1 328 ? 15.508 3.051 10.227 1 78.69 328 PRO B C 1
ATOM 5927 O O . PRO B 1 328 ? 16.141 2.014 10.039 1 78.69 328 PRO B O 1
ATOM 5930 N N . VAL B 1 329 ? 14.523 3.357 9.531 1 76.75 329 VAL B N 1
ATOM 5931 C CA . VAL B 1 329 ? 14.109 2.549 8.391 1 76.75 329 VAL B CA 1
ATOM 5932 C C . VAL B 1 329 ? 14.352 3.32 7.094 1 76.75 329 VAL B C 1
ATOM 5934 O O . VAL B 1 329 ? 14.375 4.555 7.094 1 76.75 329 VAL B O 1
ATOM 5937 N N . PRO B 1 330 ? 14.578 2.541 6.051 1 75.69 330 PRO B N 1
ATOM 5938 C CA . PRO B 1 330 ? 14.695 3.225 4.762 1 75.69 330 PRO B CA 1
ATOM 5939 C C . PRO B 1 330 ? 13.414 3.961 4.367 1 75.69 330 PRO B C 1
ATOM 5941 O O . PRO B 1 330 ? 12.328 3.598 4.812 1 75.69 330 PRO B O 1
ATOM 5944 N N . ARG B 1 331 ? 13.586 4.914 3.637 1 75.94 331 ARG B N 1
ATOM 5945 C CA . ARG B 1 331 ? 12.516 5.828 3.246 1 75.94 331 ARG B CA 1
ATOM 5946 C C . ARG B 1 331 ? 11.32 5.066 2.686 1 75.94 331 ARG B C 1
ATOM 5948 O O . ARG B 1 331 ? 10.18 5.336 3.053 1 75.94 331 ARG B O 1
ATOM 5955 N N . PRO B 1 332 ? 11.531 4.074 1.785 1 78.19 332 PRO B N 1
ATOM 5956 C CA . PRO B 1 332 ? 10.359 3.369 1.251 1 78.19 332 PRO B CA 1
ATOM 5957 C C . PRO B 1 332 ? 9.586 2.607 2.326 1 78.19 332 PRO B C 1
ATOM 5959 O O . PRO B 1 332 ? 8.359 2.51 2.258 1 78.19 332 PRO B O 1
ATOM 5962 N N . VAL B 1 333 ? 10.289 2.109 3.305 1 82.62 333 VAL B N 1
ATOM 5963 C CA . VAL B 1 333 ? 9.641 1.392 4.395 1 82.62 333 VAL B CA 1
ATOM 5964 C C . VAL B 1 333 ? 8.844 2.369 5.254 1 82.62 333 VAL B C 1
ATOM 5966 O O . VAL B 1 333 ? 7.715 2.07 5.664 1 82.62 333 VAL B O 1
ATOM 5969 N N . ALA B 1 334 ? 9.422 3.494 5.5 1 82.94 334 ALA B N 1
ATOM 5970 C CA . ALA B 1 334 ? 8.719 4.527 6.254 1 82.94 334 ALA B CA 1
ATOM 5971 C C . ALA B 1 334 ? 7.438 4.953 5.543 1 82.94 334 ALA B C 1
ATOM 5973 O O . ALA B 1 334 ? 6.387 5.105 6.172 1 82.94 334 ALA B O 1
ATOM 5974 N N . ALA B 1 335 ? 7.582 5.117 4.27 1 82.62 335 ALA B N 1
ATOM 5975 C CA . ALA B 1 335 ? 6.426 5.52 3.473 1 82.62 335 ALA B CA 1
ATOM 5976 C C . ALA B 1 335 ? 5.332 4.457 3.521 1 82.62 335 ALA B C 1
ATOM 5978 O O . ALA B 1 335 ? 4.145 4.785 3.572 1 82.62 335 ALA B O 1
ATOM 5979 N N . LEU B 1 336 ? 5.715 3.281 3.494 1 84.44 336 LEU B N 1
ATOM 5980 C CA . LEU B 1 336 ? 4.746 2.193 3.508 1 84.44 336 LEU B CA 1
ATOM 5981 C C . LEU B 1 336 ? 4.062 2.092 4.867 1 84.44 336 LEU B C 1
ATOM 5983 O O . LEU B 1 336 ? 2.859 1.831 4.945 1 84.44 336 LEU B O 1
ATOM 5987 N N . ILE B 1 337 ? 4.828 2.217 5.898 1 86.88 337 ILE B N 1
ATOM 5988 C CA . ILE B 1 337 ? 4.234 2.213 7.23 1 86.88 337 ILE B CA 1
ATOM 5989 C C . ILE B 1 337 ? 3.191 3.322 7.336 1 86.88 337 ILE B C 1
ATOM 5991 O O . ILE B 1 337 ? 2.074 3.092 7.805 1 86.88 337 ILE B O 1
ATOM 5995 N N . ASP B 1 338 ? 3.574 4.418 6.832 1 89.12 338 ASP B N 1
ATOM 5996 C CA . ASP B 1 338 ? 2.646 5.543 6.77 1 89.12 338 ASP B CA 1
ATOM 5997 C C . ASP B 1 338 ? 1.399 5.184 5.969 1 89.12 338 ASP B C 1
ATOM 5999 O O . ASP B 1 338 ? 0.279 5.492 6.379 1 89.12 338 ASP B O 1
ATOM 6003 N N . GLY B 1 339 ? 1.693 4.57 4.859 1 88.12 339 GLY B N 1
ATOM 6004 C CA . GLY B 1 339 ? 0.604 4.188 3.975 1 88.12 339 GLY B CA 1
ATOM 6005 C C . GLY B 1 339 ? -0.383 3.234 4.625 1 88.12 339 GLY B C 1
ATOM 6006 O O . GLY B 1 339 ? -1.595 3.377 4.453 1 88.12 339 GLY B O 1
ATOM 6007 N N . ILE B 1 340 ? 0.107 2.336 5.367 1 89.69 340 ILE B N 1
ATOM 6008 C CA . ILE B 1 340 ? -0.738 1.347 6.027 1 89.69 340 ILE B CA 1
ATOM 6009 C C . ILE B 1 340 ? -1.596 2.027 7.09 1 89.69 340 ILE B C 1
ATOM 6011 O O . ILE B 1 340 ? -2.812 1.835 7.133 1 89.69 340 ILE B O 1
ATOM 6015 N N . ILE B 1 341 ? -1.002 2.842 7.902 1 91.88 341 ILE B N 1
ATOM 6016 C CA . ILE B 1 341 ? -1.71 3.494 9 1 91.88 341 ILE B CA 1
ATOM 6017 C C . ILE B 1 341 ? -2.734 4.477 8.438 1 91.88 341 ILE B C 1
ATOM 6019 O O . ILE B 1 341 ? -3.879 4.52 8.898 1 91.88 341 ILE B O 1
ATOM 6023 N N . MET B 1 342 ? -2.277 5.184 7.461 1 93.31 342 MET B N 1
ATOM 6024 C CA . MET B 1 342 ? -3.197 6.152 6.875 1 93.31 342 MET B CA 1
ATOM 6025 C C . MET B 1 342 ? -4.371 5.449 6.203 1 93.31 342 MET B C 1
ATOM 6027 O O . MET B 1 342 ? -5.5 5.941 6.246 1 93.31 342 MET B O 1
ATOM 6031 N N . SER B 1 343 ? -4.133 4.293 5.559 1 93.06 343 SER B N 1
ATOM 6032 C CA . SER B 1 343 ? -5.199 3.551 4.891 1 93.06 343 SER B CA 1
ATOM 6033 C C . SER B 1 343 ? -6.199 2.994 5.898 1 93.06 343 SER B C 1
ATOM 6035 O O . SER B 1 343 ? -7.41 3.023 5.66 1 93.06 343 SER B O 1
ATOM 6037 N N . ILE B 1 344 ? -5.734 2.52 6.965 1 92.56 344 ILE B N 1
ATOM 6038 C CA . ILE B 1 344 ? -6.609 2.006 8.008 1 92.56 344 ILE B CA 1
ATOM 6039 C C . ILE B 1 344 ? -7.449 3.145 8.594 1 92.56 344 ILE B C 1
ATOM 6041 O O . ILE B 1 344 ? -8.664 3.008 8.758 1 92.56 344 ILE B O 1
ATOM 6045 N N . GLY B 1 345 ? -6.773 4.242 8.906 1 93.19 345 GLY B N 1
ATOM 6046 C CA . GLY B 1 345 ? -7.5 5.406 9.391 1 93.19 345 GLY B CA 1
ATOM 6047 C C . GLY B 1 345 ? -8.547 5.906 8.414 1 93.19 345 GLY B C 1
ATOM 6048 O O . GLY B 1 345 ? -9.672 6.227 8.812 1 93.19 345 GLY B O 1
ATOM 6049 N N . ALA B 1 346 ? -8.156 5.949 7.172 1 93.38 346 ALA B N 1
ATOM 6050 C CA . ALA B 1 346 ? -9.094 6.406 6.145 1 93.38 346 ALA B CA 1
ATOM 6051 C C . ALA B 1 346 ? -10.281 5.457 6.023 1 93.38 346 ALA B C 1
ATOM 6053 O O . ALA B 1 346 ? -11.43 5.898 5.895 1 93.38 346 ALA B O 1
ATOM 6054 N N . ALA B 1 347 ? -10.031 4.168 6.078 1 92.25 347 ALA B N 1
ATOM 6055 C CA . ALA B 1 347 ? -11.102 3.18 6.004 1 92.25 347 ALA B CA 1
ATOM 6056 C C . ALA B 1 347 ? -12.078 3.334 7.164 1 92.25 347 ALA B C 1
ATOM 6058 O O . ALA B 1 347 ? -13.289 3.236 6.984 1 92.25 347 ALA B O 1
ATOM 6059 N N . LEU B 1 348 ? -11.594 3.623 8.32 1 91.06 348 LEU B N 1
ATOM 6060 C CA . LEU B 1 348 ? -12.438 3.773 9.5 1 91.06 348 LEU B CA 1
ATOM 6061 C C . LEU B 1 348 ? -13.328 5.008 9.375 1 91.06 348 LEU B C 1
ATOM 6063 O O . LEU B 1 348 ? -14.508 4.965 9.727 1 91.06 348 LEU B O 1
ATOM 6067 N N . VAL B 1 349 ? -12.758 6.047 8.859 1 90.19 349 VAL B N 1
ATOM 6068 C CA . VAL B 1 349 ? -13.531 7.273 8.734 1 90.19 349 VAL B CA 1
ATOM 6069 C C . VAL B 1 349 ? -14.562 7.125 7.617 1 90.19 349 VAL B C 1
ATOM 6071 O O . VAL B 1 349 ? -15.727 7.508 7.777 1 90.19 349 VAL B O 1
ATOM 6074 N N . VAL B 1 350 ? -14.211 6.523 6.516 1 90.25 350 VAL B N 1
ATOM 6075 C CA . VAL B 1 350 ? -15.047 6.43 5.328 1 90.25 350 VAL B CA 1
ATOM 6076 C C . VAL B 1 350 ? -16.188 5.449 5.578 1 90.25 350 VAL B C 1
ATOM 6078 O O . VAL B 1 350 ? -17.328 5.691 5.168 1 90.25 350 VAL B O 1
ATOM 6081 N N . PHE B 1 351 ? -15.953 4.355 6.332 1 89 351 PHE B N 1
ATOM 6082 C CA . PHE B 1 351 ? -16.938 3.283 6.359 1 89 351 PHE B CA 1
ATOM 6083 C C . PHE B 1 351 ? -17.594 3.184 7.73 1 89 351 PHE B C 1
ATOM 6085 O O . PHE B 1 351 ? -18.656 2.588 7.871 1 89 351 PHE B O 1
ATOM 6092 N N . VAL B 1 352 ? -16.984 3.732 8.75 1 85.25 352 VAL B N 1
ATOM 6093 C CA . VAL B 1 352 ? -17.5 3.52 10.094 1 85.25 352 VAL B CA 1
ATOM 6094 C C . VAL B 1 352 ? -18.031 4.836 10.656 1 85.25 352 VAL B C 1
ATOM 6096 O O . VAL B 1 352 ? -19.094 4.871 11.289 1 85.25 352 VAL B O 1
ATOM 6099 N N . ALA B 1 353 ? -17.328 5.906 10.422 1 85.25 353 ALA B N 1
ATOM 6100 C CA . ALA B 1 353 ? -17.719 7.191 11 1 85.25 353 ALA B CA 1
ATOM 6101 C C . ALA B 1 353 ? -19.062 7.66 10.453 1 85.25 353 ALA B C 1
ATOM 6103 O O . ALA B 1 353 ? -19.391 7.383 9.297 1 85.25 353 ALA B O 1
ATOM 6104 N N . LYS B 1 354 ? -19.797 8.375 11.234 1 83.31 354 LYS B N 1
ATOM 6105 C CA . LYS B 1 354 ? -21.094 8.914 10.844 1 83.31 354 LYS B CA 1
ATOM 6106 C C . LYS B 1 354 ? -20.938 10.07 9.867 1 83.31 354 LYS B C 1
ATOM 6108 O O . LYS B 1 354 ? -21.766 10.242 8.961 1 83.31 354 LYS B O 1
ATOM 6113 N N . ASP B 1 355 ? -19.922 10.906 10.133 1 87.38 355 ASP B N 1
ATOM 6114 C CA . ASP B 1 355 ? -19.625 12.039 9.266 1 87.38 355 ASP B CA 1
ATOM 6115 C C . ASP B 1 355 ? -18.125 12.32 9.242 1 87.38 355 ASP B C 1
ATOM 6117 O O . ASP B 1 355 ? -17.344 11.68 9.953 1 87.38 355 ASP B O 1
ATOM 6121 N N . PHE B 1 356 ? -17.75 13.242 8.359 1 88.88 356 PHE B N 1
ATOM 6122 C CA . PHE B 1 356 ? -16.344 13.609 8.227 1 88.88 356 PHE B CA 1
ATOM 6123 C C . PHE B 1 356 ? -15.945 14.625 9.289 1 88.88 356 PHE B C 1
ATOM 6125 O O . PHE B 1 356 ? -14.859 14.539 9.867 1 88.88 356 PHE B O 1
ATOM 6132 N N . LEU B 1 357 ? -16.781 15.586 9.586 1 85.75 357 LEU B N 1
ATOM 6133 C CA . LEU B 1 357 ? -16.438 16.75 10.391 1 85.75 357 LEU B CA 1
ATOM 6134 C C . LEU B 1 357 ? -16.062 16.344 11.812 1 85.75 357 LEU B C 1
ATOM 6136 O O . LEU B 1 357 ? -15.141 16.906 12.406 1 85.75 357 LEU B O 1
ATOM 6140 N N . GLY B 1 358 ? -16.766 15.391 12.344 1 83.88 358 GLY B N 1
ATOM 6141 C CA . GLY B 1 358 ? -16.5 14.961 13.703 1 83.88 358 GLY B CA 1
ATOM 6142 C C . GLY B 1 358 ? -15.07 14.477 13.898 1 83.88 358 GLY B C 1
ATOM 6143 O O . GLY B 1 358 ? -14.305 15.094 14.641 1 83.88 358 GLY B O 1
ATOM 6144 N N . PRO B 1 359 ? -14.734 13.422 13.219 1 87.25 359 PRO B N 1
ATOM 6145 C CA . PRO B 1 359 ? -13.359 12.93 13.344 1 87.25 359 PRO B CA 1
ATOM 6146 C C . PRO B 1 359 ? -12.32 13.969 12.938 1 87.25 359 PRO B C 1
ATOM 6148 O O . PRO B 1 359 ? -11.242 14.023 13.531 1 87.25 359 PRO B O 1
ATOM 6151 N N . PHE B 1 360 ? -12.641 14.773 12.031 1 89.69 360 PHE B N 1
ATOM 6152 C CA . PHE B 1 360 ? -11.711 15.789 11.547 1 89.69 360 PHE B CA 1
ATOM 6153 C C . PHE B 1 360 ? -11.422 16.812 12.633 1 89.69 360 PHE B C 1
ATOM 6155 O O . PHE B 1 360 ? -10.258 17.109 12.922 1 89.69 360 PHE B O 1
ATOM 6162 N N . GLN B 1 361 ? -12.422 17.359 13.164 1 85.19 361 GLN B N 1
ATOM 6163 C CA . GLN B 1 361 ? -12.25 18.344 14.234 1 85.19 361 GLN B CA 1
ATOM 6164 C C . GLN B 1 361 ? -11.547 17.719 15.438 1 85.19 361 GLN B C 1
ATOM 6166 O O . GLN B 1 361 ? -10.734 18.391 16.094 1 85.19 361 GLN B O 1
ATOM 6171 N N . GLY B 1 362 ? -11.977 16.516 15.758 1 84.81 362 GLY B N 1
ATOM 6172 C CA . GLY B 1 362 ? -11.281 15.836 16.844 1 84.81 362 GLY B CA 1
ATOM 6173 C C . GLY B 1 362 ? -9.789 15.711 16.609 1 84.81 362 GLY B C 1
ATOM 6174 O O . GLY B 1 362 ? -8.992 15.914 17.516 1 84.81 362 GLY B O 1
ATOM 6175 N N . PHE B 1 363 ? -9.43 15.391 15.445 1 90.19 363 PHE B N 1
ATOM 6176 C CA . PHE B 1 363 ? -8.023 15.273 15.062 1 90.19 363 PHE B CA 1
ATOM 6177 C C . PHE B 1 363 ? -7.316 16.609 15.18 1 90.19 363 PHE B C 1
ATOM 6179 O O . PHE B 1 363 ? -6.234 16.703 15.758 1 90.19 363 PHE B O 1
ATOM 6186 N N . LEU B 1 364 ? -7.949 17.688 14.641 1 88.94 364 LEU B N 1
ATOM 6187 C CA . LEU B 1 364 ? -7.34 19.016 14.625 1 88.94 364 LEU B CA 1
ATOM 6188 C C . LEU B 1 364 ? -7.043 19.5 16.047 1 88.94 364 LEU B C 1
ATOM 6190 O O . LEU B 1 364 ? -5.957 20.016 16.312 1 88.94 364 LEU B O 1
ATOM 6194 N N . ILE B 1 365 ? -7.965 19.219 16.875 1 86.75 365 ILE B N 1
ATOM 6195 C CA . ILE B 1 365 ? -7.859 19.781 18.219 1 86.75 365 ILE B CA 1
ATOM 6196 C C . ILE B 1 365 ? -6.918 18.922 19.062 1 86.75 365 ILE B C 1
ATOM 6198 O O . ILE B 1 365 ? -6.055 19.453 19.766 1 86.75 365 ILE B O 1
ATOM 6202 N N . THR B 1 366 ? -7.078 17.625 18.969 1 89.69 366 THR B N 1
ATOM 6203 C CA . THR B 1 366 ? -6.312 16.734 19.828 1 89.69 366 THR B CA 1
ATOM 6204 C C . THR B 1 366 ? -4.828 16.766 19.469 1 89.69 366 THR B C 1
ATOM 6206 O O . THR B 1 366 ? -3.971 16.812 20.344 1 89.69 366 THR B O 1
ATOM 6209 N N . VAL B 1 367 ? -4.586 16.828 18.219 1 93 367 VAL B N 1
ATOM 6210 C CA . VAL B 1 367 ? -3.189 16.812 17.797 1 93 367 VAL B CA 1
ATOM 6211 C C . VAL B 1 367 ? -2.68 18.25 17.688 1 93 367 VAL B C 1
ATOM 6213 O O . VAL B 1 367 ? -1.491 18.516 17.891 1 93 367 VAL B O 1
ATOM 6216 N N . GLY B 1 368 ? -3.568 19.188 17.484 1 93.88 368 GLY B N 1
ATOM 6217 C CA . GLY B 1 368 ? -3.197 20.578 17.344 1 93.88 368 GLY B CA 1
ATOM 6218 C C . GLY B 1 368 ? -2.625 21.188 18.609 1 93.88 368 GLY B C 1
ATOM 6219 O O . GLY B 1 368 ? -1.725 22.031 18.547 1 93.88 368 GLY B O 1
ATOM 6220 N N . VAL B 1 369 ? -3.078 20.703 19.703 1 95.31 369 VAL B N 1
ATOM 6221 C CA . VAL B 1 369 ? -2.689 21.281 20.984 1 95.31 369 VAL B CA 1
ATOM 6222 C C . VAL B 1 369 ? -1.211 21.016 21.25 1 95.31 369 VAL B C 1
ATOM 6224 O O . VAL B 1 369 ? -0.431 21.953 21.453 1 95.31 369 VAL B O 1
ATOM 6227 N N . PRO B 1 370 ? -0.805 19.766 21.188 1 97.44 370 PRO B N 1
ATOM 6228 C CA . PRO B 1 370 ? 0.621 19.531 21.438 1 97.44 370 PRO B CA 1
ATOM 6229 C C . PRO B 1 370 ? 1.514 20.156 20.375 1 97.44 370 PRO B C 1
ATOM 6231 O O . PRO B 1 370 ? 2.629 20.594 20.672 1 97.44 370 PRO B O 1
ATOM 6234 N N . ILE B 1 371 ? 1.102 20.266 19.203 1 97.56 371 ILE B N 1
ATOM 6235 C CA . ILE B 1 371 ? 1.892 20.844 18.125 1 97.56 371 ILE B CA 1
ATOM 6236 C C . ILE B 1 371 ? 2.025 22.359 18.344 1 97.56 371 ILE B C 1
ATOM 6238 O O . ILE B 1 371 ? 3.074 22.938 18.062 1 97.56 371 ILE B O 1
ATOM 6242 N N . ALA B 1 372 ? 0.917 22.922 18.797 1 97.81 372 ALA B N 1
ATOM 6243 C CA . ALA B 1 372 ? 0.979 24.344 19.125 1 97.81 372 ALA B CA 1
ATOM 6244 C C . ALA B 1 372 ? 1.992 24.609 20.234 1 97.81 372 ALA B C 1
ATOM 6246 O O . ALA B 1 372 ? 2.748 25.594 20.172 1 97.81 372 ALA B O 1
ATOM 6247 N N . ALA B 1 373 ? 1.958 23.766 21.219 1 98.31 373 ALA B N 1
ATOM 6248 C CA . ALA B 1 373 ? 2.945 23.891 22.281 1 98.31 373 ALA B CA 1
ATOM 6249 C C . ALA B 1 373 ? 4.367 23.781 21.734 1 98.31 373 ALA B C 1
ATOM 6251 O O . ALA B 1 373 ? 5.227 24.594 22.078 1 98.31 373 ALA B O 1
ATOM 6252 N N . TRP B 1 374 ? 4.578 22.812 20.922 1 98.56 374 TRP B N 1
ATOM 6253 C CA . TRP B 1 374 ? 5.887 22.656 20.297 1 98.56 374 TRP B CA 1
ATOM 6254 C C . TRP B 1 374 ? 6.273 23.891 19.5 1 98.56 374 TRP B C 1
ATOM 6256 O O . TRP B 1 374 ? 7.41 24.359 19.578 1 98.56 374 TRP B O 1
ATOM 6266 N N . CYS B 1 375 ? 5.348 24.375 18.719 1 98.44 375 CYS B N 1
ATOM 6267 C CA . CYS B 1 375 ? 5.605 25.547 17.875 1 98.44 375 CYS B CA 1
ATOM 6268 C C . CYS B 1 375 ? 6.062 26.734 18.734 1 98.44 375 CYS B C 1
ATOM 6270 O O . CYS B 1 375 ? 7.016 27.422 18.375 1 98.44 375 CYS B O 1
ATOM 6272 N N . GLY B 1 376 ? 5.352 26.906 19.828 1 98.5 376 GLY B N 1
ATOM 6273 C CA . GLY B 1 376 ? 5.754 27.969 20.734 1 98.5 376 GLY B CA 1
ATOM 6274 C C . GLY B 1 376 ? 7.176 27.812 21.234 1 98.5 376 GLY B C 1
ATOM 6275 O O . GLY B 1 376 ? 7.941 28.781 21.266 1 98.5 376 GLY B O 1
ATOM 6276 N N . ILE B 1 377 ? 7.543 26.641 21.609 1 98.25 377 ILE B N 1
ATOM 6277 C CA . ILE B 1 377 ? 8.867 26.344 22.141 1 98.25 377 ILE B CA 1
ATOM 6278 C C . ILE B 1 377 ? 9.922 26.594 21.062 1 98.25 377 ILE B C 1
ATOM 6280 O O . ILE B 1 377 ? 10.938 27.25 21.312 1 98.25 377 ILE B O 1
ATOM 6284 N N . PHE B 1 378 ? 9.688 26.062 19.906 1 98.06 378 PHE B N 1
ATOM 6285 C CA . PHE B 1 378 ? 10.633 26.141 18.797 1 98.06 378 PHE B CA 1
ATOM 6286 C C . PHE B 1 378 ? 10.875 27.594 18.406 1 98.06 378 PHE B C 1
ATOM 6288 O O . PHE B 1 378 ? 12.023 28.016 18.203 1 98.06 378 PHE B O 1
ATOM 6295 N N . LEU B 1 379 ? 9.828 28.391 18.328 1 97.62 379 LEU B N 1
ATOM 6296 C CA . LEU B 1 379 ? 9.953 29.781 17.953 1 97.62 379 LEU B CA 1
ATOM 6297 C C . LEU B 1 379 ? 10.609 30.594 19.062 1 97.62 379 LEU B C 1
ATOM 6299 O O . LEU B 1 379 ? 11.359 31.531 18.797 1 97.62 379 LEU B O 1
ATOM 6303 N N . GLY B 1 380 ? 10.242 30.266 20.297 1 97.5 380 GLY B N 1
ATOM 6304 C CA . GLY B 1 380 ? 10.945 30.891 21.406 1 97.5 380 GLY B CA 1
ATOM 6305 C C . GLY B 1 380 ? 12.445 30.672 21.375 1 97.5 380 GLY B C 1
ATOM 6306 O O . GLY B 1 380 ? 13.227 31.609 21.578 1 97.5 380 GLY B O 1
ATOM 6307 N N . ASP B 1 381 ? 12.805 29.438 21.109 1 96.88 381 ASP B N 1
ATOM 6308 C CA . ASP B 1 381 ? 14.219 29.109 21 1 96.88 381 ASP B CA 1
ATOM 6309 C C . ASP B 1 381 ? 14.883 29.844 19.844 1 96.88 381 ASP B C 1
ATOM 6311 O O . ASP B 1 381 ? 16 30.344 19.969 1 96.88 381 ASP B O 1
ATOM 6315 N N . LEU B 1 382 ? 14.211 29.875 18.781 1 95.12 382 LEU B N 1
ATOM 6316 C CA . LEU B 1 382 ? 14.719 30.562 17.609 1 95.12 382 LEU B CA 1
ATOM 6317 C C . LEU B 1 382 ? 14.953 32.062 17.906 1 95.12 382 LEU B C 1
ATOM 6319 O O . LEU B 1 382 ? 15.938 32.625 17.438 1 95.12 382 LEU B O 1
ATOM 6323 N N . LEU B 1 383 ? 14.055 32.656 18.609 1 94.81 383 LEU B N 1
ATOM 6324 C CA . LEU B 1 383 ? 14.164 34.062 18.938 1 94.81 383 LEU B CA 1
ATOM 6325 C C . LEU B 1 383 ? 15.344 34.312 19.891 1 94.81 383 LEU B C 1
ATOM 6327 O O . LEU B 1 383 ? 16 35.344 19.797 1 94.81 383 LEU B O 1
ATOM 6331 N N . LEU B 1 384 ? 15.609 33.344 20.703 1 94.69 384 LEU B N 1
ATOM 6332 C CA . LEU B 1 384 ? 16.656 33.5 21.703 1 94.69 384 LEU B CA 1
ATOM 6333 C C . LEU B 1 384 ? 18.031 33.281 21.109 1 94.69 384 LEU B C 1
ATOM 6335 O O . LEU B 1 384 ? 19.031 33.812 21.594 1 94.69 384 LEU B O 1
ATOM 6339 N N . ARG B 1 385 ? 18.062 32.469 20.094 1 92.19 385 ARG B N 1
ATOM 6340 C CA . ARG B 1 385 ? 19.359 32.125 19.516 1 92.19 385 ARG B CA 1
ATOM 6341 C C . ARG B 1 385 ? 19.859 33.219 18.609 1 92.19 385 ARG B C 1
ATOM 6343 O O . ARG B 1 385 ? 19.156 33.688 17.719 1 92.19 385 ARG B O 1
ATOM 6350 N N . LYS B 1 386 ? 21.078 33.531 18.844 1 88.06 386 LYS B N 1
ATOM 6351 C CA . LYS B 1 386 ? 21.703 34.625 18.078 1 88.06 386 LYS B CA 1
ATOM 6352 C C . LYS B 1 386 ? 22.75 34.094 17.109 1 88.06 386 LYS B C 1
ATOM 6354 O O . LYS B 1 386 ? 23.109 34.75 16.141 1 88.06 386 LYS B O 1
ATOM 6359 N N . ARG B 1 387 ? 23.172 32.844 17.312 1 87.5 387 ARG B N 1
ATOM 6360 C CA . ARG B 1 387 ? 24.172 32.219 16.453 1 87.5 387 ARG B CA 1
ATOM 6361 C C . ARG B 1 387 ? 23.562 31.125 15.609 1 87.5 387 ARG B C 1
ATOM 6363 O O . ARG B 1 387 ? 22.453 30.656 15.906 1 87.5 387 ARG B O 1
ATOM 6370 N N . ASP B 1 388 ? 24.328 30.766 14.703 1 87.88 388 ASP B N 1
ATOM 6371 C CA . ASP B 1 388 ? 23.875 29.672 13.844 1 87.88 388 ASP B CA 1
ATOM 6372 C C . ASP B 1 388 ? 23.906 28.344 14.586 1 87.88 388 ASP B C 1
ATOM 6374 O O . ASP B 1 388 ? 24.609 28.203 15.586 1 87.88 388 ASP B O 1
ATOM 6378 N N . TYR B 1 389 ? 23.203 27.438 14.062 1 91.69 389 TYR B N 1
ATOM 6379 C CA . TYR B 1 389 ? 23.172 26.109 14.656 1 91.69 389 TYR B CA 1
ATOM 6380 C C . TYR B 1 389 ? 24.547 25.422 14.547 1 91.69 389 TYR B C 1
ATOM 6382 O O . TYR B 1 389 ? 25.25 25.594 13.555 1 91.69 389 TYR B O 1
ATOM 6390 N N . ASP B 1 390 ? 24.875 24.75 15.523 1 92.19 390 ASP B N 1
ATOM 6391 C CA . ASP B 1 390 ? 26.047 23.859 15.453 1 92.19 390 ASP B CA 1
ATOM 6392 C C . ASP B 1 390 ? 25.672 22.516 14.828 1 92.19 390 ASP B C 1
ATOM 6394 O O . ASP B 1 390 ? 25.172 21.625 15.516 1 92.19 390 ASP B O 1
ATOM 6398 N N . GLU B 1 391 ? 26.094 22.328 13.656 1 89.25 391 GLU B N 1
ATOM 6399 C CA . GLU B 1 391 ? 25.625 21.219 12.836 1 89.25 391 GLU B CA 1
ATOM 6400 C C . GLU B 1 391 ? 25.984 19.875 13.461 1 89.25 391 GLU B C 1
ATOM 6402 O O . GLU B 1 391 ? 25.141 19 13.609 1 89.25 391 GLU B O 1
ATOM 6407 N N . PRO B 1 392 ? 27.203 19.672 13.906 1 89.81 392 PRO B N 1
ATOM 6408 C CA . PRO B 1 392 ? 27.562 18.359 14.469 1 89.81 392 PRO B CA 1
ATOM 6409 C C . PRO B 1 392 ? 26.797 18.062 15.758 1 89.81 392 PRO B C 1
ATOM 6411 O O . PRO B 1 392 ? 26.469 16.891 16.016 1 89.81 392 PRO B O 1
ATOM 6414 N N . SER B 1 393 ? 26.531 19.094 16.484 1 92.19 393 SER B N 1
ATOM 6415 C CA . SER B 1 393 ? 25.891 18.891 17.781 1 92.19 393 SER B CA 1
ATOM 6416 C C . SER B 1 393 ? 24.422 18.516 17.625 1 92.19 393 SER B C 1
ATOM 6418 O O . SER B 1 393 ? 23.797 18.031 18.578 1 92.19 393 SER B O 1
ATOM 6420 N N . LEU B 1 394 ? 23.922 18.719 16.5 1 92.06 394 LEU B N 1
ATOM 6421 C CA . LEU B 1 394 ? 22.562 18.297 16.234 1 92.06 394 LEU B CA 1
ATOM 6422 C C . LEU B 1 394 ? 22.453 16.781 16.172 1 92.06 394 LEU B C 1
ATOM 6424 O O . LEU B 1 394 ? 21.359 16.219 16.297 1 92.06 394 LEU B O 1
ATOM 6428 N N . PHE B 1 395 ? 23.609 16.156 16.031 1 90.75 395 PHE B N 1
ATOM 6429 C CA . PHE B 1 395 ? 23.594 14.711 15.859 1 90.75 395 PHE B CA 1
ATOM 6430 C C . PHE B 1 395 ? 24.391 14.016 16.969 1 90.75 395 PHE B C 1
ATOM 6432 O O . PHE B 1 395 ? 24.5 12.789 16.984 1 90.75 395 PHE B O 1
ATOM 6439 N N . ASP B 1 396 ? 24.953 14.82 17.875 1 92.25 396 ASP B N 1
ATOM 6440 C CA . ASP B 1 396 ? 25.75 14.297 18.969 1 92.25 396 ASP B CA 1
ATOM 6441 C C . ASP B 1 396 ? 25.094 14.602 20.312 1 92.25 396 ASP B C 1
ATOM 6443 O O . ASP B 1 396 ? 25.031 15.758 20.734 1 92.25 396 ASP B O 1
ATOM 6447 N N . ALA B 1 397 ? 24.734 13.562 21.031 1 93.62 397 ALA B N 1
ATOM 6448 C CA . ALA B 1 397 ? 24.047 13.719 22.312 1 93.62 397 ALA B CA 1
ATOM 6449 C C . ALA B 1 397 ? 24.984 14.32 23.359 1 93.62 397 ALA B C 1
ATOM 6451 O O . ALA B 1 397 ? 24.531 14.812 24.391 1 93.62 397 ALA B O 1
ATOM 6452 N N . ARG B 1 398 ? 26.281 14.266 23.125 1 91.5 398 ARG B N 1
ATOM 6453 C CA . ARG B 1 398 ? 27.281 14.812 24.047 1 91.5 398 ARG B CA 1
ATOM 6454 C C . ARG B 1 398 ? 27.688 16.219 23.625 1 91.5 398 ARG B C 1
ATOM 6456 O O . ARG B 1 398 ? 28.5 16.859 24.297 1 91.5 398 ARG B O 1
ATOM 6463 N N . GLY B 1 399 ? 26.984 16.734 22.641 1 91.75 399 GLY B N 1
ATOM 6464 C CA . GLY B 1 399 ? 27.344 18.031 22.125 1 91.75 399 GLY B CA 1
ATOM 6465 C C . GLY B 1 399 ? 26.656 19.172 22.844 1 91.75 399 GLY B C 1
ATOM 6466 O O . GLY B 1 399 ? 26.25 19.031 24 1 91.75 399 GLY B O 1
ATOM 6467 N N . ARG B 1 400 ? 26.609 20.25 22.234 1 91 400 ARG B N 1
ATOM 6468 C CA . ARG B 1 400 ? 26.156 21.531 22.781 1 91 400 ARG B CA 1
ATOM 6469 C C . ARG B 1 400 ? 24.688 21.453 23.203 1 91 400 ARG B C 1
ATOM 6471 O O . ARG B 1 400 ? 24.281 22.078 24.188 1 91 400 ARG B O 1
ATOM 6478 N N . TYR B 1 401 ? 23.875 20.734 22.453 1 93.75 401 TYR B N 1
ATOM 6479 C CA . TYR B 1 401 ? 22.438 20.734 22.672 1 93.75 401 TYR B CA 1
ATOM 6480 C C . TYR B 1 401 ? 22.031 19.625 23.641 1 93.75 401 TYR B C 1
ATOM 6482 O O . TYR B 1 401 ? 20.875 19.578 24.078 1 93.75 401 TYR B O 1
ATOM 6490 N N . GLY B 1 402 ? 22.984 18.688 23.906 1 92.75 402 GLY B N 1
ATOM 6491 C CA . GLY B 1 402 ? 22.766 17.656 24.922 1 92.75 402 GLY B CA 1
ATOM 6492 C C . GLY B 1 402 ? 21.875 16.531 24.438 1 92.75 402 GLY B C 1
ATOM 6493 O O . GLY B 1 402 ? 21.5 16.484 23.266 1 92.75 402 GLY B O 1
ATOM 6494 N N . SER B 1 403 ? 21.547 15.664 25.406 1 95.75 403 SER B N 1
ATOM 6495 C CA . SER B 1 403 ? 20.766 14.477 25.109 1 95.75 403 SER B CA 1
ATOM 6496 C C . SER B 1 403 ? 19.266 14.727 25.297 1 95.75 403 SER B C 1
ATOM 6498 O O . SER B 1 403 ? 18.469 14.5 24.391 1 95.75 403 SER B O 1
ATOM 6500 N N . VAL B 1 404 ? 18.953 15.133 26.547 1 96.62 404 VAL B N 1
ATOM 6501 C CA . VAL B 1 404 ? 17.562 15.414 26.891 1 96.62 404 VAL B CA 1
ATOM 6502 C C . VAL B 1 404 ? 17.484 16.734 27.672 1 96.62 404 VAL B C 1
ATOM 6504 O O . VAL B 1 404 ? 18.109 16.875 28.719 1 96.62 404 VAL B O 1
ATOM 6507 N N . GLN B 1 405 ? 16.719 17.672 27.109 1 95.81 405 GLN B N 1
ATOM 6508 C CA . GLN B 1 405 ? 16.453 18.922 27.812 1 95.81 405 GLN B CA 1
ATOM 6509 C C . GLN B 1 405 ? 15.102 18.875 28.531 1 95.81 405 GLN B C 1
ATOM 6511 O O . GLN B 1 405 ? 14.047 18.875 27.875 1 95.81 405 GLN B O 1
ATOM 6516 N N . PRO B 1 406 ? 15.055 18.891 29.766 1 95.44 406 PRO B N 1
ATOM 6517 C CA . PRO B 1 406 ? 13.828 18.641 30.531 1 95.44 406 PRO B CA 1
ATOM 6518 C C . PRO B 1 406 ? 12.836 19.797 30.422 1 95.44 406 PRO B C 1
ATOM 6520 O O . PRO B 1 406 ? 11.617 19.578 30.484 1 95.44 406 PRO B O 1
ATOM 6523 N N . ILE B 1 407 ? 13.32 21.016 30.312 1 95.88 407 ILE B N 1
ATOM 6524 C CA . ILE B 1 407 ? 12.43 22.172 30.375 1 95.88 407 ILE B CA 1
ATOM 6525 C C . ILE B 1 407 ? 11.5 22.172 29.156 1 95.88 407 ILE B C 1
ATOM 6527 O O . ILE B 1 407 ? 10.281 22.25 29.297 1 95.88 407 ILE B O 1
ATOM 6531 N N . PRO B 1 408 ? 12.07 22.062 27.938 1 97.31 408 PRO B N 1
ATOM 6532 C CA . PRO B 1 408 ? 11.164 22.031 26.797 1 97.31 408 PRO B CA 1
ATOM 6533 C C . PRO B 1 408 ? 10.211 20.828 26.844 1 97.31 408 PRO B C 1
ATOM 6535 O O . PRO B 1 408 ? 9.055 20.953 26.422 1 97.31 408 PRO B O 1
ATOM 6538 N N . LEU B 1 409 ? 10.656 19.734 27.312 1 97.62 409 LEU B N 1
ATOM 6539 C CA . LEU B 1 409 ? 9.789 18.578 27.453 1 97.62 409 LEU B CA 1
ATOM 6540 C C . LEU B 1 409 ? 8.672 18.844 28.453 1 97.62 409 LEU B C 1
ATOM 6542 O O . LEU B 1 409 ? 7.531 18.438 28.234 1 97.62 409 LEU B O 1
ATOM 6546 N N . ALA B 1 410 ? 9.039 19.453 29.5 1 97.81 410 ALA B N 1
ATOM 6547 C CA . ALA B 1 410 ? 8.031 19.812 30.5 1 97.81 410 ALA B CA 1
ATOM 6548 C C . ALA B 1 410 ? 7.035 20.812 29.922 1 97.81 410 ALA B C 1
ATOM 6550 O O . ALA B 1 410 ? 5.84 20.75 30.203 1 97.81 410 ALA B O 1
ATOM 6551 N N . LEU B 1 411 ? 7.543 21.734 29.172 1 97.69 411 LEU B N 1
ATOM 6552 C CA . LEU B 1 411 ? 6.684 22.766 28.578 1 97.69 411 LEU B CA 1
ATOM 6553 C C . LEU B 1 411 ? 5.688 22.141 27.609 1 97.69 411 LEU B C 1
ATOM 6555 O O . LEU B 1 411 ? 4.531 22.562 27.547 1 97.69 411 LEU B O 1
ATOM 6559 N N . ILE B 1 412 ? 6.129 21.203 26.766 1 97.81 412 ILE B N 1
ATOM 6560 C CA . ILE B 1 412 ? 5.195 20.547 25.859 1 97.81 412 ILE B CA 1
ATOM 6561 C C . ILE B 1 412 ? 4.137 19.797 26.672 1 97.81 412 ILE B C 1
ATOM 6563 O O . ILE B 1 412 ? 2.955 19.812 26.312 1 97.81 412 ILE B O 1
ATOM 6567 N N . ALA B 1 413 ? 4.578 19.109 27.703 1 98.06 413 ALA B N 1
ATOM 6568 C CA . ALA B 1 413 ? 3.652 18.359 28.547 1 98.06 413 ALA B CA 1
ATOM 6569 C C . ALA B 1 413 ? 2.646 19.281 29.219 1 98.06 413 ALA B C 1
ATOM 6571 O O . ALA B 1 413 ? 1.441 19.031 29.203 1 98.06 413 ALA B O 1
ATOM 6572 N N . ILE B 1 414 ? 3.133 20.359 29.797 1 97.94 414 ILE B N 1
ATOM 6573 C CA . ILE B 1 414 ? 2.273 21.312 30.5 1 97.94 414 ILE B CA 1
ATOM 6574 C C . ILE B 1 414 ? 1.329 21.969 29.5 1 97.94 414 ILE B C 1
ATOM 6576 O O . ILE B 1 414 ? 0.13 22.094 29.766 1 97.94 414 ILE B O 1
ATOM 6580 N N . GLY B 1 415 ? 1.921 22.438 28.375 1 97.75 415 GLY B N 1
ATOM 6581 C CA . GLY B 1 415 ? 1.088 23.031 27.344 1 97.75 415 GLY B CA 1
ATOM 6582 C C . GLY B 1 415 ? 0.001 22.094 26.844 1 97.75 415 GLY B C 1
ATOM 6583 O O . GLY B 1 415 ? -1.13 22.516 26.609 1 97.75 415 GLY B O 1
ATOM 6584 N N . THR B 1 416 ? 0.354 20.828 26.703 1 97.12 416 THR B N 1
ATOM 6585 C CA . THR B 1 416 ? -0.596 19.828 26.234 1 97.12 416 THR B CA 1
ATOM 6586 C C . THR B 1 416 ? -1.691 19.578 27.266 1 97.12 416 THR B C 1
ATOM 6588 O O . THR B 1 416 ? -2.875 19.547 26.922 1 97.12 416 THR B O 1
ATOM 6591 N N . VAL B 1 417 ? -1.314 19.422 28.5 1 96.69 417 VAL B N 1
ATOM 6592 C CA . VAL B 1 417 ? -2.264 19.141 29.578 1 96.69 417 VAL B CA 1
ATOM 6593 C C . VAL B 1 417 ? -3.207 20.328 29.75 1 96.69 417 VAL B C 1
ATOM 6595 O O . VAL B 1 417 ? -4.426 20.156 29.828 1 96.69 417 VAL B O 1
ATOM 6598 N N . VAL B 1 418 ? -2.67 21.5 29.75 1 96.31 418 VAL B N 1
ATOM 6599 C CA . VAL B 1 418 ? -3.484 22.703 29.875 1 96.31 418 VAL B CA 1
ATOM 6600 C C . VAL B 1 418 ? -4.352 22.891 28.641 1 96.31 418 VAL B C 1
ATOM 6602 O O . VAL B 1 418 ? -5.535 23.219 28.75 1 96.31 418 VAL B O 1
ATOM 6605 N N . GLY B 1 419 ? -3.752 22.672 27.5 1 96.12 419 GLY B N 1
ATOM 6606 C CA . GLY B 1 419 ? -4.484 22.828 26.25 1 96.12 419 GLY B CA 1
ATOM 6607 C C . GLY B 1 419 ? -5.66 21.859 26.125 1 96.12 419 GLY B C 1
ATOM 6608 O O . GLY B 1 419 ? -6.773 22.281 25.797 1 96.12 419 GLY B O 1
ATOM 6609 N N . TRP B 1 420 ? -5.422 20.562 26.406 1 94.06 420 TRP B N 1
ATOM 6610 C CA . TRP B 1 420 ? -6.484 19.562 26.344 1 94.06 420 TRP B CA 1
ATOM 6611 C C . TRP B 1 420 ? -7.566 19.844 27.375 1 94.06 420 TRP B C 1
ATOM 6613 O O . TRP B 1 420 ? -8.719 19.422 27.203 1 94.06 420 TRP B O 1
ATOM 6623 N N . GLY B 1 421 ? -7.219 20.531 28.391 1 93.81 421 GLY B N 1
ATOM 6624 C CA . GLY B 1 421 ? -8.195 20.922 29.391 1 93.81 421 GLY B CA 1
ATOM 6625 C C . GLY B 1 421 ? -9.102 22.047 28.938 1 93.81 421 GLY B C 1
ATOM 6626 O O . GLY B 1 421 ? -10.188 22.25 29.5 1 93.81 421 GLY B O 1
ATOM 6627 N N . LEU B 1 422 ? -8.703 22.781 27.906 1 92.44 422 LEU B N 1
ATOM 6628 C CA . LEU B 1 422 ? -9.438 23.969 27.5 1 92.44 422 LEU B CA 1
ATOM 6629 C C . LEU B 1 422 ? -10.055 23.781 26.109 1 92.44 422 LEU B C 1
ATOM 6631 O O . LEU B 1 422 ? -10.352 24.75 25.422 1 92.44 422 LEU B O 1
ATOM 6635 N N . VAL B 1 423 ? -10.117 22.484 25.703 1 89 423 VAL B N 1
ATOM 6636 C CA . VAL B 1 423 ? -10.789 22.156 24.453 1 89 423 VAL B CA 1
ATOM 6637 C C . VAL B 1 423 ? -11.844 21.078 24.703 1 89 423 VAL B C 1
ATOM 6639 O O . VAL B 1 423 ? -11.75 20.328 25.672 1 89 423 VAL B O 1
ATOM 6642 N N . THR B 1 424 ? -12.906 21.078 23.891 1 84.12 424 THR B N 1
ATOM 6643 C CA . THR B 1 424 ? -13.938 20.062 24 1 84.12 424 THR B CA 1
ATOM 6644 C C . THR B 1 424 ? -14.07 19.281 22.688 1 84.12 424 THR B C 1
ATOM 6646 O O . THR B 1 424 ? -13.828 19.828 21.609 1 84.12 424 THR B O 1
ATOM 6649 N N . ASN B 1 425 ? -14.133 17.938 22.844 1 77.81 425 ASN B N 1
ATOM 6650 C CA . ASN B 1 425 ? -14.383 17.062 21.703 1 77.81 425 ASN B CA 1
ATOM 6651 C C . ASN B 1 425 ? -15.609 16.188 21.938 1 77.81 425 ASN B C 1
ATOM 6653 O O . ASN B 1 425 ? -15.586 15.273 22.766 1 77.81 425 ASN B O 1
ATOM 6657 N N . SER B 1 426 ? -16.688 16.562 21.453 1 63 426 SER B N 1
ATOM 6658 C CA . SER B 1 426 ? -17.922 15.797 21.656 1 63 426 SER B CA 1
ATOM 6659 C C . SER B 1 426 ? -18.125 14.773 20.562 1 63 426 SER B C 1
ATOM 6661 O O . SER B 1 426 ? -19.078 13.984 20.609 1 63 426 SER B O 1
ATOM 6663 N N . LEU B 1 427 ? -17.297 14.781 19.75 1 57.81 427 LEU B N 1
ATOM 6664 C CA . LEU B 1 427 ? -17.625 14.023 18.547 1 57.81 427 LEU B CA 1
ATOM 6665 C C . LEU B 1 427 ? -17.047 12.617 18.625 1 57.81 427 LEU B C 1
ATOM 6667 O O . LEU B 1 427 ? -17.5 11.719 17.891 1 57.81 427 LEU B O 1
ATOM 6671 N N . ALA B 1 428 ? -16.078 12.531 19.469 1 61.22 428 ALA B N 1
ATOM 6672 C CA . ALA B 1 428 ? -15.586 11.18 19.703 1 61.22 428 ALA B CA 1
ATOM 6673 C C . ALA B 1 428 ? -15.75 10.789 21.172 1 61.22 428 ALA B C 1
ATOM 6675 O O . ALA B 1 428 ? -15.242 11.477 22.062 1 61.22 428 ALA B O 1
ATOM 6676 N N . SER B 1 429 ? -16.5 9.766 21.281 1 65.25 429 SER B N 1
ATOM 6677 C CA . SER B 1 429 ? -16.797 9.328 22.625 1 65.25 429 SER B CA 1
ATOM 6678 C C . SER B 1 429 ? -15.523 9.117 23.453 1 65.25 429 SER B C 1
ATOM 6680 O O . SER B 1 429 ? -15.5 9.398 24.641 1 65.25 429 SER B O 1
ATOM 6682 N N . TRP B 1 430 ? -14.531 8.75 22.719 1 65 430 TRP B N 1
ATOM 6683 C CA . TRP B 1 430 ? -13.32 8.43 23.453 1 65 430 TRP B CA 1
ATOM 6684 C C . TRP B 1 430 ? -12.508 9.688 23.75 1 65 430 TRP B C 1
ATOM 6686 O O . TRP B 1 430 ? -11.547 9.648 24.516 1 65 430 TRP B O 1
ATOM 6696 N N . LEU B 1 431 ? -12.938 10.82 23.297 1 69.75 431 LEU B N 1
ATOM 6697 C CA . LEU B 1 431 ? -12.25 12.078 23.531 1 69.75 431 LEU B CA 1
ATOM 6698 C C . LEU B 1 431 ? -13.023 12.945 24.516 1 69.75 431 LEU B C 1
ATOM 6700 O O . LEU B 1 431 ? -12.664 14.102 24.75 1 69.75 431 LEU B O 1
ATOM 6704 N N . GLN B 1 432 ? -13.984 12.43 25.141 1 76.94 432 GLN B N 1
ATOM 6705 C CA . GLN B 1 432 ? -14.859 13.18 26.047 1 76.94 432 GLN B CA 1
ATOM 6706 C C . GLN B 1 432 ? -14.125 13.609 27.312 1 76.94 432 GLN B C 1
ATOM 6708 O O . GLN B 1 432 ? -14.594 14.469 28.047 1 76.94 432 GLN B O 1
ATOM 6713 N N . TRP B 1 433 ? -12.922 13.078 27.469 1 79.75 433 TRP B N 1
ATOM 6714 C CA . TRP B 1 433 ? -12.141 13.453 28.641 1 79.75 433 TRP B CA 1
ATOM 6715 C C . TRP B 1 433 ? -11.547 14.844 28.484 1 79.75 433 TRP B C 1
ATOM 6717 O O . TRP B 1 433 ? -11.148 15.477 29.469 1 79.75 433 TRP B O 1
ATOM 6727 N N . GLN B 1 434 ? -11.57 15.438 27.344 1 84.38 434 GLN B N 1
ATOM 6728 C CA . GLN B 1 434 ? -11.047 16.781 27.094 1 84.38 434 GLN B CA 1
ATOM 6729 C C . GLN B 1 434 ? -11.992 17.844 27.641 1 84.38 434 GLN B C 1
ATOM 6731 O O . GLN B 1 434 ? -13.18 17.578 27.844 1 84.38 434 GLN B O 1
ATOM 6736 N N . GLY B 1 435 ? -11.438 19.016 28.109 1 87.44 435 GLY B N 1
ATOM 6737 C CA . GLY B 1 435 ? -12.234 20.141 28.578 1 87.44 435 GLY B CA 1
ATOM 6738 C C . GLY B 1 435 ? -12.367 20.156 30.094 1 87.44 435 GLY B C 1
ATOM 6739 O O . GLY B 1 435 ? -13.297 20.766 30.625 1 87.44 435 GLY B O 1
ATOM 6740 N N . TYR B 1 436 ? -11.398 19.547 30.766 1 89.06 436 TYR B N 1
ATOM 6741 C CA . TYR B 1 436 ? -11.492 19.406 32.219 1 89.06 436 TYR B CA 1
ATOM 6742 C C . TYR B 1 436 ? -11.156 20.703 32.906 1 89.06 436 TYR B C 1
ATOM 6744 O O . TYR B 1 436 ? -11.43 20.875 34.094 1 89.06 436 TYR B O 1
ATOM 6752 N N . LEU B 1 437 ? -10.664 21.703 32.219 1 90.62 437 LEU B N 1
ATOM 6753 C CA . LEU B 1 437 ? -10.328 22.984 32.812 1 90.62 437 LEU B CA 1
ATOM 6754 C C . LEU B 1 437 ? -11.328 24.062 32.406 1 90.62 437 LEU B C 1
ATOM 6756 O O . LEU B 1 437 ? -11.156 25.234 32.75 1 90.62 437 LEU B O 1
ATOM 6760 N N . LEU B 1 438 ? -12.398 23.719 31.797 1 89.19 438 LEU B N 1
ATOM 6761 C CA . LEU B 1 438 ? -13.352 24.688 31.281 1 89.19 438 LEU B CA 1
ATOM 6762 C C . LEU B 1 438 ? -14.336 25.109 32.375 1 89.19 438 LEU B C 1
ATOM 6764 O O . LEU B 1 438 ? -15.109 26.047 32.188 1 89.19 438 LEU B O 1
ATOM 6768 N N . GLY B 1 439 ? -14.367 24.5 33.469 1 85.44 439 GLY B N 1
ATOM 6769 C CA . GLY B 1 439 ? -15.281 24.766 34.562 1 85.44 439 GLY B CA 1
ATOM 6770 C C . GLY B 1 439 ? -15.406 26.234 34.906 1 85.44 439 GLY B C 1
ATOM 6771 O O . GLY B 1 439 ? -16.5 26.812 34.844 1 85.44 439 GLY B O 1
ATOM 6772 N N . PRO B 1 440 ? -14.312 26.875 35.094 1 86.69 440 PRO B N 1
ATOM 6773 C CA . PRO B 1 440 ? -14.336 28.281 35.5 1 86.69 440 PRO B CA 1
ATOM 6774 C C . PRO B 1 440 ? -14.836 29.203 34.406 1 86.69 440 PRO B C 1
ATOM 6776 O O . PRO B 1 440 ? -15.234 30.344 34.688 1 86.69 440 PRO B O 1
ATOM 6779 N N . ILE B 1 441 ? -14.93 28.734 33.156 1 85.88 441 ILE B N 1
ATOM 6780 C CA . ILE B 1 441 ? -15.32 29.641 32.094 1 85.88 441 ILE B CA 1
ATOM 6781 C C . ILE B 1 441 ? -16.625 29.156 31.453 1 85.88 441 ILE B C 1
ATOM 6783 O O . ILE B 1 441 ? -16.859 29.344 30.25 1 85.88 441 ILE B O 1
ATOM 6787 N N . GLY B 1 442 ? -17.5 28.469 32.219 1 85.38 442 GLY B N 1
ATOM 6788 C CA . GLY B 1 442 ? -18.844 28.109 31.75 1 85.38 442 GLY B CA 1
ATOM 6789 C C . GLY B 1 442 ? -19 26.641 31.469 1 85.38 442 GLY B C 1
ATOM 6790 O O . GLY B 1 442 ? -20.094 26.188 31.109 1 85.38 442 GLY B O 1
ATOM 6791 N N . GLY B 1 443 ? -17.891 25.922 31.609 1 83.81 443 GLY B N 1
ATOM 6792 C CA . GLY B 1 443 ? -18 24.484 31.484 1 83.81 443 GLY B CA 1
ATOM 6793 C C . GLY B 1 443 ? -17.969 24 30.047 1 83.81 443 GLY B C 1
ATOM 6794 O O . GLY B 1 443 ? -17.734 24.781 29.141 1 83.81 443 GLY B O 1
ATOM 6795 N N . LYS B 1 444 ? -18.188 22.672 29.797 1 84.06 444 LYS B N 1
ATOM 6796 C CA . LYS B 1 444 ? -18.141 22.031 28.484 1 84.06 444 LYS B CA 1
ATOM 6797 C C . LYS B 1 444 ? -19.344 22.422 27.641 1 84.06 444 LYS B C 1
ATOM 6799 O O . LYS B 1 444 ? -19.359 22.219 26.422 1 84.06 444 LYS B O 1
ATOM 6804 N N . GLU B 1 445 ? -20.344 23 28.25 1 81.94 445 GLU B N 1
ATOM 6805 C CA . GLU B 1 445 ? -21.547 23.438 27.547 1 81.94 445 GLU B CA 1
ATOM 6806 C C . GLU B 1 445 ? -21.625 24.953 27.438 1 81.94 445 GLU B C 1
ATOM 6808 O O . GLU B 1 445 ? -22.578 25.5 26.906 1 81.94 445 GLU B O 1
ATOM 6813 N N . GLY B 1 446 ? -20.578 25.516 27.922 1 83.25 446 GLY B N 1
ATOM 6814 C CA . GLY B 1 446 ? -20.562 26.969 27.906 1 83.25 446 GLY B CA 1
ATOM 6815 C C . GLY B 1 446 ? -20.188 27.547 26.547 1 83.25 446 GLY B C 1
ATOM 6816 O O . GLY B 1 446 ? -19.797 26.812 25.641 1 83.25 446 GLY B O 1
ATOM 6817 N N . ASP B 1 447 ? -20.297 28.875 26.484 1 83.25 447 ASP B N 1
ATOM 6818 C CA . ASP B 1 447 ? -20.062 29.562 25.219 1 83.25 447 ASP B CA 1
ATOM 6819 C C . ASP B 1 447 ? -18.609 29.422 24.781 1 83.25 447 ASP B C 1
ATOM 6821 O O . ASP B 1 447 ? -18.312 29.406 23.578 1 83.25 447 ASP B O 1
ATOM 6825 N N . TRP B 1 448 ? -17.797 29.219 25.719 1 88.69 448 TRP B N 1
ATOM 6826 C CA . TRP B 1 448 ? -16.375 29.203 25.406 1 88.69 448 TRP B CA 1
ATOM 6827 C C . TRP B 1 448 ? -15.883 27.797 25.141 1 88.69 448 TRP B C 1
ATOM 6829 O O . TRP B 1 448 ? -14.727 27.594 24.75 1 88.69 448 TRP B O 1
ATOM 6839 N N . ALA B 1 449 ? -16.734 26.891 25.281 1 83.5 449 ALA B N 1
ATOM 6840 C CA . ALA B 1 449 ? -16.359 25.469 25.141 1 83.5 449 ALA B CA 1
ATOM 6841 C C . ALA B 1 449 ? -15.891 25.172 23.719 1 83.5 449 ALA B C 1
ATOM 6843 O O . ALA B 1 449 ? -15.023 24.312 23.531 1 83.5 449 ALA B O 1
ATOM 6844 N N . TYR B 1 450 ? -16.375 25.906 22.812 1 83.69 450 TYR B N 1
ATOM 6845 C CA . TYR B 1 450 ? -16.094 25.578 21.422 1 83.69 450 TYR B CA 1
ATOM 6846 C C . TYR B 1 450 ? -15.078 26.547 20.828 1 83.69 450 TYR B C 1
ATOM 6848 O O . TYR B 1 450 ? -14.797 26.516 19.625 1 83.69 450 TYR B O 1
ATOM 6856 N N . ALA B 1 451 ? -14.523 27.375 21.734 1 88.56 451 ALA B N 1
ATOM 6857 C CA . ALA B 1 451 ? -13.555 28.375 21.281 1 88.56 451 ALA B CA 1
ATOM 6858 C C . ALA B 1 451 ? -12.172 27.75 21.109 1 88.56 451 ALA B C 1
ATOM 6860 O O . ALA B 1 451 ? -11.297 28.328 20.469 1 88.56 451 ALA B O 1
ATOM 6861 N N . ASN B 1 452 ? -11.992 26.5 21.594 1 90.75 452 ASN B N 1
ATOM 6862 C CA . ASN B 1 452 ? -10.734 25.781 21.469 1 90.75 452 ASN B CA 1
ATOM 6863 C C . ASN B 1 452 ? -9.547 26.625 21.922 1 90.75 452 ASN B C 1
ATOM 6865 O O . ASN B 1 452 ? -8.516 26.656 21.266 1 90.75 452 ASN B O 1
ATOM 6869 N N . LEU B 1 453 ? -9.703 27.297 23.047 1 92.25 453 LEU B N 1
ATOM 6870 C CA . LEU B 1 453 ? -8.695 28.188 23.609 1 92.25 453 LEU B CA 1
ATOM 6871 C C . LEU B 1 453 ? -7.434 27.422 23.984 1 92.25 453 LEU B C 1
ATOM 6873 O O . LEU B 1 453 ? -6.367 28.016 24.156 1 92.25 453 LEU B O 1
ATOM 6877 N N . GLY B 1 454 ? -7.656 26.172 24.156 1 94.5 454 GLY B N 1
ATOM 6878 C CA . GLY B 1 454 ? -6.539 25.328 24.547 1 94.5 454 GLY B CA 1
ATOM 6879 C C . GLY B 1 454 ? -5.375 25.375 23.578 1 94.5 454 GLY B C 1
ATOM 6880 O O . GLY B 1 454 ? -4.215 25.297 23.984 1 94.5 454 GLY B O 1
ATOM 6881 N N . VAL B 1 455 ? -5.609 25.562 22.312 1 95.38 455 VAL B N 1
ATOM 6882 C CA . VAL B 1 455 ? -4.57 25.625 21.297 1 95.38 455 VAL B CA 1
ATOM 6883 C C . VAL B 1 455 ? -3.719 26.875 21.5 1 95.38 455 VAL B C 1
ATOM 6885 O O . VAL B 1 455 ? -2.488 26.797 21.5 1 95.38 455 VAL B O 1
ATOM 6888 N N . LEU B 1 456 ? -4.355 27.984 21.719 1 96 456 LEU B N 1
ATOM 6889 C CA . LEU B 1 456 ? -3.656 29.234 21.938 1 96 456 LEU B CA 1
ATOM 6890 C C . LEU B 1 456 ? -2.887 29.219 23.25 1 96 456 LEU B C 1
ATOM 6892 O O . LEU B 1 456 ? -1.76 29.719 23.328 1 96 456 LEU B O 1
ATOM 6896 N N . ALA B 1 457 ? -3.531 28.672 24.234 1 96.62 457 ALA B N 1
ATOM 6897 C CA . ALA B 1 457 ? -2.867 28.562 25.531 1 96.62 457 ALA B CA 1
ATOM 6898 C C . ALA B 1 457 ? -1.594 27.734 25.422 1 96.62 457 ALA B C 1
ATOM 6900 O O . ALA B 1 457 ? -0.559 28.094 25.984 1 96.62 457 ALA B O 1
ATOM 6901 N N . ALA B 1 458 ? -1.698 26.641 24.734 1 97.88 458 ALA B N 1
ATOM 6902 C CA . ALA B 1 458 ? -0.539 25.781 24.547 1 97.88 458 ALA B CA 1
ATOM 6903 C C . ALA B 1 458 ? 0.582 26.516 23.812 1 97.88 458 ALA B C 1
ATOM 6905 O O . ALA B 1 458 ? 1.752 26.406 24.188 1 97.88 458 ALA B O 1
ATOM 6906 N N . LEU B 1 459 ? 0.276 27.219 22.797 1 98 459 LEU B N 1
ATOM 6907 C CA . LEU B 1 459 ? 1.24 28 22.031 1 98 459 LEU B CA 1
ATOM 6908 C C . LEU B 1 459 ? 1.94 29.031 22.922 1 98 459 LEU B C 1
ATOM 6910 O O . LEU B 1 459 ? 3.166 29.156 22.875 1 98 459 LEU B O 1
ATOM 6914 N N . LEU B 1 460 ? 1.175 29.703 23.734 1 97.88 460 LEU B N 1
ATOM 6915 C CA . LEU B 1 460 ? 1.706 30.75 24.594 1 97.88 460 LEU B CA 1
ATOM 6916 C C . LEU B 1 460 ? 2.566 30.172 25.719 1 97.88 460 LEU B C 1
ATOM 6918 O O . LEU B 1 460 ? 3.604 30.734 26.062 1 97.88 460 LEU B O 1
ATOM 6922 N N . ILE B 1 461 ? 2.115 29.078 26.266 1 98 461 ILE B N 1
ATOM 6923 C CA . ILE B 1 461 ? 2.883 28.406 27.312 1 98 461 ILE B CA 1
ATOM 6924 C C . ILE B 1 461 ? 4.242 27.984 26.766 1 98 461 ILE B C 1
ATOM 6926 O O . ILE B 1 461 ? 5.273 28.203 27.406 1 98 461 ILE B O 1
ATOM 6930 N N . GLY B 1 462 ? 4.215 27.406 25.594 1 98.19 462 GLY B N 1
ATOM 6931 C CA . GLY B 1 462 ? 5.473 27.031 24.969 1 98.19 462 GLY B CA 1
ATOM 6932 C C . GLY B 1 462 ? 6.375 28.219 24.672 1 98.19 462 GLY B C 1
ATOM 6933 O O . GLY B 1 462 ? 7.559 28.188 25.016 1 98.19 462 GLY B O 1
ATOM 6934 N N . PHE B 1 463 ? 5.824 29.266 24.125 1 98 463 PHE B N 1
ATOM 6935 C CA . PHE B 1 463 ? 6.59 30.438 23.703 1 98 463 PHE B CA 1
ATOM 6936 C C . PHE B 1 463 ? 7.137 31.188 24.906 1 98 463 PHE B C 1
ATOM 6938 O O . PHE B 1 463 ? 8.344 31.406 25.016 1 98 463 PHE B O 1
ATOM 6945 N N . LEU B 1 464 ? 6.27 31.5 25.844 1 97.75 464 LEU B N 1
ATOM 6946 C CA . LEU B 1 464 ? 6.664 32.281 27.016 1 97.75 464 LEU B CA 1
ATOM 6947 C C . LEU B 1 464 ? 7.539 31.469 27.953 1 97.75 464 LEU B C 1
ATOM 6949 O O . LEU B 1 464 ? 8.477 31.984 28.547 1 97.75 464 LEU B O 1
ATOM 6953 N N . GLY B 1 465 ? 7.203 30.203 28.062 1 97.31 465 GLY B N 1
ATOM 6954 C CA . GLY B 1 465 ? 8.031 29.328 28.875 1 97.31 465 GLY B CA 1
ATOM 6955 C C . GLY B 1 465 ? 9.461 29.219 28.375 1 97.31 465 GLY B C 1
ATOM 6956 O O . GLY B 1 465 ? 10.398 29.172 29.172 1 97.31 465 GLY B O 1
ATOM 6957 N N . THR B 1 466 ? 9.594 29.188 27.094 1 96.81 466 THR B N 1
ATOM 6958 C CA . THR B 1 466 ? 10.922 29.062 26.5 1 96.81 466 THR B CA 1
ATOM 6959 C C . THR B 1 466 ? 11.703 30.375 26.656 1 96.81 466 THR B C 1
ATOM 6961 O O . THR B 1 466 ? 12.922 30.359 26.828 1 96.81 466 THR B O 1
ATOM 6964 N N . LEU B 1 467 ? 11.016 31.5 26.625 1 95.88 467 LEU B N 1
ATOM 6965 C CA . LEU B 1 467 ? 11.688 32.781 26.766 1 95.88 467 LEU B CA 1
ATOM 6966 C C . LEU B 1 467 ? 12.328 32.906 28.141 1 95.88 467 LEU B C 1
ATOM 6968 O O . LEU B 1 467 ? 13.305 33.656 28.312 1 95.88 467 LEU B O 1
ATOM 6972 N N . LEU B 1 468 ? 11.859 32.094 29.047 1 93.56 468 LEU B N 1
ATOM 6973 C CA . LEU B 1 468 ? 12.391 32.125 30.406 1 93.56 468 LEU B CA 1
ATOM 6974 C C . LEU B 1 468 ? 13.68 31.328 30.5 1 93.56 468 LEU B C 1
ATOM 6976 O O . LEU B 1 468 ? 14.398 31.406 31.5 1 93.56 468 LEU B O 1
ATOM 6980 N N . THR B 1 469 ? 14.039 30.625 29.438 1 92.06 469 THR B N 1
ATOM 6981 C CA . THR B 1 469 ? 15.25 29.812 29.438 1 92.06 469 THR B CA 1
ATOM 6982 C C . THR B 1 469 ? 16.391 30.516 28.703 1 92.06 469 THR B C 1
ATOM 6984 O O . THR B 1 469 ? 17.281 29.875 28.172 1 92.06 469 THR B O 1
ATOM 6987 N N . LYS B 1 470 ? 16.422 31.75 28.672 1 91.75 470 LYS B N 1
ATOM 6988 C CA . LYS B 1 470 ? 17.406 32.562 27.984 1 91.75 470 LYS B CA 1
ATOM 6989 C C . LYS B 1 470 ? 18.812 32.25 28.453 1 91.75 470 LYS B C 1
ATOM 6991 O O . LYS B 1 470 ? 19.75 32.188 27.641 1 91.75 470 LYS B O 1
ATOM 6996 N N . SER B 1 471 ? 19 31.953 29.688 1 89.5 471 SER B N 1
ATOM 6997 C CA . SER B 1 471 ? 20.328 31.672 30.25 1 89.5 471 SER B CA 1
ATOM 6998 C C . SER B 1 471 ? 20.875 30.359 29.734 1 89.5 471 SER B C 1
ATOM 7000 O O . SER B 1 471 ? 22.078 30.234 29.484 1 89.5 471 SER B O 1
ATOM 7002 N N . VAL B 1 472 ? 19.984 29.469 29.578 1 87.94 472 VAL B N 1
ATOM 7003 C CA . VAL B 1 472 ? 20.406 28.156 29.078 1 87.94 472 VAL B CA 1
ATOM 7004 C C . VAL B 1 472 ? 20.906 28.281 27.641 1 87.94 472 VAL B C 1
ATOM 7006 O O . VAL B 1 472 ? 21.953 27.75 27.281 1 87.94 472 VAL B O 1
ATOM 7009 N N . VAL B 1 473 ? 20.219 29 26.781 1 90.56 473 VAL B N 1
ATOM 7010 C CA . VAL B 1 473 ? 20.547 29.188 25.375 1 90.56 473 VAL B CA 1
ATOM 7011 C C . VAL B 1 473 ? 21.859 29.953 25.25 1 90.56 473 VAL B C 1
ATOM 7013 O O . VAL B 1 473 ? 22.703 29.641 24.406 1 90.56 473 VAL B O 1
ATOM 7016 N N . ARG B 1 474 ? 22.109 30.859 26.094 1 89.12 474 ARG B N 1
ATOM 7017 C CA . ARG B 1 474 ? 23.344 31.656 26.078 1 89.12 474 ARG B CA 1
ATOM 7018 C C . ARG B 1 474 ? 24.547 30.797 26.438 1 89.12 474 ARG B C 1
ATOM 7020 O O . ARG B 1 474 ? 25.641 30.984 25.875 1 89.12 474 ARG B O 1
ATOM 7027 N N . ARG B 1 475 ? 24.297 29.984 27.328 1 87.56 475 ARG B N 1
ATOM 7028 C CA . ARG B 1 475 ? 25.375 29.094 27.719 1 87.56 475 ARG B CA 1
ATOM 7029 C C . ARG B 1 475 ? 25.75 28.156 26.578 1 87.56 475 ARG B C 1
ATOM 7031 O O . ARG B 1 475 ? 26.922 27.844 26.375 1 87.56 475 ARG B O 1
ATOM 7038 N N . GLU B 1 476 ? 24.781 27.672 25.922 1 87.88 476 GLU B N 1
ATOM 7039 C CA . GLU B 1 476 ? 25.016 26.781 24.781 1 87.88 476 GLU B CA 1
ATOM 7040 C C . GLU B 1 476 ? 25.797 27.5 23.672 1 87.88 476 GLU B C 1
ATOM 7042 O O . GLU B 1 476 ? 26.641 26.891 23.016 1 87.88 476 GLU B O 1
ATOM 7047 N N . GLU B 1 477 ? 25.5 28.766 23.5 1 88.06 477 GLU B N 1
ATOM 7048 C CA . GLU B 1 477 ? 26.109 29.516 22.422 1 88.06 477 GLU B CA 1
ATOM 7049 C C . GLU B 1 477 ? 27.5 30 22.797 1 88.06 477 GLU B C 1
ATOM 7051 O O . GLU B 1 477 ? 28.328 30.312 21.938 1 88.06 477 GLU B O 1
ATOM 7056 N N . ALA B 1 478 ? 27.766 30.062 24.062 1 82 478 ALA B N 1
ATOM 7057 C CA . ALA B 1 478 ? 29.078 30.5 24.531 1 82 478 ALA B CA 1
ATOM 7058 C C . ALA B 1 478 ? 30.125 29.391 24.359 1 82 478 ALA B C 1
ATOM 7060 O O . ALA B 1 478 ? 31.312 29.672 24.172 1 82 478 ALA B O 1
ATOM 7061 N N . THR B 1 479 ? 29.766 28.188 24.469 1 67.88 479 THR B N 1
ATOM 7062 C CA . THR B 1 479 ? 30.719 27.094 24.344 1 67.88 479 THR B CA 1
ATOM 7063 C C . THR B 1 479 ? 31.109 26.891 22.875 1 67.88 479 THR B C 1
ATOM 7065 O O . THR B 1 479 ? 31.922 26.016 22.562 1 67.88 479 THR B O 1
ATOM 7068 N N . ALA B 1 480 ? 30.781 27.844 22.031 1 55.03 480 ALA B N 1
ATOM 7069 C CA . ALA B 1 480 ? 31.219 27.766 20.641 1 55.03 480 ALA B CA 1
ATOM 7070 C C . ALA B 1 480 ? 32.594 28.438 20.453 1 55.03 480 ALA B C 1
ATOM 7072 O O . ALA B 1 480 ? 32.906 29.422 21.141 1 55.03 480 ALA B O 1
#

InterPro domains:
  IPR001248 Purine-cytosine permease [PF02133] (21-425)
  IPR026030 Purine-cytosine permease Fcy2/21/22 [PIRSF002744] (11-476)
  IPR026030 Purine-cytosine permease Fcy2/21/22 [PTHR31806] (7-455)